Protein 6DTS (pdb70)

B-factor: mean 21.99, std 7.62, range [11.22, 70.48]

CATH classification: 3.40.190.10 (+1 more: 3.40.190.10)

Foldseek 3Di:
DEAEEEEAPLQQVLVQVLQVVCCVVPVHHYHYDHDHQVCQLVVLVVQLVVQRHGQKYKHWLLQQQLCVVQLWFDFFDDFDLPVQFDPVQQVSQDDPHTGFFDFWFKKWKFKKFFCVQDVDDQQAVVSLLVSQLVVCVPVVNQAGSEAEAQLFCQQLQLLQPLQPFDQFDQDPVGTDNVHGRCLPPSNLRSLVSVLVCLVSVNYALPGRHVVQLVCVLVVRYGIYIDMLQSVVVSVVSVGPMDTAAYHANDVPGGGAHAMITIGMTGTSSHPCRVVVSCCVRVPCSDLVNSLSSCVSRVHQTRRNVSNVVCVPPNSNVRRCNNNVRYYHDHNHLLCVLLRVLSSQLSSCSSVVVDRNSVSSVSSVVVSVVCVVVVVSHDD/DEAEEEEAPLQQVLVQVLQVVCCVVPVHHYHYDHDHQVCLLVVLVVQLVVQRHGQKYKFWLLQQQLCVVQLWFDFFDDFDLPVQFDPVQQVSQDDPHTGFFDFWFKFWKFKKFFCVQDVDDQQAVVSLLVSQVVVCPVVVNQAQSEFEAQLFCQQLQLLQPLQPFDQFDQDPVGTHNLHGRCLPPSNLRSLVSSLVCLVSPSYALPGRHVVVLVCVLVVRYGIYIDMLQSVVVSVVSPGPMDTAAHHAHDVPGGGAHAMITIGMTGTSSHPCNVVVSCCVRVPCSDLVNSLSSCVSRVHQTRRNVNNVVCVPPNSNVRRCNNNVRYHHDNNHLLCVLLRVLSSQLSSCSSVVVDRNNVSSVSSSVVSVVCVVVVVSHD

Secondary structure (DSSP, 8-state):
--EEEEE-HHHHHHHHHHHHHHHHHHS--EEEEE--HHHHHHHHHHHGGGT-S-SEEEEEGGGHHHHHHTT-BPPPPP-GGGGGB-HHHHHHTEETTEE--EEEEEE--EEEEETTT-SS--SBHHHHHHHHHHHHHHTTTSSBS-B--TT-HHHHHHHHHHTT-EEEEEETTEEEEEEEETTSHHHHHHHHHHHHHHHTTSS-TT--HHHHHHHHHTT-BSEEEE-GGGHHHHHHTT--EEEEPPPBSBTTB----EEEEEEEEEBTT-TTHHHHHHHIIIIITSHHHHHHHHHHS-SEESBHHHHHHHTT-HHHHHHHHHHHT-EEPP-SGGGTTHHHHHHHHHHHHHTTSS-HHHHHHHHHHHHHHHHHTTTT---/--EEEEE-HHHHHHHHHHHHHHHHHH---EEEEE--HHHHHHHHHHHGGGT-S-SEEEEEGGGHHHHHHTT-BPPPPP-GGGGGB-HHHHHHTEETTEE--EEEEEE--EEEEETTT-SS--SBHHHHHHHHHHHHHHTTTSSBS-B--TT-HHHHHHHHHHTT-EEEEEEBTEEEEEEEETTSHHHHHHHHHHHHHHHTTSS-TT--HHHHHHHHHTT-BSEEEE-GGGHHHHHHTT--EEEEPPPBSBTTB----EEEEEEEEEBTT-TTHHHHHHIIIIIITSHHHHHHHHHHS-SEESBHHHHHHHTT-HHHHHHHHHHHT-EEPP-SGGGHHHHHHHHHHHHHHHTTSS-HHHHHHHHHHHHHHHHHTTTT--

InterPro domains:
  IPR000426 Proteasome alpha-subunit, N-terminal domain [SM00948] (106-128)
  IPR006059 Bacterial-type extracellular solute-binding protein [PF13416] (38-335)
  IPR006060 Maltose/Cyclodextrin ABC transporter, substrate-binding protein [PR00181] (61-79)
  IPR006060 Maltose/Cyclodextrin ABC transporter, substrate-binding protein [PR00181] (120-139)
  IPR006060 Maltose/Cyclodextrin ABC transporter, substrate-binding protein [PR00181] (226-245)
  IPR006060 Maltose/Cyclodextrin ABC transporter, substrate-binding protein [PR00181] (293-314)
  IPR006060 Maltose/Cyclodextrin ABC transporter, substrate-binding protein [PR00181] (350-369)

Solvent-accessible surface area: 31117 Å² total; per-residue (Å²): 111,99,0,32,0,33,0,6,96,59,6,31,114,10,1,51,127,0,0,90,49,8,102,92,109,104,54,34,45,10,74,16,90,104,13,70,85,66,27,0,44,62,100,0,32,92,16,0,76,127,66,129,15,3,9,0,0,2,0,6,1,15,16,0,0,8,0,16,62,29,33,7,5,47,50,13,74,135,26,101,28,46,173,36,6,62,92,92,0,17,147,10,0,35,56,65,83,108,21,21,0,0,1,8,0,39,9,1,2,0,1,0,21,2,95,106,43,2,134,73,52,4,152,26,1,80,67,1,4,82,60,0,63,91,2,27,143,128,86,72,56,126,4,39,0,1,0,0,16,0,30,54,2,32,12,0,0,0,0,0,5,15,43,38,3,62,6,8,95,136,50,130,163,37,58,54,31,93,45,23,1,0,35,50,162,10,0,18,102,0,0,97,12,0,54,91,0,23,95,75,46,0,3,54,62,55,8,72,67,44,60,0,19,52,36,0,76,122,17,52,0,0,0,0,0,0,0,4,32,1,2,103,22,0,114,110,44,63,22,89,31,7,22,10,39,10,7,62,7,60,115,62,53,49,7,80,3,4,21,0,3,9,0,2,0,0,4,20,109,7,134,31,62,103,50,0,17,90,0,0,22,82,2,0,0,61,87,100,4,6,78,60,3,15,107,31,6,33,12,10,6,0,14,110,36,0,34,75,99,16,109,112,52,102,16,4,81,16,2,66,109,5,18,75,116,21,26,81,11,17,19,25,6,29,2,27,10,0,60,72,6,0,15,90,3,0,30,40,0,4,30,52,65,41,58,10,76,74,1,0,110,95,3,24,113,95,0,75,49,29,27,163,144,15,34,10,114,72,235,115,100,0,32,0,18,0,5,93,58,7,33,121,14,1,51,141,1,0,92,32,7,101,91,103,105,53,36,47,10,73,17,89,103,14,74,84,65,46,0,44,66,92,0,28,92,10,0,84,124,66,127,15,3,10,0,0,1,0,5,1,16,14,0,0,10,0,15,62,28,33,5,5,48,50,13,73,133,25,100,28,35,167,31,6,66,102,76,0,24,134,11,0,36,57,65,82,109,22,21,0,0,1,7,0,38,9,1,2,0,0,0,21,1,94,108,44,1,134,64,47,4,125,31,1,72,53,1,0,100,59,0,77,104,3,27,142,131,85,71,57,127,3,40,0,0,0,0,17,0,30,55,2,34,12,0,0,0,0,0,5,14,44,40,2,61,8,9,92,140,50,136,167,39,56,50,31,114,46,25,2,0,40,50,162,9,0,23,103,0,0,88,15,0,56,84,0,23,95,65,45,0,2,55,62,57,9,71,68,44,57,0,19,50,38,0,73,124,16,53,0,0,0,0,0,0,0,4,32,1,1,102,23,0,113,110,46,64,21,90,31,7,25,10,40,8,6,61,8,61,117,63,50,50,5,77,3,4,19,0,3,9,0,1,0,0,4,18,113,6,135,34,63,99,58,0,16,89,0,0,20,81,0,0,0,58,88,88,0,5,79,60,3,16,108,30,5,34,12,10,5,0,14,107,38,0,34,80,101,14,111,109,53,103,15,4,82,15,2,67,106,4,17,70,106,21,30,81,12,16,17,25,5,28,2,28,10,0,60,72,6,0,16,93,2,0,44,39,0,5,71,50,124,41,57,9,84,73,1,0,107,93,3,20,94,101,0,106,54,43,24,141,67,10,36,9,104,141

Nearest PDB structures (foldseek):
  6dtu-assembly1_A  TM=9.915E-01  e=4.404E-65  Thermotoga maritima MSB8
  6dtt-assembly1_A  TM=7.342E-01  e=1.048E-68  Thermotoga maritima MSB8
  5az8-assembly1_A  TM=9.418E-01  e=1.361E-38  Escherichia coli K-12
  2zyo-assembly1_A  TM=8.284E-01  e=2.019E-38  Thermoactinomyces vulgaris
  4hw8-assembly1_B  TM=7.871E-01  e=4.912E-33  Staphylococcus aureus subsp. aureus NCTC 8325

Sequence (757 aa):
TKLTIWCSEKQVDILQKLGEEEFKAKYGIPVEVQYVDDFGSIKSKFLTAAPQGQGADIIVGAHDWVGELAVNGLIEPIPNFSDLLKNFYDTTALKAFSYGGKLYGVPYAMEAVALIYNKDYVDSVPKTMDELIEKAKQIDEEYGGEVRGFIYDVANFYFSAPFILGYGGYVFKETPQGLDVTDIGLANEGAVKGAKLIKRMIDEGVLTPGDNYGTTMDSSMFKEGLAAMIINGLWAIKSYKDAGINYGVAPIPELEPGVPAKPFVGVQGFMINAKSPNKVIAMEFLTNFIARKETMYKIYLADPRLPARKDVLELVKDNPDVVAFTQSASMGTPMPNVPEMAPVWSSAMGDALSIIINGQASVEDALKEAVEKIKAQIEKGSHHHHTKLTIWCSEKQVDILQKLGEEFKAKYGIPVEVQYVDFGSIKSKFLTAAPQGQGADIIVGAHDWVGELAVNGLIEPIPNFSDLKNFYDTALKAFSYGGKLYGVPYAMEAVALIYNKDYVDSVPKTMDELIEKAKQIDEEYGGEVRGFIYDVANFYFSAPFILGYGGYVFKETPQGLDVTDIGLANEGAVKGAKLIKRMIDEGVLTPGDNYGTMDSMFKEGLAAMIINGLWAIKSYKDAGINYGVAPIPELEPGVPAKPFVGVQGFMINAKSPNKVIAMEFLTNFIARKETMYKIYLADPRLPARKDVLELVKDNPDVVAFTQSASMGTPMPNVPEMAPVWSAMGDALSIIINGQASVEDALKEAVEKIKAQIEKGSHHH

Organism: Thermotoga maritima (strain ATCC 43589 / DSM 3109 / JCM 10099 / NBRC 100826 / MSB8) (NCBI:txid243274)

Radius of gyration: 33.56 Å; Cα contacts (8 Å, |Δi|>4): 1568; chains: 2; bounding box: 58×82×100 Å

Structure (mmCIF, N/CA/C/O backbone):
data_6DTS
#
_entry.id   6DTS
#
_cell.length_a   35.441
_cell.length_b   56.123
_cell.length_c   88.322
_cell.angle_alpha   89.580
_cell.angle_beta   84.630
_cell.angle_gamma   89.670
#
_symmetry.space_group_name_H-M   'P 1'
#
loop_
_entity.id
_entity.type
_entity.pdbx_description
1 polymer 'maltose-binding protein MalE2'
2 branched alpha-D-glucopyranose-(1-4)-alpha-D-glucopyranose-(1-4)-alpha-D-glucopyranose-(1-4)-alpha-D-glucopyranose
3 water water
#
loop_
_atom_site.group_PDB
_atom_site.id
_atom_site.type_symbol
_atom_site.label_atom_id
_atom_site.label_alt_id
_atom_site.label_comp_id
_atom_site.label_asym_id
_atom_site.label_entity_id
_atom_site.label_seq_id
_atom_site.pdbx_PDB_ins_code
_atom_site.Cartn_x
_atom_site.Cartn_y
_atom_site.Cartn_z
_atom_site.occupancy
_atom_site.B_iso_or_equiv
_atom_site.auth_seq_id
_atom_site.auth_comp_id
_atom_site.auth_asym_id
_atom_site.auth_atom_id
_atom_site.pdbx_PDB_model_num
ATOM 1 N N . THR A 1 3 ? 16.952 18.243 3.611 1.00 38.32 5 THR A N 1
ATOM 2 C CA . THR A 1 3 ? 15.593 18.021 4.101 1.00 35.57 5 THR A CA 1
ATOM 3 C C . THR A 1 3 ? 15.276 16.530 4.150 1.00 30.08 5 THR A C 1
ATOM 4 O O . THR A 1 3 ? 15.428 15.820 3.155 1.00 34.11 5 THR A O 1
ATOM 8 N N . LYS A 1 4 ? 14.879 16.056 5.327 1.00 17.81 6 LYS A N 1
ATOM 9 C CA . LYS A 1 4 ? 14.557 14.655 5.546 1.00 19.04 6 LYS A CA 1
ATOM 10 C C . LYS A 1 4 ? 13.424 14.599 6.552 1.00 16.28 6 LYS A C 1
ATOM 11 O O . LYS A 1 4 ? 13.520 15.158 7.649 1.00 20.10 6 LYS A O 1
ATOM 17 N N . LEU A 1 5 ? 12.342 13.913 6.187 1.00 13.53 7 LEU A N 1
ATOM 18 C CA . LEU A 1 5 ? 11.252 13.708 7.130 1.00 14.38 7 LEU A CA 1
ATOM 19 C C . LEU A 1 5 ? 11.504 12.449 7.965 1.00 14.89 7 LEU A C 1
ATOM 20 O O . LEU A 1 5 ? 11.691 11.353 7.419 1.00 18.06 7 LEU A O 1
ATOM 25 N N . THR A 1 6 ? 11.434 12.597 9.277 1.00 13.21 8 THR A N 1
ATOM 26 C CA . THR A 1 6 ? 11.699 11.494 10.190 1.00 14.69 8 THR A CA 1
ATOM 27 C C . THR A 1 6 ? 10.396 11.055 10.860 1.00 15.09 8 THR A C 1
ATOM 28 O O . THR A 1 6 ? 9.537 11.890 11.216 1.00 16.14 8 THR A O 1
ATOM 32 N N . ILE A 1 7 ? 10.246 9.733 10.986 1.00 13.04 9 ILE A N 1
ATOM 33 C CA . ILE A 1 7 ? 9.059 9.128 11.594 1.00 13.26 9 ILE A CA 1
ATOM 34 C C . ILE A 1 7 ? 9.508 8.117 12.649 1.00 15.23 9 ILE A C 1
ATOM 35 O O . ILE A 1 7 ? 10.438 7.339 12.403 1.00 15.79 9 ILE A O 1
ATOM 40 N N . TRP A 1 8 ? 8.877 8.146 13.832 1.00 13.58 10 TRP A N 1
ATOM 41 C CA . TRP A 1 8 ? 9.020 7.060 14.814 1.00 14.68 10 TRP A CA 1
ATOM 42 C C . TRP A 1 8 ? 7.748 6.214 14.824 1.00 15.97 10 TRP A C 1
ATOM 43 O O . TRP A 1 8 ? 6.637 6.756 14.857 1.00 14.97 10 TRP A O 1
ATOM 54 N N . CYS A 1 9 ? 7.903 4.895 14.793 1.00 14.21 11 CYS A N 1
ATOM 55 C CA . CYS A 1 9 ? 6.738 4.032 14.886 1.00 13.47 11 CYS A CA 1
ATOM 56 C C . CYS A 1 9 ? 7.179 2.670 15.403 1.00 15.26 11 CYS A C 1
ATOM 57 O O . CYS A 1 9 ? 8.373 2.320 15.403 1.00 15.29 11 CYS A O 1
ATOM 60 N N . SER A 1 10 ? 6.194 1.879 15.822 1.00 13.94 12 SER A N 1
ATOM 61 C CA . SER A 1 10 ? 6.502 0.537 16.299 1.00 13.43 12 SER A CA 1
ATOM 62 C C . SER A 1 10 ? 6.914 -0.380 15.157 1.00 14.22 12 SER A C 1
ATOM 63 O O . SER A 1 10 ? 6.865 -0.029 13.976 1.00 14.87 12 SER A O 1
ATOM 66 N N . GLU A 1 11 ? 7.308 -1.592 15.518 1.00 16.21 13 GLU A N 1
ATOM 67 C CA . GLU A 1 11 ? 7.713 -2.543 14.507 1.00 16.68 13 GLU A CA 1
ATOM 68 C C . GLU A 1 11 ? 6.603 -2.909 13.541 1.00 15.89 13 GLU A C 1
ATOM 69 O O . GLU A 1 11 ? 6.898 -3.376 12.433 1.00 16.62 13 GLU A O 1
ATOM 75 N N . LYS A 1 12 ? 5.337 -2.738 13.929 1.00 14.59 14 LYS A N 1
ATOM 76 C CA . LYS A 1 12 ? 4.259 -3.158 13.043 1.00 14.36 14 LYS A CA 1
ATOM 77 C C . LYS A 1 12 ? 4.179 -2.299 11.799 1.00 15.41 14 LYS A C 1
ATOM 78 O O . LYS A 1 12 ? 3.742 -2.791 10.751 1.00 17.00 14 LYS A O 1
ATOM 84 N N . GLN A 1 13 ? 4.595 -1.035 11.894 1.00 13.32 15 GLN A N 1
ATOM 85 C CA . GLN A 1 13 ? 4.453 -0.129 10.766 1.00 14.86 15 GLN A CA 1
ATOM 86 C C . GLN A 1 13 ? 5.739 0.198 10.039 1.00 14.80 15 GLN A C 1
ATOM 87 O O . GLN A 1 13 ? 5.651 0.848 9.008 1.00 15.92 15 GLN A O 1
ATOM 93 N N . VAL A 1 14 ? 6.910 -0.254 10.524 1.00 15.33 16 VAL A N 1
ATOM 94 C CA . VAL A 1 14 ? 8.181 0.247 9.965 1.00 16.60 16 VAL A CA 1
ATOM 95 C C . VAL A 1 14 ? 8.296 -0.096 8.486 1.00 18.07 16 VAL A C 1
ATOM 96 O O . VAL A 1 14 ? 8.601 0.768 7.657 1.00 20.19 16 VAL A O 1
ATOM 100 N N . ASP A 1 15 ? 8.042 -1.347 8.129 1.00 17.51 17 ASP A N 1
ATOM 101 C CA . ASP A 1 15 ? 8.304 -1.746 6.744 1.00 19.49 17 ASP A CA 1
ATOM 102 C C . ASP A 1 15 ? 7.411 -0.981 5.775 0.91 17.82 17 ASP A C 1
ATOM 103 O O . ASP A 1 15 ? 7.883 -0.474 4.740 1.00 19.79 17 ASP A O 1
ATOM 108 N N . ILE A 1 16 ? 6.114 -0.885 6.067 1.00 17.88 18 ILE A N 1
ATOM 109 C CA . ILE A 1 16 ? 5.243 -0.232 5.106 1.00 17.23 18 ILE A CA 1
ATOM 110 C C . ILE A 1 16 ? 5.519 1.262 5.057 1.00 14.54 18 ILE A C 1
ATOM 111 O O . ILE A 1 16 ? 5.416 1.899 4.005 1.00 14.67 18 ILE A O 1
ATOM 116 N N . LEU A 1 17 ? 5.840 1.871 6.207 1.00 14.76 19 LEU A N 1
ATOM 117 C CA . LEU A 1 17 ? 6.087 3.295 6.188 1.00 14.02 19 LEU A CA 1
ATOM 118 C C . LEU A 1 17 ? 7.399 3.611 5.496 1.00 16.64 19 LEU A C 1
ATOM 119 O O . LEU A 1 17 ? 7.493 4.645 4.829 1.00 16.31 19 LEU A O 1
ATOM 124 N N . GLN A 1 18 ? 8.394 2.710 5.560 1.00 16.59 20 GLN A N 1
ATOM 125 C CA . GLN A 1 18 ? 9.605 2.982 4.794 1.00 16.76 20 GLN A CA 1
ATOM 126 C C . GLN A 1 18 ? 9.350 2.846 3.298 1.00 17.30 20 GLN A C 1
ATOM 127 O O . GLN A 1 18 ? 9.824 3.681 2.506 1.00 18.74 20 GLN A O 1
ATOM 133 N N . LYS A 1 19 ? 8.514 1.866 2.901 1.00 17.87 21 LYS A N 1
ATOM 134 C CA . LYS A 1 19 ? 8.144 1.727 1.492 1.00 16.66 21 LYS A CA 1
ATOM 135 C C . LYS A 1 19 ? 7.355 2.937 1.007 1.00 18.15 21 LYS A C 1
ATOM 136 O O . LYS A 1 19 ? 7.604 3.469 -0.094 1.00 17.50 21 LYS A O 1
ATOM 142 N N . LEU A 1 20 ? 6.371 3.367 1.799 1.00 17.20 22 LEU A N 1
ATOM 143 C CA . LEU A 1 20 ? 5.640 4.579 1.461 1.00 16.50 22 LEU A CA 1
ATOM 144 C C . LEU A 1 20 ? 6.541 5.786 1.436 1.00 16.71 22 LEU A C 1
ATOM 145 O O . LEU A 1 20 ? 6.333 6.680 0.626 1.00 16.86 22 LEU A O 1
ATOM 150 N N . GLY A 1 21 ? 7.545 5.825 2.316 1.00 15.92 23 GLY A N 1
ATOM 151 C CA . GLY A 1 21 ? 8.476 6.930 2.313 1.00 15.56 23 GLY A CA 1
ATOM 152 C C . GLY A 1 21 ? 9.287 6.981 1.041 1.00 18.21 23 GLY A C 1
ATOM 153 O O . GLY A 1 21 ? 9.614 8.072 0.550 1.00 17.24 23 GLY A O 1
ATOM 154 N N . GLU A 1 22 ? 9.633 5.810 0.490 1.00 17.02 24 GLU A N 1
ATOM 155 C CA . GLU A 1 22 ? 10.310 5.817 -0.809 1.00 17.50 24 GLU A CA 1
ATOM 156 C C . GLU A 1 22 ? 9.371 6.251 -1.927 1.00 17.93 24 GLU A C 1
ATOM 157 O O . GLU A 1 22 ? 9.815 6.933 -2.861 1.00 18.63 24 GLU A O 1
ATOM 163 N N A GLU A 1 23 ? 8.089 5.889 -1.848 0.44 17.50 25 GLU A N 1
ATOM 164 N N B GLU A 1 23 ? 8.087 5.886 -1.847 0.56 17.50 25 GLU A N 1
ATOM 165 C CA A GLU A 1 23 ? 7.112 6.391 -2.812 0.44 17.11 25 GLU A CA 1
ATOM 166 C CA B GLU A 1 23 ? 7.103 6.385 -2.807 0.56 17.10 25 GLU A CA 1
ATOM 167 C C A GLU A 1 23 ? 7.003 7.907 -2.739 0.44 18.85 25 GLU A C 1
ATOM 168 C C B GLU A 1 23 ? 7.003 7.904 -2.738 0.56 18.87 25 GLU A C 1
ATOM 169 O O A GLU A 1 23 ? 6.895 8.590 -3.769 0.44 17.52 25 GLU A O 1
ATOM 170 O O B GLU A 1 23 ? 6.897 8.587 -3.769 0.56 17.53 25 GLU A O 1
ATOM 181 N N . PHE A 1 24 ? 6.992 8.451 -1.525 1.00 17.15 26 PHE A N 1
ATOM 182 C CA . PHE A 1 24 ? 6.878 9.893 -1.358 1.00 16.37 26 PHE A CA 1
ATOM 183 C C . PHE A 1 24 ? 8.091 10.585 -1.944 1.00 17.13 26 PHE A C 1
ATOM 184 O O . PHE A 1 24 ? 7.959 11.641 -2.568 1.00 17.78 26 PHE A O 1
ATOM 192 N N . LYS A 1 25 ? 9.273 10.007 -1.730 1.00 16.82 27 LYS A N 1
ATOM 193 C CA . LYS A 1 25 ? 10.482 10.570 -2.332 1.00 15.83 27 LYS A CA 1
ATOM 194 C C . LYS A 1 25 ? 10.416 10.512 -3.861 1.00 16.90 27 LYS A C 1
ATOM 195 O O . LYS A 1 25 ? 10.788 11.476 -4.553 1.00 19.05 27 LYS A O 1
ATOM 201 N N . ALA A 1 26 ? 9.917 9.400 -4.402 1.00 17.73 28 ALA A N 1
ATOM 202 C CA . ALA A 1 26 ? 9.769 9.270 -5.849 1.00 18.31 28 ALA A CA 1
ATOM 203 C C . ALA A 1 26 ? 8.814 10.312 -6.417 1.00 20.20 28 ALA A C 1
ATOM 204 O O . ALA A 1 26 ? 9.006 10.775 -7.561 1.00 21.09 28 ALA A O 1
ATOM 206 N N . LYS A 1 27 ? 7.797 10.716 -5.649 1.00 18.41 29 LYS A N 1
ATOM 207 C CA . LYS A 1 27 ? 6.789 11.651 -6.150 1.00 15.61 29 LYS A CA 1
ATOM 208 C C . LYS A 1 27 ? 7.107 13.115 -5.842 1.00 19.62 29 LYS A C 1
ATOM 209 O O . LYS A 1 27 ? 6.758 13.998 -6.644 1.00 22.63 29 LYS A O 1
ATOM 215 N N . TYR A 1 28 ? 7.762 13.411 -4.704 1.00 17.70 30 TYR A N 1
ATOM 216 C CA . TYR A 1 28 ? 7.941 14.793 -4.286 1.00 17.69 30 TYR A CA 1
ATOM 217 C C . TYR A 1 28 ? 9.394 15.168 -4.059 1.00 17.44 30 TYR A C 1
ATOM 218 O O . TYR A 1 28 ? 9.679 16.358 -3.860 1.00 18.60 30 TYR A O 1
ATOM 227 N N . GLY A 1 29 ? 10.296 14.198 -4.093 1.00 16.23 31 GLY A N 1
ATOM 228 C CA . GLY A 1 29 ? 11.714 14.430 -3.927 1.00 16.14 31 GLY A CA 1
ATOM 229 C C . GLY A 1 29 ? 12.167 14.675 -2.498 1.00 18.77 31 GLY A C 1
ATOM 230 O O . GLY A 1 29 ? 13.285 15.168 -2.282 1.00 20.63 31 GLY A O 1
ATOM 231 N N . ILE A 1 30 ? 11.324 14.395 -1.514 1.00 16.93 32 ILE A N 1
ATOM 232 C CA . ILE A 1 30 ? 11.657 14.582 -0.099 1.00 18.15 32 ILE A CA 1
ATOM 233 C C . ILE A 1 30 ? 11.968 13.214 0.489 1.00 16.24 32 ILE A C 1
ATOM 234 O O . ILE A 1 30 ? 11.083 12.351 0.508 1.00 17.84 32 ILE A O 1
ATOM 239 N N . PRO A 1 31 ? 13.181 12.962 0.973 1.00 16.26 33 PRO A N 1
ATOM 240 C CA . PRO A 1 31 ? 13.466 11.665 1.589 1.00 16.18 33 PRO A CA 1
ATOM 241 C C . PRO A 1 31 ? 12.811 11.533 2.948 1.00 15.27 33 PRO A C 1
ATOM 242 O O . PRO A 1 31 ? 12.619 12.520 3.671 1.00 16.14 33 PRO A O 1
ATOM 246 N N . VAL A 1 32 ? 12.488 10.282 3.270 1.00 14.73 34 VAL A N 1
ATOM 247 C CA . VAL A 1 32 ? 11.813 9.914 4.519 1.00 13.44 34 VAL A CA 1
ATOM 248 C C . VAL A 1 32 ? 12.646 8.842 5.210 1.00 15.93 34 VAL A C 1
ATOM 249 O O . VAL A 1 32 ? 13.086 7.874 4.586 1.00 17.00 34 VAL A O 1
ATOM 253 N N . GLU A 1 33 ? 12.838 8.998 6.510 1.00 14.74 35 GLU A N 1
ATOM 254 C CA . GLU A 1 33 ? 13.602 8.050 7.305 1.00 15.67 35 GLU A CA 1
ATOM 255 C C . GLU A 1 33 ? 12.710 7.573 8.443 1.00 12.43 35 GLU A C 1
ATOM 256 O O . GLU A 1 33 ? 12.425 8.330 9.369 1.00 14.71 35 GLU A O 1
ATOM 262 N N . VAL A 1 34 ? 12.348 6.289 8.411 1.00 15.12 36 VAL A N 1
ATOM 263 C CA . VAL A 1 34 ? 11.462 5.704 9.419 1.00 15.67 36 VAL A CA 1
ATOM 264 C C . VAL A 1 34 ? 12.330 4.978 10.415 1.00 15.98 36 VAL A C 1
ATOM 265 O O . VAL A 1 34 ? 13.208 4.185 10.025 1.00 19.72 36 VAL A O 1
ATOM 269 N N . GLN A 1 35 ? 12.142 5.278 11.689 1.00 14.86 37 GLN A N 1
ATOM 270 C CA . GLN A 1 35 ? 12.938 4.667 12.747 1.00 13.88 37 GLN A CA 1
ATOM 271 C C . GLN A 1 35 ? 12.015 3.858 13.660 1.00 15.61 37 GLN A C 1
ATOM 272 O O . GLN A 1 35 ? 11.084 4.409 14.252 1.00 15.06 37 GLN A O 1
ATOM 278 N N . TYR A 1 36 ? 12.323 2.582 13.812 1.00 16.86 38 TYR A N 1
ATOM 279 C CA . TYR A 1 36 ? 11.685 1.738 14.811 1.00 15.76 38 TYR A CA 1
ATOM 280 C C . TYR A 1 36 ? 11.930 2.280 16.200 1.00 19.10 38 TYR A C 1
ATOM 281 O O . TYR A 1 36 ? 13.079 2.559 16.576 1.00 18.77 38 TYR A O 1
ATOM 290 N N . VAL A 1 37 ? 10.849 2.406 16.964 1.00 16.92 39 VAL A N 1
ATOM 291 C CA . VAL A 1 37 ? 10.896 2.662 18.397 1.00 15.82 39 VAL A CA 1
ATOM 292 C C . VAL A 1 37 ? 9.882 1.721 19.030 1.00 16.44 39 VAL A C 1
ATOM 293 O O . VAL A 1 37 ? 8.738 1.645 18.573 1.00 16.52 39 VAL A O 1
ATOM 297 N N A ASP A 1 38 ? 10.306 0.987 20.042 0.62 18.22 40 ASP A N 1
ATOM 298 N N B ASP A 1 38 ? 10.304 0.976 20.059 0.38 18.23 40 ASP A N 1
ATOM 299 C CA A ASP A 1 38 ? 9.373 0.104 20.722 0.62 18.72 40 ASP A CA 1
ATOM 300 C CA B ASP A 1 38 ? 9.357 0.093 20.737 0.38 18.74 40 ASP A CA 1
ATOM 301 C C A ASP A 1 38 ? 8.150 0.903 21.193 0.62 16.92 40 ASP A C 1
ATOM 302 C C B ASP A 1 38 ? 8.147 0.901 21.201 0.38 16.97 40 ASP A C 1
ATOM 303 O O A ASP A 1 38 ? 8.283 2.013 21.703 0.62 17.62 40 ASP A O 1
ATOM 304 O O B ASP A 1 38 ? 8.286 2.020 21.696 0.38 17.67 40 ASP A O 1
ATOM 313 N N . PHE A 1 39 ? 6.949 0.333 21.019 1.00 15.62 41 PHE A N 1
ATOM 314 C CA . PHE A 1 39 ? 5.732 1.123 21.201 1.00 15.77 41 PHE A CA 1
ATOM 315 C C . PHE A 1 39 ? 5.684 1.770 22.577 1.00 18.32 41 PHE A C 1
ATOM 316 O O . PHE A 1 39 ? 5.323 2.943 22.716 1.00 16.08 41 PHE A O 1
ATOM 324 N N . GLY A 1 40 ? 6.058 1.012 23.610 1.00 16.41 42 GLY A N 1
ATOM 325 C CA . GLY A 1 40 ? 6.000 1.465 24.986 1.00 17.98 42 GLY A CA 1
ATOM 326 C C . GLY A 1 40 ? 6.973 2.572 25.320 1.00 18.17 42 GLY A C 1
ATOM 327 O O . GLY A 1 40 ? 6.885 3.119 26.424 1.00 18.99 42 GLY A O 1
ATOM 328 N N . SER A 1 41 ? 7.884 2.894 24.398 1.00 16.45 43 SER A N 1
ATOM 329 C CA . SER A 1 41 ? 8.839 3.984 24.562 1.00 17.49 43 SER A CA 1
ATOM 330 C C . SER A 1 41 ? 8.539 5.202 23.691 1.00 18.18 43 SER A C 1
ATOM 331 O O . SER A 1 41 ? 9.191 6.238 23.854 1.00 18.01 43 SER A O 1
ATOM 334 N N . ILE A 1 42 ? 7.561 5.143 22.791 1.00 14.82 44 ILE A N 1
ATOM 335 C CA . ILE A 1 42 ? 7.385 6.253 21.852 1.00 16.18 44 ILE A CA 1
ATOM 336 C C . ILE A 1 42 ? 7.001 7.542 22.571 1.00 15.70 44 ILE A C 1
ATOM 337 O O . ILE A 1 42 ? 7.639 8.586 22.387 1.00 15.32 44 ILE A O 1
ATOM 342 N N . LYS A 1 43 ? 5.924 7.517 23.352 1.00 15.86 45 LYS A N 1
ATOM 343 C CA . LYS A 1 43 ? 5.483 8.752 23.986 1.00 15.32 45 LYS A CA 1
ATOM 344 C C . LYS A 1 43 ? 6.512 9.234 24.985 1.00 15.66 45 LYS A C 1
ATOM 345 O O . LYS A 1 43 ? 6.803 10.419 25.017 1.00 16.11 45 LYS A O 1
ATOM 351 N N . SER A 1 44 ? 7.058 8.328 25.813 1.00 15.68 46 SER A N 1
ATOM 352 C CA . SER A 1 44 ? 8.015 8.762 26.833 1.00 15.54 46 SER A CA 1
ATOM 353 C C . SER A 1 44 ? 9.265 9.368 26.202 1.00 14.85 46 SER A C 1
ATOM 354 O O . SER A 1 44 ? 9.783 10.385 26.686 1.00 16.82 46 SER A O 1
ATOM 357 N N . LYS A 1 45 ? 9.744 8.777 25.119 1.00 15.65 47 LYS A N 1
ATOM 358 C CA . LYS A 1 45 ? 10.916 9.342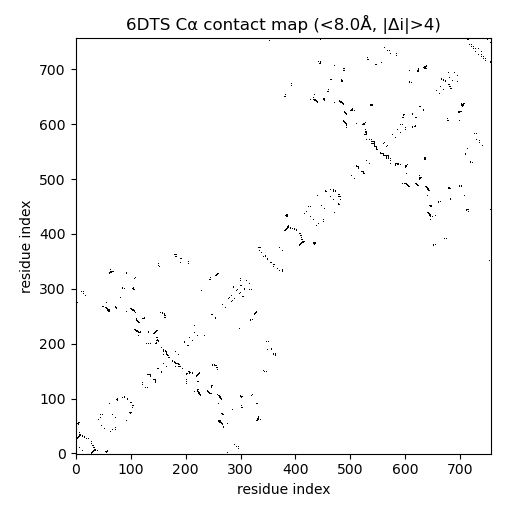 24.453 1.00 13.18 47 LYS A CA 1
ATOM 359 C C . LYS A 1 45 ? 10.565 10.653 23.780 1.00 16.69 47 LYS A C 1
ATOM 360 O O . LYS A 1 45 ? 11.385 11.588 23.740 1.00 16.07 47 LYS A O 1
ATOM 366 N N . PHE A 1 46 ? 9.360 10.751 23.222 1.00 15.29 48 PHE A N 1
ATOM 367 C CA . PHE A 1 46 ? 8.994 11.993 22.562 1.00 16.27 48 PHE A CA 1
ATOM 368 C C . PHE A 1 46 ? 8.890 13.119 23.576 1.00 14.01 48 PHE A C 1
ATOM 369 O O . PHE A 1 46 ? 9.287 14.252 23.293 1.00 14.71 48 PHE A O 1
ATOM 377 N N . LEU A 1 47 ? 8.367 12.833 24.771 1.00 14.57 49 LEU A N 1
ATOM 378 C CA . LEU A 1 47 ? 8.255 13.873 25.794 1.00 13.80 49 LEU A CA 1
ATOM 379 C C . LEU A 1 47 ? 9.616 14.474 26.141 1.00 14.99 49 LEU A C 1
ATOM 380 O O . LEU A 1 47 ? 9.742 15.702 26.321 1.00 18.06 49 LEU A O 1
ATOM 385 N N . THR A 1 48 ? 10.650 13.646 26.214 1.00 14.28 50 THR A N 1
ATOM 386 C CA . THR A 1 48 ? 11.944 14.222 26.580 1.00 15.88 50 THR A CA 1
ATOM 387 C C . THR A 1 48 ? 12.700 14.741 25.369 1.00 16.24 50 THR A C 1
ATOM 388 O O . THR A 1 48 ? 13.434 15.728 25.491 1.00 16.85 50 THR A O 1
ATOM 392 N N . ALA A 1 49 ? 12.533 14.120 24.209 1.00 14.52 51 ALA A N 1
ATOM 393 C CA . ALA A 1 49 ? 13.326 14.497 23.048 1.00 14.01 51 ALA A CA 1
ATOM 394 C C . ALA A 1 49 ? 12.772 15.709 22.320 1.00 17.56 51 ALA A C 1
ATOM 395 O O . ALA A 1 49 ? 13.541 16.542 21.805 1.00 16.64 51 ALA A O 1
ATOM 397 N N . ALA A 1 50 ? 11.448 15.812 22.199 1.00 14.07 52 ALA A N 1
ATOM 398 C CA . ALA A 1 50 ? 10.901 16.873 21.366 1.00 16.08 52 ALA A CA 1
ATOM 399 C C . ALA A 1 50 ? 11.289 18.262 21.823 1.00 18.12 52 ALA A C 1
ATOM 400 O O . ALA A 1 50 ? 11.647 19.079 20.958 1.00 18.29 52 ALA A O 1
ATOM 402 N N . PRO A 1 51 ? 11.232 18.591 23.120 1.00 17.23 53 PRO A N 1
ATOM 403 C CA . PRO A 1 51 ? 11.641 19.934 23.562 1.00 18.03 53 PRO A CA 1
ATOM 404 C C . PRO A 1 51 ? 13.124 20.205 23.350 1.00 21.51 53 PRO A C 1
ATOM 405 O O . PRO A 1 51 ? 13.539 21.371 23.323 1.00 25.07 53 PRO A O 1
ATOM 409 N N . GLN A 1 52 ? 13.939 19.174 23.197 1.00 18.40 54 GLN A N 1
ATOM 410 C CA . GLN A 1 52 ? 15.364 19.341 22.890 1.00 19.58 54 GLN A CA 1
ATOM 411 C C . GLN A 1 52 ? 15.649 19.424 21.397 1.00 20.89 54 GLN A C 1
ATOM 412 O O . GLN A 1 52 ? 16.825 19.445 21.005 1.00 24.93 54 GLN A O 1
ATOM 418 N N . GLY A 1 53 ? 14.624 19.437 20.542 1.00 18.33 55 GLY A N 1
ATOM 419 C CA . GLY A 1 53 ? 14.886 19.428 19.108 1.00 17.53 55 GLY A CA 1
ATOM 420 C C . GLY A 1 53 ? 15.304 18.095 18.546 1.00 20.81 55 GLY A C 1
ATOM 421 O O . GLY A 1 53 ? 15.839 18.024 17.440 1.00 20.93 55 GLY A O 1
ATOM 422 N N . GLN A 1 54 ? 15.071 17.016 19.289 1.00 17.04 56 GLN A N 1
ATOM 423 C CA . GLN A 1 54 ? 15.522 15.700 18.901 1.00 19.68 56 GLN A CA 1
ATOM 424 C C . GLN A 1 54 ? 14.376 14.727 18.734 1.00 14.66 56 GLN A C 1
ATOM 425 O O . GLN A 1 54 ? 14.626 13.533 18.636 1.00 18.06 56 GLN A O 1
ATOM 431 N N . GLY A 1 55 ? 13.124 15.215 18.691 1.00 17.96 57 GLY A N 1
ATOM 432 C CA . GLY A 1 55 ? 12.010 14.334 18.383 1.00 15.93 57 GLY A CA 1
ATOM 433 C C . GLY A 1 55 ? 11.857 14.154 16.887 1.00 16.50 57 GLY A C 1
ATOM 434 O O . GLY A 1 55 ? 12.224 15.033 16.093 1.00 17.50 57 GLY A O 1
ATOM 435 N N . ALA A 1 56 ? 11.239 13.034 16.513 1.00 14.98 58 ALA A N 1
ATOM 436 C CA . ALA A 1 56 ? 10.898 12.821 15.117 1.00 14.29 58 ALA A CA 1
ATOM 437 C C . ALA A 1 56 ? 9.920 13.904 14.641 1.00 12.84 58 ALA A C 1
ATOM 438 O O . ALA A 1 56 ? 9.179 14.514 15.418 1.00 15.26 58 ALA A O 1
ATOM 440 N N . ASP A 1 57 ? 9.901 14.102 13.311 1.00 14.09 59 ASP A N 1
ATOM 441 C CA . ASP A 1 57 ? 8.920 15.035 12.771 1.00 14.59 59 ASP A CA 1
ATOM 442 C C . ASP A 1 57 ? 7.503 14.506 12.920 1.00 13.22 59 ASP A C 1
ATOM 443 O O . ASP A 1 57 ? 6.571 15.300 13.090 1.00 15.24 59 ASP A O 1
ATOM 448 N N . ILE A 1 58 ? 7.350 13.193 12.843 1.00 13.63 60 ILE A N 1
ATOM 449 C CA . ILE A 1 58 ? 6.050 12.532 12.867 1.00 12.96 60 ILE A CA 1
ATOM 450 C C . ILE A 1 58 ? 6.176 11.358 13.801 1.00 15.94 60 ILE A C 1
ATOM 451 O O . ILE A 1 58 ? 7.162 10.613 13.724 1.00 14.65 60 ILE A O 1
ATOM 456 N N . ILE A 1 59 ? 5.170 11.158 14.649 1.00 14.37 61 ILE A N 1
ATOM 457 C CA . ILE A 1 59 ? 5.118 9.932 15.446 1.00 13.17 61 ILE A CA 1
ATOM 458 C C . ILE A 1 59 ? 3.825 9.192 15.158 1.00 12.13 61 ILE A C 1
ATOM 459 O O . ILE A 1 59 ? 2.803 9.803 14.831 1.00 13.75 61 ILE A O 1
ATOM 464 N N . VAL A 1 60 ? 3.882 7.860 15.251 1.00 12.55 62 VAL A N 1
ATOM 465 C CA . VAL A 1 60 ? 2.709 7.024 15.020 1.00 13.32 62 VAL A CA 1
ATOM 466 C C . VAL A 1 60 ? 2.349 6.368 16.338 1.00 13.72 62 VAL A C 1
ATOM 467 O O . VAL A 1 60 ? 3.199 5.725 16.966 1.00 13.70 62 VAL A O 1
ATOM 471 N N . GLY A 1 61 ? 1.116 6.531 16.779 1.00 12.73 63 GLY A N 1
ATOM 472 C CA . GLY A 1 61 ? 0.708 5.905 18.017 1.00 12.18 63 GLY A CA 1
ATOM 473 C C . GLY A 1 61 ? -0.751 6.105 18.333 1.00 12.53 63 GLY A C 1
ATOM 474 O O . GLY A 1 61 ? -1.584 6.409 17.461 1.00 13.81 63 GLY A O 1
ATOM 475 N N . ALA A 1 62 ? -1.057 5.923 19.617 1.00 13.31 64 ALA A N 1
ATOM 476 C CA . ALA A 1 62 ? -2.444 5.805 20.066 1.00 13.41 64 ALA A CA 1
ATOM 477 C C . ALA A 1 62 ? -3.044 7.153 20.455 1.00 12.58 64 ALA A C 1
ATOM 478 O O . ALA A 1 62 ? -2.355 8.051 20.960 1.00 13.72 64 ALA A O 1
ATOM 480 N N . HIS A 1 63 ? -4.369 7.264 20.255 1.00 12.15 65 HIS A N 1
ATOM 481 C CA . HIS A 1 63 ? -5.034 8.551 20.413 1.00 12.42 65 HIS A CA 1
ATOM 482 C C . HIS A 1 63 ? -5.074 9.033 21.863 1.00 13.31 65 HIS A C 1
ATOM 483 O O . HIS A 1 63 ? -5.296 10.229 22.078 1.00 13.71 65 HIS A O 1
ATOM 490 N N . ASP A 1 64 ? -4.884 8.157 22.851 1.00 12.99 66 ASP A N 1
ATOM 491 C CA . ASP A 1 64 ? -4.995 8.639 24.229 1.00 13.57 66 ASP A CA 1
ATOM 492 C C . ASP A 1 64 ? -3.908 9.617 24.569 1.00 16.05 66 ASP A C 1
ATOM 493 O O . ASP A 1 64 ? -4.085 10.392 25.529 1.00 16.14 66 ASP A O 1
ATOM 498 N N . TRP A 1 65 ? -2.830 9.640 23.783 1.00 14.21 67 TRP A N 1
ATOM 499 C CA . TRP A 1 65 ? -1.721 10.564 24.040 1.00 14.46 67 TRP A CA 1
ATOM 500 C C . TRP A 1 65 ? -2.089 12.009 23.729 1.00 14.71 67 TRP A C 1
ATOM 501 O O . TRP A 1 65 ? -1.385 12.927 24.152 1.00 14.37 67 TRP A O 1
ATOM 512 N N . VAL A 1 66 ? -3.161 12.236 22.974 1.00 13.82 68 VAL A N 1
ATOM 513 C CA . VAL A 1 66 ? -3.356 13.530 22.314 1.00 14.44 68 VAL A CA 1
ATOM 514 C C . VAL A 1 66 ? -3.429 14.691 23.302 1.00 14.40 68 VAL A C 1
ATOM 515 O O . VAL A 1 66 ? -2.762 15.708 23.101 1.00 14.39 68 VAL A O 1
ATOM 519 N N . GLY A 1 67 ? -4.281 14.593 24.338 1.00 14.43 69 GLY A N 1
ATOM 520 C CA . GLY A 1 67 ? -4.446 15.731 25.251 1.00 14.89 69 GLY A CA 1
ATOM 521 C C . GLY A 1 67 ? -3.149 16.137 25.911 1.00 13.86 69 GLY A C 1
ATOM 522 O O . GLY A 1 67 ? -2.819 17.325 25.957 1.00 16.16 69 GLY A O 1
ATOM 523 N N . GLU A 1 68 ? -2.411 15.161 26.457 1.00 14.09 70 GLU A N 1
ATOM 524 C CA . GLU A 1 68 ? -1.151 15.449 27.129 1.00 14.08 70 GLU A CA 1
ATOM 525 C C . GLU A 1 68 ? -0.182 16.094 26.164 1.00 15.54 70 GLU A C 1
ATOM 526 O O . GLU A 1 68 ? 0.454 17.105 26.482 1.00 17.30 70 GLU A O 1
ATOM 532 N N . LEU A 1 69 ? -0.065 15.552 24.958 1.00 14.37 71 LEU A N 1
ATOM 533 C CA . LEU A 1 69 ? 0.886 16.153 24.043 1.00 15.30 71 LEU A CA 1
ATOM 534 C C . LEU A 1 69 ? 0.441 17.535 23.569 1.00 17.18 71 LEU A C 1
ATOM 535 O O . LEU A 1 69 ? 1.281 18.430 23.399 1.00 16.61 71 LEU A O 1
ATOM 540 N N . ALA A 1 70 ? -0.862 17.738 23.390 1.00 15.83 72 ALA A N 1
ATOM 541 C CA . ALA A 1 70 ? -1.340 19.026 22.915 1.00 14.79 72 ALA A CA 1
ATOM 542 C C . ALA A 1 70 ? -1.130 20.102 23.972 1.00 15.52 72 ALA A C 1
ATOM 543 O O . ALA A 1 70 ? -0.704 21.214 23.660 1.00 16.28 72 ALA A O 1
ATOM 545 N N . VAL A 1 71 ? -1.493 19.830 25.224 1.00 14.69 73 VAL A N 1
ATOM 546 C CA . VAL A 1 71 ? -1.399 20.899 26.212 1.00 15.48 73 VAL A CA 1
ATOM 547 C C . VAL A 1 71 ? 0.026 21.247 26.574 1.00 17.26 73 VAL A C 1
ATOM 548 O O . VAL A 1 71 ? 0.263 22.285 27.231 1.00 18.52 73 VAL A O 1
ATOM 552 N N . ASN A 1 72 ? 0.963 20.366 26.269 1.00 17.37 74 ASN A N 1
ATOM 553 C CA . ASN A 1 72 ? 2.381 20.617 26.422 1.00 15.27 74 ASN A CA 1
ATOM 554 C C . ASN A 1 72 ? 2.995 21.248 25.192 1.00 18.29 74 ASN A C 1
ATOM 555 O O . ASN A 1 72 ? 4.206 21.471 25.166 1.00 20.13 74 ASN A O 1
ATOM 560 N N . GLY A 1 73 ? 2.198 21.549 24.171 1.00 16.68 75 GLY A N 1
ATOM 561 C CA . GLY A 1 73 ? 2.705 22.231 22.993 1.00 16.43 75 GLY A CA 1
ATOM 562 C C . GLY A 1 73 ? 3.577 21.381 22.100 1.00 16.88 75 GLY A C 1
ATOM 563 O O . GLY A 1 73 ? 4.397 21.916 21.350 1.00 18.08 75 GLY A O 1
ATOM 564 N N . LEU A 1 74 ? 3.404 20.052 22.134 1.00 15.47 76 LEU A N 1
ATOM 565 C CA . LEU A 1 74 ? 4.329 19.163 21.463 1.00 15.28 76 LEU A CA 1
ATOM 566 C C . LEU A 1 74 ? 3.799 18.623 20.142 1.00 14.12 76 LEU A C 1
ATOM 567 O O . LEU A 1 74 ? 4.607 18.142 19.337 1.00 16.85 76 LEU A O 1
ATOM 572 N N . ILE A 1 75 ? 2.479 18.649 19.909 1.00 14.84 77 ILE A N 1
ATOM 573 C CA . ILE A 1 75 ? 1.922 18.193 18.638 1.00 14.35 77 ILE A CA 1
ATOM 574 C C . ILE A 1 75 ? 1.067 19.290 18.006 1.00 15.21 77 ILE A C 1
ATOM 575 O O . ILE A 1 75 ? 0.467 20.123 18.703 1.00 17.08 77 ILE A O 1
ATOM 580 N N . GLU A 1 76 ? 1.050 19.296 16.679 1.00 14.04 78 GLU A N 1
ATOM 581 C CA . GLU A 1 76 ? 0.443 20.385 15.905 1.00 18.27 78 GLU A CA 1
ATOM 582 C C . GLU A 1 76 ? -0.978 20.079 15.455 1.00 18.70 78 GLU A C 1
ATOM 583 O O . GLU A 1 76 ? -1.242 18.964 14.954 1.00 16.22 78 GLU A O 1
ATOM 589 N N . PRO A 1 77 ? -1.905 21.017 15.584 1.00 14.59 79 PRO A N 1
ATOM 590 C CA . PRO A 1 77 ? -3.260 20.771 15.066 1.00 17.06 79 PRO A CA 1
ATOM 591 C C . PRO A 1 77 ? -3.239 20.537 13.572 1.00 16.83 79 PRO A C 1
ATOM 592 O O . PRO A 1 77 ? -2.453 21.146 12.839 1.00 17.13 79 PRO A O 1
ATOM 596 N N . ILE A 1 78 ? -4.075 19.600 13.127 1.00 15.58 80 ILE A N 1
ATOM 597 C CA . ILE A 1 78 ? -4.151 19.248 11.709 1.00 18.10 80 ILE A CA 1
ATOM 598 C C . ILE A 1 78 ? -5.087 20.239 11.016 1.00 22.58 80 ILE A C 1
ATOM 599 O O . ILE A 1 78 ? -6.259 20.325 11.413 1.00 21.05 80 ILE A O 1
ATOM 604 N N . PRO A 1 79 ? -4.660 20.930 9.955 1.00 20.47 81 PRO A N 1
ATOM 605 C CA . PRO A 1 79 ? -5.577 21.817 9.220 1.00 23.98 81 PRO A CA 1
ATOM 606 C C . PRO A 1 79 ? -6.663 21.024 8.515 1.00 27.12 81 PRO A C 1
ATOM 607 O O . PRO A 1 79 ? -6.546 19.826 8.290 1.00 22.83 81 PRO A O 1
ATOM 611 N N . ASN A 1 80 ? -7.726 21.727 8.125 1.00 25.19 82 ASN A N 1
ATOM 612 C CA . ASN A 1 80 ? -8.712 21.110 7.240 1.00 23.89 82 ASN A CA 1
ATOM 613 C C . ASN A 1 80 ? -8.040 20.660 5.941 1.00 22.93 82 ASN A C 1
ATOM 614 O O . ASN A 1 80 ? -7.136 21.311 5.429 1.00 25.73 82 ASN A O 1
ATOM 619 N N . PHE A 1 81 ? -8.461 19.507 5.431 1.00 20.40 83 PHE A N 1
ATOM 620 C CA . PHE A 1 81 ? -7.924 18.996 4.183 1.00 19.62 83 PHE A CA 1
ATOM 621 C C . PHE A 1 81 ? -9.006 18.188 3.488 1.00 21.48 83 PHE A C 1
ATOM 622 O O . PHE A 1 81 ? -9.952 17.709 4.126 1.00 19.04 83 PHE A O 1
ATOM 630 N N . SER A 1 82 ? -8.825 18.012 2.181 1.00 23.19 84 SER A N 1
ATOM 631 C CA . SER A 1 82 ? -9.936 17.532 1.368 1.00 22.45 84 SER A CA 1
ATOM 632 C C . SER A 1 82 ? -10.354 16.131 1.772 1.00 22.57 84 SER A C 1
ATOM 633 O O . SER A 1 82 ? -11.530 15.790 1.679 1.00 25.79 84 SER A O 1
ATOM 636 N N . ASP A 1 83 ? -9.404 15.290 2.175 1.00 18.43 85 ASP A N 1
ATOM 637 C CA . ASP A 1 83 ? -9.722 13.904 2.519 1.00 18.24 85 ASP A CA 1
ATOM 638 C C . ASP A 1 83 ? -10.240 13.716 3.941 1.00 17.58 85 ASP A C 1
ATOM 639 O O . ASP A 1 83 ? -10.571 12.581 4.292 1.00 19.57 85 ASP A O 1
ATOM 644 N N A LEU A 1 84 ? -10.324 14.785 4.736 0.42 17.17 86 LEU A N 1
ATOM 645 N N B LEU A 1 84 ? -10.318 14.786 4.740 0.58 17.13 86 LEU A N 1
ATOM 646 C CA A LEU A 1 84 ? -10.739 14.641 6.126 0.42 18.28 86 LEU A CA 1
ATOM 647 C CA B LEU A 1 84 ? -10.748 14.648 6.128 0.58 18.26 86 LEU A CA 1
ATOM 648 C C A LEU A 1 84 ? -12.110 13.986 6.221 0.42 18.84 86 LEU A C 1
ATOM 649 C C B LEU A 1 84 ? -12.105 13.968 6.208 0.58 18.81 86 LEU A C 1
ATOM 650 O O A LEU A 1 84 ? -12.347 13.171 7.121 0.42 20.92 86 LEU A O 1
ATOM 651 O O B LEU A 1 84 ? -12.323 13.120 7.082 0.58 20.95 86 LEU A O 1
ATOM 660 N N . LYS A 1 85 ? -13.007 14.302 5.272 1.00 22.08 87 LYS A N 1
ATOM 661 C CA . LYS A 1 85 ? -14.390 13.806 5.287 1.00 24.51 87 LYS A CA 1
ATOM 662 C C . LYS A 1 85 ? -14.454 12.295 5.166 1.00 24.75 87 LYS A C 1
ATOM 663 O O . LYS A 1 85 ? -15.485 11.678 5.523 1.00 24.16 87 LYS A O 1
ATOM 669 N N . ASN A 1 86 ? -13.382 11.686 4.689 1.00 18.52 88 ASN A N 1
ATOM 670 C CA . ASN A 1 86 ? -13.375 10.277 4.344 1.00 17.76 88 ASN A CA 1
ATOM 671 C C . ASN A 1 86 ? -13.026 9.375 5.511 1.00 15.55 88 ASN A C 1
ATOM 672 O O . ASN A 1 86 ? -13.040 8.154 5.352 1.00 17.78 88 ASN A O 1
ATOM 677 N N . PHE A 1 87 ? -12.762 9.945 6.676 1.00 14.73 89 PHE A N 1
ATOM 678 C CA . PHE A 1 87 ? -12.476 9.178 7.882 1.00 13.11 89 PHE A CA 1
ATOM 679 C C . PHE A 1 87 ? -13.684 9.147 8.808 1.00 15.38 89 PHE A C 1
ATOM 680 O O . PHE A 1 87 ? -14.475 10.088 8.872 1.00 15.07 89 PHE A O 1
ATOM 688 N N . TYR A 1 88 ? -13.828 8.014 9.480 1.00 13.89 90 TYR A N 1
ATOM 689 C CA . TYR A 1 88 ? -14.940 7.863 10.400 1.00 13.93 90 TYR A CA 1
ATOM 690 C C . TYR A 1 88 ? -14.906 8.922 11.479 1.00 16.28 90 TYR A C 1
ATOM 691 O O . TYR A 1 88 ? -13.858 9.221 12.066 1.00 14.01 90 TYR A O 1
ATOM 700 N N . ASP A 1 89 ? -16.079 9.423 11.814 1.00 14.68 91 ASP A N 1
ATOM 701 C CA . ASP A 1 89 ? -16.124 10.390 12.897 1.00 14.84 91 ASP A CA 1
ATOM 702 C C . ASP A 1 89 ? -15.624 9.813 14.221 1.00 15.61 91 ASP A C 1
ATOM 703 O O . ASP A 1 89 ? -15.041 10.546 15.011 1.00 15.31 91 ASP A O 1
ATOM 708 N N A THR A 1 90 ? -15.841 8.524 14.492 0.51 13.78 92 THR A N 1
ATOM 709 N N B THR A 1 90 ? -15.854 8.525 14.480 0.49 13.78 92 THR A N 1
ATOM 710 C CA A THR A 1 90 ? -15.302 7.967 15.738 0.51 14.82 92 THR A CA 1
ATOM 711 C CA B THR A 1 90 ? -15.312 7.920 15.699 0.49 14.86 92 THR A CA 1
ATOM 712 C C A THR A 1 90 ? -13.787 8.073 15.768 0.51 15.81 92 THR A C 1
ATOM 713 C C B THR A 1 90 ? -13.806 8.098 15.753 0.49 15.83 92 THR A C 1
ATOM 714 O O A THR A 1 90 ? -13.198 8.370 16.817 0.51 15.17 92 THR A O 1
ATOM 715 O O B THR A 1 90 ? -13.246 8.482 16.790 0.49 15.13 92 THR A O 1
ATOM 722 N N . ALA A 1 91 ? -13.141 7.861 14.626 1.00 14.41 93 ALA A N 1
ATOM 723 C CA . ALA A 1 91 ? -11.683 7.937 14.592 1.00 14.75 93 ALA A CA 1
ATOM 724 C C . ALA A 1 91 ? -11.204 9.377 14.693 1.00 14.55 93 ALA A C 1
ATOM 725 O O . ALA A 1 91 ? -10.218 9.648 15.396 1.00 15.04 93 ALA A O 1
ATOM 727 N N . LEU A 1 92 ? -11.895 10.301 14.027 1.00 15.07 94 LEU A N 1
ATOM 728 C CA . LEU A 1 92 ? -11.520 11.714 14.110 1.00 13.93 94 LEU A CA 1
ATOM 729 C C . LEU A 1 92 ? -11.761 12.257 15.511 1.00 16.35 94 LEU A C 1
ATOM 730 O O . LEU A 1 92 ? -10.947 13.037 16.016 1.00 15.80 94 LEU A O 1
ATOM 735 N N . LYS A 1 93 ? -12.868 11.859 16.161 1.00 14.18 95 LYS A N 1
ATOM 736 C CA . LYS A 1 93 ? -13.121 12.316 17.526 1.00 15.42 95 LYS A CA 1
ATOM 737 C C . LYS A 1 93 ? -12.032 11.841 18.485 1.00 16.28 95 LYS A C 1
ATOM 738 O O . LYS A 1 93 ? -11.588 12.597 19.355 1.00 16.20 95 LYS A O 1
ATOM 744 N N . ALA A 1 94 ? -11.560 10.613 18.302 1.00 14.23 96 ALA A N 1
ATOM 745 C CA . ALA A 1 94 ? -10.510 10.118 19.173 1.00 13.52 96 ALA A CA 1
ATOM 746 C C . ALA A 1 94 ? -9.249 10.937 19.066 1.00 13.18 96 ALA A C 1
ATOM 747 O O . ALA A 1 94 ? -8.535 11.084 20.076 1.00 14.44 96 ALA A O 1
ATOM 749 N N . PHE A 1 95 ? -8.937 11.463 17.883 1.00 14.12 97 PHE A N 1
ATOM 750 C CA . PHE A 1 95 ? -7.760 12.297 17.689 1.00 13.66 97 PHE A CA 1
ATOM 751 C C . PHE A 1 95 ? -8.039 13.775 17.880 1.00 16.63 97 PHE A C 1
ATOM 752 O O . PHE A 1 95 ? 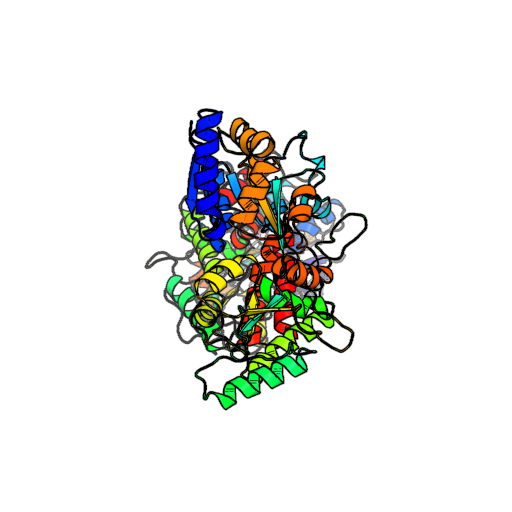-7.165 14.602 17.589 1.00 15.71 97 PHE A O 1
ATOM 760 N N . SER A 1 96 ? -9.210 14.143 18.376 1.00 13.54 98 SER A N 1
ATOM 761 C CA . SER A 1 96 ? -9.547 15.548 18.579 1.00 15.56 98 SER A CA 1
ATOM 762 C C . SER A 1 96 ? -9.575 15.892 20.063 1.00 15.50 98 SER A C 1
ATOM 763 O O . SER A 1 96 ? -10.014 15.086 20.899 1.00 16.04 98 SER A O 1
ATOM 766 N N . TYR A 1 97 ? -9.107 17.105 20.390 1.00 15.79 99 TYR A N 1
ATOM 767 C CA . TYR A 1 97 ? -9.087 17.511 21.778 1.00 16.73 99 TYR A CA 1
ATOM 768 C C . TYR A 1 97 ? -9.281 19.019 21.834 1.00 16.30 99 TYR A C 1
ATOM 769 O O . TYR A 1 97 ? -8.662 19.750 21.060 1.00 17.87 99 TYR A O 1
ATOM 778 N N . GLY A 1 98 ? -10.137 19.471 22.743 1.00 22.03 100 GLY A N 1
ATOM 779 C CA . GLY A 1 98 ? -10.347 20.908 22.875 1.00 26.11 100 GLY A CA 1
ATOM 780 C C . GLY A 1 98 ? -10.847 21.565 21.605 1.00 25.08 100 GLY A C 1
ATOM 781 O O . GLY A 1 98 ? -10.579 22.755 21.372 1.00 27.56 100 GLY A O 1
ATOM 782 N N . GLY A 1 99 ? -11.570 20.817 20.781 1.00 22.36 101 GLY A N 1
ATOM 783 C CA . GLY A 1 99 ? -12.112 21.297 19.527 1.00 21.88 101 GLY A CA 1
ATOM 784 C C . GLY A 1 99 ? -11.198 21.244 18.323 1.00 25.04 101 GLY A C 1
ATOM 785 O O . GLY A 1 99 ? -11.577 21.754 17.262 1.00 27.57 101 GLY A O 1
ATOM 786 N N . LYS A 1 100 ? -10.016 20.631 18.423 1.00 19.24 102 LYS A N 1
ATOM 787 C CA . LYS A 1 100 ? -9.077 20.605 17.307 1.00 15.66 102 LYS A CA 1
ATOM 788 C C . LYS A 1 100 ? -8.669 19.163 17.052 1.00 16.38 102 LYS A C 1
ATOM 789 O O . LYS A 1 100 ? -8.547 18.379 17.997 1.00 17.15 102 LYS A O 1
ATOM 795 N N . LEU A 1 101 ? -8.452 18.840 15.784 1.00 15.88 103 LEU A N 1
ATOM 796 C CA . LEU A 1 101 ? -7.927 17.548 15.367 1.00 14.54 103 LEU A CA 1
ATOM 797 C C . LEU A 1 101 ? -6.399 17.569 15.514 1.00 15.76 103 LEU A C 1
ATOM 798 O O . LEU A 1 101 ? -5.740 18.526 15.085 1.00 15.17 103 LEU A O 1
ATOM 803 N N . TYR A 1 102 ? -5.831 16.514 16.100 1.00 13.76 104 TYR A N 1
ATOM 804 C CA . TYR A 1 102 ? -4.386 16.454 16.344 1.00 13.79 104 TYR A CA 1
ATOM 805 C C . TYR A 1 102 ? -3.714 15.249 15.706 1.00 14.35 104 TYR A C 1
ATOM 806 O O . TYR A 1 102 ? -2.538 14.982 15.990 1.00 16.46 104 TYR A O 1
ATOM 815 N N . GLY A 1 103 ? -4.420 14.472 14.880 1.00 13.96 105 GLY A N 1
ATOM 816 C CA . GLY A 1 103 ? -3.745 13.416 14.149 1.00 15.05 105 GLY A CA 1
ATOM 817 C C . GLY A 1 103 ? -4.595 12.988 12.977 1.00 13.61 105 GLY A C 1
ATOM 818 O O . GLY A 1 103 ? -5.805 13.279 12.914 1.00 15.11 105 GLY A O 1
ATOM 819 N N . VAL A 1 104 ? -3.937 12.321 12.031 1.00 13.08 106 VAL A N 1
ATOM 820 C CA . VAL A 1 104 ? -4.622 11.631 10.929 1.00 14.07 106 VAL A CA 1
ATOM 821 C C . VAL A 1 104 ? -4.720 10.168 11.297 1.00 14.21 106 VAL A C 1
ATOM 822 O O . VAL A 1 104 ? -3.678 9.482 11.437 1.00 14.22 106 VAL A O 1
ATOM 826 N N . PRO A 1 105 ? -5.909 9.641 11.544 1.00 12.56 107 PRO A N 1
ATOM 827 C CA . PRO A 1 105 ? -6.020 8.252 11.984 1.00 13.66 107 PRO A CA 1
ATOM 828 C C . PRO A 1 105 ? -5.861 7.277 10.823 1.00 14.46 107 PRO A C 1
ATOM 829 O O . PRO A 1 105 ? -6.248 7.554 9.697 1.00 15.60 107 PRO A O 1
ATOM 833 N N . TYR A 1 106 ? -5.299 6.094 11.114 1.00 13.63 108 TYR A N 1
ATOM 834 C CA . TYR A 1 106 ? -5.294 5.019 10.122 1.00 13.43 108 TYR A CA 1
ATOM 835 C C . TYR A 1 106 ? -6.026 3.762 10.564 1.00 14.02 108 TYR A C 1
ATOM 836 O O . TYR A 1 106 ? -6.426 2.992 9.688 1.00 15.34 108 TYR A O 1
ATOM 845 N N . ALA A 1 107 ? -6.291 3.577 11.852 1.00 14.42 109 ALA A N 1
ATOM 846 C CA . ALA A 1 107 ? -6.878 2.299 12.255 1.00 16.01 109 ALA A CA 1
ATOM 847 C C . ALA A 1 107 ? -7.610 2.484 13.558 1.00 15.18 109 ALA A C 1
ATOM 848 O O . ALA A 1 107 ? -7.246 3.340 14.375 1.00 15.20 109 ALA A O 1
ATOM 850 N N . MET A 1 108 ? -8.596 1.612 13.778 1.00 14.97 110 MET A N 1
ATOM 851 C CA . MET A 1 108 ? -9.327 1.510 15.034 1.00 15.86 110 MET A CA 1
ATOM 852 C C . MET A 1 108 ? -9.137 0.094 15.528 1.00 17.59 110 MET A C 1
ATOM 853 O O . MET A 1 108 ? -8.904 -0.826 14.738 1.00 16.70 110 MET A O 1
ATOM 858 N N . GLU A 1 109 ? -9.227 -0.085 16.843 1.00 15.10 111 GLU A N 1
ATOM 859 C CA . GLU A 1 109 ? -8.894 -1.390 17.401 1.00 15.16 111 GLU A CA 1
ATOM 860 C C . GLU A 1 109 ? -9.479 -1.588 18.792 1.00 15.46 111 GLU A C 1
ATOM 861 O O . GLU A 1 109 ? -9.694 -0.646 19.556 1.00 18.05 111 GLU A O 1
ATOM 867 N N . ALA A 1 110 ? -9.649 -2.864 19.132 1.00 15.58 112 ALA A N 1
ATOM 868 C CA . ALA A 1 110 ? -9.941 -3.299 20.489 1.00 15.70 112 ALA A CA 1
ATOM 869 C C . ALA A 1 110 ? -9.369 -4.703 20.626 1.00 14.82 112 ALA A C 1
ATOM 870 O O . ALA A 1 110 ? -9.263 -5.445 19.636 1.00 16.25 112 ALA A O 1
ATOM 872 N N . VAL A 1 111 ? -9.011 -5.082 21.853 1.00 13.96 113 VAL A N 1
ATOM 873 C CA . VAL A 1 111 ? -8.604 -6.446 22.103 1.00 14.28 113 VAL A CA 1
ATOM 874 C C . VAL A 1 111 ? -9.792 -7.387 21.946 1.00 14.47 113 VAL A C 1
ATOM 875 O O . VAL A 1 111 ? -10.957 -6.974 21.923 1.00 15.92 113 VAL A O 1
ATOM 879 N N . ALA A 1 112 ? -9.467 -8.666 21.816 1.00 14.51 114 ALA A N 1
ATOM 880 C CA . ALA A 1 112 ? -10.464 -9.746 21.714 1.00 13.14 114 ALA A CA 1
ATOM 881 C C . ALA A 1 112 ? -9.856 -10.994 22.345 1.00 15.08 114 ALA A C 1
ATOM 882 O O . ALA A 1 112 ? -8.662 -11.055 22.662 1.00 14.65 114 ALA A O 1
ATOM 884 N N . LEU A 1 113 ? -10.683 -12.033 22.448 1.00 15.50 115 LEU A N 1
ATOM 885 C CA . LEU A 1 113 ? -10.173 -13.353 22.784 1.00 17.03 115 LEU A CA 1
ATOM 886 C C . LEU A 1 113 ? -9.595 -13.974 21.521 1.00 14.44 115 LEU A C 1
ATOM 887 O O . LEU A 1 113 ? -10.279 -14.079 20.505 1.00 17.35 115 LEU A O 1
ATOM 892 N N . ILE A 1 114 ? -8.331 -14.386 21.570 1.00 14.40 116 ILE A N 1
ATOM 893 C CA . ILE A 1 114 ? -7.697 -15.111 20.464 1.00 13.94 116 ILE A CA 1
ATOM 894 C C . ILE A 1 114 ? -7.366 -16.482 21.002 1.00 15.46 116 ILE A C 1
ATOM 895 O O . ILE A 1 114 ? -6.804 -16.596 22.103 1.00 16.99 116 ILE A O 1
ATOM 900 N N . TYR A 1 115 ? -7.730 -17.520 20.249 1.00 16.20 117 TYR A N 1
ATOM 901 C CA . TYR A 1 115 ? -7.572 -18.874 20.737 1.00 17.68 117 TYR A CA 1
ATOM 902 C C . TYR A 1 115 ? -6.924 -19.760 19.682 1.00 16.23 117 TYR A C 1
ATOM 903 O O . TYR A 1 115 ? -7.037 -19.528 18.479 1.00 18.51 117 TYR A O 1
ATOM 912 N N . ASN A 1 116 ? -6.256 -20.791 20.172 1.00 16.81 118 ASN A N 1
ATOM 913 C CA . ASN A 1 116 ? -5.598 -21.781 19.322 1.00 16.26 118 ASN A CA 1
ATOM 914 C C . ASN A 1 116 ? -6.538 -22.966 19.166 1.00 19.67 118 ASN A C 1
ATOM 915 O O . ASN A 1 116 ? -6.905 -23.605 20.156 1.00 19.24 118 ASN A O 1
ATOM 920 N N . LYS A 1 117 ? -6.964 -23.225 17.919 1.00 18.79 119 LYS A N 1
ATOM 921 C CA . LYS A 1 117 ? -7.952 -24.284 17.692 1.00 20.11 119 LYS A CA 1
ATOM 922 C C . LYS A 1 117 ? -7.362 -25.668 17.935 1.00 22.83 119 LYS A C 1
ATOM 923 O O . LYS A 1 117 ? -8.118 -26.652 17.957 1.00 23.09 119 LYS A O 1
ATOM 929 N N . ASP A 1 118 ? -6.043 -25.780 18.087 1.00 21.62 120 ASP A N 1
ATOM 930 C CA . ASP A 1 118 ? -5.470 -27.057 18.516 1.00 21.21 120 ASP A CA 1
ATOM 931 C C . ASP A 1 118 ? -5.938 -27.456 19.922 1.00 23.39 120 ASP A C 1
ATOM 932 O O . ASP A 1 118 ? -5.866 -28.644 20.272 1.00 25.32 120 ASP A O 1
ATOM 937 N N . TYR A 1 119 ? -6.447 -26.503 20.727 1.00 19.51 121 TYR A N 1
ATOM 938 C CA . TYR A 1 119 ? -6.858 -26.761 22.101 1.00 18.43 121 TYR A CA 1
ATOM 939 C C . TYR A 1 119 ? -8.283 -26.351 22.426 1.00 20.71 121 TYR A C 1
ATOM 940 O O . TYR A 1 119 ? -8.843 -26.889 23.385 1.00 23.94 121 TYR A O 1
ATOM 949 N N . VAL A 1 120 ? -8.894 -25.463 21.648 1.00 20.04 122 VAL A N 1
ATOM 950 C CA . VAL A 1 120 ? -10.202 -24.889 21.923 1.00 19.24 122 VAL A CA 1
ATOM 951 C C . VAL A 1 120 ? -11.096 -25.120 20.706 1.00 23.87 122 VAL A C 1
ATOM 952 O O . VAL A 1 120 ? -10.777 -24.662 19.600 1.00 24.64 122 VAL A O 1
ATOM 956 N N . ASP A 1 121 ? -12.203 -25.834 20.913 1.00 25.31 123 ASP A N 1
ATOM 957 C CA . ASP A 1 121 ? -13.133 -26.230 19.851 1.00 28.43 123 ASP A CA 1
ATOM 958 C C . ASP A 1 121 ? -14.329 -25.310 19.738 1.00 28.60 123 ASP A C 1
ATOM 959 O O . ASP A 1 121 ? -14.986 -25.267 18.694 1.00 29.75 123 ASP A O 1
ATOM 964 N N . SER A 1 122 ? -14.683 -24.637 20.813 1.00 31.66 124 SER A N 1
ATOM 965 C CA . SER A 1 122 ? -15.797 -23.718 20.740 1.00 28.72 124 SER A CA 1
ATOM 966 C C . SER A 1 122 ? -15.457 -22.538 21.624 1.00 27.06 124 SER A C 1
ATOM 967 O O . SER A 1 122 ? -14.652 -22.651 22.555 1.00 28.59 124 SER A O 1
ATOM 970 N N . VAL A 1 123 ? -16.017 -21.392 21.280 1.00 24.35 125 VAL A N 1
ATOM 971 C CA . VAL A 1 123 ? -15.746 -20.188 22.053 1.00 30.11 125 VAL A CA 1
ATOM 972 C C . VAL A 1 123 ? -16.467 -20.311 23.392 1.00 22.58 125 VAL A C 1
ATOM 973 O O . VAL A 1 123 ? -17.694 -20.512 23.412 1.00 27.55 125 VAL A O 1
ATOM 977 N N . PRO A 1 124 ? -15.780 -20.186 24.522 1.00 21.50 126 PRO A N 1
ATOM 978 C CA . PRO A 1 124 ? -16.491 -20.198 25.806 1.00 23.63 126 PRO A CA 1
ATOM 979 C C . PRO A 1 124 ? -17.550 -19.107 25.832 1.00 26.19 126 PRO A C 1
ATOM 980 O O . PRO A 1 124 ? -17.304 -17.979 25.405 1.00 25.99 126 PRO A O 1
ATOM 984 N N . LYS A 1 125 ? -18.764 -19.466 26.300 1.00 26.25 127 LYS A N 1
ATOM 985 C CA . LYS A 1 125 ? -19.871 -18.511 26.258 1.00 29.01 127 LYS A CA 1
ATOM 986 C C . LYS A 1 125 ? -19.780 -17.437 27.338 1.00 26.24 127 LYS A C 1
ATOM 987 O O . LYS A 1 125 ? -20.334 -16.347 27.151 1.00 27.32 127 LYS A O 1
ATOM 993 N N . THR A 1 126 ? -19.124 -17.717 28.471 1.00 22.58 128 THR A N 1
ATOM 994 C CA . THR A 1 126 ? -18.974 -16.753 29.557 1.00 19.04 128 THR A CA 1
ATOM 995 C C . THR A 1 126 ? -17.566 -16.851 30.134 1.00 18.83 128 THR A C 1
ATOM 996 O O . THR A 1 126 ? -16.829 -17.801 29.867 1.00 21.54 128 THR A O 1
ATOM 1000 N N . MET A 1 127 ? -17.205 -15.869 30.965 1.00 19.50 129 MET A N 1
ATOM 1001 C CA . MET A 1 127 ? -15.911 -15.939 31.620 1.00 20.99 129 MET A CA 1
ATOM 1002 C C . MET A 1 127 ? -15.823 -17.138 32.556 1.00 21.51 129 MET A C 1
ATOM 1003 O O . MET A 1 127 ? -14.743 -17.723 32.711 1.00 22.64 129 MET A O 1
ATOM 1008 N N . ASP A 1 128 ? -16.935 -17.518 33.187 1.00 23.71 130 ASP A N 1
ATOM 1009 C CA . ASP A 1 128 ? -16.894 -18.713 34.023 1.00 23.69 130 ASP A CA 1
ATOM 1010 C C . ASP A 1 128 ? -16.547 -19.940 33.188 1.00 21.68 130 ASP A C 1
ATOM 1011 O O . ASP A 1 128 ? -15.687 -20.750 33.579 1.00 23.30 130 ASP A O 1
ATOM 1016 N N . GLU A 1 129 ? -17.156 -20.054 32.001 1.00 21.83 131 GLU A N 1
ATOM 1017 C CA . GLU A 1 129 ? -16.804 -21.156 31.105 1.00 21.43 131 GLU A CA 1
ATOM 1018 C C . GLU A 1 129 ? -15.356 -21.068 30.642 1.00 21.44 131 GLU A C 1
ATOM 1019 O O . GLU A 1 129 ? -14.682 -22.095 30.504 1.00 23.91 131 GLU A O 1
ATOM 1025 N N . LEU A 1 130 ? -14.865 -19.851 30.362 1.00 21.19 132 LEU A N 1
ATOM 1026 C CA . LEU A 1 130 ? -13.468 -19.707 29.960 1.00 21.62 132 LEU A CA 1
ATOM 1027 C C . LEU A 1 130 ? -12.540 -20.189 31.060 1.00 21.29 132 LEU A C 1
ATOM 1028 O O . LEU A 1 130 ? -11.531 -20.860 30.786 1.00 19.83 132 LEU A O 1
ATOM 1033 N N . ILE A 1 131 ? -12.846 -19.835 32.308 1.00 18.72 133 ILE A N 1
ATOM 1034 C CA . ILE A 1 131 ? -11.995 -20.248 33.420 1.00 19.14 133 ILE A CA 1
ATOM 1035 C C . ILE A 1 131 ? -12.008 -21.763 33.576 1.00 22.10 133 ILE A C 1
ATOM 1036 O O . ILE A 1 131 ? -10.960 -22.387 33.794 1.00 24.43 133 ILE A O 1
ATOM 1041 N N . GLU A 1 132 ? -13.184 -22.368 33.457 1.00 21.56 134 GLU A N 1
ATOM 1042 C CA . GLU A 1 132 ? -13.257 -23.821 33.535 1.00 23.90 134 GLU A CA 1
ATOM 1043 C C . GLU A 1 132 ? -12.487 -24.481 32.392 1.00 22.64 134 GLU A C 1
ATOM 1044 O O . GLU A 1 132 ? -11.762 -25.448 32.619 1.00 22.71 134 GLU A O 1
ATOM 1050 N N . LYS A 1 133 ? -12.615 -23.962 31.162 1.00 22.26 135 LYS A N 1
ATOM 1051 C CA . LYS A 1 133 ? -11.862 -24.546 30.046 1.00 20.42 135 LYS A CA 1
ATOM 1052 C C . LYS A 1 133 ? -10.364 -24.379 30.253 1.00 21.61 135 LYS A C 1
ATOM 1053 O O . LYS A 1 133 ? -9.564 -25.283 29.943 1.00 21.91 135 LYS A O 1
ATOM 1059 N N . ALA A 1 134 ? -9.950 -23.217 30.753 1.00 19.45 136 ALA A N 1
ATOM 1060 C CA . ALA A 1 134 ? -8.525 -23.014 30.969 1.00 19.49 136 ALA A CA 1
ATOM 1061 C C . ALA A 1 134 ? -7.973 -23.971 32.015 1.00 18.99 136 ALA A C 1
ATOM 1062 O O . ALA A 1 134 ? -6.859 -24.498 31.861 1.00 19.21 136 ALA A O 1
ATOM 1064 N N . LYS A 1 135 ? -8.732 -24.186 33.095 1.00 21.72 137 LYS A N 1
ATOM 1065 C CA . LYS A 1 135 ? -8.327 -25.150 34.118 1.00 21.98 137 LYS A CA 1
ATOM 1066 C C . LYS A 1 135 ? -8.263 -26.552 33.529 1.00 21.20 137 LYS A C 1
ATOM 1067 O O . LYS A 1 135 ? -7.349 -27.314 33.836 1.00 21.23 137 LYS A O 1
ATOM 1073 N N . GLN A 1 136 ? -9.251 -26.902 32.709 1.00 20.79 138 GLN A N 1
ATOM 1074 C CA . GLN A 1 136 ? -9.243 -28.216 32.053 1.00 22.14 138 GLN A CA 1
ATOM 1075 C C . GLN A 1 136 ? -7.981 -28.402 31.234 1.00 22.00 138 GLN A C 1
ATOM 1076 O O . GLN A 1 136 ? -7.325 -29.452 31.300 1.00 20.03 138 GLN A O 1
ATOM 1082 N N . ILE A 1 137 ? -7.597 -27.373 30.482 1.00 18.30 139 ILE A N 1
ATOM 1083 C CA . ILE A 1 137 ? -6.386 -27.469 29.664 1.00 19.59 139 ILE A CA 1
ATOM 1084 C C . ILE A 1 137 ? -5.132 -27.559 30.531 1.00 21.62 139 ILE A C 1
ATOM 1085 O O . ILE A 1 137 ? -4.232 -28.371 30.273 1.00 18.76 139 ILE A O 1
ATOM 1090 N N . ASP A 1 138 ? -5.038 -26.712 31.573 1.00 20.50 140 ASP A N 1
ATOM 1091 C CA . ASP A 1 138 ? -3.873 -26.749 32.449 1.00 19.58 140 ASP A CA 1
ATOM 1092 C C . ASP A 1 138 ? -3.701 -28.136 33.060 1.00 19.34 140 ASP A C 1
ATOM 1093 O O . ASP A 1 138 ? -2.572 -28.615 33.210 1.00 21.78 140 ASP A O 1
ATOM 1098 N N . GLU A 1 139 ? -4.812 -28.813 33.372 1.00 21.64 141 GLU A N 1
ATOM 1099 C CA . GLU A 1 139 ? -4.709 -30.153 33.946 1.00 23.77 141 GLU A CA 1
ATOM 1100 C C . GLU A 1 139 ? -4.461 -31.204 32.884 1.00 20.42 141 GLU A C 1
ATOM 1101 O O . GLU A 1 139 ? -3.628 -32.086 33.080 1.00 23.22 141 GLU A O 1
ATOM 1107 N N . GLU A 1 140 ? -5.130 -31.083 31.740 1.00 20.41 142 GLU A N 1
ATOM 1108 C CA . GLU A 1 140 ? -5.093 -32.162 30.749 1.00 19.78 142 GLU A CA 1
ATOM 1109 C C . GLU A 1 140 ? -3.699 -32.368 30.180 1.00 20.72 142 GLU A C 1
ATOM 1110 O O . GLU A 1 140 ? -3.249 -33.511 29.996 1.00 19.53 142 GLU A O 1
ATOM 1116 N N . TYR A 1 141 ? -2.998 -31.273 29.863 1.00 17.87 143 TYR A N 1
ATOM 1117 C CA . TYR A 1 141 ? -1.690 -31.349 29.226 1.00 17.14 143 TYR A CA 1
ATOM 1118 C C . TYR A 1 141 ? -0.533 -31.216 30.225 1.00 19.23 143 TYR A C 1
ATOM 1119 O O . TYR A 1 141 ? 0.619 -30.977 29.844 1.00 21.21 143 TYR A O 1
ATOM 1128 N N . GLY A 1 142 ? -0.822 -31.381 31.506 1.00 18.92 144 GLY A N 1
ATOM 1129 C CA . GLY A 1 142 ? 0.257 -31.527 32.459 1.00 21.80 144 GLY A CA 1
ATOM 1130 C C . GLY A 1 142 ? 1.036 -30.258 32.710 1.00 23.44 144 GLY A C 1
ATOM 1131 O O . GLY A 1 142 ? 2.174 -30.326 33.176 1.00 24.21 144 GLY A O 1
ATOM 1132 N N . GLY A 1 143 ? 0.471 -29.102 32.376 1.00 21.38 145 GLY A N 1
ATOM 1133 C CA . GLY A 1 143 ? 1.195 -27.862 32.572 1.00 21.92 145 GLY A CA 1
ATOM 1134 C C . GLY A 1 143 ? 1.995 -27.434 31.365 1.00 24.71 145 GLY A C 1
ATOM 1135 O O . GLY A 1 143 ? 2.622 -26.359 31.374 1.00 24.27 145 GLY A O 1
ATOM 1136 N N . GLU A 1 144 ? 2.074 -28.271 30.340 1.00 20.95 146 GLU A N 1
ATOM 1137 C CA . GLU A 1 144 ? 2.858 -27.887 29.176 1.00 23.96 146 GLU A CA 1
ATOM 1138 C C . GLU A 1 144 ? 2.195 -26.767 28.393 1.00 20.39 146 GLU A C 1
ATOM 1139 O O . GLU A 1 144 ? 2.885 -25.944 27.793 1.00 23.03 146 GLU A O 1
ATOM 1145 N N . VAL A 1 145 ? 0.864 -26.746 28.377 1.00 19.03 147 VAL A N 1
ATOM 1146 C CA . VAL A 1 145 ? 0.058 -25.771 27.650 1.00 19.52 147 VAL A CA 1
ATOM 1147 C C . VAL A 1 145 ? -0.635 -24.883 28.672 1.00 18.99 147 VAL A C 1
ATOM 1148 O O . VAL A 1 145 ? -1.196 -25.388 29.653 1.00 20.02 147 VAL A O 1
ATOM 1152 N N . ARG A 1 146 ? -0.575 -23.578 28.465 1.00 19.85 148 ARG A N 1
ATOM 1153 C CA . ARG A 1 146 ? -1.360 -22.672 29.298 1.00 18.76 148 ARG A CA 1
ATOM 1154 C C . ARG A 1 146 ? -2.770 -22.543 28.750 1.00 16.85 148 ARG A C 1
ATOM 1155 O O . ARG A 1 146 ? -2.973 -22.235 27.561 1.00 18.55 148 ARG A O 1
ATOM 1163 N N . GLY A 1 147 ? -3.760 -22.768 29.626 1.00 17.69 149 GLY A N 1
ATOM 1164 C CA . GLY A 1 147 ? -5.135 -22.584 29.208 1.00 17.42 149 GLY A CA 1
ATOM 1165 C C . GLY A 1 147 ? -5.458 -21.141 28.864 1.00 18.60 149 GLY A C 1
ATOM 1166 O O . GLY A 1 147 ? -6.207 -20.879 27.925 1.00 18.36 149 GLY A O 1
ATOM 1167 N N . PHE A 1 148 ? -4.925 -20.185 29.638 1.00 18.99 150 PHE A N 1
ATOM 1168 C CA . PHE A 1 148 ? -5.259 -18.784 29.440 1.00 16.76 150 PHE A CA 1
ATOM 1169 C C . PHE A 1 148 ? -4.105 -17.972 29.986 1.00 18.99 150 PHE A C 1
ATOM 1170 O O . PHE A 1 148 ? -3.579 -18.289 31.061 1.00 19.92 150 PHE A O 1
ATOM 1178 N N . ILE A 1 149 ? -3.676 -16.975 29.217 1.00 16.08 151 ILE A N 1
ATOM 1179 C CA . ILE A 1 149 ? -2.579 -16.106 29.632 1.00 17.94 151 ILE A CA 1
ATOM 1180 C C . ILE A 1 149 ? -2.744 -14.770 28.931 1.00 16.61 151 ILE A C 1
ATOM 1181 O O . ILE A 1 149 ? -3.098 -14.717 27.752 1.00 16.75 151 ILE A O 1
ATOM 1186 N N . TYR A 1 150 ? -2.543 -13.679 29.679 1.00 16.49 152 TYR A N 1
ATOM 1187 C CA . TYR A 1 150 ? -2.514 -12.369 29.045 1.00 16.12 152 TYR A CA 1
ATOM 1188 C C . TYR A 1 150 ? -1.751 -11.412 29.936 1.00 18.04 152 TYR A C 1
ATOM 1189 O O . TYR A 1 150 ? -1.269 -11.799 31.002 1.00 17.32 152 TYR A O 1
ATOM 1198 N N . ASP A 1 151 ? -1.532 -10.201 29.417 1.00 15.58 153 ASP A N 1
ATOM 1199 C CA . ASP A 1 151 ? -0.793 -9.155 30.153 1.00 16.29 153 ASP A CA 1
ATOM 1200 C C . ASP A 1 151 ? -1.641 -8.562 31.280 1.00 16.44 153 ASP A C 1
ATOM 1201 O O . ASP A 1 151 ? -2.082 -7.407 31.196 1.00 15.99 153 ASP A O 1
ATOM 1206 N N . VAL A 1 152 ? -1.828 -9.351 32.357 1.00 18.88 154 VAL A N 1
ATOM 1207 C CA . VAL A 1 152 ? -2.879 -9.124 33.351 1.00 16.57 154 VAL A CA 1
ATOM 1208 C C . VAL A 1 152 ? -2.633 -7.849 34.161 1.00 15.90 154 VAL A C 1
ATOM 1209 O O . VAL A 1 152 ? -3.592 -7.201 34.567 1.00 17.84 154 VAL A O 1
ATOM 1213 N N . ALA A 1 153 ? -1.366 -7.504 34.453 1.00 17.86 155 ALA A N 1
ATOM 1214 C CA . ALA A 1 153 ? -1.092 -6.319 35.281 1.00 18.74 155 ALA A CA 1
ATOM 1215 C C . ALA A 1 153 ? -1.154 -5.009 34.503 1.00 20.59 155 ALA A C 1
ATOM 1216 O O . ALA A 1 153 ? -0.962 -3.931 35.090 1.00 18.95 155 ALA A O 1
ATOM 1218 N N . ASN A 1 154 ? -1.431 -5.070 33.216 1.00 15.82 156 ASN A N 1
ATOM 1219 C CA . ASN A 1 154 ? -1.493 -3.900 32.360 1.00 13.76 156 ASN A CA 1
ATOM 1220 C C . ASN A 1 154 ? -2.954 -3.452 32.268 1.00 15.92 156 ASN A C 1
ATOM 1221 O O . ASN A 1 154 ? -3.822 -4.204 31.796 1.00 16.18 156 ASN A O 1
ATOM 1226 N N . PHE A 1 155 ? -3.244 -2.241 32.747 1.00 15.06 157 PHE A N 1
ATOM 1227 C CA . PHE A 1 155 ? -4.645 -1.810 32.778 1.00 14.20 157 PHE A CA 1
ATOM 1228 C C . PHE A 1 155 ? -5.302 -1.797 31.404 1.00 15.49 157 PHE A C 1
ATOM 1229 O O . PHE A 1 155 ? -6.528 -2.018 31.293 1.00 15.72 157 PHE A O 1
ATOM 1237 N N . TYR A 1 156 ? -4.529 -1.541 30.341 1.00 13.75 158 TYR A N 1
ATOM 1238 C CA . TYR A 1 156 ? -5.104 -1.575 29.009 1.00 14.92 158 TYR A CA 1
ATOM 1239 C C . TYR A 1 156 ? -5.771 -2.928 28.712 1.00 13.60 158 TYR A C 1
ATOM 1240 O O . TYR A 1 156 ? -6.907 -2.972 28.187 1.00 15.68 158 TYR A O 1
ATOM 1249 N N . PHE A 1 157 ? -5.117 -4.042 29.094 1.00 14.73 159 PHE A N 1
ATOM 1250 C CA . PHE A 1 157 ? -5.649 -5.369 28.787 1.00 15.53 159 PHE A CA 1
ATOM 1251 C C . PHE A 1 157 ? -6.637 -5.874 29.829 1.00 15.70 159 PHE A C 1
ATOM 1252 O O . PHE A 1 157 ? -7.471 -6.718 29.501 1.00 17.07 159 PHE A O 1
ATOM 1260 N N . SER A 1 158 ? -6.553 -5.383 31.069 1.00 15.70 160 SER A N 1
ATOM 1261 C CA . SER A 1 158 ? -7.492 -5.803 32.114 1.00 15.34 160 SER A CA 1
ATOM 1262 C C . SER A 1 158 ? -8.716 -4.894 32.204 1.00 18.38 160 SER A C 1
ATOM 1263 O O . SER A 1 158 ? -9.727 -5.266 32.804 1.00 17.33 160 SER A O 1
ATOM 1266 N N . ALA A 1 159 ? -8.703 -3.763 31.508 1.00 16.30 161 ALA A N 1
ATOM 1267 C CA . ALA A 1 159 ? -9.878 -2.896 31.450 1.00 16.16 161 ALA A CA 1
ATOM 1268 C C . ALA A 1 159 ? -11.168 -3.586 31.019 1.00 17.25 161 ALA A C 1
ATOM 1269 O O . ALA A 1 159 ? -12.233 -3.180 31.514 1.00 17.91 161 ALA A O 1
ATOM 1271 N N . PRO A 1 160 ? -11.177 -4.563 30.107 1.00 17.23 162 PRO A N 1
ATOM 1272 C CA . PRO A 1 160 ? -12.479 -5.128 29.704 1.00 17.70 162 PRO A CA 1
ATOM 1273 C C . PRO A 1 160 ? -13.297 -5.644 30.874 1.00 16.87 162 PRO A C 1
ATOM 1274 O O . PRO A 1 160 ? -14.531 -5.558 30.840 1.00 18.31 162 PRO A O 1
ATOM 1278 N N . PHE A 1 161 ? -12.620 -6.165 31.888 1.00 18.71 163 PHE A N 1
ATOM 1279 C CA . PHE A 1 161 ? -13.251 -6.700 33.087 1.00 19.20 163 PHE A CA 1
ATOM 1280 C C . PHE A 1 161 ? -13.648 -5.590 34.052 1.00 23.37 163 PHE A C 1
ATOM 1281 O O . PHE A 1 161 ? -14.777 -5.592 34.574 1.00 22.99 163 PHE A O 1
ATOM 1289 N N . ILE A 1 162 ? -12.755 -4.629 34.274 1.00 21.60 164 ILE A N 1
ATOM 1290 C CA . ILE A 1 162 ? -13.031 -3.526 35.196 1.00 18.86 164 ILE A CA 1
ATOM 1291 C C . ILE A 1 162 ? -14.154 -2.628 34.671 1.00 22.46 164 ILE A C 1
ATOM 1292 O O . ILE A 1 162 ? -15.053 -2.249 35.432 1.00 21.47 164 ILE A O 1
ATOM 1297 N N . LEU A 1 163 ? -14.127 -2.262 33.375 1.00 19.75 165 LEU A N 1
ATOM 1298 C CA . LEU A 1 163 ? -15.178 -1.418 32.810 1.00 18.83 165 LEU A CA 1
ATOM 1299 C C . LEU A 1 163 ? -16.461 -2.203 32.526 1.00 19.97 165 LEU A C 1
ATOM 1300 O O . LEU A 1 163 ? -17.556 -1.641 32.582 1.00 21.60 165 LEU A O 1
ATOM 1305 N N . GLY A 1 164 ? -16.341 -3.498 32.200 1.00 21.55 166 GLY A N 1
ATOM 1306 C CA . GLY A 1 164 ? -17.510 -4.263 31.810 1.00 22.49 166 GLY A CA 1
ATOM 1307 C C . GLY A 1 164 ? -18.536 -4.358 32.914 1.00 23.17 166 GLY A C 1
ATOM 1308 O O . GLY A 1 164 ? -19.738 -4.312 32.659 1.00 20.96 166 GLY A O 1
ATOM 1309 N N . TYR A 1 165 ? -18.069 -4.458 34.155 1.00 21.94 167 TYR A N 1
ATOM 1310 C CA . TYR A 1 165 ? -18.953 -4.546 35.309 1.00 22.81 167 TYR A CA 1
ATOM 1311 C C . TYR A 1 165 ? -19.436 -3.189 35.772 1.00 24.95 167 TYR A C 1
ATOM 1312 O O . TYR A 1 165 ? -20.280 -3.130 36.670 1.00 30.01 167 TYR A O 1
ATOM 1321 N N . GLY A 1 166 ? -18.920 -2.098 35.208 1.00 22.13 168 GLY A N 1
ATOM 1322 C CA . GLY A 1 166 ? -19.447 -0.806 35.574 1.00 23.03 168 GLY A CA 1
ATOM 1323 C C . GLY A 1 166 ? -18.393 0.204 36.000 1.00 21.03 168 GLY A C 1
ATOM 1324 O O . GLY A 1 166 ? -18.742 1.352 36.287 1.00 23.20 168 GLY A O 1
ATOM 1325 N N . GLY A 1 167 ? -17.120 -0.187 36.050 1.00 20.58 169 GLY A N 1
ATOM 1326 C CA . GLY A 1 167 ? -16.081 0.798 36.267 1.00 19.59 169 GLY A CA 1
ATOM 1327 C C . GLY A 1 167 ? -16.033 1.790 35.120 1.00 20.34 169 GLY A C 1
ATOM 1328 O O . GLY A 1 167 ? -16.484 1.510 34.015 1.00 20.75 169 GLY A O 1
ATOM 1329 N N . TYR A 1 168 ? -15.515 2.988 35.407 1.00 20.44 170 TYR A N 1
ATOM 1330 C CA . TYR A 1 168 ? -15.260 4.016 34.387 1.00 17.73 170 TYR A CA 1
ATOM 1331 C C . TYR A 1 168 ? -14.074 4.847 34.836 1.00 17.46 170 TYR A C 1
ATOM 1332 O O . TYR A 1 168 ? -13.774 4.950 36.028 1.00 18.94 170 TYR A O 1
ATOM 1341 N N . VAL A 1 169 ? -13.402 5.451 33.857 1.00 18.31 171 VAL A N 1
ATOM 1342 C CA . VAL A 1 169 ? -12.236 6.280 34.162 1.00 17.32 171 VAL A CA 1
ATOM 1343 C C . VAL A 1 169 ? -12.711 7.639 34.678 1.00 17.01 171 VAL A C 1
ATOM 1344 O O . VAL A 1 169 ? -12.585 7.927 35.881 1.00 17.58 171 VAL A O 1
ATOM 1348 N N . PHE A 1 170 ? -13.291 8.451 33.793 1.00 17.00 172 PHE A N 1
ATOM 1349 C CA . PHE A 1 170 ? -13.852 9.768 34.121 1.00 16.80 172 PHE A CA 1
ATOM 1350 C C . PHE A 1 170 ? -15.317 9.802 33.696 1.00 18.22 172 PHE A C 1
ATOM 1351 O O . PHE A 1 170 ? -15.688 9.192 32.681 1.00 19.17 172 PHE A O 1
ATOM 1359 N N . LYS A 1 171 ? -16.154 10.507 34.468 1.00 16.76 173 LYS A N 1
ATOM 1360 C CA . LYS A 1 171 ? -17.585 10.613 34.160 1.00 19.48 173 LYS A CA 1
ATOM 1361 C C . LYS A 1 171 ? -17.801 11.427 32.891 1.00 17.08 173 LYS A C 1
ATOM 1362 O O . LYS A 1 171 ? -17.278 12.529 32.769 1.00 18.94 173 LYS A O 1
ATOM 1368 N N . GLU A 1 172 ? -18.623 10.919 31.984 1.00 20.15 174 GLU A N 1
ATOM 1369 C CA . GLU A 1 172 ? -19.009 11.676 30.800 1.00 18.10 174 GLU A CA 1
ATOM 1370 C C . GLU A 1 172 ? -20.112 12.667 31.156 1.00 18.51 174 GLU A C 1
ATOM 1371 O O . GLU A 1 172 ? -21.055 12.325 31.862 1.00 20.55 174 GLU A O 1
ATOM 1377 N N . THR A 1 173 ? -19.953 13.915 30.727 1.00 18.80 175 THR A N 1
ATOM 1378 C CA . THR A 1 173 ? -20.933 14.974 30.972 1.00 19.46 175 THR A CA 1
ATOM 1379 C C . THR A 1 173 ? -21.124 15.796 29.703 1.00 18.44 175 THR A C 1
ATOM 1380 O O . THR A 1 173 ? -20.325 15.699 28.760 1.00 17.40 175 THR A O 1
ATOM 1384 N N . PRO A 1 174 ? -22.166 16.628 29.631 1.00 18.46 176 PRO A N 1
ATOM 1385 C CA . PRO A 1 174 ? -22.329 17.466 28.441 1.00 21.57 176 PRO A CA 1
ATOM 1386 C C . PRO A 1 174 ? -21.265 18.518 28.305 1.00 20.57 176 PRO A C 1
ATOM 1387 O O . PRO A 1 174 ? -21.196 19.168 27.248 1.00 22.22 176 PRO A O 1
ATOM 1391 N N . GLN A 1 175 ? -20.435 18.699 29.332 1.00 20.73 177 GLN A N 1
ATOM 1392 C CA . GLN A 1 175 ? -19.319 19.639 29.271 1.00 22.14 177 GLN A CA 1
ATOM 1393 C C . GLN A 1 175 ? -17.989 18.924 29.096 1.00 22.82 177 GLN A C 1
ATOM 1394 O O . GLN A 1 175 ? -16.928 19.539 29.272 1.00 26.10 177 GLN A O 1
ATOM 1400 N N . GLY A 1 176 ? -18.026 17.646 28.727 1.00 18.49 178 GLY A N 1
ATOM 1401 C CA . GLY A 1 176 ? -16.823 16.839 28.585 1.00 20.47 178 GLY A CA 1
ATOM 1402 C C . GLY A 1 176 ? -16.581 15.939 29.782 1.00 19.18 178 GLY A C 1
ATOM 1403 O O . GLY A 1 176 ? -17.385 15.838 30.710 1.00 20.06 178 GLY A O 1
ATOM 1404 N N . LEU A 1 177 ? -15.422 15.282 29.781 1.00 17.49 179 LEU A N 1
ATOM 1405 C CA . LEU A 1 177 ? -15.115 14.374 30.877 1.00 16.58 179 LEU A CA 1
ATOM 1406 C C . LEU A 1 177 ? -14.854 15.155 32.166 1.00 15.74 179 LEU A C 1
ATOM 1407 O O . LEU A 1 177 ? -14.165 16.182 32.173 1.00 18.24 179 LEU A O 1
ATOM 1412 N N . ASP A 1 178 ? -15.421 14.675 33.275 1.00 16.09 180 ASP A N 1
ATOM 1413 C CA . ASP A 1 178 ? -15.221 15.317 34.576 1.00 17.52 180 ASP A CA 1
ATOM 1414 C C . ASP A 1 178 ? -14.068 14.590 35.268 1.00 17.72 180 ASP A C 1
ATOM 1415 O O . ASP A 1 178 ? -14.240 13.478 35.781 1.00 18.73 180 ASP A O 1
ATOM 1420 N N . VAL A 1 179 ? -12.870 15.196 35.236 1.00 18.85 181 VAL A N 1
ATOM 1421 C CA . VAL A 1 179 ? -11.689 14.501 35.748 1.00 17.62 181 VAL A CA 1
ATOM 1422 C C . VAL A 1 179 ? -11.632 14.450 37.264 1.00 19.67 181 VAL A C 1
ATOM 1423 O O . VAL A 1 179 ? -10.689 13.861 37.815 1.00 21.28 181 VAL A O 1
ATOM 1427 N N . THR A 1 180 ? -12.594 15.062 37.954 1.00 19.53 182 THR A N 1
ATOM 1428 C CA . THR A 1 180 ? -12.682 14.891 39.395 1.00 18.91 182 THR A CA 1
ATOM 1429 C C . THR A 1 180 ? -13.645 13.788 39.774 1.00 24.01 182 THR A C 1
ATOM 1430 O O . THR A 1 180 ? -13.723 13.456 40.966 1.00 25.14 182 THR A O 1
ATOM 1434 N N . ASP A 1 181 ? -14.323 13.172 38.798 1.00 18.48 183 ASP A N 1
ATOM 1435 C CA . ASP A 1 181 ? -15.264 12.072 39.034 1.00 18.05 183 ASP A CA 1
ATOM 1436 C C . ASP A 1 181 ? -14.666 10.817 38.415 1.00 19.98 183 ASP A C 1
ATOM 1437 O O . ASP A 1 181 ? -14.861 10.549 37.220 1.00 19.56 183 ASP A O 1
ATOM 1442 N N . ILE A 1 182 ? -13.968 10.034 39.246 1.00 19.03 184 ILE A N 1
ATOM 1443 C CA . ILE A 1 182 ? -13.230 8.850 38.827 1.00 16.38 184 ILE A CA 1
ATOM 1444 C C . ILE A 1 182 ? -13.955 7.600 39.310 1.00 21.14 184 ILE A C 1
ATOM 1445 O O . ILE A 1 182 ? -14.285 7.477 40.503 1.00 22.69 184 ILE A O 1
ATOM 1450 N N . GLY A 1 183 ? -14.199 6.659 38.393 1.00 18.84 185 GLY A N 1
ATOM 1451 C CA . GLY A 1 183 ? -15.004 5.501 38.750 1.00 21.09 185 GLY A CA 1
ATOM 1452 C C . GLY A 1 183 ? -14.239 4.201 38.809 1.00 19.67 185 GLY A C 1
ATOM 1453 O O . GLY A 1 183 ? -14.829 3.131 38.662 1.00 21.49 185 GLY A O 1
ATOM 1454 N N . LEU A 1 184 ? -12.936 4.265 39.062 1.00 18.97 186 LEU A N 1
ATOM 1455 C CA . LEU A 1 184 ? -12.078 3.082 39.013 1.00 20.31 186 LEU A CA 1
ATOM 1456 C C . LEU A 1 184 ? -12.042 2.305 40.322 1.00 22.33 186 LEU A C 1
ATOM 1457 O O . LEU A 1 184 ? -11.326 1.300 40.405 1.00 22.36 186 LEU A O 1
ATOM 1462 N N . ALA A 1 185 ? -12.794 2.746 41.331 1.00 22.16 187 ALA A N 1
ATOM 1463 C CA . ALA A 1 185 ? -12.956 2.034 42.594 1.00 23.82 187 ALA A CA 1
ATOM 1464 C C . ALA A 1 185 ? -14.427 1.857 42.940 1.00 22.58 187 ALA A C 1
ATOM 1465 O O . ALA A 1 185 ? -14.747 1.566 44.104 1.00 26.52 187 ALA A O 1
ATOM 1467 N N . ASN A 1 186 ? -15.325 2.031 41.974 1.00 21.99 188 ASN A N 1
ATOM 1468 C CA . ASN A 1 186 ? -16.739 1.846 42.243 1.00 22.44 188 ASN A CA 1
ATOM 1469 C C . ASN A 1 186 ? -17.078 0.349 42.353 1.00 23.27 188 ASN A C 1
ATOM 1470 O O . ASN A 1 186 ? -16.217 -0.534 42.246 1.00 21.05 188 ASN A O 1
ATOM 1475 N N . GLU A 1 187 ? -18.347 0.060 42.604 1.00 27.03 189 GLU A N 1
ATOM 1476 C CA . GLU A 1 187 ? -18.736 -1.324 42.850 1.00 29.58 189 GLU A CA 1
ATOM 1477 C C . GLU A 1 187 ? -18.406 -2.216 41.661 1.00 27.79 189 GLU A C 1
ATOM 1478 O O . GLU A 1 187 ? -17.931 -3.344 41.834 1.00 22.92 189 GLU A O 1
ATOM 1484 N N . GLY A 1 188 ? -18.664 -1.728 40.444 1.00 25.48 190 GLY A N 1
ATOM 1485 C CA . GLY A 1 188 ? -18.345 -2.508 39.257 1.00 22.56 190 GLY A CA 1
ATOM 1486 C C . GLY A 1 188 ? -16.854 -2.709 39.063 1.00 20.25 190 GLY A C 1
ATOM 1487 O O . GLY A 1 188 ? -16.406 -3.802 38.708 1.00 23.53 190 GLY A O 1
ATOM 1488 N N . ALA A 1 189 ? -16.055 -1.651 39.270 1.00 19.73 191 ALA A N 1
ATOM 1489 C CA . ALA A 1 189 ? -14.611 -1.815 39.133 1.00 21.07 191 ALA A CA 1
ATOM 1490 C C . ALA A 1 189 ? -14.091 -2.889 40.075 1.00 21.97 191 ALA A C 1
ATOM 1491 O O . ALA A 1 189 ? -13.234 -3.711 39.707 1.00 20.09 191 ALA A O 1
ATOM 1493 N N . VAL A 1 190 ? -14.580 -2.869 41.320 1.00 23.04 192 VAL A N 1
ATOM 1494 C CA . VAL A 1 190 ? -14.181 -3.870 42.303 1.00 21.00 192 VAL A CA 1
ATOM 1495 C C . VAL A 1 190 ? -14.581 -5.276 41.840 1.00 21.62 192 VAL A C 1
ATOM 1496 O O . VAL A 1 190 ? -13.785 -6.222 41.911 1.00 19.66 192 VAL A O 1
ATOM 1500 N N . LYS A 1 191 ? -15.809 -5.429 41.354 1.00 21.45 193 LYS A N 1
ATOM 1501 C CA . LYS A 1 191 ? -16.236 -6.738 40.870 1.00 23.21 193 LYS A CA 1
ATOM 1502 C C . LYS A 1 191 ? -15.331 -7.215 39.737 1.00 27.53 193 LYS A C 1
ATOM 1503 O O . LYS A 1 191 ? -14.919 -8.380 39.705 1.00 25.32 193 LYS A O 1
ATOM 1509 N N . GLY A 1 192 ? -14.950 -6.312 38.827 1.00 27.54 194 GLY A N 1
ATOM 1510 C CA . GLY A 1 192 ? -14.100 -6.730 37.722 1.00 23.86 194 GLY A CA 1
ATOM 1511 C C . GLY A 1 192 ? -12.711 -7.139 38.162 1.00 22.59 194 GLY A C 1
ATOM 1512 O O . GLY A 1 192 ? -12.146 -8.123 37.661 1.00 22.60 194 GLY A O 1
ATOM 1513 N N . ALA A 1 193 ? -12.117 -6.370 39.085 1.00 17.52 195 ALA A N 1
ATOM 1514 C CA . ALA A 1 193 ? -10.796 -6.705 39.582 1.00 19.74 195 ALA A CA 1
ATOM 1515 C C . ALA A 1 193 ? -10.850 -7.986 40.389 1.00 22.11 195 ALA A C 1
ATOM 1516 O O . ALA A 1 193 ? -9.881 -8.744 40.414 1.00 23.07 195 ALA A O 1
ATOM 1518 N N . LYS A 1 194 ? -11.983 -8.247 41.037 1.00 24.53 196 LYS A N 1
ATOM 1519 C CA . LYS A 1 194 ? -12.100 -9.494 41.780 1.00 24.88 196 LYS A CA 1
ATOM 1520 C C . LYS A 1 194 ? -12.173 -10.704 40.853 1.00 22.92 196 LYS A C 1
ATOM 1521 O O . LYS A 1 194 ? -11.678 -11.775 41.220 1.00 24.44 196 LYS A O 1
ATOM 1527 N N . LEU A 1 195 ? -12.760 -10.552 39.657 1.00 23.15 197 LEU A N 1
ATOM 1528 C CA . LEU A 1 195 ? -12.702 -11.630 38.669 1.00 20.40 197 LEU A CA 1
ATOM 1529 C C . LEU A 1 195 ? -11.261 -11.911 38.288 1.00 25.39 197 LEU A C 1
ATOM 1530 O O . LEU A 1 195 ? -10.837 -13.064 38.182 1.00 22.84 197 LEU A O 1
ATOM 1535 N N . ILE A 1 196 ? -10.476 -10.852 38.089 1.00 19.91 198 ILE A N 1
ATOM 1536 C CA . ILE A 1 196 ? -9.057 -11.048 37.806 1.00 21.72 198 ILE A CA 1
ATOM 1537 C C . ILE A 1 196 ? -8.371 -11.783 38.952 1.00 22.56 198 ILE A C 1
ATOM 1538 O O . ILE A 1 196 ? -7.586 -12.710 38.730 1.00 22.62 198 ILE A O 1
ATOM 1543 N N . LYS A 1 197 ? -8.642 -11.362 40.200 1.00 22.07 199 LYS A N 1
ATOM 1544 C CA . LYS A 1 197 ? -7.990 -12.026 41.328 1.00 22.91 199 LYS A CA 1
ATOM 1545 C C . LYS A 1 197 ? -8.458 -13.469 41.475 1.00 24.78 199 LYS A C 1
ATOM 1546 O O . LYS A 1 197 ? -7.660 -14.341 41.852 1.00 24.81 199 LYS A O 1
ATOM 1552 N N . ARG A 1 198 ? -9.715 -13.740 41.131 1.00 22.06 200 ARG A N 1
ATOM 1553 C CA . ARG A 1 198 ? -10.197 -15.114 41.141 1.00 26.83 200 ARG A CA 1
ATOM 1554 C C . ARG A 1 198 ? -9.412 -15.977 40.154 1.00 28.82 200 ARG A C 1
ATOM 1555 O O . ARG A 1 198 ? -9.034 -17.110 40.472 1.00 25.57 200 ARG A O 1
ATOM 1563 N N . MET A 1 199 ? -9.107 -15.446 38.960 1.00 23.17 201 MET A N 1
ATOM 1564 C CA . MET A 1 199 ? -8.314 -16.243 38.020 1.00 22.51 201 MET A CA 1
ATOM 1565 C C . MET A 1 199 ? -6.901 -16.515 38.539 1.00 23.73 201 MET A C 1
ATOM 1566 O O . MET A 1 199 ? -6.326 -17.588 38.287 1.00 23.34 201 MET A O 1
ATOM 1571 N N . ILE A 1 200 ? -6.309 -15.556 39.255 1.00 21.43 202 ILE A N 1
ATOM 1572 C CA . ILE A 1 200 ? -5.039 -15.808 39.935 1.00 21.67 202 ILE A CA 1
ATOM 1573 C C . ILE A 1 200 ? -5.211 -16.901 40.986 1.00 29.44 202 ILE A C 1
ATOM 1574 O O . ILE A 1 200 ? -4.374 -17.812 41.107 1.00 26.71 202 ILE A O 1
ATOM 1579 N N . ASP A 1 201 ? -6.287 -16.798 41.785 1.00 27.79 203 ASP A N 1
ATOM 1580 C CA . ASP A 1 201 ? -6.520 -17.747 42.876 1.00 32.49 203 ASP A CA 1
ATOM 1581 C C . ASP A 1 201 ? -6.693 -19.172 42.369 1.00 35.68 203 ASP A C 1
ATOM 1582 O O . ASP A 1 201 ? -6.171 -20.122 42.971 1.00 34.45 203 ASP A O 1
ATOM 1587 N N . GLU A 1 202 ? -7.419 -19.341 41.267 1.00 26.27 204 GLU A N 1
ATOM 1588 C CA . GLU A 1 202 ? -7.671 -20.665 40.710 1.00 29.68 204 GLU A CA 1
ATOM 1589 C C . GLU A 1 202 ? -6.540 -21.164 39.824 1.00 30.99 204 GLU A C 1
ATOM 1590 O O . GLU A 1 202 ? -6.703 -22.201 39.158 1.00 35.32 204 GLU A O 1
ATOM 1596 N N . GLY A 1 203 ? -5.432 -20.425 39.750 1.00 29.61 205 GLY A N 1
ATOM 1597 C CA . GLY A 1 203 ? -4.240 -20.821 39.021 1.00 31.74 205 GLY A CA 1
ATOM 1598 C C . GLY A 1 203 ? -4.327 -20.679 37.520 1.00 28.32 205 GLY A C 1
ATOM 1599 O O . GLY A 1 203 ? -3.423 -21.148 36.815 1.00 32.11 205 GLY A O 1
ATOM 1600 N N . VAL A 1 204 ? -5.380 -20.047 37.009 1.00 26.54 206 VAL A N 1
ATOM 1601 C CA . VAL A 1 204 ? -5.517 -19.845 35.571 1.00 24.33 206 VAL A CA 1
ATOM 1602 C C . VAL A 1 204 ? -4.613 -18.734 35.067 1.00 21.62 206 VAL A C 1
ATOM 1603 O O . VAL A 1 204 ? -4.153 -18.777 33.918 1.00 25.87 206 VAL A O 1
ATOM 1607 N N . LEU A 1 205 ? -4.320 -17.731 35.900 1.00 22.19 207 LEU A N 1
ATOM 1608 C CA . LEU A 1 205 ? -3.331 -16.715 35.572 1.00 20.94 207 LEU A CA 1
ATOM 1609 C C . LEU A 1 205 ? -2.268 -16.761 36.639 1.00 19.56 207 LEU A C 1
ATOM 1610 O O . LEU A 1 205 ? -2.513 -17.284 37.729 1.00 21.49 207 LEU A O 1
ATOM 1615 N N . THR A 1 206 ? -1.081 -16.241 36.317 1.00 20.36 208 THR A N 1
ATOM 1616 C CA . THR A 1 206 ? -0.007 -16.158 37.300 1.00 22.95 208 THR A CA 1
ATOM 1617 C C . THR A 1 206 ? 0.476 -14.715 37.404 1.00 25.45 208 THR A C 1
ATOM 1618 O O . THR A 1 206 ? 0.363 -13.945 36.449 1.00 23.07 208 THR A O 1
ATOM 1622 N N . PRO A 1 207 ? 1.034 -14.325 38.548 1.00 23.63 209 PRO A N 1
ATOM 1623 C CA . PRO A 1 207 ? 1.466 -12.928 38.692 1.00 24.78 209 PRO A CA 1
ATOM 1624 C C . PRO A 1 207 ? 2.593 -12.507 37.735 1.00 26.06 209 PRO A C 1
ATOM 1625 O O . PRO A 1 207 ? 2.792 -11.287 37.519 1.00 29.02 209 PRO A O 1
ATOM 1629 N N . GLY A 1 208 ? 3.358 -13.443 37.178 1.00 24.30 210 GLY A N 1
ATOM 1630 C CA . GLY A 1 208 ? 4.412 -13.107 36.255 1.00 25.17 210 GLY A CA 1
ATOM 1631 C C . GLY A 1 208 ? 3.982 -12.969 34.811 1.00 22.72 210 GLY A C 1
ATOM 1632 O O . GLY A 1 208 ? 4.824 -12.681 33.951 1.00 25.68 210 GLY A O 1
ATOM 1633 N N . ASP A 1 209 ? 2.706 -13.215 34.506 1.00 21.86 211 ASP A N 1
ATOM 1634 C CA . ASP A 1 209 ? 2.257 -13.131 33.118 1.00 18.48 211 ASP A CA 1
ATOM 1635 C C . ASP A 1 209 ? 2.402 -11.709 32.595 1.00 18.79 211 ASP A C 1
ATOM 1636 O O . ASP A 1 209 ? 2.035 -10.757 33.278 1.00 19.73 211 ASP A O 1
ATOM 1641 N N . ASN A 1 210 ? 2.930 -11.568 31.384 1.00 18.69 212 ASN A N 1
ATOM 1642 C CA . ASN A 1 210 ? 3.079 -10.266 30.750 1.00 17.54 212 ASN A CA 1
ATOM 1643 C C . ASN A 1 210 ? 2.925 -10.426 29.241 1.00 18.38 212 ASN A C 1
ATOM 1644 O O . ASN A 1 210 ? 2.697 -11.530 28.746 1.00 17.44 212 ASN A O 1
ATOM 1649 N N . TY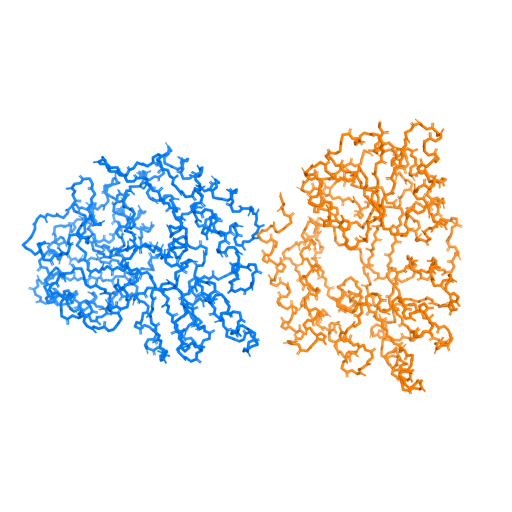R A 1 211 ? 3.049 -9.310 28.517 1.00 17.17 213 TYR A N 1
ATOM 1650 C CA . TYR A 1 211 ? 2.791 -9.339 27.081 1.00 17.36 213 TYR A CA 1
ATOM 1651 C C . TYR A 1 211 ? 3.740 -10.281 26.371 1.00 16.26 213 TYR A C 1
ATOM 1652 O O . TYR A 1 211 ? 3.316 -11.104 25.547 1.00 16.98 213 TYR A O 1
ATOM 1661 N N . GLY A 1 212 ? 5.037 -10.179 26.686 1.00 16.89 214 GLY A N 1
ATOM 1662 C CA . GLY A 1 212 ? 6.000 -11.002 25.97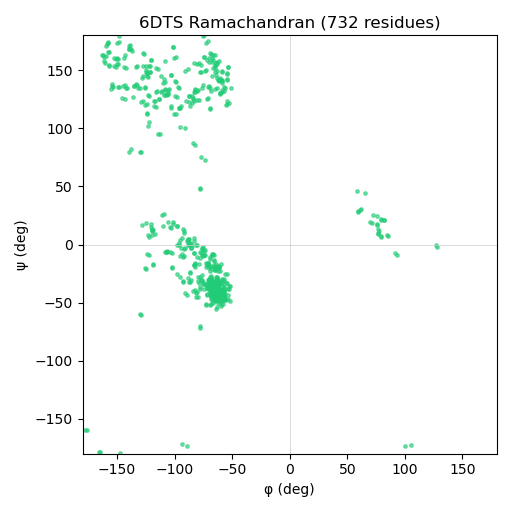5 1.00 18.17 214 GLY A CA 1
ATOM 1663 C C . GLY A 1 212 ? 5.821 -12.483 26.229 1.00 20.14 214 GLY A C 1
ATOM 1664 O O . GLY A 1 212 ? 5.935 -13.284 25.299 1.00 20.17 214 GLY A O 1
ATOM 1665 N N A THR A 1 213 ? 5.581 -12.869 27.487 0.52 18.81 215 THR A N 1
ATOM 1666 N N B THR A 1 213 ? 5.564 -12.875 27.488 0.48 18.81 215 THR A N 1
ATOM 1667 C CA A THR A 1 213 ? 5.386 -14.286 27.774 0.52 19.91 215 THR A CA 1
ATOM 1668 C CA B THR A 1 213 ? 5.380 -14.301 27.755 0.48 19.92 215 THR A CA 1
ATOM 1669 C C A THR A 1 213 ? 4.137 -14.805 27.071 0.52 18.60 215 THR A C 1
ATOM 1670 C C B THR A 1 213 ? 4.127 -14.814 27.064 0.48 18.61 215 THR A C 1
ATOM 1671 O O A THR A 1 213 ? 4.149 -15.904 26.512 0.52 21.10 215 THR A O 1
ATOM 1672 O O B THR A 1 213 ? 4.122 -15.921 26.520 0.48 21.09 215 THR A O 1
ATOM 1679 N N . MET A 1 214 ? 3.052 -14.017 27.065 1.00 17.46 216 MET A N 1
ATOM 1680 C CA . MET A 1 214 ? 1.826 -14.441 26.389 1.00 17.04 216 MET A CA 1
ATOM 1681 C C . MET A 1 214 ? 2.064 -14.580 24.897 1.00 16.69 216 MET A C 1
ATOM 1682 O O . MET A 1 214 ? 1.666 -15.570 24.269 1.00 17.95 216 MET A O 1
ATOM 1687 N N . ASP A 1 215 ? 2.661 -13.553 24.305 1.00 16.89 217 ASP A N 1
ATOM 1688 C CA . ASP A 1 215 ? 2.797 -13.485 22.856 1.00 17.12 217 ASP A CA 1
ATOM 1689 C C . ASP A 1 215 ? 3.721 -14.579 22.343 1.00 19.59 217 ASP A C 1
ATOM 1690 O O . ASP A 1 215 ? 3.389 -15.267 21.368 1.00 17.99 217 ASP A O 1
ATOM 1695 N N A SER A 1 216 ? 4.867 -14.788 22.996 0.52 19.19 218 SER A N 1
ATOM 1696 N N B SER A 1 216 ? 4.871 -14.763 23.010 0.48 19.19 218 SER A N 1
ATOM 1697 C CA A SER A 1 216 ? 5.762 -15.839 22.520 0.52 18.49 218 SER A CA 1
ATOM 1698 C CA B SER A 1 216 ? 5.813 -15.819 22.647 0.48 18.54 218 SER A CA 1
ATOM 1699 C C A SER A 1 216 ? 5.168 -17.219 22.765 0.52 21.79 218 SER A C 1
ATOM 1700 C C B SER A 1 216 ? 5.170 -17.186 22.780 0.48 21.79 218 SER A C 1
ATOM 1701 O O A SER A 1 216 ? 5.333 -18.114 21.934 0.52 20.49 218 SER A O 1
ATOM 1702 O O B SER A 1 216 ? 5.317 -18.035 21.895 0.48 20.48 218 SER A O 1
ATOM 1707 N N . MET A 1 217 ? 4.433 -17.403 23.869 1.00 19.35 219 MET A N 1
ATOM 1708 C CA . MET A 1 217 ? 3.844 -18.717 24.126 1.00 19.01 219 MET A CA 1
ATOM 1709 C C . MET A 1 217 ? 2.782 -19.050 23.082 1.00 19.79 219 MET A C 1
ATOM 1710 O O . MET A 1 217 ? 2.653 -20.209 22.645 1.00 19.20 219 MET A O 1
ATOM 1715 N N . PHE A 1 218 ? 2.002 -18.049 22.673 1.00 18.11 220 PHE A N 1
ATOM 1716 C CA . PHE A 1 218 ? 0.970 -18.303 21.676 1.00 17.03 220 PHE A CA 1
ATOM 1717 C C . PHE A 1 218 ? 1.598 -18.685 20.343 1.00 19.36 220 PHE A C 1
ATOM 1718 O O . PHE A 1 218 ? 1.122 -19.601 19.651 1.00 18.79 220 PHE A O 1
ATOM 1726 N N . LYS A 1 219 ? 2.679 -17.982 19.967 1.00 20.55 221 LYS A N 1
ATOM 1727 C CA . LYS A 1 219 ? 3.405 -18.285 18.733 1.00 18.93 221 LYS A CA 1
ATOM 1728 C C . LYS A 1 219 ? 4.007 -19.690 18.768 1.00 19.84 221 LYS A C 1
ATOM 1729 O O . LYS A 1 219 ? 4.086 -20.362 17.729 1.00 20.97 221 LYS A O 1
ATOM 1735 N N . GLU A 1 220 ? 4.465 -20.143 19.946 1.00 19.97 222 GLU A N 1
ATOM 1736 C CA . GLU A 1 220 ? 5.033 -21.487 20.068 1.00 21.69 222 GLU A CA 1
ATOM 1737 C C . GLU A 1 220 ? 3.976 -22.588 20.079 1.00 21.14 222 GLU A C 1
ATOM 1738 O O . GLU A 1 220 ? 4.334 -23.777 20.099 1.00 23.41 222 GLU A O 1
ATOM 1744 N N . GLY A 1 221 ? 2.694 -22.236 20.051 1.00 20.29 223 GLY A N 1
ATOM 1745 C CA . GLY A 1 221 ? 1.637 -23.220 20.079 1.00 17.44 223 GLY A CA 1
ATOM 1746 C C . GLY A 1 221 ? 1.349 -23.766 21.450 1.00 19.81 223 GLY A C 1
ATOM 1747 O O . GLY A 1 221 ? 0.746 -24.840 21.560 1.00 20.40 223 GLY A O 1
ATOM 1748 N N . LEU A 1 222 ? 1.710 -23.034 22.505 1.00 20.38 224 LEU A N 1
ATOM 1749 C CA . LEU A 1 222 ? 1.580 -23.554 23.869 1.00 21.89 224 LEU A CA 1
ATOM 1750 C C . LEU A 1 222 ? 0.679 -22.700 24.759 1.00 20.49 224 LEU A C 1
ATOM 1751 O O . LEU A 1 222 ? 0.697 -22.851 25.991 1.00 18.87 224 LEU A O 1
ATOM 1756 N N . ALA A 1 223 ? -0.139 -21.841 24.159 1.00 17.60 225 ALA A N 1
ATOM 1757 C CA . ALA A 1 223 ? -1.145 -21.061 24.887 1.00 19.40 225 ALA A CA 1
ATOM 1758 C C . ALA A 1 223 ? -2.492 -21.228 24.183 1.00 18.80 225 ALA A C 1
ATOM 1759 O O . ALA A 1 223 ? -2.616 -20.913 22.992 1.00 18.94 225 ALA A O 1
ATOM 1761 N N . ALA A 1 224 ? -3.502 -21.712 24.913 1.00 18.07 226 ALA A N 1
ATOM 1762 C CA . ALA A 1 224 ? -4.786 -22.006 24.277 1.00 17.68 226 ALA A CA 1
ATOM 1763 C C . ALA A 1 224 ? -5.628 -20.755 24.032 1.00 16.50 226 ALA A C 1
ATOM 1764 O O . ALA A 1 224 ? -6.275 -20.629 22.973 1.00 17.44 226 ALA A O 1
ATOM 1766 N N . MET A 1 225 ? -5.580 -19.801 24.959 1.00 16.72 227 MET A N 1
ATOM 1767 C CA . MET A 1 225 ? -6.433 -18.613 24.894 1.00 16.94 227 MET A CA 1
ATOM 1768 C C . MET A 1 225 ? -5.638 -17.440 25.433 1.00 16.79 227 MET A C 1
ATOM 1769 O O . MET A 1 225 ? -4.943 -17.561 26.459 1.00 17.01 227 MET A O 1
ATOM 1774 N N . ILE A 1 226 ? -5.732 -16.320 24.732 1.00 16.31 228 ILE A N 1
ATOM 1775 C CA . ILE A 1 226 ? -5.073 -15.070 25.132 1.00 14.34 228 ILE A CA 1
ATOM 1776 C C . ILE A 1 226 ? -6.010 -13.887 24.895 1.00 14.04 228 ILE A C 1
ATOM 1777 O O . ILE A 1 226 ? -7.047 -14.006 24.254 1.00 15.28 228 ILE A O 1
ATOM 1782 N N . ILE A 1 227 ? -5.600 -12.702 25.386 1.00 15.58 229 ILE A N 1
ATOM 1783 C CA . ILE A 1 227 ? -6.305 -11.466 25.072 1.00 14.35 229 ILE A CA 1
ATOM 1784 C C . ILE A 1 227 ? -5.317 -10.597 24.330 1.00 13.54 229 ILE A C 1
ATOM 1785 O O . ILE A 1 227 ? -4.257 -10.257 24.873 1.00 15.26 229 ILE A O 1
ATOM 1790 N N . ASN A 1 228 ? -5.637 -10.243 23.094 1.00 13.29 230 ASN A N 1
ATOM 1791 C CA . ASN A 1 228 ? -4.703 -9.433 22.318 1.00 14.33 230 ASN A CA 1
ATOM 1792 C C . ASN A 1 228 ? -5.456 -8.748 21.183 1.00 13.35 230 ASN A C 1
ATOM 1793 O O . ASN A 1 228 ? -6.634 -9.037 20.930 1.00 13.98 230 ASN A O 1
ATOM 1798 N N . GLY A 1 229 ? -4.763 -7.829 20.498 1.00 14.23 231 GLY A N 1
ATOM 1799 C CA . GLY A 1 229 ? -5.341 -7.035 19.430 1.00 14.99 231 GLY A CA 1
ATOM 1800 C C . GLY A 1 229 ? -4.962 -7.551 18.038 1.00 13.36 231 GLY A C 1
ATOM 1801 O O . GLY A 1 229 ? -4.089 -8.405 17.852 1.00 14.08 231 GLY A O 1
ATOM 1802 N N . LEU A 1 230 ? -5.643 -6.982 17.046 1.00 13.92 232 LEU A N 1
ATOM 1803 C CA . LEU A 1 230 ? -5.479 -7.410 15.647 1.00 15.02 232 LEU A CA 1
ATOM 1804 C C . LEU A 1 230 ? -4.069 -7.123 15.120 1.00 15.14 232 LEU A C 1
ATOM 1805 O O . LEU A 1 230 ? -3.620 -7.777 14.169 1.00 16.21 232 LEU A O 1
ATOM 1810 N N . TRP A 1 231 ? -3.351 -6.201 15.776 1.00 14.47 233 TRP A N 1
ATOM 1811 C CA . TRP A 1 231 ? -1.942 -5.935 15.459 1.00 14.74 233 TRP A CA 1
ATOM 1812 C C . TRP A 1 231 ? -1.078 -7.180 15.515 1.00 18.20 233 TRP A C 1
ATOM 1813 O O . TRP A 1 231 ? -0.054 -7.227 14.811 1.00 19.09 233 TRP A O 1
ATOM 1824 N N . ALA A 1 232 ? -1.468 -8.204 16.286 1.00 15.76 234 ALA A N 1
ATOM 1825 C CA . ALA A 1 232 ? -0.643 -9.395 16.478 1.00 15.37 234 ALA A CA 1
ATOM 1826 C C . ALA A 1 232 ? -1.018 -10.524 15.537 1.00 15.45 234 ALA A C 1
ATOM 1827 O O . ALA A 1 232 ? -0.271 -11.504 15.460 1.00 16.57 234 ALA A O 1
ATOM 1829 N N . ILE A 1 233 ? -2.133 -10.402 14.810 1.00 14.62 235 ILE A N 1
ATOM 1830 C CA . ILE A 1 233 ? -2.629 -11.531 14.026 1.00 14.86 235 ILE A CA 1
ATOM 1831 C C . ILE A 1 233 ? -1.662 -11.908 12.914 1.00 17.34 235 ILE A C 1
ATOM 1832 O O . ILE A 1 233 ? -1.437 -13.101 12.680 1.00 18.56 235 ILE A O 1
ATOM 1837 N N . LYS A 1 234 ? -1.055 -10.927 12.244 1.00 16.32 236 LYS A N 1
ATOM 1838 C CA . LYS A 1 234 ? -0.114 -11.296 11.183 1.00 19.60 236 LYS A CA 1
ATOM 1839 C C . LYS A 1 234 ? 1.002 -12.180 11.731 1.00 18.67 236 LYS A C 1
ATOM 1840 O O . LYS A 1 234 ? 1.390 -13.160 11.093 1.00 20.42 236 LYS A O 1
ATOM 1846 N N . SER A 1 235 ? 1.498 -11.881 12.938 1.00 16.31 237 SER A N 1
ATOM 1847 C CA . SER A 1 235 ? 2.591 -12.671 13.506 1.00 17.77 237 SER A CA 1
ATOM 1848 C C . SER A 1 235 ? 2.127 -14.071 13.889 1.00 18.04 237 SER A C 1
ATOM 1849 O O . SER A 1 235 ? 2.902 -15.040 13.824 1.00 18.92 237 SER A O 1
ATOM 1852 N N . TYR A 1 236 ? 0.851 -14.223 14.245 1.00 15.98 238 TYR A N 1
ATOM 1853 C CA . TYR A 1 236 ? 0.352 -15.564 14.526 1.00 16.13 238 TYR A CA 1
ATOM 1854 C C . TYR A 1 236 ? 0.123 -16.375 13.253 1.00 18.98 238 TYR A C 1
ATOM 1855 O O . TYR A 1 236 ? 0.332 -17.602 13.264 1.00 19.21 238 TYR A O 1
ATOM 1864 N N . LYS A 1 237 ? -0.285 -15.716 12.164 1.00 17.32 239 LYS A N 1
ATOM 1865 C CA . LYS A 1 237 ? -0.317 -16.375 10.860 1.00 17.76 239 LYS A CA 1
ATOM 1866 C C . LYS A 1 237 ? 1.070 -16.817 10.453 1.00 20.62 239 LYS A C 1
ATOM 1867 O O . LYS A 1 237 ? 1.262 -17.955 10.002 1.00 19.97 239 LYS A O 1
ATOM 1873 N N . ASP A 1 238 ? 2.050 -15.936 10.610 1.00 20.25 240 ASP A N 1
ATOM 1874 C CA . ASP A 1 238 ? 3.417 -16.313 10.241 1.00 19.51 240 ASP A CA 1
ATOM 1875 C C . ASP A 1 238 ? 3.937 -17.483 11.070 1.00 23.27 240 ASP A C 1
ATOM 1876 O O . ASP A 1 238 ? 4.716 -18.295 10.560 1.00 26.75 240 ASP A O 1
ATOM 1881 N N . ALA A 1 239 ? 3.516 -17.592 12.336 1.00 21.90 241 ALA A N 1
ATOM 1882 C CA . ALA A 1 239 ? 3.891 -18.685 13.231 1.00 20.62 241 ALA A CA 1
ATOM 1883 C C . ALA A 1 239 ? 3.132 -19.973 12.945 1.00 23.34 241 ALA A C 1
ATOM 1884 O O . ALA A 1 239 ? 3.416 -20.991 13.589 1.00 27.01 241 ALA A O 1
ATOM 1886 N N . GLY A 1 240 ? 2.139 -19.931 12.060 1.00 20.31 242 GLY A N 1
ATOM 1887 C CA . GLY A 1 240 ? 1.400 -21.114 11.672 1.00 20.38 242 GLY A CA 1
ATOM 1888 C C . GLY A 1 240 ? 0.299 -21.514 12.616 1.00 22.49 242 GLY A C 1
ATOM 1889 O O . GLY A 1 240 ? -0.098 -22.682 12.615 1.00 23.05 242 GLY A O 1
ATOM 1890 N N . ILE A 1 241 ? -0.205 -20.596 13.445 1.00 21.02 243 ILE A N 1
ATOM 1891 C CA . ILE A 1 241 ? -1.247 -20.977 14.397 1.00 20.09 243 ILE A CA 1
ATOM 1892 C C . ILE A 1 241 ? -2.611 -20.960 13.711 1.00 20.96 243 ILE A C 1
ATOM 1893 O O . ILE A 1 241 ? -2.985 -19.974 13.058 1.00 20.61 243 ILE A O 1
ATOM 1898 N N . ASN A 1 242 ? -3.366 -22.034 13.892 1.00 18.37 244 ASN A N 1
ATOM 1899 C CA . ASN A 1 242 ? -4.764 -22.098 13.462 1.00 18.93 244 ASN A CA 1
ATOM 1900 C C . ASN A 1 242 ? -5.586 -21.427 14.548 1.00 19.77 244 ASN A C 1
ATOM 1901 O O . ASN A 1 242 ? -6.121 -22.082 15.446 1.00 19.77 244 ASN A O 1
ATOM 1906 N N . TYR A 1 243 ? -5.701 -20.103 14.464 1.00 17.80 245 TYR A N 1
ATOM 1907 C CA . TYR A 1 243 ? -6.328 -19.339 15.528 1.00 19.11 245 TYR A CA 1
ATOM 1908 C C . TYR A 1 243 ? -7.791 -19.020 15.194 1.00 18.65 245 TYR A C 1
ATOM 1909 O O . TYR A 1 243 ? -8.216 -19.004 14.023 1.00 21.02 245 TYR A O 1
ATOM 1918 N N . GLY A 1 244 ? -8.545 -18.678 16.246 1.00 18.04 246 GLY A N 1
ATOM 1919 C CA . GLY A 1 244 ? -9.844 -18.061 16.086 1.00 17.46 246 GLY A CA 1
ATOM 1920 C C . GLY A 1 244 ? -9.886 -16.782 16.910 1.00 15.08 246 GLY A C 1
ATOM 1921 O O . GLY A 1 244 ? -9.026 -16.536 17.779 1.00 17.29 246 GLY A O 1
ATOM 1922 N N . VAL A 1 245 ? -10.881 -15.952 16.623 1.00 16.65 247 VAL A N 1
ATOM 1923 C CA . VAL A 1 245 ? -11.063 -14.661 17.308 1.00 16.04 247 VAL A CA 1
ATOM 1924 C C . VAL A 1 245 ? -12.527 -14.529 17.698 1.00 17.27 247 VAL A C 1
ATOM 1925 O O . VAL A 1 245 ? -13.408 -14.841 16.895 1.00 19.62 247 VAL A O 1
ATOM 1929 N N . ALA A 1 246 ? -12.785 -14.037 18.908 1.00 15.19 248 ALA A N 1
ATOM 1930 C CA . ALA A 1 246 ? -14.152 -13.771 19.340 1.00 16.46 248 ALA A CA 1
ATOM 1931 C C . ALA A 1 246 ? -14.106 -12.653 20.375 1.00 17.39 248 ALA A C 1
ATOM 1932 O O . ALA A 1 246 ? -13.051 -12.394 20.966 1.00 15.37 248 ALA A O 1
ATOM 1934 N N . PRO A 1 247 ? -15.225 -11.974 20.621 1.00 17.31 249 PRO A N 1
ATOM 1935 C CA . PRO A 1 247 ? -15.272 -11.072 21.761 1.00 17.31 249 PRO A CA 1
ATOM 1936 C C . PRO A 1 247 ? -14.857 -11.799 23.030 1.00 15.61 249 PRO A C 1
ATOM 1937 O O . PRO A 1 247 ? -15.024 -13.019 23.175 1.00 16.82 249 PRO A O 1
ATOM 1941 N N . ILE A 1 248 ? -14.331 -11.037 23.977 1.00 17.37 250 ILE A N 1
ATOM 1942 C CA . ILE A 1 248 ? -14.078 -11.649 25.278 1.00 17.11 250 ILE A CA 1
ATOM 1943 C C . ILE A 1 248 ? -15.402 -12.179 25.820 1.00 18.03 250 ILE A C 1
ATOM 1944 O O . ILE A 1 248 ? -16.423 -11.477 25.728 1.00 18.83 250 ILE A O 1
ATOM 1949 N N . PRO A 1 249 ? -15.456 -13.409 26.317 1.00 19.98 251 PRO A N 1
ATOM 1950 C CA . PRO A 1 249 ? -16.746 -13.981 26.770 1.00 18.89 251 PRO A CA 1
ATOM 1951 C C . PRO A 1 249 ? -17.445 -13.090 27.790 1.00 21.76 251 PRO A C 1
ATOM 1952 O O . PRO A 1 249 ? -16.810 -12.408 28.584 1.00 18.65 251 PRO A O 1
ATOM 1956 N N . GLU A 1 250 ? -18.785 -13.119 27.753 1.00 21.87 252 GLU A N 1
ATOM 1957 C CA . GLU A 1 250 ? -19.590 -12.258 28.610 1.00 20.91 252 GLU A CA 1
ATOM 1958 C C . GLU A 1 250 ? -19.200 -12.444 30.064 1.00 19.45 252 GLU A C 1
ATOM 1959 O O . GLU A 1 250 ? -18.908 -13.553 30.518 1.00 21.47 252 GLU A O 1
ATOM 1965 N N . LEU A 1 251 ? -19.194 -11.344 30.811 1.00 17.86 253 LEU A N 1
ATOM 1966 C CA . LEU A 1 251 ? -18.806 -11.442 32.213 1.00 20.13 253 LEU A CA 1
ATOM 1967 C C . LEU A 1 251 ? -19.810 -12.258 33.003 1.00 23.07 253 LEU A C 1
ATOM 1968 O O . LEU A 1 251 ? -19.423 -13.046 33.873 1.00 21.53 253 LEU A O 1
ATOM 1973 N N . GLU A 1 252 ? -21.090 -12.078 32.706 1.00 22.15 254 GLU A N 1
ATOM 1974 C CA . GLU A 1 252 ? -22.201 -12.853 33.228 1.00 23.09 254 GLU A CA 1
ATOM 1975 C C . GLU A 1 252 ? -23.176 -12.964 32.068 1.00 21.53 254 GLU A C 1
ATOM 1976 O O . GLU A 1 252 ? -23.089 -12.194 31.110 1.00 22.37 254 GLU A O 1
ATOM 1982 N N . PRO A 1 253 ? -24.089 -13.916 32.108 1.00 22.63 255 PRO A N 1
ATOM 1983 C CA . PRO A 1 253 ? -25.022 -14.060 30.987 1.00 26.74 255 PRO A CA 1
ATOM 1984 C C . PRO A 1 253 ? -25.766 -12.766 30.670 1.00 23.46 255 PRO A C 1
ATOM 1985 O O . PRO A 1 253 ? -26.370 -12.123 31.535 1.00 23.37 255 PRO A O 1
ATOM 1989 N N . GLY A 1 254 ? -25.629 -12.328 29.420 1.00 23.54 256 GLY A N 1
ATOM 1990 C CA . GLY A 1 254 ? -26.218 -11.078 28.966 1.00 22.62 256 GLY A CA 1
ATOM 1991 C C . GLY A 1 254 ? -25.479 -9.809 29.344 1.00 22.37 256 GLY A C 1
ATOM 1992 O O . GLY A 1 254 ? -25.989 -8.730 29.034 1.00 23.67 256 GLY A O 1
ATOM 1993 N N . VAL A 1 255 ? -24.287 -9.902 29.936 1.00 18.47 257 VAL A N 1
ATOM 1994 C CA . VAL A 1 255 ? -23.494 -8.754 30.361 1.00 19.45 257 VAL A CA 1
ATOM 1995 C C . VAL A 1 255 ? -22.131 -8.813 29.662 1.00 21.24 257 VAL A C 1
ATOM 1996 O O . VAL A 1 255 ? -21.249 -9.575 30.065 1.00 22.22 257 VAL A O 1
ATOM 2000 N N . PRO A 1 256 ? -21.898 -7.975 28.651 1.00 20.83 258 PRO A N 1
ATOM 2001 C CA . PRO A 1 256 ? -20.644 -8.067 27.893 1.00 19.70 258 PRO A CA 1
ATOM 2002 C C . PRO A 1 256 ? -19.441 -7.458 28.612 1.00 21.06 258 PRO A C 1
ATOM 2003 O O . PRO A 1 256 ? -19.547 -6.544 29.439 1.00 22.90 258 PRO A O 1
ATOM 2007 N N . ALA A 1 257 ? -18.265 -7.977 28.238 1.00 17.82 259 ALA A N 1
ATOM 2008 C CA . ALA A 1 257 ? -17.011 -7.304 28.542 1.00 19.08 259 ALA A CA 1
ATOM 2009 C C . ALA A 1 257 ? -16.971 -5.981 27.784 1.00 18.84 259 ALA A C 1
ATOM 2010 O O . ALA A 1 257 ? -17.615 -5.818 26.747 1.00 20.12 259 ALA A O 1
ATOM 2012 N N . LYS A 1 258 ? -16.209 -5.023 28.295 1.00 17.45 260 LYS A N 1
ATOM 2013 C CA . LYS A 1 258 ? -16.203 -3.668 27.741 1.00 16.89 260 LYS A CA 1
ATOM 2014 C C . LYS A 1 258 ? -14.762 -3.236 27.498 1.00 19.35 260 LYS A C 1
ATOM 2015 O O . LYS A 1 258 ? -14.210 -2.457 28.271 1.00 19.07 260 LYS A O 1
ATOM 2021 N N . PRO A 1 259 ? -14.142 -3.680 26.407 1.00 16.15 261 PRO A N 1
ATOM 2022 C CA . PRO A 1 259 ? -12.738 -3.307 26.177 1.00 16.13 261 PRO A CA 1
ATOM 2023 C C . PRO A 1 259 ? -12.610 -1.845 25.790 1.00 14.96 261 PRO A C 1
ATOM 2024 O O . PRO A 1 259 ? -13.538 -1.227 25.264 1.00 17.51 261 PRO A O 1
ATOM 2028 N N . PHE A 1 260 ? -11.405 -1.325 26.002 1.00 15.89 262 PHE A N 1
ATOM 2029 C CA . PHE A 1 260 ? -11.099 -0.026 25.400 1.00 14.80 262 PHE A CA 1
ATOM 2030 C C . PHE A 1 260 ? -11.091 -0.119 23.874 1.00 16.03 262 PHE A C 1
ATOM 2031 O O . PHE A 1 260 ? -10.695 -1.126 23.274 1.00 15.73 262 PHE A O 1
ATOM 2039 N N . VAL A 1 261 ? -11.473 0.975 23.249 1.00 14.51 263 VAL A N 1
ATOM 2040 C CA . VAL A 1 261 ? -11.276 1.159 21.813 1.00 16.43 263 VAL A CA 1
ATOM 2041 C C . VAL A 1 261 ? -10.141 2.151 21.648 1.00 16.32 263 VAL A C 1
ATOM 2042 O O . VAL A 1 261 ? -10.124 3.209 22.301 1.00 15.84 263 VAL A O 1
ATOM 2046 N N . GLY A 1 262 ? -9.161 1.779 20.825 1.00 14.31 264 GLY A N 1
ATOM 2047 C CA . GLY A 1 262 ? -8.033 2.634 20.532 1.00 14.38 264 GLY A CA 1
ATOM 2048 C C . GLY A 1 262 ? -8.073 3.031 19.064 1.00 14.94 264 GLY A C 1
ATOM 2049 O O . GLY A 1 262 ? -8.550 2.270 18.204 1.00 14.75 264 GLY A O 1
ATOM 2050 N N . VAL A 1 263 ? -7.527 4.207 18.763 1.00 12.23 265 VAL A N 1
ATOM 2051 C CA . VAL A 1 263 ? -7.348 4.646 17.384 1.00 11.93 265 VAL A CA 1
ATOM 2052 C C . VAL A 1 263 ? -5.872 4.944 17.197 1.00 12.82 265 VAL A C 1
ATOM 2053 O O . VAL A 1 263 ? -5.254 5.631 18.030 1.00 12.41 265 VAL A O 1
ATOM 2057 N N . GLN A 1 264 ? -5.297 4.362 16.151 1.00 14.09 266 GLN A N 1
ATOM 2058 C CA . GLN A 1 264 ? -3.886 4.599 15.835 1.00 13.16 266 GLN A CA 1
ATOM 2059 C C . GLN A 1 264 ? -3.809 5.636 14.728 1.00 13.52 266 GLN A C 1
ATOM 2060 O O . GLN A 1 264 ? -4.630 5.639 13.803 1.00 14.31 266 GLN A O 1
ATOM 2066 N N . GLY A 1 265 ? -2.838 6.532 14.825 1.00 13.64 267 GLY A N 1
ATOM 2067 C CA . GLY A 1 265 ? -2.717 7.605 13.855 1.00 14.74 267 GLY A CA 1
ATOM 2068 C C . GLY A 1 265 ? -1.367 8.289 13.906 1.00 13.07 267 GLY A C 1
ATOM 2069 O O . GLY A 1 265 ? -0.469 7.926 14.682 1.00 13.44 267 GLY A O 1
ATOM 2070 N N . PHE A 1 266 ? -1.246 9.292 13.039 1.00 13.40 268 PHE A N 1
ATOM 2071 C CA . PHE A 1 266 ? -0.007 10.028 12.830 1.00 13.05 268 PHE A CA 1
ATOM 2072 C C . PHE A 1 266 ? -0.164 11.410 13.431 1.00 14.50 268 PHE A C 1
ATOM 2073 O O . PHE A 1 266 ? -1.171 12.097 13.168 1.00 13.80 268 PHE A O 1
ATOM 2081 N N . MET A 1 267 ? 0.855 11.832 14.186 1.00 12.89 269 MET A N 1
ATOM 2082 C CA . MET A 1 267 ? 0.868 13.135 14.822 1.00 12.55 269 MET A CA 1
ATOM 2083 C C . MET A 1 267 ? 2.129 13.871 14.393 1.00 14.16 269 MET A C 1
ATOM 2084 O O . MET A 1 267 ? 3.161 13.243 14.126 1.00 14.66 269 MET A O 1
ATOM 2089 N N . ILE A 1 268 ? 2.025 15.192 14.350 1.00 14.24 270 ILE A N 1
ATOM 2090 C CA . ILE A 1 268 ? 3.100 16.071 13.864 1.00 15.12 270 ILE A CA 1
ATOM 2091 C C . ILE A 1 268 ? 3.744 16.784 15.053 1.00 14.25 270 ILE A C 1
ATOM 2092 O O . ILE A 1 268 ? 3.053 17.353 15.902 1.00 15.14 270 ILE A O 1
ATOM 2097 N N . ASN A 1 269 ? 5.063 16.721 15.122 1.00 14.13 271 ASN A N 1
ATOM 2098 C CA . ASN A 1 269 ? 5.826 17.407 16.163 1.00 15.02 271 ASN A CA 1
ATOM 2099 C C . ASN A 1 269 ? 5.768 18.929 15.946 1.00 14.03 271 ASN A C 1
ATOM 2100 O O . ASN A 1 269 ? 6.261 19.445 14.936 1.00 16.74 271 ASN A O 1
ATOM 2105 N N . ALA A 1 270 ? 5.168 19.639 16.902 1.00 16.18 272 ALA A N 1
ATOM 2106 C CA . ALA A 1 270 ? 4.975 21.075 16.767 1.00 15.54 272 ALA A CA 1
ATOM 2107 C C . ALA A 1 270 ? 6.287 21.825 16.885 1.00 19.25 272 ALA A C 1
ATOM 2108 O O . ALA A 1 270 ? 6.351 23.002 16.510 1.00 19.43 272 ALA A O 1
ATOM 2110 N N . LYS A 1 271 ? 7.318 21.176 17.404 1.00 16.98 273 LYS A N 1
ATOM 2111 C CA . LYS A 1 271 ? 8.621 21.826 17.525 1.00 20.67 273 LYS A CA 1
ATOM 2112 C C . LYS A 1 271 ? 9.513 21.610 16.309 1.00 21.47 273 LYS A C 1
ATOM 2113 O O . LYS A 1 271 ? 10.649 22.129 16.286 1.00 21.30 273 LYS A O 1
ATOM 2119 N N . SER A 1 272 ? 9.056 20.827 15.311 1.00 17.93 274 SER A N 1
ATOM 2120 C CA . SER A 1 272 ? 9.892 20.438 14.186 1.00 19.62 274 SER A CA 1
ATOM 2121 C C . SER A 1 272 ? 10.050 21.591 13.208 1.00 19.06 274 SER A C 1
ATOM 2122 O O . SER A 1 272 ? 9.067 22.221 12.817 1.00 19.96 274 SER A O 1
ATOM 2125 N N . PRO A 1 273 ? 11.268 21.840 12.738 1.00 19.50 275 PRO A N 1
ATOM 2126 C CA . PRO A 1 273 ? 11.445 22.759 11.602 1.00 18.50 275 PRO A CA 1
ATOM 2127 C C . PRO A 1 273 ? 10.837 22.250 10.318 1.00 17.57 275 PRO A C 1
ATOM 2128 O O . PRO A 1 273 ? 10.678 23.031 9.364 1.00 21.65 275 PRO A O 1
ATOM 2132 N N . ASN A 1 274 ? 10.475 20.967 10.251 1.00 17.98 276 ASN A N 1
ATOM 2133 C CA . ASN A 1 274 ? 9.878 20.374 9.066 1.00 16.93 276 ASN A CA 1
ATOM 2134 C C . ASN A 1 274 ? 8.363 20.218 9.185 1.00 18.37 276 ASN A C 1
ATOM 2135 O O . ASN A 1 274 ? 7.764 19.445 8.434 1.00 18.07 276 ASN A O 1
ATOM 2140 N N . LYS A 1 275 ? 7.726 20.948 10.100 1.00 17.94 277 LYS A N 1
ATOM 2141 C CA . LYS A 1 275 ? 6.315 20.674 10.371 1.00 18.09 277 LYS A CA 1
ATOM 2142 C C . LYS A 1 275 ? 5.418 20.952 9.173 1.00 18.61 277 LYS A C 1
ATOM 2143 O O . LYS A 1 275 ? 4.388 20.294 9.021 1.00 21.54 277 LYS A O 1
ATOM 2149 N N . VAL A 1 276 ? 5.803 21.875 8.288 1.00 20.17 278 VAL A N 1
ATOM 2150 C CA . VAL A 1 276 ? 4.965 22.173 7.134 1.00 18.77 278 VAL A CA 1
ATOM 2151 C C . VAL A 1 276 ? 4.936 20.993 6.175 1.00 18.05 278 VAL A C 1
ATOM 2152 O O . VAL A 1 276 ? 3.862 20.515 5.789 1.00 19.76 278 VAL A O 1
ATOM 2156 N N . ILE A 1 277 ? 6.106 20.487 5.791 1.00 18.26 279 ILE A N 1
ATOM 2157 C CA . ILE A 1 277 ? 6.142 19.365 4.854 1.00 16.69 279 ILE A CA 1
ATOM 2158 C C . ILE A 1 277 ? 5.664 18.098 5.523 1.00 18.54 279 ILE A C 1
ATOM 2159 O O . ILE A 1 277 ? 5.067 17.230 4.875 1.00 18.43 279 ILE A O 1
ATOM 2164 N N . ALA A 1 278 ? 5.923 17.948 6.825 1.00 16.81 280 ALA A N 1
ATOM 2165 C CA . ALA A 1 278 ? 5.385 16.783 7.524 1.00 17.00 280 ALA A CA 1
ATOM 2166 C C . ALA A 1 278 ? 3.871 16.771 7.466 1.00 16.57 280 ALA A C 1
ATOM 2167 O O . ALA A 1 278 ? 3.253 15.717 7.248 1.00 16.87 280 ALA A O 1
ATOM 2169 N N . MET A 1 279 ? 3.247 17.934 7.649 1.00 17.40 281 MET A N 1
ATOM 2170 C CA . MET A 1 279 ? 1.797 18.002 7.576 1.00 15.13 281 MET A CA 1
ATOM 2171 C C . MET A 1 279 ? 1.312 17.676 6.169 1.00 18.27 281 MET A C 1
ATOM 2172 O O . MET A 1 279 ? 0.310 16.981 6.000 1.00 19.33 281 MET A O 1
ATOM 2177 N N . GLU A 1 280 ? 2.025 18.140 5.143 1.00 15.70 282 GLU A N 1
ATOM 2178 C CA . GLU A 1 280 ? 1.668 17.798 3.769 1.00 14.63 282 GLU A CA 1
ATOM 2179 C C . GLU A 1 280 ? 1.759 16.301 3.527 1.00 15.17 282 GLU A C 1
ATOM 2180 O O . GLU A 1 280 ? 0.937 15.717 2.821 1.00 15.80 282 GLU A O 1
ATOM 2186 N N . PHE A 1 281 ? 2.796 15.657 4.067 1.00 15.36 283 PHE A N 1
ATOM 2187 C CA . PHE A 1 281 ? 2.921 14.213 3.930 1.00 17.03 283 PHE A CA 1
ATOM 2188 C C . PHE A 1 281 ? 1.699 13.508 4.510 1.00 15.94 283 PHE A C 1
ATOM 2189 O O . PHE A 1 281 ? 1.209 12.532 3.937 1.00 16.25 283 PHE A O 1
ATOM 2197 N N . LEU A 1 282 ? 1.185 13.994 5.630 1.00 15.69 284 LEU A N 1
ATOM 2198 C CA . LEU A 1 282 ? 0.002 13.360 6.190 1.00 13.97 284 LEU A CA 1
ATOM 2199 C C . LEU A 1 282 ? -1.235 13.658 5.376 1.00 17.77 284 LEU A C 1
ATOM 2200 O O . LEU A 1 282 ? -1.993 12.728 5.046 1.00 19.16 284 LEU A O 1
ATOM 2205 N N . THR A 1 283 ? -1.503 14.952 5.093 1.00 16.01 285 THR A N 1
ATOM 2206 C CA . THR A 1 283 ? -2.820 15.320 4.561 1.00 18.35 285 THR A CA 1
ATOM 2207 C C . THR A 1 283 ? -2.945 15.030 3.075 1.00 19.50 285 THR A C 1
ATOM 2208 O O . THR A 1 283 ? -4.065 14.753 2.592 1.00 21.51 285 THR A O 1
ATOM 2212 N N . ASN A 1 284 ? -1.837 15.126 2.314 1.00 17.57 286 ASN A N 1
ATOM 2213 C CA . ASN A 1 284 ? -1.886 14.966 0.868 1.00 16.87 286 ASN A CA 1
ATOM 2214 C C . ASN A 1 284 ? -1.365 13.616 0.371 1.00 19.36 286 ASN A C 1
ATOM 2215 O O . ASN A 1 284 ? -1.516 13.288 -0.819 1.00 21.36 286 ASN A O 1
ATOM 2220 N N . PHE A 1 285 ? -0.806 12.795 1.245 1.00 17.41 287 PHE A N 1
ATOM 2221 C CA . PHE A 1 285 ? -0.250 11.528 0.802 1.00 15.49 287 PHE A CA 1
ATOM 2222 C C . PHE A 1 285 ? -0.761 10.383 1.674 1.00 17.38 287 PHE A C 1
ATOM 2223 O O . PHE A 1 285 ? -1.406 9.473 1.147 1.00 17.33 287 PHE A O 1
ATOM 2231 N N . ILE A 1 286 ? -0.498 10.412 2.993 1.00 16.16 288 ILE A N 1
ATOM 2232 C CA . ILE A 1 286 ? -0.886 9.301 3.865 1.00 15.04 288 ILE A CA 1
ATOM 2233 C C . ILE A 1 286 ? -2.407 9.135 3.870 1.00 16.18 288 ILE A C 1
ATOM 2234 O O . ILE A 1 286 ? -2.921 8.012 3.858 1.00 15.26 288 ILE A O 1
ATOM 2239 N N . ALA A 1 287 ? -3.147 10.252 3.817 1.00 16.20 289 ALA A N 1
ATOM 2240 C CA . ALA A 1 287 ? -4.602 10.163 3.948 1.00 15.41 289 ALA A CA 1
ATOM 2241 C C . ALA A 1 287 ? -5.313 9.635 2.708 1.00 16.73 289 ALA A C 1
ATOM 2242 O O . ALA A 1 287 ? -6.529 9.370 2.796 1.00 17.67 289 ALA A O 1
ATOM 2244 N N . ARG A 1 288 ? -4.624 9.491 1.569 1.00 14.89 290 ARG A N 1
ATOM 2245 C CA . ARG A 1 288 ? -5.263 9.049 0.325 1.00 15.08 290 ARG A CA 1
ATOM 2246 C C . ARG A 1 288 ? -5.777 7.620 0.458 1.00 17.01 290 ARG A C 1
ATOM 2247 O O . ARG A 1 288 ? -5.243 6.805 1.215 1.00 16.09 290 ARG A O 1
ATOM 2255 N N . LYS A 1 289 ? -6.821 7.330 -0.310 1.00 16.89 291 LYS A N 1
ATOM 2256 C CA . LYS A 1 289 ? -7.383 5.992 -0.258 1.00 17.46 291 LYS A CA 1
ATOM 2257 C C . LYS A 1 289 ? -6.351 4.948 -0.627 1.00 17.49 291 LYS A C 1
ATOM 2258 O O . LYS A 1 289 ? -6.238 3.918 0.047 1.00 17.49 291 LYS A O 1
ATOM 2264 N N . GLU A 1 290 ? -5.574 5.201 -1.692 1.00 17.38 292 GLU A N 1
ATOM 2265 C CA . GLU A 1 290 ? -4.564 4.258 -2.120 1.00 18.55 292 GLU A CA 1
ATOM 2266 C C . GLU A 1 290 ? -3.511 4.028 -1.036 1.00 17.46 292 GLU A C 1
ATOM 2267 O O . GLU A 1 290 ? -3.075 2.894 -0.824 1.00 17.98 292 GLU A O 1
ATOM 2273 N N . THR A 1 291 ? -3.090 5.088 -0.330 1.00 16.12 293 THR A N 1
ATOM 2274 C CA . THR A 1 291 ? -2.072 4.905 0.691 1.00 15.08 293 THR A CA 1
ATOM 2275 C C . THR A 1 291 ? -2.632 4.176 1.909 1.00 15.74 293 THR A C 1
ATOM 2276 O O . THR A 1 291 ? -1.986 3.277 2.458 1.00 16.01 293 THR A O 1
ATOM 2280 N N . MET A 1 292 ? -3.847 4.545 2.331 1.00 13.74 294 MET A N 1
ATOM 2281 C CA . MET A 1 292 ? -4.462 3.869 3.470 1.00 13.13 294 MET A CA 1
ATOM 2282 C C . MET A 1 292 ? -4.690 2.378 3.207 1.00 15.38 294 MET A C 1
ATOM 2283 O O . MET A 1 292 ? -4.575 1.555 4.129 1.00 15.66 294 MET A O 1
ATOM 2288 N N . TYR A 1 293 ? -5.013 2.006 1.964 1.00 15.44 295 TYR A N 1
ATOM 2289 C CA . TYR A 1 293 ? -5.198 0.593 1.658 1.00 16.09 295 TYR A CA 1
ATOM 2290 C C . TYR A 1 293 ? -3.877 -0.141 1.669 1.00 14.99 295 TYR A C 1
ATOM 2291 O O . TYR A 1 293 ? -3.820 -1.277 2.175 1.00 15.82 295 TYR A O 1
ATOM 2300 N N . LYS A 1 294 ? -2.796 0.516 1.193 1.00 15.31 296 LYS A N 1
ATOM 2301 C CA . LYS A 1 294 ? -1.476 -0.090 1.295 1.00 17.33 296 LYS A CA 1
ATOM 2302 C C . LYS A 1 294 ? -1.106 -0.315 2.748 1.00 16.22 296 LYS A C 1
ATOM 2303 O O . LYS A 1 294 ? -0.503 -1.338 3.075 1.00 16.65 296 LYS A O 1
ATOM 2309 N N . ILE A 1 295 ? -1.451 0.637 3.635 1.00 15.75 297 ILE A N 1
ATOM 2310 C CA . ILE A 1 295 ? -1.180 0.459 5.058 1.00 14.63 297 ILE A CA 1
ATOM 2311 C C . ILE A 1 295 ? -1.981 -0.705 5.628 1.00 14.06 297 ILE A C 1
ATOM 2312 O O . ILE A 1 295 ? -1.426 -1.565 6.322 1.00 16.61 297 ILE A O 1
ATOM 2317 N N . TYR A 1 296 ? -3.272 -0.807 5.263 1.00 13.51 298 TYR A N 1
ATOM 2318 C CA . TYR A 1 296 ? -4.060 -1.950 5.738 1.00 14.13 298 TYR A CA 1
ATOM 2319 C C . TYR A 1 296 ? -3.403 -3.277 5.338 1.00 14.96 298 TYR A C 1
ATOM 2320 O O . TYR A 1 296 ? -3.305 -4.203 6.152 1.00 16.37 298 TYR A O 1
ATOM 2329 N N . LEU A 1 297 ? -2.984 -3.413 4.075 1.00 15.34 299 LEU A N 1
ATOM 2330 C CA . LEU A 1 297 ? -2.484 -4.722 3.675 1.00 17.08 299 LEU A CA 1
ATOM 2331 C C . LEU A 1 297 ? -1.275 -5.132 4.509 1.00 17.27 299 LEU A C 1
ATOM 2332 O O . LEU A 1 297 ? -1.067 -6.329 4.787 1.00 19.73 299 LEU A O 1
ATOM 2337 N N . ALA A 1 298 ? -0.461 -4.164 4.933 1.00 14.30 300 ALA A N 1
ATOM 2338 C CA . ALA A 1 298 ? 0.734 -4.443 5.711 1.00 15.92 300 ALA A CA 1
ATOM 2339 C C . ALA A 1 298 ? 0.476 -4.546 7.226 1.00 16.22 300 ALA A C 1
ATOM 2340 O O . ALA A 1 298 ? 1.206 -5.262 7.937 1.00 18.72 300 ALA A O 1
ATOM 2342 N N . ASP A 1 299 ? -0.516 -3.823 7.746 1.00 15.20 301 ASP A N 1
ATOM 2343 C CA . ASP A 1 299 ? -0.813 -3.778 9.172 1.00 14.53 301 ASP A CA 1
ATOM 2344 C C . ASP A 1 299 ? -2.337 -3.803 9.263 1.00 14.59 301 ASP A C 1
ATOM 2345 O O . ASP A 1 299 ? -2.994 -2.758 9.338 1.00 15.64 301 ASP A O 1
ATOM 2350 N N . PRO A 1 300 ? -2.934 -4.977 9.136 1.00 14.81 302 PRO A N 1
ATOM 2351 C CA . PRO A 1 300 ? -4.365 -5.088 8.811 1.00 16.16 302 PRO A CA 1
ATOM 2352 C C . PRO A 1 300 ? -5.365 -4.858 9.940 1.00 19.12 302 PRO A C 1
ATOM 2353 O O . PRO A 1 300 ? -6.325 -5.623 10.118 1.00 19.56 302 PRO A O 1
ATOM 2357 N N . ARG A 1 301 ? -5.170 -3.758 10.677 1.00 14.73 303 ARG A N 1
ATOM 2358 C CA . ARG A 1 301 ? -6.152 -3.292 11.636 1.00 15.66 303 ARG A CA 1
ATOM 2359 C C . ARG A 1 301 ? -7.332 -2.647 10.913 1.00 16.57 303 ARG A C 1
ATOM 2360 O O . ARG A 1 301 ? -7.212 -2.236 9.760 1.00 17.13 303 ARG A O 1
ATOM 2368 N N . LEU A 1 302 ? -8.465 -2.529 11.622 1.00 16.02 304 LEU A N 1
ATOM 2369 C CA . LEU A 1 302 ? -9.678 -1.947 11.022 1.00 16.27 304 LEU A CA 1
ATOM 2370 C C . LEU A 1 302 ? -9.373 -0.567 10.441 1.00 16.77 304 LEU A C 1
ATOM 2371 O O . LEU A 1 302 ? -8.990 0.336 11.201 1.00 17.14 304 LEU A O 1
ATOM 2376 N N . PRO A 1 303 ? -9.575 -0.329 9.153 1.00 13.97 305 PRO A N 1
ATOM 2377 C CA . PRO A 1 303 ? -9.275 0.999 8.589 1.00 14.07 305 PRO A CA 1
ATOM 2378 C C . PRO A 1 303 ? -10.112 2.112 9.206 1.00 18.03 305 PRO A C 1
ATOM 2379 O O . PRO A 1 303 ? -11.304 1.947 9.466 1.00 17.67 305 PRO A O 1
ATOM 2383 N N . ALA A 1 304 ? -9.473 3.261 9.429 1.00 15.06 306 ALA A N 1
ATOM 2384 C CA . ALA A 1 304 ? -10.187 4.453 9.865 1.00 14.23 306 ALA A CA 1
ATOM 2385 C C . ALA A 1 304 ? -10.812 5.186 8.692 1.00 16.53 306 ALA A C 1
ATOM 2386 O O . ALA A 1 304 ? -11.686 6.047 8.895 1.00 15.93 306 ALA A O 1
ATOM 2388 N N . ARG A 1 305 ? -10.379 4.874 7.470 1.00 15.57 307 ARG A N 1
ATOM 2389 C CA . ARG A 1 305 ? -10.951 5.498 6.286 1.00 17.10 307 ARG A CA 1
ATOM 2390 C C . ARG A 1 305 ? -12.126 4.651 5.822 1.00 19.00 307 ARG A C 1
ATOM 2391 O O . ARG A 1 305 ? -11.924 3.486 5.496 1.00 17.70 307 ARG A O 1
ATOM 2399 N N . LYS A 1 306 ? -13.321 5.261 5.719 1.00 15.89 308 LYS A N 1
ATOM 2400 C CA . LYS A 1 306 ? -14.541 4.503 5.442 1.00 17.75 308 LYS A CA 1
ATOM 2401 C C . LYS A 1 306 ? -14.436 3.698 4.149 1.00 18.04 308 LYS A C 1
ATOM 2402 O O . LYS A 1 306 ? -14.797 2.516 4.118 1.00 20.36 308 LYS A O 1
ATOM 2408 N N . ASP A 1 307 ? -13.967 4.321 3.061 1.00 16.95 309 ASP A N 1
ATOM 2409 C CA . ASP A 1 307 ? -13.951 3.588 1.791 1.00 18.94 309 ASP A CA 1
ATOM 2410 C C . ASP A 1 307 ? -12.871 2.540 1.715 1.00 21.53 309 ASP A C 1
ATOM 2411 O O . ASP A 1 307 ? -12.891 1.734 0.775 1.00 23.07 309 ASP A O 1
ATOM 2416 N N . VAL A 1 308 ? -11.954 2.510 2.680 1.00 16.78 310 VAL A N 1
ATOM 2417 C CA . VAL A 1 308 ? -11.002 1.421 2.767 1.00 16.07 310 VAL A CA 1
ATOM 2418 C C . VAL A 1 308 ? -11.562 0.292 3.610 1.00 17.28 310 VAL A C 1
ATOM 2419 O O . VAL A 1 308 ? -11.449 -0.885 3.235 1.00 18.92 310 VAL A O 1
ATOM 2423 N N . LEU A 1 309 ? -12.182 0.626 4.752 1.00 17.14 311 LEU A N 1
ATOM 2424 C CA . LEU A 1 309 ? -12.889 -0.398 5.490 1.00 15.74 311 LEU A CA 1
ATOM 2425 C C . LEU A 1 309 ? -13.878 -1.120 4.594 1.00 20.98 311 LEU A C 1
ATOM 2426 O O . LEU A 1 309 ? -13.995 -2.348 4.669 1.00 20.72 311 LEU A O 1
ATOM 2431 N N . GLU A 1 310 ? -14.541 -0.386 3.684 1.00 18.16 312 GLU A N 1
ATOM 2432 C CA . GLU A 1 310 ? -15.551 -1.035 2.851 1.00 21.20 312 GLU A CA 1
ATOM 2433 C C . GLU A 1 310 ? -14.950 -2.109 1.970 1.00 22.05 312 GLU A C 1
ATOM 2434 O O . GLU A 1 310 ? -15.620 -3.110 1.675 1.00 24.14 312 GLU A O 1
ATOM 2440 N N . LEU A 1 311 ? -13.695 -1.948 1.582 1.00 19.37 313 LEU A N 1
ATOM 2441 C CA . LEU A 1 311 ? -13.044 -2.952 0.749 1.00 20.47 313 LEU A CA 1
ATOM 2442 C C . LEU A 1 311 ? -12.792 -4.258 1.494 1.00 19.89 313 LEU A C 1
ATOM 2443 O O . LEU A 1 311 ? -12.725 -5.321 0.870 1.00 24.58 313 LEU A O 1
ATOM 2448 N N . VAL A 1 312 ? -12.620 -4.202 2.812 1.00 18.07 314 VAL A N 1
ATOM 2449 C CA . VAL A 1 312 ? -12.111 -5.322 3.595 1.00 20.94 314 VAL A CA 1
ATOM 2450 C C . VAL A 1 312 ? -13.101 -5.784 4.651 1.00 18.29 314 VAL A C 1
ATOM 2451 O O . VAL A 1 312 ? -12.760 -6.630 5.476 1.00 17.99 314 VAL A O 1
ATOM 2455 N N . LYS A 1 313 ? -14.349 -5.316 4.560 1.00 21.39 315 LYS A N 1
ATOM 2456 C CA . LYS A 1 313 ? -15.339 -5.511 5.613 1.00 20.15 315 LYS A CA 1
ATOM 2457 C C . LYS A 1 313 ? -15.703 -6.971 5.818 1.00 19.84 315 LYS A C 1
ATOM 2458 O O . LYS A 1 313 ? -16.224 -7.325 6.883 1.00 20.00 315 LYS A O 1
ATOM 2464 N N . ASP A 1 314 ? -15.446 -7.833 4.843 1.00 19.35 316 ASP A N 1
ATOM 2465 C CA . ASP A 1 314 ? -15.789 -9.234 5.006 1.00 20.25 316 ASP A CA 1
ATOM 2466 C C . ASP A 1 314 ? -14.617 -10.079 5.476 1.00 16.10 316 ASP A C 1
ATOM 2467 O O . ASP A 1 314 ? -14.750 -11.279 5.642 1.00 17.74 316 ASP A O 1
ATOM 2472 N N . ASN A 1 315 ? -13.465 -9.489 5.674 1.00 15.72 317 ASN A N 1
ATOM 2473 C CA . ASN A 1 315 ? -12.371 -10.248 6.211 1.00 16.10 317 ASN A CA 1
ATOM 2474 C C . ASN A 1 315 ? -12.784 -10.774 7.586 1.00 15.46 317 ASN A C 1
ATOM 2475 O O . ASN A 1 315 ? -13.297 -10.003 8.411 1.00 15.97 317 ASN A O 1
ATOM 2480 N N . PRO A 1 316 ? -12.610 -12.058 7.858 1.00 15.67 318 PRO A N 1
ATOM 2481 C CA . PRO A 1 316 ? -13.119 -12.620 9.104 1.00 15.00 318 PRO A CA 1
ATOM 2482 C C . PRO A 1 316 ? -12.476 -12.022 10.330 1.00 15.91 318 PRO A C 1
ATOM 2483 O O . PRO A 1 316 ? -13.129 -11.961 11.384 1.00 17.27 318 PRO A O 1
ATOM 2487 N N . ASP A 1 317 ? -11.203 -11.613 10.236 1.00 15.40 319 ASP A N 1
ATOM 2488 C CA . ASP A 1 317 ? -10.584 -10.941 11.378 1.00 14.85 319 ASP A CA 1
ATOM 2489 C C . ASP A 1 317 ? -11.222 -9.577 11.600 1.00 16.26 319 ASP A C 1
ATOM 2490 O O . ASP A 1 317 ? -11.475 -9.178 12.756 1.00 16.49 319 ASP A O 1
ATOM 2495 N N . VAL A 1 318 ? -11.451 -8.835 10.521 1.00 16.40 320 VAL A N 1
ATOM 2496 C CA . VAL A 1 318 ? -12.158 -7.565 10.635 1.00 14.01 320 VAL A CA 1
ATOM 2497 C C . VAL A 1 318 ? -13.531 -7.787 11.256 1.00 15.36 320 VAL A C 1
ATOM 2498 O O . VAL A 1 318 ? -13.939 -7.051 12.162 1.00 16.73 320 VAL A O 1
ATOM 2502 N N . VAL A 1 319 ? -14.248 -8.847 10.842 1.00 14.96 321 VAL A N 1
ATOM 2503 C CA . VAL A 1 319 ? -15.591 -9.046 11.385 1.00 15.34 321 VAL A CA 1
ATOM 2504 C C . VAL A 1 319 ? -15.530 -9.341 12.879 1.00 15.27 321 VAL A C 1
ATOM 2505 O O . VAL A 1 319 ? -16.258 -8.745 13.682 1.00 16.44 321 VAL A O 1
ATOM 2509 N N . ALA A 1 320 ? -14.615 -10.223 13.288 1.00 14.63 322 ALA A N 1
ATOM 2510 C CA . ALA A 1 320 ? -14.540 -10.641 14.686 1.00 14.67 322 ALA A CA 1
ATOM 2511 C C . ALA A 1 320 ? -14.067 -9.506 15.595 1.00 14.99 322 ALA A C 1
ATOM 2512 O O . ALA A 1 320 ? -14.622 -9.311 16.681 1.00 15.08 322 ALA A O 1
ATOM 2514 N N . PHE A 1 321 ? -13.031 -8.764 15.169 1.00 14.95 323 PHE A N 1
ATOM 2515 C CA . PHE A 1 321 ? -12.565 -7.646 15.984 1.00 14.30 323 PHE A CA 1
ATOM 2516 C C . PHE A 1 321 ? -13.560 -6.488 15.991 1.00 14.72 323 PHE A C 1
ATOM 2517 O O . PHE A 1 321 ? -13.613 -5.750 16.988 1.00 14.89 323 PHE A O 1
ATOM 2525 N N . THR A 1 322 ? -14.324 -6.278 14.910 1.00 14.91 324 THR A N 1
ATOM 2526 C CA . THR A 1 322 ? -15.408 -5.298 14.956 1.00 14.90 324 THR A CA 1
ATOM 2527 C C . THR A 1 322 ? -16.435 -5.702 16.005 1.00 15.82 324 THR A C 1
ATOM 2528 O O . THR A 1 322 ? -16.870 -4.866 16.804 1.00 16.25 324 THR A O 1
ATOM 2532 N N . GLN A 1 323 ? -16.790 -6.993 16.062 1.00 14.96 325 GLN A N 1
ATOM 2533 C CA . GLN A 1 323 ? -17.733 -7.420 17.091 1.00 15.30 325 GLN A CA 1
ATOM 2534 C C . GLN A 1 323 ? -17.179 -7.201 18.496 1.00 16.64 325 GLN A C 1
ATOM 2535 O O . GLN A 1 323 ? -17.887 -6.681 19.370 1.00 17.76 325 GLN A O 1
ATOM 2541 N N . SER A 1 324 ? -15.881 -7.504 18.696 1.00 17.07 326 SER A N 1
ATOM 2542 C CA . SER A 1 324 ? -15.298 -7.307 20.022 1.00 15.12 326 SER A CA 1
ATOM 2543 C C . SER A 1 324 ? -15.343 -5.846 20.424 1.00 16.62 326 SER A C 1
ATOM 2544 O O . SER A 1 324 ? -15.645 -5.523 21.588 1.00 18.61 326 SER A O 1
ATOM 2547 N N . ALA A 1 325 ? -15.018 -4.953 19.502 1.00 17.04 327 ALA A N 1
ATOM 2548 C CA . ALA A 1 325 ? -15.001 -3.525 19.807 1.00 16.37 327 ALA A CA 1
ATOM 2549 C C . ALA A 1 325 ? -16.393 -2.937 19.975 1.00 17.72 327 ALA A C 1
ATOM 2550 O O . ALA A 1 325 ? -16.524 -1.823 20.520 1.00 18.22 327 ALA A O 1
ATOM 2552 N N . SER A 1 326 ? -17.424 -3.647 19.510 1.00 18.09 328 SER A N 1
ATOM 2553 C CA . SER A 1 326 ? -18.750 -3.032 19.414 1.00 18.22 328 SER A CA 1
ATOM 2554 C C . SER A 1 326 ? -19.313 -2.633 20.767 1.00 23.33 328 SER A C 1
ATOM 2555 O O . SER A 1 326 ? -20.073 -1.663 20.852 1.00 22.07 328 SER A O 1
ATOM 2558 N N . MET A 1 327 ? -18.958 -3.350 21.840 1.00 18.79 329 MET A N 1
ATOM 2559 C CA . MET A 1 327 ? -19.438 -2.962 23.156 1.00 18.13 329 MET A CA 1
ATOM 2560 C C . MET A 1 327 ? -18.348 -2.323 23.992 1.00 21.26 329 MET A C 1
ATOM 2561 O O . 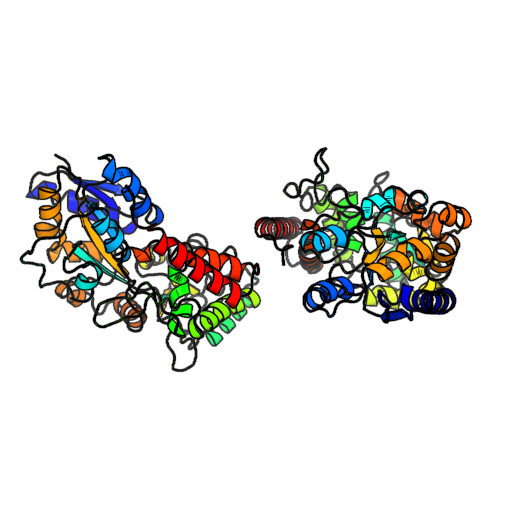MET A 1 327 ? -18.461 -2.251 25.223 1.00 23.34 329 MET A O 1
ATOM 2566 N N . GLY A 1 328 ? -17.290 -1.854 23.355 1.00 17.67 330 GLY A N 1
ATOM 2567 C CA . GLY A 1 328 ? -16.208 -1.208 24.069 1.00 18.12 330 GLY A CA 1
ATOM 2568 C C . GLY A 1 328 ? -16.425 0.284 24.209 1.00 23.46 330 GLY A C 1
ATOM 2569 O O . GLY A 1 328 ? -17.475 0.833 23.872 1.00 24.47 330 GLY A O 1
ATOM 2570 N N . THR A 1 329 ? -15.394 0.961 24.734 1.00 18.90 331 THR A N 1
ATOM 2571 C CA . THR A 1 329 ? -15.503 2.405 24.928 1.00 22.99 331 THR A CA 1
ATOM 2572 C C . THR A 1 329 ? -14.147 3.012 24.574 1.00 21.87 331 THR A C 1
ATOM 2573 O O . THR A 1 329 ? -13.119 2.466 24.974 1.00 17.89 331 THR A O 1
ATOM 2577 N N . PRO A 1 330 ? -14.104 4.104 23.805 1.00 25.80 332 PRO A N 1
ATOM 2578 C CA . PRO A 1 330 ? -12.799 4.671 23.419 1.00 22.56 332 PRO A CA 1
ATOM 2579 C C . PRO A 1 330 ? -12.027 5.172 24.628 1.00 20.21 332 PRO A C 1
ATOM 2580 O O . PRO A 1 330 ? -12.595 5.642 25.620 1.00 22.87 332 PRO A O 1
ATOM 2584 N N . MET A 1 331 ? -10.709 5.034 24.558 1.00 16.85 333 MET A N 1
ATOM 2585 C CA . MET A 1 331 ? -9.914 5.518 25.673 1.00 16.61 333 MET A CA 1
ATOM 2586 C C . MET A 1 331 ? -10.098 7.022 25.795 1.00 16.63 333 MET A C 1
ATOM 2587 O O . MET A 1 331 ? -10.221 7.708 24.772 1.00 16.72 333 MET A O 1
ATOM 2592 N N . PRO A 1 332 ? -10.143 7.566 27.005 1.00 14.24 334 PRO A N 1
ATOM 2593 C CA . PRO A 1 332 ? -10.059 9.029 27.146 1.00 15.60 334 PRO A CA 1
ATOM 2594 C C . PRO A 1 332 ? -8.776 9.542 26.549 1.00 15.60 334 PRO A C 1
ATOM 2595 O O . PRO A 1 332 ? -7.750 8.855 26.554 1.00 15.51 334 PRO A O 1
ATOM 2599 N N . ASN A 1 333 ? -8.827 10.774 26.036 1.00 13.79 335 ASN A N 1
ATOM 2600 C CA . ASN A 1 333 ? -7.620 11.406 25.486 1.00 14.25 335 ASN A CA 1
ATOM 2601 C C . ASN A 1 333 ? -7.258 12.688 26.223 1.00 16.28 335 ASN A C 1
ATOM 2602 O O . ASN A 1 333 ? -6.354 13.400 25.777 1.00 15.09 335 ASN A O 1
ATOM 2607 N N . VAL A 1 334 ? -7.926 12.998 27.329 1.00 14.17 336 VAL A N 1
ATOM 2608 C CA . VAL A 1 334 ? -7.651 14.223 28.078 1.00 15.15 336 VAL A CA 1
ATOM 2609 C C . VAL A 1 334 ? -6.248 14.133 28.684 1.00 14.98 336 VAL A C 1
ATOM 2610 O O . VAL A 1 334 ? -5.700 13.031 28.856 1.00 15.12 336 VAL A O 1
ATOM 2614 N N . PRO A 1 335 ? -5.627 15.253 29.032 1.00 14.65 337 PRO A N 1
ATOM 2615 C CA . PRO A 1 335 ? -4.283 15.189 29.620 1.00 17.07 337 PRO A CA 1
ATOM 2616 C C . PRO A 1 335 ? -4.232 14.364 30.901 1.00 15.12 337 PRO A C 1
ATOM 2617 O O . PRO A 1 335 ? -3.235 13.676 31.150 1.00 15.17 337 PRO A O 1
ATOM 2621 N N . GLU A 1 336 ? -5.336 14.337 31.643 1.00 15.40 338 GLU A N 1
ATOM 2622 C CA . GLU A 1 336 ? -5.378 13.637 32.931 1.00 16.08 338 GLU A CA 1
ATOM 2623 C C . GLU A 1 336 ? -5.429 12.132 32.765 1.00 18.20 338 GLU A C 1
ATOM 2624 O O . GLU A 1 336 ? -5.411 11.407 33.749 1.00 16.13 338 GLU A O 1
ATOM 2630 N N . MET A 1 337 ? -5.540 11.620 31.531 1.00 17.37 339 MET A N 1
ATOM 2631 C CA . MET A 1 337 ? -5.382 10.188 31.363 1.00 15.76 339 MET A CA 1
ATOM 2632 C C . MET A 1 337 ? -3.963 9.724 31.638 1.00 16.64 339 MET A C 1
ATOM 2633 O O . MET A 1 337 ? -3.788 8.549 31.998 1.00 17.67 339 MET A O 1
ATOM 2638 N N . ALA A 1 338 ? -2.980 10.635 31.554 1.00 16.11 340 ALA A N 1
ATOM 2639 C CA . ALA A 1 338 ? -1.576 10.252 31.680 1.00 19.62 340 ALA A CA 1
ATOM 2640 C C . ALA A 1 338 ? -1.282 9.433 32.933 1.00 20.35 340 ALA A C 1
ATOM 2641 O O . ALA A 1 338 ? -0.605 8.404 32.810 1.00 22.76 340 ALA A O 1
ATOM 2643 N N . PRO A 1 339 ? -1.713 9.820 34.140 1.00 19.38 341 PRO A N 1
ATOM 2644 C CA . PRO A 1 339 ? -1.346 9.032 35.334 1.00 19.96 341 PRO A CA 1
ATOM 2645 C C . PRO A 1 339 ? -2.186 7.792 35.548 1.00 21.40 341 PRO A C 1
ATOM 2646 O O . PRO A 1 339 ? -1.864 6.980 36.442 1.00 19.67 341 PRO A O 1
ATOM 2650 N N . VAL A 1 340 ? -3.281 7.636 34.802 1.00 18.35 342 VAL A N 1
ATOM 2651 C CA . VAL A 1 340 ? -4.215 6.544 35.067 1.00 17.85 342 VAL A CA 1
ATOM 2652 C C . VAL A 1 340 ? -3.540 5.206 34.829 1.00 17.97 342 VAL A C 1
ATOM 2653 O O . VAL A 1 340 ? -3.728 4.255 35.594 1.00 17.94 342 VAL A O 1
ATOM 2657 N N . TRP A 1 341 ? -2.725 5.108 33.778 1.00 14.91 343 TRP A N 1
ATOM 2658 C CA . TRP A 1 341 ? -2.142 3.825 33.415 1.00 15.03 343 TRP A CA 1
ATOM 2659 C C . TRP A 1 341 ? -1.235 3.271 34.508 1.00 16.70 343 TRP A C 1
ATOM 2660 O O . TRP A 1 341 ? -1.322 2.088 34.840 1.00 18.14 343 TRP A O 1
ATOM 2671 N N A SER A 1 342 ? -0.322 4.097 35.044 0.49 18.41 344 SER A N 1
ATOM 2672 N N B SER A 1 342 ? -0.330 4.106 35.044 0.51 18.40 344 SER A N 1
ATOM 2673 C CA A SER A 1 342 ? 0.615 3.597 36.053 0.49 20.52 344 SER A CA 1
ATOM 2674 C CA B SER A 1 342 ? 0.617 3.633 36.054 0.51 20.52 344 SER A CA 1
ATOM 2675 C C A SER A 1 342 ? -0.080 3.335 37.379 0.49 18.74 344 SER A C 1
ATOM 2676 C C B SER A 1 342 ? -0.080 3.341 37.370 0.51 18.73 344 SER A C 1
ATOM 2677 O O A SER A 1 342 ? 0.233 2.353 38.059 0.49 19.82 344 SER A O 1
ATOM 2678 O O B SER A 1 342 ? 0.237 2.349 38.034 0.51 19.82 344 SER A O 1
ATOM 2683 N N . ALA A 1 343 ? -1.044 4.179 37.758 1.00 18.12 345 ALA A N 1
ATOM 2684 C CA . ALA A 1 343 ? -1.746 3.944 39.013 1.00 17.74 345 ALA A CA 1
ATOM 2685 C C . ALA A 1 343 ? -2.518 2.633 38.957 1.00 16.30 345 ALA A C 1
ATOM 2686 O O . ALA A 1 343 ? -2.477 1.825 39.896 1.00 19.54 345 ALA A O 1
ATOM 2688 N N . MET A 1 344 ? -3.247 2.397 37.854 1.00 16.46 346 MET A N 1
ATOM 2689 C CA . MET A 1 344 ? -4.006 1.158 37.740 1.00 15.97 346 MET A CA 1
ATOM 2690 C C . MET A 1 344 ? -3.097 -0.046 37.512 1.00 17.67 346 MET A C 1
ATOM 2691 O O . MET A 1 344 ? -3.408 -1.136 38.009 1.00 17.32 346 MET A O 1
ATOM 2696 N N . GLY A 1 345 ? -1.989 0.125 36.772 1.00 16.93 347 GLY A N 1
ATOM 2697 C CA . GLY A 1 345 ? -1.036 -0.959 36.647 1.00 16.68 347 GLY A CA 1
ATOM 2698 C C . GLY A 1 345 ? -0.437 -1.338 37.990 1.00 18.56 347 GLY A C 1
ATOM 2699 O O . GLY A 1 345 ? -0.308 -2.521 38.303 1.00 20.74 347 GLY A O 1
ATOM 2700 N N . ASP A 1 346 ? -0.082 -0.336 38.803 1.00 20.34 348 ASP A N 1
ATOM 2701 C CA . ASP A 1 346 ? 0.412 -0.636 40.143 1.00 21.16 348 ASP A CA 1
ATOM 2702 C C . ASP A 1 346 ? -0.641 -1.333 40.988 1.00 22.14 348 ASP A C 1
ATOM 2703 O O . ASP A 1 346 ? -0.310 -2.247 41.759 1.00 20.68 348 ASP A O 1
ATOM 2708 N N . ALA A 1 347 ? -1.912 -0.909 40.874 1.00 19.20 349 ALA A N 1
ATOM 2709 C CA . ALA A 1 347 ? -2.979 -1.549 41.623 1.00 18.11 349 ALA A CA 1
ATOM 2710 C C . ALA A 1 347 ? -3.130 -2.996 41.197 1.00 19.74 349 ALA A C 1
ATOM 2711 O O . ALA A 1 347 ? -3.281 -3.886 42.043 1.00 22.19 349 ALA A O 1
ATOM 2713 N N . LEU A 1 348 ? -3.097 -3.251 39.878 1.00 17.88 350 LEU A N 1
ATOM 2714 C CA . LEU A 1 348 ? -3.246 -4.627 39.400 1.00 18.97 350 LEU A CA 1
ATOM 2715 C C . LEU A 1 348 ? -2.091 -5.520 39.856 1.00 19.48 350 LEU A C 1
ATOM 2716 O O . LEU A 1 348 ? -2.322 -6.685 40.201 1.00 20.26 350 LEU A O 1
ATOM 2721 N N . SER A 1 349 ? -0.854 -5.008 39.862 1.00 20.79 351 SER A N 1
ATOM 2722 C CA . SER A 1 349 ? 0.271 -5.785 40.392 1.00 19.49 351 SER A CA 1
ATOM 2723 C C . SER A 1 349 ? 0.056 -6.132 41.864 1.00 23.09 351 SER A C 1
ATOM 2724 O O . SER A 1 349 ? 0.240 -7.284 42.275 1.00 21.47 351 SER A O 1
ATOM 2727 N N . ILE A 1 350 ? -0.351 -5.148 42.660 1.00 22.48 352 ILE A N 1
ATOM 2728 C CA . ILE A 1 350 ? -0.668 -5.390 44.070 1.00 28.29 352 ILE A CA 1
ATOM 2729 C C . ILE A 1 350 ? -1.758 -6.451 44.221 1.00 25.93 352 ILE A C 1
ATOM 2730 O O . ILE A 1 350 ? -1.669 -7.346 45.080 1.00 27.87 352 ILE A O 1
ATOM 2735 N N . ILE A 1 351 ? -2.807 -6.376 43.397 1.00 21.59 353 ILE A N 1
ATOM 2736 C CA . ILE A 1 351 ? -3.918 -7.316 43.512 1.00 22.16 353 ILE A CA 1
ATOM 2737 C C . ILE A 1 351 ? -3.470 -8.732 43.152 1.00 26.36 353 ILE A C 1
ATOM 2738 O O . ILE A 1 351 ? -3.702 -9.679 43.911 1.00 28.65 353 ILE A O 1
ATOM 2743 N N . ILE A 1 352 ? -2.803 -8.903 42.006 1.00 25.00 354 ILE A N 1
ATOM 2744 C CA . ILE A 1 352 ? -2.465 -10.263 41.592 1.00 25.65 354 ILE A CA 1
ATOM 2745 C C . ILE A 1 352 ? -1.371 -10.873 42.456 1.00 24.71 354 ILE A C 1
ATOM 2746 O O . ILE A 1 352 ? -1.173 -12.098 42.436 1.00 28.19 354 ILE A O 1
ATOM 2751 N N . ASN A 1 353 ? -0.638 -10.051 43.192 1.00 24.09 355 ASN A N 1
ATOM 2752 C CA . ASN A 1 353 ? 0.375 -10.551 44.104 1.00 26.76 355 ASN A CA 1
ATOM 2753 C C . ASN A 1 353 ? -0.149 -10.695 45.528 1.00 29.57 355 ASN A C 1
ATOM 2754 O O . ASN A 1 353 ? 0.612 -11.117 46.412 1.00 32.69 355 ASN A O 1
ATOM 2759 N N . GLY A 1 354 ? -1.438 -10.429 45.747 1.00 28.25 356 GLY A N 1
ATOM 2760 C CA . GLY A 1 354 ? -2.032 -10.552 47.077 1.00 31.35 356 GLY A CA 1
ATOM 2761 C C . GLY A 1 354 ? -1.431 -9.628 48.115 1.00 33.86 356 GLY A C 1
ATOM 2762 O O . GLY A 1 354 ? -1.406 -9.964 49.310 1.00 33.63 356 GLY A O 1
ATOM 2763 N N . GLN A 1 355 ? -0.954 -8.464 47.692 1.00 28.68 357 GLN A N 1
ATOM 2764 C CA . GLN A 1 355 ? -0.325 -7.509 48.590 1.00 26.39 357 GLN A CA 1
ATOM 2765 C C . GLN A 1 355 ? -1.343 -6.647 49.306 1.00 30.70 357 GLN A C 1
ATOM 2766 O O . GLN A 1 355 ? -1.013 -6.044 50.333 1.00 31.46 357 GLN A O 1
ATOM 2772 N N . ALA A 1 356 ? -2.562 -6.586 48.803 1.00 27.97 358 ALA A N 1
ATOM 2773 C CA . ALA A 1 356 ? -3.655 -5.846 49.412 1.00 26.17 358 ALA A CA 1
ATOM 2774 C C . ALA A 1 356 ? -4.960 -6.348 48.812 1.00 29.53 358 ALA A C 1
ATOM 2775 O O . ALA A 1 356 ? -4.970 -7.008 47.761 1.00 29.53 358 ALA A O 1
ATOM 2777 N N . SER A 1 357 ? -6.067 -6.049 49.486 1.00 30.18 359 SER A N 1
ATOM 2778 C CA . SER A 1 357 ? -7.374 -6.429 48.975 1.00 28.31 359 SER A CA 1
ATOM 2779 C C . SER A 1 357 ? -7.708 -5.594 47.743 1.00 26.38 359 SER A C 1
ATOM 2780 O O . SER A 1 357 ? -7.137 -4.524 47.525 1.00 26.39 359 SER A O 1
ATOM 2783 N N . VAL A 1 358 ? -8.656 -6.083 46.943 1.00 25.94 360 VAL A N 1
ATOM 2784 C CA . VAL A 1 358 ? -9.027 -5.340 45.730 1.00 24.18 360 VAL A CA 1
ATOM 2785 C C . VAL A 1 358 ? -9.525 -3.945 46.095 1.00 28.18 360 VAL A C 1
ATOM 2786 O O . VAL A 1 358 ? -9.133 -2.941 45.484 1.00 23.50 360 VAL A O 1
ATOM 2790 N N . GLU A 1 359 ? -10.415 -3.863 47.094 1.00 27.36 361 GLU A N 1
ATOM 2791 C CA . GLU A 1 359 ? -10.958 -2.576 47.513 1.00 26.39 361 GLU A CA 1
ATOM 2792 C C . GLU A 1 359 ? -9.839 -1.612 47.896 1.00 29.24 361 GLU A C 1
ATOM 2793 O O . GLU A 1 359 ? -9.815 -0.451 47.460 1.00 26.18 361 GLU A O 1
ATOM 2799 N N . ASP A 1 360 ? -8.885 -2.084 48.692 1.00 25.56 362 ASP A N 1
ATOM 2800 C CA . ASP A 1 360 ? -7.798 -1.222 49.132 1.00 22.91 362 ASP A CA 1
ATOM 2801 C C . ASP A 1 360 ? -6.891 -0.831 47.972 1.00 29.16 362 ASP A C 1
ATOM 2802 O O . ASP A 1 360 ? -6.418 0.308 47.900 1.00 25.35 362 ASP A O 1
ATOM 2807 N N . ALA A 1 361 ? -6.619 -1.768 47.063 1.00 25.50 363 ALA A N 1
ATOM 2808 C CA . ALA A 1 361 ? -5.717 -1.453 45.964 1.00 24.17 363 ALA A CA 1
ATOM 2809 C C . ALA A 1 361 ? -6.346 -0.440 45.012 1.00 23.02 363 ALA A C 1
ATOM 2810 O O . ALA A 1 361 ? -5.661 0.484 44.548 1.00 18.92 363 ALA A O 1
ATOM 2812 N N . LEU A 1 362 ? -7.642 -0.597 44.719 1.00 21.98 364 LEU A N 1
ATOM 2813 C CA . LEU A 1 362 ? -8.312 0.342 43.814 1.00 22.09 364 LEU A CA 1
ATOM 2814 C C . LEU A 1 362 ? -8.513 1.693 44.479 1.00 25.49 364 LEU A C 1
ATOM 2815 O O . LEU A 1 362 ? -8.400 2.732 43.826 1.00 22.53 364 LEU A O 1
ATOM 2820 N N . LYS A 1 363 ? -8.820 1.694 45.778 1.00 22.67 365 LYS A N 1
ATOM 2821 C CA . LYS A 1 363 ? -8.911 2.943 46.514 1.00 25.76 365 LYS A CA 1
ATOM 2822 C C . LYS A 1 363 ? -7.605 3.707 46.423 1.00 22.97 365 LYS A C 1
ATOM 2823 O O . LYS A 1 363 ? -7.599 4.921 46.177 1.00 25.13 365 LYS A O 1
ATOM 2829 N N . GLU A 1 364 ? -6.478 3.011 46.633 1.00 19.32 366 GLU A N 1
ATOM 2830 C CA . GLU A 1 364 ? -5.176 3.649 46.519 1.00 21.25 366 GLU A CA 1
ATOM 2831 C C . GLU A 1 364 ? -4.923 4.147 45.097 1.00 25.11 366 GLU A C 1
ATOM 2832 O O . GLU A 1 364 ? -4.294 5.196 44.900 1.00 21.64 366 GLU A O 1
ATOM 2838 N N . ALA A 1 365 ? -5.346 3.379 44.092 1.00 20.63 367 ALA A N 1
ATOM 2839 C CA . ALA A 1 365 ? -5.140 3.839 42.715 1.00 19.43 367 ALA A CA 1
ATOM 2840 C C . ALA A 1 365 ? -5.892 5.143 42.466 1.00 20.85 367 ALA A C 1
ATOM 2841 O O . ALA A 1 365 ? -5.348 6.074 41.854 1.00 19.50 367 ALA A O 1
ATOM 2843 N N . VAL A 1 366 ? -7.151 5.225 42.889 1.00 18.63 368 VAL A N 1
ATOM 2844 C CA . VAL A 1 366 ? -7.906 6.455 42.704 1.00 18.84 368 VAL A CA 1
ATOM 2845 C C . VAL A 1 366 ? -7.256 7.610 43.464 1.00 21.29 368 VAL A C 1
ATOM 2846 O O . VAL A 1 366 ? -7.137 8.725 42.935 1.00 20.73 368 VAL A O 1
ATOM 2850 N N . GLU A 1 367 ? -6.821 7.373 44.707 1.00 21.44 369 GLU A N 1
ATOM 2851 C CA . GLU A 1 367 ? -6.149 8.445 45.429 1.00 22.33 369 GLU A CA 1
ATOM 2852 C C . GLU A 1 367 ? -4.905 8.907 44.685 1.00 22.05 369 GLU A C 1
ATOM 2853 O O . GLU A 1 367 ? -4.606 10.104 44.628 1.00 22.56 369 GLU A O 1
ATOM 2859 N N . LYS A 1 368 ? -4.158 7.966 44.121 1.00 20.76 370 LYS A N 1
ATOM 2860 C CA . LYS A 1 368 ? -2.947 8.323 43.394 1.00 19.12 370 LYS A CA 1
ATOM 2861 C C . LYS A 1 368 ? -3.282 9.144 42.161 1.00 22.28 370 LYS A C 1
ATOM 2862 O O . LYS A 1 368 ? -2.568 10.099 41.842 1.00 21.96 370 LYS A O 1
ATOM 2868 N N . ILE A 1 369 ? -4.341 8.750 41.439 1.00 20.25 371 ILE A N 1
ATOM 2869 C CA . ILE A 1 369 ? -4.732 9.498 40.242 1.00 19.29 371 ILE A CA 1
ATOM 2870 C C . ILE A 1 369 ? -5.140 10.915 40.619 1.00 19.90 371 ILE A C 1
ATOM 2871 O O . ILE A 1 369 ? -4.713 11.886 39.982 1.00 19.31 371 ILE A O 1
ATOM 2876 N N . LYS A 1 370 ? -5.974 11.056 41.661 1.00 21.20 372 LYS A N 1
ATOM 2877 C CA . LYS A 1 370 ? -6.387 12.386 42.101 1.00 21.05 372 LYS A CA 1
ATOM 2878 C C . LYS A 1 370 ? -5.187 13.221 42.506 1.00 21.04 372 LYS A C 1
ATOM 2879 O O . LYS A 1 370 ? -5.108 14.413 42.176 1.00 22.21 372 LYS A O 1
ATOM 2885 N N . ALA A 1 371 ? -4.218 12.609 43.199 1.00 19.04 373 ALA A N 1
ATOM 2886 C CA . ALA A 1 371 ? -3.024 13.338 43.596 1.00 19.52 373 ALA A CA 1
ATOM 2887 C C . ALA A 1 371 ? -2.229 13.791 42.387 1.00 21.63 373 ALA A C 1
ATOM 2888 O O . ALA A 1 371 ? -1.721 14.920 42.350 1.00 23.35 373 ALA A O 1
ATOM 2890 N N . GLN A 1 372 ? -2.098 12.916 41.389 1.00 20.03 374 GLN A N 1
ATOM 2891 C CA . GLN A 1 372 ? -1.354 13.295 40.190 1.00 20.67 374 GLN A CA 1
ATOM 2892 C C . GLN A 1 372 ? -2.041 14.418 39.417 1.00 20.45 374 GLN A C 1
ATOM 2893 O O . GLN A 1 372 ? -1.369 15.328 38.931 1.00 22.12 374 GLN A O 1
ATOM 2899 N N . ILE A 1 373 ? -3.374 14.385 39.328 1.00 18.51 375 ILE A N 1
ATOM 2900 C CA . ILE A 1 373 ? -4.122 15.435 38.649 1.00 20.14 375 ILE A CA 1
ATOM 2901 C C . ILE A 1 373 ? -3.995 16.763 39.386 1.00 22.80 375 ILE A C 1
ATOM 2902 O O . ILE A 1 373 ? -3.758 17.813 38.770 1.00 24.92 375 ILE A O 1
ATOM 2907 N N . GLU A 1 374 ? -4.162 16.736 40.715 1.00 25.54 376 GLU A N 1
ATOM 2908 C CA . GLU A 1 374 ? -4.115 17.982 41.482 1.00 25.18 376 GLU A CA 1
ATOM 2909 C C . GLU A 1 374 ? -2.753 18.655 41.403 1.00 26.30 376 GLU A C 1
ATOM 2910 O O . GLU A 1 374 ? -2.686 19.888 41.405 1.00 31.47 376 GLU A O 1
ATOM 2916 N N . LYS A 1 375 ? -1.671 17.885 41.323 1.00 22.94 377 LYS A N 1
ATOM 2917 C CA . LYS A 1 375 ? -0.339 18.467 41.220 1.00 21.66 377 LYS A CA 1
ATOM 2918 C C . LYS A 1 375 ? 0.083 18.733 39.780 1.00 23.85 377 LYS A C 1
ATOM 2919 O O . LYS A 1 375 ? 1.173 19.255 39.566 1.00 23.71 377 LYS A O 1
ATOM 2925 N N . GLY A 1 376 ? -0.800 18.496 38.813 1.00 24.58 378 GLY A N 1
ATOM 2926 C CA . GLY A 1 376 ? -0.496 18.732 37.403 1.00 24.74 378 GLY A CA 1
ATOM 2927 C C . GLY A 1 376 ? 0.596 17.855 36.815 1.00 27.77 378 GLY A C 1
ATOM 2928 O O . GLY A 1 376 ? 1.439 18.349 36.055 1.00 30.96 378 GLY A O 1
ATOM 2929 N N . SER A 1 377 ? 0.573 16.545 37.107 1.00 22.12 379 SER A N 1
ATOM 2930 C CA . SER A 1 377 ? 1.623 15.653 36.608 1.00 23.82 379 SER A CA 1
ATOM 2931 C C . SER A 1 377 ? 1.664 15.602 35.084 1.00 26.96 379 SER A C 1
ATOM 2932 O O . SER A 1 377 ? 2.705 15.250 34.502 1.00 29.65 379 SER A O 1
ATOM 2935 N N . HIS A 1 378 ? 0.576 15.997 34.434 1.00 22.77 380 HIS A N 1
ATOM 2936 C CA . HIS A 1 378 ? 0.519 16.002 32.976 1.00 23.51 380 HIS A CA 1
ATOM 2937 C C . HIS A 1 378 ? 1.237 17.200 32.391 1.00 28.72 380 HIS A C 1
ATOM 2938 O O . HIS A 1 378 ? 1.585 17.172 31.209 1.00 28.79 380 HIS A O 1
ATOM 2945 N N . HIS A 1 379 ? 1.506 18.237 33.193 1.00 24.35 381 HIS A N 1
ATOM 2946 C CA . HIS A 1 379 ? 2.249 19.400 32.719 1.00 24.91 381 HIS A CA 1
ATOM 2947 C C . HIS A 1 379 ? 3.743 19.146 32.883 1.00 29.29 381 HIS A C 1
ATOM 2948 O O . HIS A 1 379 ? 4.246 19.026 34.006 1.00 28.96 381 HIS A O 1
ATOM 2955 N N . HIS A 1 380 ? 4.465 19.168 31.776 1.00 25.29 382 HIS A N 1
ATOM 2956 C CA . HIS A 1 380 ? 5.908 19.042 31.773 1.00 26.12 382 HIS A CA 1
ATOM 2957 C C . HIS A 1 380 ? 6.436 20.431 31.413 1.00 29.74 382 HIS A C 1
ATOM 2958 O O . HIS A 1 380 ? 5.708 21.251 30.856 1.00 39.66 382 HIS A O 1
ATOM 2965 N N . HIS A 1 381 ? 7.673 20.738 31.757 1.00 46.27 383 HIS A N 1
ATOM 2966 C CA . HIS A 1 381 ? 8.165 22.041 31.252 1.00 53.29 383 HIS A CA 1
ATOM 2967 C C . HIS A 1 381 ? 9.606 21.963 30.819 1.00 39.54 383 HIS A C 1
ATOM 2968 O O . HIS A 1 381 ? 9.898 21.140 29.955 1.00 36.57 383 HIS A O 1
ATOM 2975 N N . THR B 1 3 ? -10.753 -9.043 83.894 1.00 40.07 5 THR B N 1
ATOM 2976 C CA . THR B 1 3 ? -9.467 -9.364 83.287 1.00 32.95 5 THR B CA 1
ATOM 2977 C C . THR B 1 3 ? -9.240 -10.876 83.216 1.00 28.88 5 THR B C 1
ATOM 2978 O O . THR B 1 3 ? -9.443 -11.589 84.209 1.00 31.72 5 THR B O 1
ATOM 2982 N N . LYS B 1 4 ? -8.900 -11.368 82.023 1.00 19.75 6 LYS B N 1
ATOM 2983 C CA . LYS B 1 4 ? -8.614 -12.779 81.820 1.00 18.12 6 LYS B CA 1
ATOM 2984 C C . LYS B 1 4 ? -7.474 -12.859 80.817 1.00 18.94 6 LYS B C 1
ATOM 2985 O O . LYS B 1 4 ? -7.576 -12.302 79.720 1.00 20.00 6 LYS B O 1
ATOM 2991 N N . LEU B 1 5 ? -6.390 -13.551 81.170 1.00 15.61 7 LEU B N 1
ATOM 2992 C CA . LEU B 1 5 ? -5.290 -13.727 80.224 1.00 14.66 7 LEU B CA 1
ATOM 2993 C C . LEU B 1 5 ? -5.530 -14.964 79.358 1.00 14.73 7 LEU B C 1
ATOM 2994 O O . LEU B 1 5 ? -5.737 -16.058 79.882 1.00 17.70 7 LEU B O 1
ATOM 2999 N N . THR B 1 6 ? -5.460 -14.795 78.048 1.00 14.61 8 THR B N 1
ATOM 3000 C CA . THR B 1 6 ? -5.713 -15.898 77.116 1.00 14.81 8 THR B CA 1
ATOM 3001 C C . THR B 1 6 ? -4.413 -16.371 76.451 1.00 16.09 8 THR B C 1
ATOM 3002 O O . THR B 1 6 ? -3.537 -15.563 76.096 1.00 17.28 8 THR B O 1
ATOM 3006 N N . ILE B 1 7 ? -4.286 -17.692 76.296 1.00 13.77 9 ILE B N 1
ATOM 3007 C CA . ILE B 1 7 ? -3.099 -18.300 75.719 1.00 13.56 9 ILE B CA 1
ATOM 3008 C C . ILE B 1 7 ? -3.551 -19.301 74.670 1.00 15.37 9 ILE B C 1
ATOM 3009 O O . ILE B 1 7 ? -4.477 -20.074 74.939 1.00 15.55 9 ILE B O 1
ATOM 3014 N N . TRP B 1 8 ? -2.914 -19.286 73.502 1.00 13.47 10 TRP B N 1
ATOM 3015 C CA . TRP B 1 8 ? -3.045 -20.357 72.501 1.00 14.61 10 TRP B CA 1
ATOM 3016 C C . TRP B 1 8 ? -1.776 -21.221 72.484 1.00 15.76 10 TRP B C 1
ATOM 3017 O O . TRP B 1 8 ? -0.652 -20.701 72.458 1.00 16.16 10 TRP B O 1
ATOM 3028 N N . CYS B 1 9 ? -1.949 -22.534 72.494 1.00 14.65 11 CYS B N 1
ATOM 3029 C CA . CYS B 1 9 ? -0.786 -23.410 72.429 1.00 13.43 11 CYS B CA 1
ATOM 3030 C C . CYS B 1 9 ? -1.244 -24.754 71.906 1.00 14.54 11 CYS B C 1
ATOM 3031 O O . CYS B 1 9 ? -2.434 -25.060 71.841 1.00 14.77 11 CYS B O 1
ATOM 3034 N N . SER B 1 10 ? -0.270 -25.564 71.504 1.00 14.64 12 SER B N 1
ATOM 3035 C CA . SER B 1 10 ? -0.581 -26.885 70.984 1.00 13.15 12 SER B CA 1
ATOM 3036 C C . SER B 1 10 ? -1.016 -27.811 72.118 1.00 14.21 12 SER B C 1
ATOM 3037 O O . SER B 1 10 ? -0.943 -27.490 73.308 1.00 14.29 12 SER B O 1
ATOM 3040 N N . GLU B 1 11 ? -1.454 -29.016 71.741 1.00 14.97 13 GLU B N 1
ATOM 3041 C CA . GLU B 1 11 ? -1.855 -29.964 72.750 1.00 16.39 13 GLU B CA 1
ATOM 3042 C C . GLU B 1 11 ? -0.745 -30.333 73.721 1.00 17.19 13 GLU B C 1
ATOM 3043 O O . GLU B 1 11 ? -1.056 -30.799 74.820 1.00 17.64 13 GLU B O 1
ATOM 3049 N N . LYS B 1 12 ? 0.534 -30.164 73.340 1.00 14.73 14 LYS B N 1
ATOM 3050 C CA . LYS B 1 12 ? 1.620 -30.600 74.228 1.00 14.68 14 LYS B CA 1
ATOM 3051 C C . LYS B 1 12 ? 1.701 -29.763 75.487 1.00 15.46 14 LYS B C 1
ATOM 3052 O O . LYS B 1 12 ? 2.090 -30.288 76.523 1.00 17.50 14 LYS B O 1
ATOM 3058 N N . GLN B 1 13 ? 1.309 -28.480 75.424 1.00 14.74 15 GLN B N 1
ATOM 3059 C CA . GLN B 1 13 ? 1.477 -27.583 76.562 1.00 14.87 15 GLN B CA 1
ATOM 3060 C C . GLN B 1 13 ? 0.182 -27.252 77.290 1.00 15.76 15 GLN B C 1
ATOM 3061 O O . GLN B 1 13 ? 0.264 -26.602 78.332 1.00 16.08 15 GLN B O 1
ATOM 3067 N N . VAL B 1 14 ? -0.992 -27.677 76.787 1.00 16.22 16 VAL B N 1
ATOM 3068 C CA . VAL B 1 14 ? -2.262 -27.211 77.356 1.00 16.41 16 VAL B CA 1
ATOM 3069 C C . VAL B 1 14 ? -2.350 -27.554 78.831 1.00 17.56 16 VAL B C 1
ATOM 3070 O O . VAL B 1 14 ? -2.626 -26.685 79.681 1.00 19.31 16 VAL B O 1
ATOM 3074 N N . ASP B 1 15 ? -2.103 -28.814 79.171 1.00 17.00 17 ASP B N 1
ATOM 3075 C CA . ASP B 1 15 ? -2.362 -29.207 80.557 1.00 19.28 17 ASP B CA 1
ATOM 3076 C C . ASP B 1 15 ? -1.460 -28.458 81.531 0.94 16.17 17 ASP B C 1
ATOM 3077 O O . ASP B 1 15 ? -1.922 -27.965 82.574 1.00 18.52 17 ASP B O 1
ATOM 3086 N N . ILE B 1 16 ? -0.164 -28.347 81.221 1.00 16.65 18 ILE B N 1
ATOM 3087 C CA . ILE B 1 16 ? 0.703 -27.683 82.183 1.00 16.12 18 ILE B CA 1
ATOM 3088 C C . ILE B 1 16 ? 0.414 -26.188 82.239 1.00 14.91 18 ILE B C 1
ATOM 3089 O O . ILE B 1 16 ? 0.491 -25.570 83.308 1.00 15.15 18 ILE B O 1
ATOM 3094 N N . LEU B 1 17 ? 0.106 -25.572 81.098 1.00 14.68 19 LEU B N 1
ATOM 3095 C CA . LEU B 1 17 ? -0.144 -24.144 81.120 1.00 14.15 19 LEU B CA 1
ATOM 3096 C C . LEU B 1 17 ? -1.453 -23.821 81.828 1.00 17.40 19 LEU B C 1
ATOM 3097 O O . LEU B 1 17 ? -1.535 -22.760 82.472 1.00 17.74 19 LEU B O 1
ATOM 3102 N N . GLN B 1 18 ? -2.452 -24.721 81.769 1.00 16.13 20 GLN B N 1
ATOM 3103 C CA . GLN B 1 18 ? -3.670 -24.445 82.520 1.00 17.50 20 GLN B CA 1
ATOM 3104 C C . GLN B 1 18 ? -3.438 -24.613 84.006 1.00 18.32 20 GLN B C 1
ATOM 3105 O O . GLN B 1 18 ? -3.914 -23.798 84.800 1.00 18.78 20 GLN B O 1
ATOM 3111 N N . LYS B 1 19 ? -2.614 -25.588 84.390 1.00 17.64 21 LYS B N 1
ATOM 3112 C CA . LYS B 1 19 ? -2.242 -25.748 85.793 1.00 17.71 21 LYS B CA 1
ATOM 3113 C C . LYS B 1 19 ? -1.434 -24.549 86.300 1.00 18.00 21 LYS B C 1
ATOM 3114 O O . LYS B 1 19 ? -1.662 -24.035 87.416 1.00 18.58 21 LYS B O 1
ATOM 3120 N N . LEU B 1 20 ? -0.452 -24.103 85.507 1.00 15.48 22 LEU B N 1
ATOM 3121 C CA . LEU B 1 20 ? 0.302 -22.893 85.876 1.00 15.95 22 LEU B CA 1
ATOM 3122 C C . LEU B 1 20 ? -0.595 -21.661 85.898 1.00 17.18 22 LEU B C 1
ATOM 3123 O O . LEU B 1 20 ? -0.378 -20.739 86.700 1.00 16.34 22 LEU B O 1
ATOM 3128 N N . GLY B 1 21 ? -1.594 -21.618 85.011 1.00 16.55 23 GLY B N 1
ATOM 3129 C CA . GLY B 1 21 ? -2.525 -20.502 85.026 1.00 17.01 23 GLY B CA 1
ATOM 3130 C C . GLY B 1 21 ? -3.344 -20.463 86.295 1.00 18.24 23 GLY B C 1
ATOM 3131 O O . GLY B 1 21 ? -3.660 -19.377 86.792 1.00 18.74 23 GLY B O 1
ATOM 3132 N N . GLU B 1 22 ? -3.687 -21.639 86.849 1.00 17.26 24 GLU B N 1
ATOM 3133 C CA . GLU B 1 22 ? -4.365 -21.628 88.136 1.00 18.95 24 GLU B CA 1
ATOM 3134 C C . GLU B 1 22 ? -3.424 -21.200 89.248 1.00 19.01 24 GLU B C 1
ATOM 3135 O O . GLU B 1 22 ? -3.855 -20.513 90.176 1.00 18.47 24 GLU B O 1
ATOM 3141 N N . GLU B 1 23 ? -2.145 -21.567 89.171 1.00 18.48 25 GLU B N 1
ATOM 3142 C CA . GLU B 1 23 ? -1.173 -21.091 90.153 1.00 19.31 25 GLU B CA 1
ATOM 3143 C C . GLU B 1 23 ? -1.024 -19.586 90.077 1.00 20.04 25 GLU B C 1
ATOM 3144 O O . GLU B 1 23 ? -0.893 -18.896 91.116 1.00 17.74 25 GLU B O 1
ATOM 3150 N N . PHE B 1 24 ? -1.010 -19.046 88.848 1.00 16.78 26 PHE B N 1
ATOM 3151 C CA . PHE B 1 24 ? -0.891 -17.604 88.679 1.00 16.36 26 PHE B CA 1
ATOM 3152 C C . PHE B 1 24 ? -2.091 -16.893 89.267 1.00 17.59 26 PHE B C 1
ATOM 3153 O O . PHE B 1 24 ? -1.942 -15.840 89.911 1.00 18.56 26 PHE B O 1
ATOM 3161 N N . LYS B 1 25 ? -3.287 -17.441 89.050 1.00 16.83 27 LYS B N 1
ATOM 3162 C CA . LYS B 1 25 ? -4.484 -16.872 89.664 1.00 18.59 27 LYS B CA 1
ATOM 3163 C C . LYS B 1 25 ? -4.403 -16.947 91.188 1.00 18.93 27 LYS B C 1
ATOM 3164 O O . LYS B 1 25 ? -4.747 -15.980 91.879 1.00 19.00 27 LYS B O 1
ATOM 3170 N N . ALA B 1 26 ? -3.926 -18.067 91.731 1.00 18.26 28 ALA B N 1
ATOM 3171 C CA . ALA B 1 26 ? -3.794 -18.149 93.190 1.00 20.13 28 ALA B CA 1
ATOM 3172 C C . ALA B 1 26 ? -2.830 -17.104 93.734 1.00 20.27 28 ALA B C 1
ATOM 3173 O O . ALA B 1 26 ? -3.016 -16.620 94.861 1.00 22.14 28 ALA B O 1
ATOM 3175 N N . LYS B 1 27 ? -1.796 -16.736 92.967 1.00 19.18 29 LYS B N 1
ATOM 3176 C CA . LYS B 1 27 ? -0.794 -15.812 93.499 1.00 18.14 29 LYS B CA 1
ATOM 3177 C C . LYS B 1 27 ? -1.090 -14.359 93.169 1.00 20.21 29 LYS B C 1
ATOM 3178 O O . LYS B 1 27 ? -0.706 -13.461 93.943 1.00 22.68 29 LYS B O 1
ATOM 3184 N N . TYR B 1 28 ? -1.722 -14.084 92.014 1.00 18.03 30 TYR B N 1
ATOM 3185 C CA . TYR B 1 28 ? -1.892 -12.704 91.569 1.00 14.59 30 TYR B CA 1
ATOM 3186 C C . TYR B 1 28 ? -3.350 -12.329 91.352 1.00 16.33 30 TYR B C 1
ATOM 3187 O O . TYR B 1 28 ? -3.631 -11.152 91.119 1.00 18.18 30 TYR B O 1
ATOM 3196 N N . GLY B 1 29 ? -4.262 -13.294 91.394 1.00 15.74 31 GLY B N 1
ATOM 3197 C CA . GLY B 1 29 ? -5.675 -13.006 91.231 1.00 17.61 31 GLY B CA 1
ATOM 3198 C C . GLY B 1 29 ? -6.150 -12.763 89.800 1.00 18.73 31 GLY B C 1
ATOM 3199 O O . GLY B 1 29 ? -7.287 -12.346 89.610 1.00 21.56 31 GLY B O 1
ATOM 3200 N N . ILE B 1 30 ? -5.328 -13.046 88.798 1.00 16.86 32 ILE B N 1
ATOM 3201 C CA . ILE B 1 30 ? -5.692 -12.875 87.391 1.00 17.63 32 ILE B CA 1
ATOM 3202 C C . ILE B 1 30 ? -5.998 -14.260 86.832 1.00 18.44 32 ILE B C 1
ATOM 3203 O O . ILE B 1 30 ? -5.121 -15.131 86.878 1.00 19.32 32 ILE B O 1
ATOM 3208 N N . PRO B 1 31 ? -7.214 -14.523 86.351 1.00 16.73 33 PRO B N 1
ATOM 3209 C CA . PRO B 1 31 ? -7.504 -15.836 85.751 1.00 15.21 33 PRO B CA 1
ATOM 3210 C C . PRO B 1 31 ? -6.861 -15.956 84.380 1.00 16.20 33 PRO B C 1
ATOM 3211 O O . PRO B 1 31 ? -6.613 -14.954 83.688 1.00 16.94 33 PRO B O 1
ATOM 3215 N N . VAL B 1 32 ? -6.515 -17.198 84.051 1.00 15.53 34 VAL B N 1
ATOM 3216 C CA . VAL B 1 32 ? -5.823 -17.520 82.796 1.00 13.75 34 VAL B CA 1
ATOM 3217 C C . VAL B 1 32 ? -6.635 -18.585 82.094 1.00 16.28 34 VAL B C 1
ATOM 3218 O O . VAL B 1 32 ? -7.126 -19.522 82.727 1.00 16.11 34 VAL B O 1
ATOM 3222 N N . GLU B 1 33 ? -6.828 -18.409 80.797 1.00 15.56 35 GLU B N 1
ATOM 3223 C CA . GLU B 1 33 ? -7.606 -19.364 80.010 1.00 15.93 35 GLU B CA 1
ATOM 3224 C C . GLU B 1 33 ? -6.739 -19.863 78.852 1.00 13.72 35 GLU B C 1
ATOM 3225 O O . GLU B 1 33 ? -6.453 -19.104 77.927 1.00 15.23 35 GLU B O 1
ATOM 3231 N N . VAL B 1 34 ? -6.369 -21.146 78.903 1.00 15.57 36 VAL B N 1
ATOM 3232 C CA . VAL B 1 34 ? -5.493 -21.745 77.888 1.00 16.71 36 VAL B CA 1
ATOM 3233 C C . VAL B 1 34 ? -6.370 -22.474 76.894 1.00 16.88 36 VAL B C 1
ATOM 3234 O O . VAL B 1 34 ? -7.269 -23.243 77.280 1.00 19.79 36 VAL B O 1
ATOM 3238 N N . GLN B 1 35 ? -6.188 -22.164 75.626 1.00 15.37 37 GLN B N 1
ATOM 3239 C CA . GLN B 1 35 ? -6.981 -22.759 74.569 1.00 14.75 37 GLN B CA 1
ATOM 3240 C C . GLN B 1 35 ? -6.063 -23.540 73.635 1.00 13.80 37 GLN B C 1
ATOM 3241 O O . GLN B 1 35 ? -5.131 -22.982 73.053 1.00 14.83 37 GLN B O 1
ATOM 3247 N N . TYR B 1 36 ? -6.368 -24.827 73.468 1.00 14.91 38 TYR B N 1
ATOM 3248 C CA . TYR B 1 36 ? -5.741 -25.650 72.453 1.00 14.28 38 TYR B CA 1
ATOM 3249 C C . TYR B 1 36 ? -5.981 -25.065 71.068 1.00 16.84 38 TYR B C 1
ATOM 3250 O O . TYR B 1 36 ? -7.131 -24.746 70.689 1.00 17.89 38 TYR B O 1
ATOM 3259 N N . VAL B 1 37 ? -4.909 -24.955 70.294 1.00 15.71 39 VAL B N 1
ATOM 3260 C CA . VAL B 1 37 ? -4.942 -24.685 68.864 1.00 16.63 39 VAL B CA 1
ATOM 3261 C C . VAL B 1 37 ? -3.934 -25.637 68.233 1.00 16.54 39 VAL B C 1
ATOM 3262 O O . VAL B 1 37 ? -2.798 -25.730 68.705 1.00 17.24 39 VAL B O 1
ATOM 3266 N N . ASP B 1 38 ? -4.362 -26.398 67.227 1.00 17.61 40 ASP B N 1
ATOM 3267 C CA . ASP B 1 38 ? -3.434 -27.261 66.515 1.00 20.06 40 ASP B CA 1
ATOM 3268 C C . ASP B 1 38 ? -2.204 -26.467 66.061 1.00 18.42 40 ASP B C 1
ATOM 3269 O O . ASP B 1 38 ? -2.309 -25.322 65.598 1.00 18.12 40 ASP B O 1
ATOM 3274 N N . PHE B 1 39 ? -1.011 -27.051 66.274 1.00 15.69 41 PHE B N 1
ATOM 3275 C CA . PHE B 1 39 ? 0.209 -26.281 66.111 1.00 16.45 41 PHE B CA 1
ATOM 3276 C C . PHE B 1 39 ? 0.281 -25.608 64.748 1.00 17.25 41 PHE B C 1
ATOM 3277 O O . PHE B 1 39 ? 0.631 -24.427 64.639 1.00 16.64 41 PHE B O 1
ATOM 3285 N N . GLY B 1 40 ? -0.074 -26.343 63.697 1.00 18.66 42 GLY B N 1
ATOM 3286 C CA . GLY B 1 40 ? -0.020 -25.860 62.329 1.00 20.44 42 GLY B CA 1
ATOM 3287 C C . GLY B 1 40 ? -1.001 -24.741 62.006 1.00 18.94 42 GLY B C 1
ATOM 3288 O O . GLY B 1 40 ? -0.871 -24.149 60.930 1.00 21.04 42 GLY B O 1
ATOM 3289 N N . SER B 1 41 ? -1.921 -24.406 62.913 1.00 18.32 43 SER B N 1
ATOM 3290 C CA . SER B 1 41 ? -2.852 -23.300 62.741 1.00 17.00 43 SER B CA 1
ATOM 3291 C C . SER B 1 41 ? -2.554 -22.110 63.646 1.00 17.26 43 SER B C 1
ATOM 3292 O O . SER B 1 41 ? -3.208 -21.072 63.504 1.00 17.77 43 SER B O 1
ATOM 3295 N N . ILE B 1 42 ? -1.599 -22.206 64.571 1.00 16.27 44 ILE B N 1
ATOM 3296 C CA . ILE B 1 42 ? -1.438 -21.101 65.521 1.00 14.93 44 ILE B CA 1
ATOM 3297 C C . ILE B 1 42 ? -1.039 -19.823 64.804 1.00 15.24 44 ILE B C 1
ATOM 3298 O O . ILE B 1 42 ? -1.669 -18.767 64.994 1.00 16.65 44 ILE B O 1
ATOM 3303 N N . LYS B 1 43 ? 0.040 -19.868 64.010 1.00 16.32 45 LYS B N 1
ATOM 3304 C CA . LYS B 1 43 ? 0.481 -18.629 63.382 1.00 15.82 45 LYS B CA 1
ATOM 3305 C C . LYS B 1 43 ? -0.529 -18.131 62.366 1.00 17.35 45 LYS B C 1
ATOM 3306 O O . LYS B 1 43 ? -0.812 -16.927 62.319 1.00 17.54 45 LYS B O 1
ATOM 3312 N N . SER B 1 44 ? -1.052 -19.026 61.533 1.00 17.18 46 SER B N 1
ATOM 3313 C CA . SER B 1 44 ? -2.007 -18.582 60.515 1.00 16.00 46 SER B CA 1
ATOM 3314 C C . SER B 1 44 ? -3.270 -18.004 61.150 1.00 17.12 46 SER B C 1
ATOM 3315 O O . SER B 1 44 ? -3.777 -16.973 60.696 1.00 18.24 46 SER B O 1
ATOM 3318 N N . LYS B 1 45 ? -3.737 -18.595 62.249 1.00 15.88 47 LYS B N 1
ATOM 3319 C CA . LYS B 1 45 ? -4.907 -18.045 62.927 1.00 15.10 47 LYS B CA 1
ATOM 3320 C C . LYS B 1 45 ? -4.564 -16.713 63.586 1.00 16.83 47 LYS B C 1
ATOM 3321 O O . LYS B 1 45 ? -5.375 -15.773 63.607 1.00 17.43 47 LYS B O 1
ATOM 3327 N N . PHE B 1 46 ? -3.360 -16.601 64.141 1.00 15.56 48 PHE B N 1
ATOM 3328 C CA . PHE B 1 46 ? -3.010 -15.343 64.796 1.00 17.63 48 PHE B CA 1
ATOM 3329 C C . PHE B 1 46 ? -2.885 -14.222 63.764 1.00 15.59 48 PHE B C 1
ATOM 3330 O O . PHE B 1 46 ? -3.246 -13.068 64.027 1.00 16.73 48 PHE B O 1
ATOM 3338 N N . LEU B 1 47 ? -2.340 -14.535 62.594 1.00 15.61 49 LEU B N 1
ATOM 3339 C CA . LEU B 1 47 ? -2.218 -13.513 61.561 1.00 14.83 49 LEU B CA 1
ATOM 3340 C C . LEU B 1 47 ? -3.581 -12.940 61.178 1.00 17.63 49 LEU B C 1
ATOM 3341 O O . LEU B 1 47 ? -3.683 -11.746 60.854 1.00 19.06 49 LEU B O 1
ATOM 3346 N N . THR B 1 48 ? -4.610 -13.775 61.129 1.00 16.87 50 THR B N 1
ATOM 3347 C CA . THR B 1 48 ? -5.897 -13.191 60.734 1.00 18.99 50 THR B CA 1
ATOM 3348 C C . THR B 1 48 ? -6.666 -12.613 61.913 1.00 18.84 50 THR B C 1
ATOM 3349 O O . THR B 1 48 ? -7.373 -11.611 61.750 1.00 18.67 50 THR B O 1
ATOM 3353 N N . ALA B 1 49 ? -6.521 -13.196 63.099 1.00 16.89 51 ALA B N 1
ATOM 3354 C CA . ALA B 1 49 ? -7.317 -12.783 64.257 1.00 16.67 51 ALA B CA 1
ATOM 3355 C C . ALA B 1 49 ? -6.730 -11.588 64.988 1.00 19.45 51 ALA B C 1
ATOM 3356 O O . ALA B 1 49 ? -7.478 -10.727 65.478 1.00 19.46 51 ALA B O 1
ATOM 3358 N N . ALA B 1 50 ? -5.406 -11.545 65.142 1.00 15.60 52 ALA B N 1
ATOM 3359 C CA . ALA B 1 50 ? -4.842 -10.481 65.959 1.00 17.95 52 ALA B CA 1
ATOM 3360 C C . ALA B 1 50 ? -5.182 -9.089 65.452 1.00 21.24 52 ALA B C 1
ATOM 3361 O O . ALA B 1 50 ? -5.531 -8.235 66.291 1.00 21.38 52 ALA B O 1
ATOM 3363 N N . PRO B 1 51 ? -5.113 -8.779 64.142 1.00 20.21 53 PRO B N 1
ATOM 3364 C CA . PRO B 1 51 ? -5.509 -7.427 63.703 1.00 20.45 53 PRO B CA 1
ATOM 3365 C C . PRO B 1 51 ? -6.978 -7.126 63.929 1.00 23.61 53 PRO B C 1
ATOM 3366 O O . PRO B 1 51 ? -7.342 -5.946 64.032 1.00 27.66 53 PRO B O 1
ATOM 3370 N N . GLN B 1 52 ? -7.827 -8.132 64.074 1.00 23.44 54 GLN B N 1
ATOM 3371 C CA . GLN B 1 52 ? -9.239 -7.908 64.361 1.00 24.90 54 GLN B CA 1
ATOM 3372 C C . GLN B 1 52 ? -9.535 -7.793 65.848 1.00 23.13 54 GLN B C 1
ATOM 3373 O O . GLN B 1 52 ? -10.713 -7.752 66.231 1.00 25.50 54 GLN B O 1
ATOM 3379 N N . GLY B 1 53 ? -8.508 -7.800 66.701 1.00 21.16 55 GLY B N 1
ATOM 3380 C CA . GLY B 1 53 ? -8.772 -7.825 68.134 1.00 23.34 55 GLY B CA 1
ATOM 3381 C C . GLY B 1 53 ? -9.212 -9.153 68.711 1.00 23.72 55 GLY B C 1
ATOM 3382 O O . GLY B 1 53 ? -9.745 -9.193 69.828 1.00 23.44 55 GLY B O 1
ATOM 3383 N N . GLN B 1 54 ? -8.984 -10.255 67.993 1.00 20.28 56 GLN B N 1
ATOM 3384 C CA . GLN B 1 54 ? -9.471 -11.560 68.382 1.00 21.67 56 GLN B CA 1
ATOM 3385 C C . GLN B 1 54 ? -8.333 -12.546 68.596 1.00 17.19 56 GLN B C 1
ATOM 3386 O O . GLN B 1 54 ? -8.583 -13.757 68.689 1.00 18.88 56 GLN B O 1
ATOM 3392 N N . GLY B 1 55 ? -7.085 -12.054 68.640 1.00 18.17 57 GLY B N 1
ATOM 3393 C CA . GLY B 1 55 ? -5.976 -12.933 68.954 1.00 17.06 57 GLY B CA 1
ATOM 3394 C C . GLY B 1 55 ? -5.855 -13.154 70.450 1.00 18.44 57 GLY B C 1
ATOM 3395 O O . GLY B 1 55 ? -6.315 -12.331 71.254 1.00 17.64 57 GLY B O 1
ATOM 3396 N N . ALA B 1 56 ? -5.247 -14.279 70.815 1.00 16.57 58 ALA B N 1
ATOM 3397 C CA . ALA B 1 56 ? -4.934 -14.514 72.211 1.00 14.58 58 ALA B CA 1
ATOM 3398 C C . ALA B 1 56 ? -3.938 -13.466 72.708 1.00 14.69 58 ALA B C 1
ATOM 3399 O O . ALA B 1 56 ? -3.200 -12.849 71.936 1.00 16.58 58 ALA B O 1
ATOM 3401 N N . ASP B 1 57 ? -3.931 -13.274 74.036 1.00 14.46 59 ASP B N 1
ATOM 3402 C CA . ASP B 1 57 ? -2.943 -12.357 74.606 1.00 13.44 59 ASP B CA 1
ATOM 3403 C C . ASP B 1 57 ? -1.515 -12.910 74.488 1.00 14.20 59 ASP B C 1
ATOM 3404 O O . ASP B 1 57 ? -0.572 -12.132 74.319 1.00 15.29 59 ASP B O 1
ATOM 3409 N N . ILE B 1 58 ? -1.357 -14.222 74.542 1.00 15.06 60 ILE B N 1
ATOM 3410 C CA . ILE B 1 58 ? -0.061 -14.902 74.522 1.00 14.53 60 ILE B CA 1
ATOM 3411 C C . ILE B 1 58 ? -0.192 -16.072 73.560 1.00 15.73 60 ILE B C 1
ATOM 3412 O O . ILE B 1 58 ? -1.181 -16.807 73.629 1.00 15.13 60 ILE B O 1
ATOM 3417 N N . ILE B 1 59 ? 0.807 -16.278 72.706 1.00 14.35 61 ILE B N 1
ATOM 3418 C CA . ILE B 1 59 ? 0.855 -17.484 71.885 1.00 13.05 61 ILE B CA 1
ATOM 3419 C C . ILE B 1 59 ? 2.144 -18.226 72.185 1.00 14.34 61 ILE B C 1
ATOM 3420 O O . ILE B 1 59 ? 3.165 -17.613 72.532 1.00 14.73 61 ILE B O 1
ATOM 3425 N N . VAL B 1 60 ? 2.091 -19.545 72.081 1.00 13.05 62 VAL B N 1
ATOM 3426 C CA . VAL B 1 60 ? 3.244 -20.415 72.301 1.00 14.86 62 VAL B CA 1
ATOM 3427 C C . VAL B 1 60 ? 3.589 -21.065 70.977 1.00 14.24 62 VAL B C 1
ATOM 3428 O O . VAL B 1 60 ? 2.721 -21.694 70.334 1.00 13.97 62 VAL B O 1
ATOM 3432 N N . GLY B 1 61 ? 4.832 -20.921 70.546 1.00 13.99 63 GLY B N 1
ATOM 3433 C CA . GLY B 1 61 ? 5.244 -21.580 69.330 1.00 13.27 63 GLY B CA 1
ATOM 3434 C C . GLY B 1 61 ? 6.706 -21.371 68.999 1.00 14.70 63 GLY B C 1
ATOM 3435 O O . GLY B 1 61 ? 7.538 -21.048 69.854 1.00 14.22 63 GLY B O 1
ATOM 3436 N N . ALA B 1 62 ? 7.008 -21.576 67.727 1.00 14.40 64 ALA B N 1
ATOM 3437 C CA . ALA B 1 62 ? 8.395 -21.678 67.270 1.00 15.68 64 ALA B CA 1
ATOM 3438 C C . ALA B 1 62 ? 8.999 -20.314 66.913 1.00 15.94 64 ALA B C 1
ATOM 3439 O O . ALA B 1 62 ? 8.328 -19.397 66.453 1.00 14.70 64 ALA B O 1
ATOM 3441 N N . HIS B 1 63 ? 10.313 -20.223 67.070 1.00 13.92 65 HIS B N 1
ATOM 3442 C CA . HIS B 1 63 ? 10.984 -18.940 66.898 1.00 13.39 65 HIS B CA 1
ATOM 3443 C C . HIS B 1 63 ? 11.016 -18.449 65.458 1.00 14.63 65 HIS B C 1
ATOM 3444 O O . HIS B 1 63 ? 11.232 -17.245 65.262 1.00 14.77 65 HIS B O 1
ATOM 3451 N N . ASP B 1 64 ? 10.841 -19.320 64.473 1.00 13.89 66 ASP B N 1
ATOM 3452 C CA . ASP B 1 64 ? 10.927 -18.814 63.113 1.00 15.11 66 ASP B CA 1
ATOM 3453 C C . ASP B 1 64 ? 9.818 -17.817 62.804 1.00 16.81 66 ASP B C 1
ATOM 3454 O O . ASP B 1 64 ? 9.965 -17.040 61.852 1.00 16.73 66 ASP B O 1
ATOM 3459 N N . TRP B 1 65 ? 8.756 -17.790 63.615 1.00 14.98 67 TRP B N 1
ATOM 3460 C CA . TRP B 1 65 ? 7.655 -16.875 63.352 1.00 16.01 67 TRP B CA 1
ATOM 3461 C C . TRP B 1 65 ? 8.017 -15.437 63.657 1.00 16.21 67 TRP B C 1
ATOM 3462 O O . TRP B 1 65 ? 7.288 -14.531 63.227 1.00 16.08 67 TRP B O 1
ATOM 3473 N N . VAL B 1 66 ? 9.100 -15.200 64.399 1.00 14.49 68 VAL B N 1
ATOM 3474 C CA . VAL B 1 66 ? 9.290 -13.902 65.038 1.00 16.33 68 VAL B CA 1
ATOM 3475 C C . VAL B 1 66 ? 9.343 -12.760 64.030 1.00 15.59 68 VAL B C 1
ATOM 3476 O O . VAL B 1 66 ? 8.690 -11.734 64.230 1.00 16.51 68 VAL B O 1
ATOM 3480 N N . GLY B 1 67 ? 10.210 -12.866 63.005 1.00 16.12 69 GLY B N 1
ATOM 3481 C CA . GLY B 1 67 ? 10.400 -11.744 62.089 1.00 17.09 69 GLY B CA 1
ATOM 3482 C C . GLY B 1 67 ? 9.113 -11.325 61.409 1.00 16.47 69 GLY B C 1
ATOM 3483 O O . GLY B 1 67 ? 8.761 -10.148 61.381 1.00 17.40 69 GLY B O 1
ATOM 3484 N N . GLU B 1 68 ? 8.361 -12.299 60.894 1.00 16.05 70 GLU B N 1
ATOM 3485 C CA . GLU B 1 68 ? 7.091 -11.974 60.245 1.00 16.76 70 GLU B CA 1
ATOM 3486 C C . GLU B 1 68 ? 6.122 -11.300 61.213 1.00 17.88 70 GLU B C 1
ATOM 3487 O O . GLU B 1 68 ? 5.506 -10.277 60.889 1.00 19.16 70 GLU B O 1
ATOM 3493 N N . LEU B 1 69 ? 5.954 -11.855 62.415 1.00 15.25 71 LEU B N 1
ATOM 3494 C CA . LEU B 1 69 ? 5.015 -11.242 63.351 1.00 15.39 71 LEU B CA 1
ATOM 3495 C C . LEU B 1 69 ? 5.509 -9.873 63.806 1.00 17.20 71 LEU B C 1
ATOM 3496 O O . LEU B 1 69 ? 4.699 -8.954 63.962 1.00 17.34 71 LEU B O 1
ATOM 3501 N N . ALA B 1 70 ? 6.830 -9.707 63.954 1.00 16.27 72 ALA B N 1
ATOM 3502 C CA . ALA B 1 70 ? 7.344 -8.419 64.426 1.00 15.93 72 ALA B CA 1
ATOM 3503 C C . ALA B 1 70 ? 7.121 -7.327 63.385 1.00 17.33 72 ALA B C 1
ATOM 3504 O O . ALA B 1 70 ? 6.672 -6.220 63.720 1.00 20.15 72 ALA B O 1
ATOM 3506 N N . VAL B 1 71 ? 7.472 -7.596 62.128 1.00 16.98 73 VAL B N 1
ATOM 3507 C CA . VAL B 1 71 ? 7.345 -6.519 61.128 1.00 20.10 73 VAL B CA 1
ATOM 3508 C C . VAL B 1 71 ? 5.893 -6.180 60.821 1.00 23.19 73 VAL B C 1
ATOM 3509 O O . VAL B 1 71 ? 5.609 -5.092 60.281 1.00 25.39 73 VAL B O 1
ATOM 3513 N N . ASN B 1 72 ? 4.952 -7.069 61.132 1.00 20.37 74 ASN B N 1
ATOM 3514 C CA . ASN B 1 72 ? 3.531 -6.771 60.990 1.00 19.99 74 ASN B CA 1
ATOM 3515 C C . ASN B 1 72 ? 2.935 -6.117 62.228 1.00 19.50 74 ASN B C 1
ATOM 3516 O O . ASN B 1 72 ? 1.725 -5.864 62.259 1.00 23.69 74 ASN B O 1
ATOM 3521 N N . GLY B 1 73 ? 3.746 -5.858 63.251 1.00 19.05 75 GLY B N 1
ATOM 3522 C CA . GLY B 1 73 ? 3.306 -5.146 64.432 1.00 19.20 75 GLY B CA 1
ATOM 3523 C C . GLY B 1 73 ? 2.452 -5.986 65.361 1.00 19.02 75 GLY B C 1
ATOM 3524 O O . GLY B 1 73 ? 1.660 -5.448 66.151 1.00 21.33 75 GLY B O 1
ATOM 3525 N N . LEU B 1 74 ? 2.602 -7.316 65.308 1.00 17.64 76 LEU B N 1
ATOM 3526 C CA . LEU B 1 74 ? 1.677 -8.191 66.019 1.00 17.90 76 LEU B CA 1
ATOM 3527 C C . LEU B 1 74 ? 2.209 -8.767 67.325 1.00 17.93 76 LEU B C 1
ATOM 3528 O O . LEU B 1 74 ? 1.397 -9.246 68.118 1.00 18.02 76 LEU B O 1
ATOM 3533 N N . ILE B 1 75 ? 3.536 -8.779 67.540 1.00 16.52 77 ILE B N 1
ATOM 3534 C CA . ILE B 1 75 ? 4.090 -9.275 68.794 1.00 16.47 77 ILE B CA 1
ATOM 3535 C C . ILE B 1 75 ? 4.960 -8.178 69.404 1.00 16.03 77 ILE B C 1
ATOM 3536 O O . ILE B 1 75 ? 5.566 -7.364 68.687 1.00 18.74 77 ILE B O 1
ATOM 3541 N N . GLU B 1 76 ? 4.996 -8.147 70.728 1.00 14.87 78 GLU B N 1
ATOM 3542 C CA . GLU B 1 76 ? 5.579 -7.066 71.529 1.00 17.50 78 GLU B CA 1
ATOM 3543 C C . GLU B 1 76 ? 7.003 -7.390 71.946 1.00 19.49 78 GLU B C 1
ATOM 3544 O O . GLU B 1 76 ? 7.255 -8.503 72.435 1.00 18.36 78 GLU B O 1
ATOM 3550 N N . PRO B 1 77 ? 7.925 -6.437 71.811 1.00 17.65 79 PRO B N 1
ATOM 3551 C CA . PRO B 1 77 ? 9.283 -6.685 72.304 1.00 16.37 79 PRO B CA 1
ATOM 3552 C C . PRO B 1 77 ? 9.274 -6.963 73.804 1.00 17.03 79 PRO B C 1
ATOM 3553 O O . PRO B 1 77 ? 8.529 -6.344 74.565 1.00 18.28 79 PRO B O 1
ATOM 3557 N N . ILE B 1 78 ? 10.122 -7.899 74.234 1.00 17.41 80 ILE B N 1
ATOM 3558 C CA . ILE B 1 78 ? 10.197 -8.283 75.649 1.00 20.69 80 ILE B CA 1
ATOM 3559 C C . ILE B 1 78 ? 11.114 -7.278 76.353 1.00 21.41 80 ILE B C 1
ATOM 3560 O O . ILE B 1 78 ? 12.281 -7.160 75.949 1.00 21.95 80 ILE B O 1
ATOM 3565 N N . PRO B 1 79 ? 10.676 -6.584 77.408 1.00 20.48 81 PRO B N 1
ATOM 3566 C CA . PRO B 1 79 ? 11.590 -5.704 78.161 1.00 23.33 81 PRO B CA 1
ATOM 3567 C C . PRO B 1 79 ? 12.676 -6.510 78.846 1.00 25.61 81 PRO B C 1
ATOM 3568 O O . PRO B 1 79 ? 12.550 -7.715 79.061 1.00 23.21 81 PRO B O 1
ATOM 3572 N N . ASN B 1 80 ? 13.745 -5.809 79.252 1.00 25.67 82 ASN B N 1
ATOM 3573 C CA . ASN B 1 80 ? 14.723 -6.441 80.135 1.00 24.07 82 ASN B CA 1
ATOM 3574 C C . ASN B 1 80 ? 14.043 -6.859 81.439 1.00 21.13 82 ASN B C 1
ATOM 3575 O O . ASN B 1 80 ? 13.129 -6.193 81.930 1.00 25.86 82 ASN B O 1
ATOM 3580 N N . PHE B 1 81 ? 14.463 -7.996 81.975 1.00 19.84 83 PHE B N 1
ATOM 3581 C CA . PHE B 1 81 ? 13.909 -8.512 83.218 1.00 17.47 83 PHE B CA 1
ATOM 3582 C C . PHE B 1 81 ? 14.993 -9.316 83.912 1.00 20.98 83 PHE B C 1
ATOM 3583 O O . PHE B 1 81 ? 15.963 -9.745 83.273 1.00 21.14 83 PHE B O 1
ATOM 3591 N N . SER B 1 82 ? 14.815 -9.511 85.224 1.00 21.75 84 SER B N 1
ATOM 3592 C CA . SER B 1 82 ? 15.927 -10.032 86.018 1.00 23.70 84 SER B CA 1
ATOM 3593 C C . SER B 1 82 ? 16.319 -11.439 85.607 1.00 22.17 84 SER B C 1
ATOM 3594 O O . SER B 1 82 ? 17.496 -11.789 85.699 1.00 24.46 84 SER B O 1
ATOM 3597 N N . ASP B 1 83 ? 15.366 -12.267 85.176 1.00 18.75 85 ASP B N 1
ATOM 3598 C CA . ASP B 1 83 ? 15.704 -13.641 84.853 1.00 18.36 85 ASP B CA 1
ATOM 3599 C C . ASP B 1 83 ? 16.237 -13.822 83.443 1.00 17.57 85 ASP B C 1
ATOM 3600 O O . ASP B 1 83 ? 16.590 -14.951 83.102 1.00 18.63 85 ASP B O 1
ATOM 3605 N N . LEU B 1 84 ? 16.323 -12.749 82.647 1.00 18.16 86 LEU B N 1
ATOM 3606 C CA . LEU B 1 84 ? 16.752 -12.867 81.257 1.00 18.75 86 LEU B CA 1
ATOM 3607 C C . LEU B 1 84 ? 18.118 -13.531 81.158 1.00 18.74 86 LEU B C 1
ATOM 3608 O O . LEU B 1 84 ? 18.337 -14.378 80.275 1.00 19.57 86 LEU B O 1
ATOM 3613 N N . LYS B 1 85 ? 19.017 -13.201 82.105 1.00 20.11 87 LYS B N 1
ATOM 3614 C CA . LYS B 1 85 ? 20.388 -13.714 82.091 1.00 24.87 87 LYS B CA 1
ATOM 3615 C C . LYS B 1 85 ? 20.434 -15.228 82.199 1.00 22.73 87 LYS B C 1
ATOM 3616 O O . LYS B 1 85 ? 21.452 -15.843 81.827 1.00 23.46 87 LYS B O 1
ATOM 3622 N N . ASN B 1 86 ? 19.350 -15.843 82.658 1.00 17.60 88 ASN B N 1
ATOM 3623 C CA . ASN B 1 86 ? 19.349 -17.256 82.985 1.00 18.38 88 ASN B CA 1
ATOM 3624 C C . ASN B 1 86 ? 19.006 -18.144 81.808 1.00 18.29 88 ASN B C 1
ATOM 3625 O O . ASN B 1 86 ? 19.070 -19.375 81.940 1.00 17.37 88 ASN B O 1
ATOM 3630 N N . PHE B 1 87 ? 18.745 -17.559 80.651 1.00 15.16 89 PHE B N 1
ATOM 3631 C CA . PHE B 1 87 ? 18.458 -18.336 79.457 1.00 14.65 89 PHE B CA 1
ATOM 3632 C C . PHE B 1 87 ? 19.674 -18.369 78.535 1.00 15.93 89 PHE B C 1
ATOM 3633 O O . PHE B 1 87 ? 20.443 -17.407 78.470 1.00 15.94 89 PHE B O 1
ATOM 3641 N N . TYR B 1 88 ? 19.850 -19.491 77.848 1.00 14.50 90 TYR B N 1
ATOM 3642 C CA . TYR B 1 88 ? 20.944 -19.623 76.908 1.00 14.41 90 TYR B CA 1
ATOM 3643 C C . TYR B 1 88 ? 20.877 -18.558 75.825 1.00 16.36 90 TYR B C 1
ATOM 3644 O O . TYR B 1 88 ? 19.807 -18.271 75.247 1.00 14.36 90 TYR B O 1
ATOM 3653 N N . ASP B 1 89 ? 22.043 -18.019 75.497 1.00 14.77 91 ASP B N 1
ATOM 3654 C CA . ASP B 1 89 ? 22.087 -17.075 74.405 1.00 15.45 91 ASP B CA 1
ATOM 3655 C C . ASP B 1 89 ? 21.599 -17.690 73.082 1.00 16.43 91 ASP B C 1
ATOM 3656 O O . ASP B 1 89 ? 21.008 -16.976 72.280 1.00 17.49 91 ASP B O 1
ATOM 3661 N N . THR B 1 90 ? 21.819 -18.983 72.824 1.00 13.75 92 THR B N 1
ATOM 3662 C CA . THR B 1 90 ? 21.290 -19.536 71.579 1.00 15.02 92 THR B CA 1
ATOM 3663 C C . THR B 1 90 ? 19.772 -19.391 71.529 1.00 17.42 92 THR B C 1
ATOM 3664 O O . THR B 1 90 ? 19.202 -19.077 70.477 1.00 16.89 92 THR B O 1
ATOM 3668 N N . ALA B 1 91 ? 19.107 -19.614 72.652 1.00 15.36 93 ALA B N 1
ATOM 3669 C CA . ALA B 1 91 ? 17.651 -19.539 72.678 1.00 16.09 93 ALA B CA 1
ATOM 3670 C C . ALA B 1 91 ? 17.173 -18.097 72.616 1.00 16.16 93 ALA B C 1
ATOM 3671 O O . ALA B 1 91 ? 16.158 -17.793 71.973 1.00 16.17 93 ALA B O 1
ATOM 3673 N N . LEU B 1 92 ? 17.870 -17.187 73.294 1.00 15.02 94 LEU B N 1
ATOM 3674 C CA . LEU B 1 92 ? 17.461 -15.792 73.198 1.00 14.89 94 LEU B CA 1
ATOM 3675 C C . LEU B 1 92 ? 17.694 -15.246 71.794 1.00 16.23 94 LEU B C 1
ATOM 3676 O O . LEU B 1 92 ? 16.842 -14.533 71.253 1.00 17.01 94 LEU B O 1
ATOM 3681 N N . LYS B 1 93 ? 18.821 -15.591 71.165 1.00 17.00 95 LYS B N 1
ATOM 3682 C CA . LYS B 1 93 ? 19.078 -15.118 69.803 1.00 15.70 95 LYS B CA 1
ATOM 3683 C C . LYS B 1 93 ? 18.000 -15.614 68.843 1.00 16.46 95 LYS B C 1
ATOM 3684 O O . LYS B 1 93 ? 17.549 -14.869 67.958 1.00 16.49 95 LYS B O 1
ATOM 3690 N N . ALA B 1 94 ? 17.557 -16.864 69.016 1.00 15.80 96 ALA B N 1
ATOM 3691 C CA . ALA B 1 94 ? 16.528 -17.366 68.124 1.00 16.28 96 ALA B CA 1
ATOM 3692 C C . ALA B 1 94 ? 15.255 -16.549 68.231 1.00 13.81 96 ALA B C 1
ATOM 3693 O O . ALA B 1 94 ? 14.519 -16.439 67.233 1.00 16.34 96 ALA B O 1
ATOM 3695 N N . PHE B 1 95 ? 14.932 -16.029 69.419 1.00 14.05 97 PHE B N 1
ATOM 3696 C CA . PHE B 1 95 ? 13.751 -15.214 69.631 1.00 13.21 97 PHE B CA 1
ATOM 3697 C C . PHE B 1 95 ? 14.017 -13.730 69.452 1.00 15.49 97 PHE B C 1
ATOM 3698 O O . PHE B 1 95 ? 13.156 -12.912 69.755 1.00 17.36 97 PHE B O 1
ATOM 3706 N N . SER B 1 96 ? 15.166 -13.354 68.908 1.00 15.14 98 SER B N 1
ATOM 3707 C CA . SER B 1 96 ? 15.477 -11.948 68.711 1.00 15.64 98 SER B CA 1
ATOM 3708 C C . SER B 1 96 ? 15.505 -11.621 67.225 1.00 15.30 98 SER B C 1
ATOM 3709 O O . SER B 1 96 ? 15.967 -12.428 66.413 1.00 16.83 98 SER B O 1
ATOM 3712 N N . TYR B 1 97 ? 15.067 -10.411 66.890 1.00 16.68 99 TYR B N 1
ATOM 3713 C CA . TYR B 1 97 ? 15.023 -9.981 65.504 1.00 18.40 99 TYR B CA 1
ATOM 3714 C C . TYR B 1 97 ? 15.255 -8.485 65.457 1.00 18.48 99 TYR B C 1
ATOM 3715 O O . TYR B 1 97 ? 14.655 -7.746 66.230 1.00 19.70 99 TYR B O 1
ATOM 3724 N N . GLY B 1 98 ? 16.097 -8.038 64.533 1.00 20.49 100 GLY B N 1
ATOM 3725 C CA . GLY B 1 98 ? 16.306 -6.593 64.447 1.00 25.93 100 GLY B CA 1
ATOM 3726 C C . GLY B 1 98 ? 16.830 -5.982 65.726 1.00 26.91 100 GLY B C 1
ATOM 3727 O O . GLY B 1 98 ? 16.576 -4.800 65.989 1.00 28.06 100 GLY B O 1
ATOM 3728 N N . GLY B 1 99 ? 17.565 -6.755 66.529 1.00 21.46 101 GLY B N 1
ATOM 3729 C CA . GLY B 1 99 ? 18.135 -6.257 67.767 1.00 21.99 101 GLY B CA 1
ATOM 3730 C C . GLY B 1 99 ? 17.236 -6.272 68.983 1.00 24.92 101 GLY B C 1
ATOM 3731 O O . GLY B 1 99 ? 17.612 -5.712 70.019 1.00 26.05 101 GLY B O 1
ATOM 3732 N N . LYS B 1 100 ? 16.061 -6.876 68.900 1.00 20.05 102 LYS B N 1
ATOM 3733 C CA . LYS B 1 100 ? 15.114 -6.881 69.997 1.00 18.08 102 LYS B CA 1
ATOM 3734 C C . LYS B 1 100 ? 14.674 -8.313 70.277 1.00 15.75 102 LYS B C 1
ATOM 3735 O O . LYS B 1 100 ? 14.518 -9.127 69.361 1.00 17.95 102 LYS B O 1
ATOM 3741 N N . LEU B 1 101 ? 14.477 -8.607 71.553 1.00 15.70 103 LEU B N 1
ATOM 3742 C CA . LEU B 1 101 ? 13.950 -9.908 71.961 1.00 15.25 103 LEU B CA 1
ATOM 3743 C C . LEU B 1 101 ? 12.429 -9.888 71.832 1.00 17.50 103 LEU B C 1
ATOM 3744 O O . LEU B 1 101 ? 11.790 -8.958 72.304 1.00 16.25 103 LEU B O 1
ATOM 3749 N N . TYR B 1 102 ? 11.848 -10.934 71.230 1.00 14.65 104 TYR B N 1
ATOM 3750 C CA . TYR B 1 102 ? 10.396 -11.000 70.997 1.00 15.06 104 TYR B CA 1
ATOM 3751 C C . TYR B 1 102 ? 9.725 -12.209 71.629 1.00 14.84 104 TYR B C 1
ATOM 3752 O O . TYR B 1 102 ? 8.528 -12.428 71.380 1.00 17.51 104 TYR B O 1
ATOM 3761 N N . GLY B 1 103 ? 10.433 -13.011 72.426 1.00 14.77 105 GLY B N 1
ATOM 3762 C CA . GLY B 1 103 ? 9.757 -14.067 73.160 1.00 15.27 105 GLY B CA 1
ATOM 3763 C C . GLY B 1 103 ? 10.592 -14.503 74.339 1.00 15.80 105 GLY B C 1
ATOM 3764 O O . GLY B 1 103 ? 11.811 -14.231 74.415 1.00 16.60 105 GLY B O 1
ATOM 3765 N N . VAL B 1 104 ? 9.927 -15.178 75.265 1.00 13.99 106 VAL B N 1
ATOM 3766 C CA . VAL B 1 104 ? 10.614 -15.860 76.365 1.00 16.42 106 VAL B CA 1
ATOM 3767 C C . VAL B 1 104 ? 10.691 -17.340 75.998 1.00 14.33 106 VAL B C 1
ATOM 3768 O O . VAL B 1 104 ? 9.644 -17.993 75.911 1.00 14.86 106 VAL B O 1
ATOM 3772 N N . PRO B 1 105 ? 11.874 -17.882 75.741 1.00 13.01 107 PRO B N 1
ATOM 3773 C CA . PRO B 1 105 ? 11.986 -19.287 75.313 1.00 14.14 107 PRO B CA 1
ATOM 3774 C C . PRO B 1 105 ? 11.819 -20.225 76.485 1.00 14.66 107 PRO B C 1
ATOM 3775 O O . PRO B 1 105 ? 12.225 -19.922 77.604 1.00 14.86 107 PRO B O 1
ATOM 3779 N N . TYR B 1 106 ? 11.260 -21.394 76.198 1.00 14.11 108 TYR B N 1
ATOM 3780 C CA . TYR B 1 106 ? 11.245 -22.457 77.187 1.00 13.44 108 TYR B CA 1
ATOM 3781 C C . TYR B 1 106 ? 11.979 -23.723 76.761 1.00 14.01 108 TYR B C 1
ATOM 3782 O O . TYR B 1 106 ? 12.348 -24.510 77.647 1.00 16.03 108 TYR B O 1
ATOM 3791 N N . ALA B 1 107 ? 12.269 -23.922 75.481 1.00 13.91 109 ALA B N 1
ATOM 3792 C CA . ALA B 1 107 ? 12.834 -25.203 75.060 1.00 15.92 109 ALA B CA 1
ATOM 3793 C C . ALA B 1 107 ? 13.575 -25.024 73.756 1.00 14.94 109 ALA B C 1
ATOM 3794 O O . ALA B 1 107 ? 13.216 -24.188 72.935 1.00 15.43 109 ALA B O 1
ATOM 3796 N N . MET B 1 108 ? 14.547 -25.891 73.536 1.00 15.09 110 MET B N 1
ATOM 3797 C CA . MET B 1 108 ? 15.259 -25.976 72.265 1.00 16.88 110 MET B CA 1
ATOM 3798 C C . MET B 1 108 ? 15.066 -27.395 71.774 1.00 16.60 110 MET B C 1
ATOM 3799 O O . MET B 1 108 ? 14.841 -28.309 72.576 1.00 17.54 110 MET B O 1
ATOM 3804 N N . GLU B 1 109 ? 15.140 -27.578 70.455 1.00 15.75 111 GLU B N 1
ATOM 3805 C CA . GLU B 1 109 ? 14.812 -28.896 69.927 1.00 16.05 111 GLU B CA 1
ATOM 3806 C C . GLU B 1 109 ? 15.361 -29.103 68.524 1.00 16.41 111 GLU B C 1
ATOM 3807 O O . GLU B 1 109 ? 15.563 -28.166 67.756 1.00 17.39 111 GLU B O 1
ATOM 3813 N N . ALA B 1 110 ? 15.500 -30.379 68.171 1.00 14.85 112 ALA B N 1
ATOM 3814 C CA . ALA B 1 110 ? 15.748 -30.8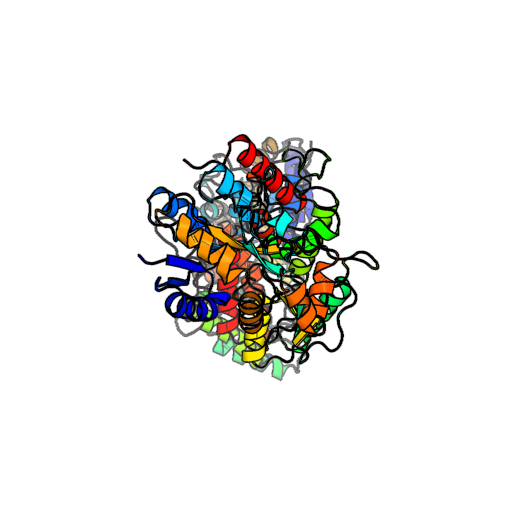11 66.809 1.00 16.41 112 ALA B CA 1
ATOM 3815 C C . ALA B 1 110 ? 15.188 -32.221 66.673 1.00 14.43 112 ALA B C 1
ATOM 3816 O O . ALA B 1 110 ? 15.123 -32.966 67.655 1.00 16.39 112 ALA B O 1
ATOM 3818 N N . VAL B 1 111 ? 14.813 -32.594 65.460 1.00 15.62 113 VAL B N 1
ATOM 3819 C CA . VAL B 1 111 ? 14.392 -33.959 65.228 1.00 15.55 113 VAL B CA 1
ATOM 3820 C C . VAL B 1 111 ? 15.566 -34.926 65.342 1.00 14.79 113 VAL B C 1
ATOM 3821 O O . VAL B 1 111 ? 16.727 -34.543 65.357 1.00 15.79 113 VAL B O 1
ATOM 3825 N N . ALA B 1 112 ? 15.226 -36.212 65.458 1.00 15.18 114 ALA B N 1
ATOM 3826 C CA . ALA B 1 112 ? 16.212 -37.295 65.549 1.00 14.23 114 ALA B CA 1
ATOM 3827 C C . ALA B 1 112 ? 15.589 -38.543 64.936 1.00 15.37 114 ALA B C 1
ATOM 3828 O O . ALA B 1 112 ? 14.408 -38.570 64.595 1.00 14.85 114 ALA B O 1
ATOM 3830 N N . LEU B 1 113 ? 16.400 -39.580 64.806 1.00 15.22 115 LEU B N 1
ATOM 3831 C CA . LEU B 1 113 ? 15.880 -40.897 64.479 1.00 14.33 115 LEU B CA 1
ATOM 3832 C C . LEU B 1 113 ? 15.300 -41.501 65.751 1.00 15.08 115 LEU B C 1
ATOM 3833 O O . LEU B 1 113 ? 15.998 -41.620 66.768 1.00 16.87 115 LEU B O 1
ATOM 3838 N N . ILE B 1 114 ? 14.033 -41.892 65.704 1.00 14.92 116 ILE B N 1
ATOM 3839 C CA . ILE B 1 114 ? 13.386 -42.604 66.810 1.00 15.79 116 ILE B CA 1
ATOM 3840 C C . ILE B 1 114 ? 13.037 -43.980 66.293 1.00 17.71 116 ILE B C 1
ATOM 3841 O O . ILE B 1 114 ? 12.484 -44.108 65.194 1.00 16.18 116 ILE B O 1
ATOM 3846 N N . TYR B 1 115 ? 13.380 -45.006 67.062 1.00 16.80 117 TYR B N 1
ATOM 3847 C CA . TYR B 1 115 ? 13.212 -46.356 66.552 1.00 17.54 117 TYR B CA 1
ATOM 3848 C C . TYR B 1 115 ? 12.554 -47.270 67.581 1.00 17.45 117 TYR B C 1
ATOM 3849 O O . TYR B 1 115 ? 12.676 -47.079 68.796 1.00 19.34 117 TYR B O 1
ATOM 3858 N N . ASN B 1 116 ? 11.861 -48.285 67.080 1.00 16.79 118 ASN B N 1
ATOM 3859 C CA . ASN B 1 116 ? 11.192 -49.256 67.936 1.00 19.25 118 ASN B CA 1
ATOM 3860 C C . ASN B 1 116 ? 12.116 -50.457 68.093 1.00 20.17 118 ASN B C 1
ATOM 3861 O O . ASN B 1 116 ? 12.451 -51.122 67.104 1.00 21.48 118 ASN B O 1
ATOM 3866 N N . LYS B 1 117 ? 12.540 -50.729 69.332 1.00 20.66 119 LYS B N 1
ATOM 3867 C CA . LYS B 1 117 ? 13.485 -51.811 69.575 1.00 19.89 119 LYS B CA 1
ATOM 3868 C C . LYS B 1 117 ? 12.870 -53.198 69.345 1.00 21.01 119 LYS B C 1
ATOM 3869 O O . LYS B 1 117 ? 13.626 -54.173 69.287 1.00 24.93 119 LYS B O 1
ATOM 3875 N N . ASP B 1 118 ? 11.549 -53.305 69.212 1.00 20.15 120 ASP B N 1
ATOM 3876 C CA . ASP B 1 118 ? 10.953 -54.575 68.779 1.00 21.43 120 ASP B CA 1
ATOM 3877 C C . ASP B 1 118 ? 11.410 -54.955 67.365 1.00 23.21 120 ASP B C 1
ATOM 3878 O O . ASP B 1 118 ? 11.341 -56.141 66.993 1.00 23.90 120 ASP B O 1
ATOM 3883 N N . TYR B 1 119 ? 11.891 -53.986 66.560 1.00 20.80 121 TYR B N 1
ATOM 3884 C CA . TYR B 1 119 ? 12.287 -54.244 65.180 1.00 20.69 121 TYR B CA 1
ATOM 3885 C C . TYR B 1 119 ? 13.699 -53.834 64.849 1.00 20.34 121 TYR B C 1
ATOM 3886 O O . TYR B 1 119 ? 14.254 -54.370 63.886 1.00 25.24 121 TYR B O 1
ATOM 3895 N N . VAL B 1 120 ? 14.317 -52.934 65.614 1.00 20.44 122 VAL B N 1
ATOM 3896 C CA . VAL B 1 120 ? 15.647 -52.421 65.292 1.00 21.47 122 VAL B CA 1
ATOM 3897 C C . VAL B 1 120 ? 16.556 -52.666 66.491 1.00 24.01 122 VAL B C 1
ATOM 3898 O O . VAL B 1 120 ? 16.283 -52.152 67.583 1.00 28.93 122 VAL B O 1
ATOM 3902 N N . ASP B 1 121 ? 17.649 -53.424 66.282 1.00 25.79 123 ASP B N 1
ATOM 3903 C CA . ASP B 1 121 ? 18.571 -53.831 67.354 1.00 32.60 123 ASP B CA 1
ATOM 3904 C C . ASP B 1 121 ? 19.777 -52.916 67.487 1.00 37.80 123 ASP B C 1
ATOM 3905 O O . ASP B 1 121 ? 20.351 -52.797 68.579 1.00 39.52 123 ASP B O 1
ATOM 3910 N N . SER B 1 122 ? 20.186 -52.273 66.405 1.00 35.52 124 SER B N 1
ATOM 3911 C CA . SER B 1 122 ? 21.299 -51.345 66.475 1.00 32.14 124 SER B CA 1
ATOM 3912 C C . SER B 1 122 ? 20.992 -50.172 65.566 1.00 33.04 124 SER B C 1
ATOM 3913 O O . SER B 1 122 ? 20.212 -50.288 64.614 1.00 30.09 124 SER B O 1
ATOM 3916 N N . VAL B 1 123 ? 21.543 -49.024 65.918 1.00 28.13 125 VAL B N 1
ATOM 3917 C CA . VAL B 1 123 ? 21.264 -47.834 65.116 1.00 32.06 125 VAL B CA 1
ATOM 3918 C C . VAL B 1 123 ? 21.976 -47.970 63.779 1.00 28.50 125 VAL B C 1
ATOM 3919 O O . VAL B 1 123 ? 23.196 -48.224 63.750 1.00 30.83 125 VAL B O 1
ATOM 3923 N N . PRO B 1 124 ? 21.279 -47.840 62.657 1.00 25.21 126 PRO B N 1
ATOM 3924 C CA . PRO B 1 124 ? 21.974 -47.869 61.377 1.00 28.00 126 PRO B CA 1
ATOM 3925 C C . PRO B 1 124 ? 23.035 -46.787 61.361 1.00 30.46 126 PRO B C 1
ATOM 3926 O O . PRO B 1 124 ? 22.827 -45.664 61.826 1.00 27.55 126 PRO B O 1
ATOM 3930 N N . LYS B 1 125 ? 24.214 -47.168 60.880 1.00 34.36 127 LYS B N 1
ATOM 3931 C CA . LYS B 1 125 ? 25.395 -46.320 60.932 1.00 29.74 127 LYS B CA 1
ATOM 3932 C C . LYS B 1 125 ? 25.369 -45.237 59.855 1.00 30.32 127 LYS B C 1
ATOM 3933 O O . LYS B 1 125 ? 25.977 -44.176 60.040 1.00 29.82 127 LYS B O 1
ATOM 3939 N N . THR B 1 126 ? 24.698 -45.491 58.726 1.00 24.81 128 THR B N 1
ATOM 3940 C CA . THR B 1 126 ? 24.575 -44.539 57.636 1.00 23.11 128 THR B CA 1
ATOM 3941 C C . THR B 1 126 ? 23.151 -44.599 57.078 1.00 22.52 128 THR B C 1
ATOM 3942 O O . THR B 1 126 ? 22.375 -45.526 57.364 1.00 23.52 128 THR B O 1
ATOM 3946 N N . MET B 1 127 ? 22.817 -43.610 56.247 1.00 23.52 129 MET B N 1
ATOM 3947 C CA . MET B 1 127 ? 21.509 -43.628 55.597 1.00 21.16 129 MET B CA 1
ATOM 3948 C C . MET B 1 127 ? 21.377 -44.813 54.648 1.00 23.52 129 MET B C 1
ATOM 3949 O O . MET B 1 127 ? 20.286 -45.354 54.492 1.00 23.17 129 MET B O 1
ATOM 3954 N N . ASP B 1 128 ? 22.479 -45.229 54.015 1.00 24.09 130 ASP B N 1
ATOM 3955 C CA . ASP B 1 128 ? 22.438 -46.437 53.188 1.00 26.35 130 ASP B CA 1
ATOM 3956 C C . ASP B 1 128 ? 22.088 -47.659 54.031 1.00 22.03 130 ASP B C 1
ATOM 3957 O O . ASP B 1 128 ? 21.248 -48.474 53.637 1.00 24.05 130 ASP B O 1
ATOM 3962 N N . GLU B 1 129 ? 22.686 -47.777 55.220 1.00 23.97 131 GLU B N 1
ATOM 3963 C CA . GLU B 1 129 ? 22.324 -48.881 56.107 1.00 24.67 131 GLU B CA 1
ATOM 3964 C C . GLU B 1 129 ? 20.871 -48.785 56.573 1.00 22.86 131 GLU B C 1
ATOM 3965 O O . GLU B 1 129 ? 20.180 -49.805 56.696 1.00 24.25 131 GLU B O 1
ATOM 3971 N N . LEU B 1 130 ? 20.398 -47.562 56.858 1.00 22.50 132 LEU B N 1
ATOM 3972 C CA . LEU B 1 130 ? 19.007 -47.376 57.256 1.00 20.79 132 LEU B CA 1
ATOM 3973 C C . LEU B 1 130 ? 18.075 -47.826 56.146 1.00 20.16 132 LEU B C 1
ATOM 3974 O O . LEU B 1 130 ? 17.075 -48.505 56.397 1.00 21.91 132 LEU B O 1
ATOM 3979 N N . ILE B 1 131 ? 18.396 -47.467 54.906 1.00 21.04 133 ILE B N 1
ATOM 3980 C CA . ILE B 1 131 ? 17.532 -47.878 53.803 1.00 22.31 133 ILE B CA 1
ATOM 3981 C C . ILE B 1 131 ? 17.517 -49.401 53.644 1.00 24.41 133 ILE B C 1
ATOM 3982 O O . ILE B 1 131 ? 16.452 -50.009 53.464 1.00 23.67 133 ILE B O 1
ATOM 3987 N N . GLU B 1 132 ? 18.682 -50.040 53.757 1.00 23.01 134 GLU B N 1
ATOM 3988 C CA . GLU B 1 132 ? 18.725 -51.502 53.676 1.00 24.30 134 GLU B CA 1
ATOM 3989 C C . GLU B 1 132 ? 17.929 -52.135 54.809 1.00 24.98 134 GLU B C 1
ATOM 3990 O O . GLU B 1 132 ? 17.164 -53.079 54.594 1.00 26.06 134 GLU B O 1
ATOM 3996 N N . LYS B 1 133 ? 18.087 -51.623 56.028 1.00 24.73 135 LYS B N 1
ATOM 3997 C CA . LYS B 1 133 ? 17.324 -52.180 57.133 1.00 22.27 135 LYS B CA 1
ATOM 3998 C C . LYS B 1 133 ? 15.824 -51.974 56.942 1.00 20.62 135 LYS B C 1
ATOM 3999 O O . LYS B 1 133 ? 15.016 -52.866 57.255 1.00 23.65 135 LYS B O 1
ATOM 4005 N N . ALA B 1 134 ? 15.419 -50.791 56.462 1.00 21.72 136 ALA B N 1
ATOM 4006 C CA . ALA B 1 134 ? 13.990 -50.542 56.260 1.00 21.98 136 ALA B CA 1
ATOM 4007 C C . ALA B 1 134 ? 13.409 -51.491 55.219 1.00 20.10 136 ALA B C 1
ATOM 4008 O O . ALA B 1 134 ? 12.294 -52.018 55.388 1.00 21.41 136 ALA B O 1
ATOM 4010 N N . LYS B 1 135 ? 14.158 -51.720 54.137 1.00 21.65 137 LYS B N 1
ATOM 4011 C CA . LYS B 1 135 ? 13.718 -52.678 53.133 1.00 20.56 137 LYS B CA 1
ATOM 4012 C C . LYS B 1 135 ? 13.609 -54.073 53.721 1.00 22.08 137 LYS B C 1
ATOM 4013 O O . LYS B 1 135 ? 12.676 -54.810 53.402 1.00 24.48 137 LYS B O 1
ATOM 4019 N N . GLN B 1 136 ? 14.596 -54.474 54.530 1.00 25.00 138 GLN B N 1
ATOM 4020 C CA . GLN B 1 136 ? 14.532 -55.802 55.151 1.00 26.78 138 GLN B CA 1
ATOM 4021 C C . GLN B 1 136 ? 13.285 -55.956 56.001 1.00 23.78 138 GLN B C 1
ATOM 4022 O O . GLN B 1 136 ? 12.598 -56.980 55.939 1.00 22.00 138 GLN B O 1
ATOM 4028 N N . ILE B 1 137 ? 12.952 -54.932 56.786 1.00 23.77 139 ILE B N 1
ATOM 4029 C CA . ILE B 1 137 ? 11.755 -55.017 57.619 1.00 22.10 139 ILE B CA 1
ATOM 4030 C C . ILE B 1 137 ? 10.506 -55.060 56.761 1.00 21.61 139 ILE B C 1
ATOM 4031 O O . ILE B 1 137 ? 9.608 -55.880 56.986 1.00 22.97 139 ILE B O 1
ATOM 4036 N N . ASP B 1 138 ? 10.451 -54.209 55.719 1.00 22.62 140 ASP B N 1
ATOM 4037 C CA . ASP B 1 138 ? 9.304 -54.197 54.829 1.00 23.33 140 ASP B CA 1
ATOM 4038 C C . ASP B 1 138 ? 9.061 -55.574 54.212 1.00 24.01 140 ASP B C 1
ATOM 4039 O O . ASP B 1 138 ? 7.918 -55.970 54.010 1.00 24.05 140 ASP B O 1
ATOM 4044 N N . GLU B 1 139 ? 10.133 -56.296 53.894 1.00 23.63 141 GLU B N 1
ATOM 4045 C CA . GLU B 1 139 ? 9.983 -57.622 53.299 1.00 25.16 141 GLU B CA 1
ATOM 4046 C C . GLU B 1 139 ? 9.719 -58.666 54.360 1.00 24.56 141 GLU B C 1
ATOM 4047 O O . GLU B 1 139 ? 8.811 -59.488 54.201 1.00 26.06 141 GLU B O 1
ATOM 4053 N N . GLU B 1 140 ? 10.427 -58.591 55.491 1.00 24.71 142 GLU B N 1
ATOM 4054 C CA . GLU B 1 140 ? 10.359 -59.674 56.475 1.00 26.09 142 GLU B CA 1
ATOM 4055 C C . GLU B 1 140 ? 8.960 -59.832 57.055 1.00 23.27 142 GLU B C 1
ATOM 4056 O O . GLU B 1 140 ? 8.471 -60.958 57.239 1.00 23.80 142 GLU B O 1
ATOM 4062 N N . TYR B 1 141 ? 8.302 -58.723 57.380 1.00 22.15 143 TYR B N 1
ATOM 4063 C CA . TYR B 1 141 ? 6.999 -58.772 58.019 1.00 20.29 143 TYR B CA 1
ATOM 4064 C C . TYR B 1 141 ? 5.842 -58.590 57.037 1.00 22.23 143 TYR B C 1
ATOM 4065 O O . TYR B 1 141 ? 4.711 -58.316 57.451 1.00 23.35 143 TYR B O 1
ATOM 4074 N N . GLY B 1 142 ? 6.097 -58.735 55.741 1.00 26.35 144 GLY B N 1
ATOM 4075 C CA . GLY B 1 142 ? 4.967 -58.851 54.828 1.00 31.25 144 GLY B CA 1
ATOM 4076 C C . GLY B 1 142 ? 4.137 -57.604 54.621 1.00 28.93 144 GLY B C 1
ATOM 4077 O O . GLY B 1 142 ? 2.966 -57.706 54.218 1.00 28.14 144 GLY B O 1
ATOM 4078 N N . GLY B 1 143 ? 4.683 -56.428 54.944 1.00 24.23 145 GLY B N 1
ATOM 4079 C CA . GLY B 1 143 ? 3.952 -55.188 54.802 1.00 27.70 145 GLY B CA 1
ATOM 4080 C C . GLY B 1 143 ? 3.214 -54.738 56.047 1.00 26.95 145 GLY B C 1
ATOM 4081 O O . GLY B 1 143 ? 2.686 -53.616 56.067 1.00 28.31 145 GLY B O 1
ATOM 4082 N N . GLU B 1 144 ? 3.140 -55.577 57.086 1.00 24.59 146 GLU B N 1
ATOM 4083 C CA . GLU B 1 144 ? 2.443 -55.160 58.296 1.00 23.90 146 GLU B CA 1
ATOM 4084 C C . GLU B 1 144 ? 3.194 -54.063 59.036 1.00 22.69 146 GLU B C 1
ATOM 4085 O O . GLU B 1 144 ? 2.552 -53.214 59.660 1.00 25.47 146 GLU B O 1
ATOM 4091 N N . VAL B 1 145 ? 4.529 -54.087 58.981 1.00 19.72 147 VAL B N 1
ATOM 4092 C CA . VAL B 1 145 ? 5.400 -53.144 59.688 1.00 20.91 147 VAL B CA 1
ATOM 4093 C C . VAL B 1 145 ? 6.089 -52.265 58.658 1.00 21.42 147 VAL B C 1
ATOM 4094 O O . VAL B 1 145 ? 6.645 -52.774 57.678 1.00 22.80 147 VAL B O 1
ATOM 4098 N N . ARG B 1 146 ? 6.060 -50.951 58.877 1.00 20.48 148 ARG B N 1
ATOM 4099 C CA . ARG B 1 146 ? 6.838 -50.033 58.053 1.00 21.22 148 ARG B CA 1
ATOM 4100 C C . ARG B 1 146 ? 8.273 -49.936 58.563 1.00 22.06 148 ARG B C 1
ATOM 4101 O O . ARG B 1 146 ? 8.518 -49.694 59.757 1.00 20.81 148 ARG B O 1
ATOM 4109 N N . GLY B 1 147 ? 9.221 -50.168 57.665 1.00 20.67 149 GLY B N 1
ATOM 4110 C CA . GLY B 1 147 ? 10.615 -50.043 58.042 1.00 19.93 149 GLY B CA 1
ATOM 4111 C C . GLY B 1 147 ? 10.995 -48.621 58.405 1.00 18.91 149 GLY B C 1
ATOM 4112 O O . GLY B 1 147 ? 11.764 -48.402 59.335 1.00 19.19 149 GLY B O 1
ATOM 4113 N N . PHE B 1 148 ? 10.480 -47.644 57.662 1.00 19.13 150 PHE B N 1
ATOM 4114 C CA . PHE B 1 148 ? 10.821 -46.237 57.868 1.00 17.88 150 PHE B CA 1
ATOM 4115 C C . PHE B 1 148 ? 9.648 -45.407 57.362 1.00 20.03 150 PHE B C 1
ATOM 4116 O O . PHE B 1 148 ? 9.098 -45.682 56.286 1.00 21.58 150 PHE B O 1
ATOM 4124 N N . ILE B 1 149 ? 9.249 -44.401 58.139 1.00 17.31 151 ILE B N 1
ATOM 4125 C CA . ILE B 1 149 ? 8.166 -43.518 57.723 1.00 16.86 151 ILE B CA 1
ATOM 4126 C C . ILE B 1 149 ? 8.359 -42.185 58.425 1.00 18.58 151 ILE B C 1
ATOM 4127 O O . ILE B 1 149 ? 8.710 -42.141 59.604 1.00 17.02 151 ILE B O 1
ATOM 4132 N N . TYR B 1 150 ? 8.154 -41.105 57.687 1.00 15.07 152 TYR B N 1
ATOM 4133 C CA . TYR B 1 150 ? 8.187 -39.779 58.322 1.00 14.57 152 TYR B CA 1
ATOM 4134 C C . TYR B 1 150 ? 7.411 -38.813 57.437 1.00 16.80 152 TYR B C 1
ATOM 4135 O O . TYR B 1 150 ? 6.950 -39.183 56.371 1.00 17.70 152 TYR B O 1
ATOM 4144 N N . ASP B 1 151 ? 7.233 -37.578 57.915 1.00 16.43 153 ASP B N 1
ATOM 4145 C CA . ASP B 1 151 ? 6.484 -36.536 57.185 1.00 16.04 153 ASP B CA 1
ATOM 4146 C C . ASP B 1 151 ? 7.360 -35.963 56.053 1.00 16.62 153 ASP B C 1
ATOM 4147 O O . ASP B 1 151 ? 7.824 -34.821 56.094 1.00 16.61 153 ASP B O 1
ATOM 4152 N N . VAL B 1 152 ? 7.497 -36.756 54.978 1.00 16.91 154 VAL B N 1
ATOM 4153 C CA . VAL B 1 152 ? 8.520 -36.542 53.961 1.00 17.77 154 VAL B CA 1
ATOM 4154 C C . VAL B 1 152 ? 8.292 -35.259 53.163 1.00 18.32 154 VAL B C 1
ATOM 4155 O O . VAL B 1 152 ? 9.268 -34.612 52.746 1.00 18.51 154 VAL B O 1
ATOM 4159 N N . ALA B 1 153 ? 7.034 -34.878 52.902 1.00 17.16 155 ALA B N 1
ATOM 4160 C CA . ALA B 1 153 ? 6.791 -33.689 52.082 1.00 17.82 155 ALA B CA 1
ATOM 4161 C C . ALA B 1 153 ? 6.904 -32.386 52.860 1.00 18.97 155 ALA B C 1
ATOM 4162 O O . ALA B 1 153 ? 6.713 -31.324 52.264 1.00 20.17 155 ALA B O 1
ATOM 4164 N N . ASN B 1 154 ? 7.195 -32.448 54.158 1.00 16.07 156 ASN B N 1
ATOM 4165 C CA . ASN B 1 154 ? 7.268 -31.274 54.998 1.00 16.42 156 ASN B CA 1
ATOM 4166 C C . ASN B 1 154 ? 8.728 -30.851 55.036 1.00 13.94 156 ASN B C 1
ATOM 4167 O O . ASN B 1 154 ? 9.592 -31.617 55.483 1.00 15.71 156 ASN B O 1
ATOM 4172 N N . PHE B 1 155 ? 9.028 -29.628 54.560 1.00 14.97 157 PHE B N 1
ATOM 4173 C CA . PHE B 1 155 ? 10.436 -29.214 54.530 1.00 15.77 157 PHE B CA 1
ATOM 4174 C C . PHE B 1 155 ? 11.101 -29.258 55.899 1.00 15.70 157 PHE B C 1
ATOM 4175 O O . PHE B 1 155 ? 12.305 -29.498 55.998 1.00 16.31 157 PHE B O 1
ATOM 4183 N N . TYR B 1 156 ? 10.345 -29.024 56.967 1.00 14.44 158 TYR B N 1
ATOM 4184 C CA . TYR B 1 156 ? 10.947 -29.065 58.296 1.00 14.72 158 TYR B CA 1
ATOM 4185 C C . TYR B 1 156 ? 11.588 -30.421 58.583 1.00 13.62 158 TYR B C 1
ATOM 4186 O O . TYR B 1 156 ? 12.707 -30.485 59.118 1.00 16.67 158 TYR B O 1
ATOM 4195 N N . PHE B 1 157 ? 10.910 -31.528 58.200 1.00 14.21 159 PHE B N 1
ATOM 4196 C CA . PHE B 1 157 ? 11.417 -32.864 58.495 1.00 15.19 159 PHE B CA 1
ATOM 4197 C C . PHE B 1 157 ? 12.385 -33.404 57.455 1.00 16.52 159 PHE B C 1
ATOM 4198 O O . PHE B 1 157 ? 13.210 -34.241 57.793 1.00 16.20 159 PHE B O 1
ATOM 4206 N N . SER B 1 158 ? 12.321 -32.911 56.213 1.00 15.13 160 SER B N 1
ATOM 4207 C CA . SER B 1 158 ? 13.255 -33.340 55.187 1.00 15.01 160 SER B CA 1
ATOM 4208 C C . SER B 1 158 ? 14.477 -32.452 55.095 1.00 19.48 160 SER B C 1
ATOM 4209 O O . SER B 1 158 ? 15.492 -32.855 54.509 1.00 17.40 160 SER B O 1
ATOM 4212 N N . ALA B 1 159 ? 14.459 -31.307 55.766 1.00 16.98 161 ALA B N 1
ATOM 4213 C CA . ALA B 1 159 ? 15.643 -30.451 55.829 1.00 16.66 161 ALA B CA 1
ATOM 4214 C C . ALA B 1 159 ? 16.914 -31.155 56.272 1.00 17.15 161 ALA B C 1
ATOM 4215 O O . ALA B 1 159 ? 17.980 -30.796 55.749 1.00 18.40 161 ALA B O 1
ATOM 4217 N N . PRO B 1 160 ? 16.906 -32.127 57.189 1.00 17.34 162 PRO B N 1
ATOM 4218 C CA . PRO B 1 160 ? 18.198 -32.739 57.576 1.00 19.84 162 PRO B CA 1
ATOM 4219 C C . PRO B 1 160 ? 19.009 -33.275 56.399 1.00 19.27 162 PRO B C 1
ATOM 4220 O O . PRO B 1 160 ? 20.247 -33.232 56.436 1.00 18.14 162 PRO B O 1
ATOM 4224 N N . PHE B 1 161 ? 18.333 -33.761 55.365 1.00 19.55 163 PHE B N 1
ATOM 4225 C CA . PHE B 1 161 ? 18.978 -34.299 54.174 1.00 17.89 163 PHE B CA 1
ATOM 4226 C C . PHE B 1 161 ? 19.396 -33.189 53.217 1.00 21.70 163 PHE B C 1
ATOM 4227 O O . PHE B 1 161 ? 20.523 -33.192 52.706 1.00 20.60 163 PHE B O 1
ATOM 4235 N N . ILE B 1 162 ? 18.506 -32.237 52.980 1.00 21.33 164 ILE B N 1
ATOM 4236 C CA . ILE B 1 162 ? 18.790 -31.144 52.058 1.00 20.64 164 ILE B CA 1
ATOM 4237 C C . ILE B 1 162 ? 19.891 -30.250 52.608 1.00 21.02 164 ILE B C 1
ATOM 4238 O O . ILE B 1 162 ? 20.804 -29.847 51.867 1.00 20.18 164 ILE B O 1
ATOM 4243 N N . LEU B 1 163 ? 19.828 -29.916 53.902 1.00 20.45 165 LEU B N 1
ATOM 4244 C CA . LEU B 1 163 ? 20.882 -29.091 54.503 1.00 18.53 165 LEU B CA 1
ATOM 4245 C C . LEU B 1 163 ? 22.169 -29.883 54.760 1.00 20.96 165 LEU B C 1
ATOM 4246 O O . LEU B 1 163 ? 23.269 -29.335 54.633 1.00 22.62 165 LEU B O 1
ATOM 4251 N N . GLY B 1 164 ? 22.059 -31.181 55.071 1.00 20.67 166 GLY B N 1
ATOM 4252 C CA . GLY B 1 164 ? 23.232 -31.960 55.430 1.00 21.10 166 GLY B CA 1
ATOM 4253 C C . GLY B 1 164 ? 24.243 -32.099 54.311 1.00 22.73 166 GLY B C 1
ATOM 4254 O O . GLY B 1 164 ? 25.451 -32.165 54.568 1.00 23.64 166 GLY B O 1
ATOM 4255 N N . TYR B 1 165 ? 23.764 -32.175 53.067 1.00 21.33 167 TYR B N 1
ATOM 4256 C CA . TYR B 1 165 ? 24.640 -32.272 51.908 1.00 22.79 167 TYR B CA 1
ATOM 4257 C C . TYR B 1 165 ? 25.144 -30.913 51.464 1.00 26.85 167 TYR B C 1
ATOM 4258 O O . TYR B 1 165 ? 25.994 -30.844 50.567 1.00 29.34 167 TYR B O 1
ATOM 4267 N N . GLY B 1 166 ? 24.634 -29.829 52.047 1.00 22.81 168 GLY B N 1
ATOM 4268 C CA . GLY B 1 166 ? 25.166 -28.533 51.689 1.00 20.95 168 GLY B CA 1
ATOM 4269 C C . GLY B 1 166 ? 24.152 -27.502 51.240 1.00 23.15 168 GLY B C 1
ATOM 4270 O O . GLY B 1 166 ? 24.533 -26.373 50.927 1.00 25.86 168 GLY B O 1
ATOM 4271 N N . GLY B 1 167 ? 22.870 -27.845 51.191 1.00 20.91 169 GLY B N 1
ATOM 4272 C CA . GLY B 1 167 ? 21.868 -26.827 50.955 1.00 19.57 169 GLY B CA 1
ATOM 4273 C C . GLY B 1 167 ? 21.846 -25.836 52.101 1.00 22.47 169 GLY B C 1
ATOM 4274 O O . GLY B 1 167 ? 22.329 -26.129 53.203 1.00 24.40 169 GLY B O 1
ATOM 4275 N N . TYR B 1 168 ? 21.357 -24.630 51.822 1.00 21.29 170 TYR B N 1
ATOM 4276 C CA . TYR B 1 168 ? 21.146 -23.634 52.862 1.00 20.36 170 TYR B CA 1
ATOM 4277 C C . TYR B 1 168 ? 19.966 -22.769 52.461 1.00 20.91 170 TYR B C 1
ATOM 4278 O O . TYR B 1 168 ? 19.648 -22.656 51.279 1.00 21.06 170 TYR B O 1
ATOM 4287 N N . VAL B 1 169 ? 19.304 -22.168 53.449 1.00 18.62 171 VAL B N 1
ATOM 4288 C CA . VAL B 1 169 ? 18.170 -21.291 53.156 1.00 18.05 171 VAL B CA 1
ATOM 4289 C C . VAL B 1 169 ? 18.662 -19.926 52.676 1.00 20.46 171 VAL B C 1
ATOM 4290 O O . VAL B 1 169 ? 18.575 -19.601 51.478 1.00 20.29 171 VAL B O 1
ATOM 4294 N N . PHE B 1 170 ? 19.219 -19.133 53.577 1.00 20.31 172 PHE B N 1
ATOM 4295 C CA . PHE B 1 170 ? 19.805 -17.838 53.236 1.00 17.73 172 PHE B CA 1
ATOM 4296 C C . PHE B 1 170 ? 21.270 -17.811 53.675 1.00 19.91 172 PHE B C 1
ATOM 4297 O O . PHE B 1 170 ? 21.634 -18.360 54.727 1.00 21.53 172 PHE B O 1
ATOM 4305 N N . LYS B 1 171 ? 22.112 -17.146 52.884 1.00 18.38 173 LYS B N 1
ATOM 4306 C CA . LYS B 1 171 ? 23.528 -17.058 53.233 1.00 19.30 173 LYS B CA 1
ATOM 4307 C C . LYS B 1 171 ? 23.738 -16.181 54.459 1.00 18.51 173 LYS B C 1
ATOM 4308 O O . LYS B 1 171 ? 23.190 -15.086 54.543 1.00 20.07 173 LYS B O 1
ATOM 4314 N N . GLU B 1 172 ? 24.565 -16.652 55.389 1.00 20.92 174 GLU B N 1
ATOM 4315 C CA . GLU B 1 172 ? 24.967 -15.857 56.554 1.00 21.05 174 GLU B CA 1
ATOM 4316 C C . GLU B 1 172 ? 26.062 -14.874 56.156 1.00 18.98 174 GLU B C 1
ATOM 4317 O O . GLU B 1 172 ? 27.009 -15.240 55.456 1.00 21.56 174 GLU B O 1
ATOM 4323 N N . THR B 1 173 ? 25.917 -13.618 56.569 1.00 20.19 175 THR B N 1
ATOM 4324 C CA . THR B 1 173 ? 26.918 -12.595 56.226 1.00 21.01 175 THR B CA 1
ATOM 4325 C C . THR B 1 173 ? 27.130 -11.758 57.472 1.00 19.63 175 THR B C 1
ATOM 4326 O O . THR B 1 173 ? 26.340 -11.849 58.418 1.00 20.38 175 THR B O 1
ATOM 4330 N N . PRO B 1 174 ? 28.154 -10.909 57.506 1.00 20.14 176 PRO B N 1
ATOM 4331 C CA . PRO B 1 174 ? 28.326 -10.030 58.662 1.00 22.66 176 PRO B CA 1
ATOM 4332 C C . PRO B 1 174 ? 27.226 -8.994 58.842 1.00 22.26 176 PRO B C 1
ATOM 4333 O O . PRO B 1 174 ? 27.233 -8.299 59.855 1.00 24.33 176 PRO B O 1
ATOM 4337 N N . GLN B 1 175 ? 26.307 -8.816 57.878 1.00 22.34 177 GLN B N 1
ATOM 4338 C CA . GLN B 1 175 ? 25.234 -7.830 58.018 1.00 23.64 177 GLN B CA 1
ATOM 4339 C C . GLN B 1 175 ? 23.905 -8.526 58.205 1.00 25.43 177 GLN B C 1
ATOM 4340 O O . GLN B 1 175 ? 22.854 -7.896 58.046 1.00 31.09 177 GLN B O 1
ATOM 4346 N N . GLY B 1 176 ? 23.944 -9.823 58.538 1.00 21.87 178 GLY B N 1
ATOM 4347 C CA . GLY B 1 176 ? 22.757 -10.667 58.711 1.00 20.16 178 GLY B CA 1
ATOM 4348 C C . GLY B 1 176 ? 22.536 -11.622 57.552 1.00 19.44 178 GLY B C 1
ATOM 4349 O O . GLY B 1 176 ? 23.365 -11.767 56.653 1.00 21.50 178 GLY B O 1
ATOM 4350 N N . LEU B 1 177 ? 21.382 -12.307 57.580 1.00 17.64 179 LEU B N 1
ATOM 4351 C CA . LEU B 1 177 ? 21.094 -13.262 56.524 1.00 18.73 179 LEU B CA 1
ATOM 4352 C C . LEU B 1 177 ? 20.811 -12.528 55.222 1.00 19.45 179 LEU B C 1
ATOM 4353 O O . LEU B 1 177 ? 20.099 -11.524 55.213 1.00 20.20 179 LEU B O 1
ATOM 4358 N N . ASP B 1 178 ? 21.397 -13.026 54.125 1.00 19.46 180 ASP B N 1
ATOM 4359 C CA . ASP B 1 178 ? 21.222 -12.415 52.804 1.00 20.30 180 ASP B CA 1
ATOM 4360 C C . ASP B 1 178 ? 20.028 -13.081 52.134 1.00 18.34 180 ASP B C 1
ATOM 4361 O O . ASP B 1 178 ? 20.131 -14.204 51.622 1.00 19.02 180 ASP B O 1
ATOM 4366 N N . VAL B 1 179 ? 18.878 -12.398 52.173 1.00 17.97 181 VAL B N 1
ATOM 4367 C CA . VAL B 1 179 ? 17.646 -13.015 51.675 1.00 16.57 181 VAL B CA 1
ATOM 4368 C C . VAL B 1 179 ? 17.569 -13.076 50.160 1.00 19.96 181 VAL B C 1
ATOM 4369 O O . VAL B 1 179 ? 16.605 -13.642 49.629 1.00 19.95 181 VAL B O 1
ATOM 4373 N N . THR B 1 180 ? 18.542 -12.512 49.453 1.00 20.23 182 THR B N 1
ATOM 4374 C CA . THR B 1 180 ? 18.656 -12.693 48.014 1.00 18.28 182 THR B CA 1
ATOM 4375 C C . THR B 1 180 ? 19.654 -13.766 47.630 1.00 21.48 182 THR B C 1
ATOM 4376 O O . THR B 1 180 ? 19.818 -14.030 46.434 1.00 25.19 182 THR B O 1
ATOM 4380 N N . ASP B 1 181 ? 20.313 -14.414 48.596 1.00 19.57 183 ASP B N 1
ATOM 4381 C CA . ASP B 1 181 ? 21.239 -15.522 48.325 1.00 18.45 183 ASP B CA 1
ATOM 4382 C C . ASP B 1 181 ? 20.646 -16.787 48.934 1.00 20.50 183 ASP B C 1
ATOM 4383 O O . ASP B 1 181 ? 20.865 -17.095 50.109 1.00 20.97 183 ASP B O 1
ATOM 4388 N N . ILE B 1 182 ? 19.938 -17.542 48.108 1.00 20.73 184 ILE B N 1
ATOM 4389 C CA . ILE B 1 182 ? 19.184 -18.707 48.532 1.00 18.37 184 ILE B CA 1
ATOM 4390 C C . ILE B 1 182 ? 19.878 -19.961 48.016 1.00 22.96 184 ILE B C 1
ATOM 4391 O O . ILE B 1 182 ? 20.174 -20.063 46.816 1.00 23.75 184 ILE B O 1
ATOM 4396 N N . GLY B 1 183 ? 20.129 -20.924 48.903 1.00 20.72 185 GLY B N 1
ATOM 4397 C CA . GLY B 1 183 ? 20.881 -22.108 48.537 1.00 21.89 185 GLY B CA 1
ATOM 4398 C C . GLY B 1 183 ? 20.062 -23.380 48.465 1.00 18.66 185 GLY B C 1
ATOM 4399 O O . GLY B 1 183 ? 20.619 -24.463 48.605 1.00 21.10 185 GLY B O 1
ATOM 4400 N N . LEU B 1 184 ? 18.763 -23.269 48.210 1.00 19.34 186 LEU B N 1
ATOM 4401 C CA . LEU B 1 184 ? 17.881 -24.429 48.249 1.00 20.16 186 LEU B CA 1
ATOM 4402 C C . LEU B 1 184 ? 17.834 -25.201 46.935 1.00 26.34 186 LEU B C 1
ATOM 4403 O O . LEU B 1 184 ? 17.107 -26.200 46.846 1.00 23.04 186 LEU B O 1
ATOM 4408 N N . ALA B 1 185 ? 18.581 -24.762 45.918 1.00 21.42 187 ALA B N 1
ATOM 4409 C CA . ALA B 1 185 ? 18.731 -25.517 44.674 1.00 24.15 187 ALA B CA 1
ATOM 4410 C C . ALA B 1 185 ? 20.194 -25.773 44.329 1.00 26.12 187 ALA B C 1
ATOM 4411 O O . ALA B 1 185 ? 20.502 -26.116 43.177 1.00 25.99 187 ALA B O 1
ATOM 4413 N N . ASN B 1 186 ? 21.101 -25.652 45.299 1.00 22.13 188 ASN B N 1
ATOM 4414 C CA . ASN B 1 186 ? 22.514 -25.878 45.042 1.00 22.54 188 ASN B CA 1
ATOM 4415 C C . ASN B 1 186 ? 22.803 -27.373 44.900 1.00 20.93 188 ASN B C 1
ATOM 4416 O O . ASN B 1 186 ? 21.900 -28.220 44.965 1.00 22.42 188 ASN B O 1
ATOM 4421 N N . GLU B 1 187 ? 24.073 -27.713 44.659 1.00 27.11 189 GLU B N 1
ATOM 4422 C CA . GLU B 1 187 ? 24.420 -29.111 44.408 1.00 31.37 189 GLU B CA 1
ATOM 4423 C C . GLU B 1 187 ? 24.065 -29.986 45.593 1.00 27.10 189 GLU B C 1
ATOM 4424 O O . GLU B 1 187 ? 23.554 -31.103 45.425 1.00 25.06 189 GLU B O 1
ATOM 4430 N N . GLY B 1 188 ? 24.345 -29.491 46.799 1.00 29.05 190 GLY B N 1
ATOM 4431 C CA . GLY B 1 188 ? 23.998 -30.233 48.001 1.00 25.87 190 GLY B CA 1
ATOM 4432 C C . GLY B 1 188 ? 22.498 -30.395 48.188 1.00 22.86 190 GLY B C 1
ATOM 4433 O O . GLY B 1 188 ? 22.029 -31.490 48.513 1.00 26.69 190 GLY B O 1
ATOM 4434 N N . ALA B 1 189 ? 21.723 -29.325 47.983 1.00 22.13 191 ALA B N 1
ATOM 4435 C CA . ALA B 1 189 ? 20.270 -29.456 48.086 1.00 23.66 191 ALA B CA 1
ATOM 4436 C C . ALA B 1 189 ? 19.737 -30.509 47.121 1.00 24.55 191 ALA B C 1
ATOM 4437 O O . ALA B 1 189 ? 18.895 -31.337 47.494 1.00 22.02 191 ALA B O 1
ATOM 4439 N N . VAL B 1 190 ? 20.216 -30.493 45.873 1.00 22.41 192 VAL B N 1
ATOM 4440 C CA . VAL B 1 190 ? 19.792 -31.490 44.889 1.00 20.85 192 VAL B CA 1
ATOM 4441 C C . VAL B 1 190 ? 20.142 -32.897 45.370 1.00 23.09 192 VAL B C 1
ATOM 4442 O O . VAL B 1 190 ? 19.316 -33.823 45.298 1.00 22.23 192 VAL B O 1
ATOM 4446 N N . LYS B 1 191 ? 21.369 -33.076 45.873 1.00 22.04 193 LYS B N 1
ATOM 4447 C CA . LYS B 1 191 ? 21.789 -34.381 46.372 1.00 22.96 193 LYS B CA 1
ATOM 4448 C C . LYS B 1 191 ? 20.888 -34.858 47.510 1.00 22.38 193 LYS B C 1
ATOM 4449 O O . LYS B 1 191 ? 20.475 -36.025 47.540 1.00 24.01 193 LYS B O 1
ATOM 4455 N N . GLY B 1 192 ? 20.525 -33.954 48.428 1.00 24.67 194 GLY B N 1
ATOM 4456 C CA . GLY B 1 192 ? 19.644 -34.341 49.521 1.00 22.30 194 GLY B CA 1
ATOM 4457 C C . GLY B 1 192 ? 18.246 -34.692 49.041 1.00 24.03 194 GLY B C 1
ATOM 4458 O O . GLY B 1 192 ? 17.640 -35.666 49.509 1.00 22.87 194 GLY B O 1
ATOM 4459 N N . ALA B 1 193 ? 17.703 -33.893 48.111 1.00 21.45 195 ALA B N 1
ATOM 4460 C CA . ALA B 1 193 ? 16.383 -34.197 47.575 1.00 22.03 195 ALA B CA 1
ATOM 4461 C C . ALA B 1 193 ? 16.392 -35.481 46.757 1.00 20.21 195 ALA B C 1
ATOM 4462 O O . ALA B 1 193 ? 15.396 -36.218 46.750 1.00 23.53 195 ALA B O 1
ATOM 4464 N N . LYS B 1 194 ? 17.502 -35.781 46.079 1.00 24.85 196 LYS B N 1
ATOM 4465 C CA . LYS B 1 194 ? 17.578 -37.051 45.367 1.00 23.29 196 LYS B CA 1
ATOM 4466 C C . LYS B 1 194 ? 17.658 -38.236 46.312 1.00 21.31 196 LYS B C 1
ATOM 4467 O O . LYS B 1 194 ? 17.220 -39.328 45.939 1.00 24.70 196 LYS B O 1
ATOM 4473 N N . LEU B 1 195 ? 18.253 -38.068 47.504 1.00 22.86 197 LEU B N 1
ATOM 4474 C CA . LEU B 1 195 ? 18.200 -39.145 48.493 1.00 23.06 197 LEU B CA 1
ATOM 4475 C C . LEU B 1 195 ? 16.757 -39.440 48.909 1.00 20.90 197 LEU B C 1
ATOM 4476 O O . LEU B 1 195 ? 16.360 -40.599 49.037 1.00 23.13 197 LEU B O 1
ATOM 4481 N N . ILE B 1 196 ? 15.960 -38.392 49.120 1.00 21.81 198 ILE B N 1
ATOM 4482 C CA . ILE B 1 196 ? 14.547 -38.580 49.436 1.00 20.60 198 ILE B CA 1
ATOM 4483 C C . ILE B 1 196 ? 13.841 -39.313 48.296 1.00 21.97 198 ILE B C 1
ATOM 4484 O O . ILE B 1 196 ? 13.118 -40.287 48.515 1.00 22.35 198 ILE B O 1
ATOM 4489 N N . LYS B 1 197 ? 14.096 -38.892 47.050 1.00 21.90 199 LYS B N 1
ATOM 4490 C CA . LYS B 1 197 ? 13.441 -39.551 45.922 1.00 22.89 199 LYS B CA 1
ATOM 4491 C C . LYS B 1 197 ? 13.889 -40.994 45.782 1.00 23.46 199 LYS B C 1
ATOM 4492 O O . LYS B 1 197 ? 13.081 -41.858 45.400 1.00 24.70 199 LYS B O 1
ATOM 4498 N N . ARG B 1 198 ? 15.160 -41.270 46.114 1.00 23.10 200 ARG B N 1
ATOM 4499 C CA . ARG B 1 198 ? 15.641 -42.649 46.111 1.00 26.62 200 ARG B CA 1
ATOM 4500 C C . ARG B 1 198 ? 14.856 -43.496 47.097 1.00 26.75 200 ARG B C 1
ATOM 4501 O O . ARG B 1 198 ? 14.486 -44.638 46.793 1.00 26.13 200 ARG B O 1
ATOM 4509 N N . MET B 1 199 ? 14.568 -42.939 48.286 1.00 22.76 201 MET B N 1
ATOM 4510 C CA . MET B 1 199 ? 13.792 -43.689 49.267 1.00 21.27 201 MET B CA 1
ATOM 4511 C C . MET B 1 199 ? 12.380 -43.961 48.782 1.00 20.95 201 MET B C 1
ATOM 4512 O O . MET B 1 199 ? 11.845 -45.043 49.048 1.00 23.39 201 MET B O 1
ATOM 4517 N N . ILE B 1 200 ? 11.783 -43.010 48.051 1.00 21.09 202 ILE B N 1
ATOM 4518 C CA . ILE B 1 200 ? 10.473 -43.237 47.437 1.00 21.11 202 ILE B CA 1
ATOM 4519 C C . ILE B 1 200 ? 10.577 -44.333 46.388 1.00 24.51 202 ILE B C 1
ATOM 4520 O O . ILE B 1 200 ? 9.750 -45.254 46.339 1.00 25.98 202 ILE B O 1
ATOM 4525 N N . ASP B 1 201 ? 11.587 -44.229 45.524 1.00 25.51 203 ASP B N 1
ATOM 4526 C CA . ASP B 1 201 ? 11.724 -45.177 44.417 1.00 29.04 203 ASP B CA 1
ATOM 4527 C C . ASP B 1 201 ? 11.939 -46.591 44.920 1.00 34.30 203 ASP B C 1
ATOM 4528 O O . ASP B 1 201 ? 11.513 -47.551 44.267 1.00 35.11 203 ASP B O 1
ATOM 4533 N N . GLU B 1 202 ? 12.694 -46.750 46.014 1.00 29.56 204 GLU B N 1
ATOM 4534 C CA . GLU B 1 202 ? 12.961 -48.090 46.533 1.00 29.11 204 GLU B CA 1
ATOM 4535 C C . GLU B 1 202 ? 11.827 -48.616 47.416 1.00 30.87 204 GLU B C 1
ATOM 4536 O O . GLU B 1 202 ? 11.925 -49.730 47.952 1.00 34.47 204 GLU B O 1
ATOM 4542 N N . GLY B 1 203 ? 10.741 -47.850 47.555 1.00 26.34 205 GLY B N 1
ATOM 4543 C CA . GLY B 1 203 ? 9.582 -48.252 48.320 1.00 30.84 205 GLY B CA 1
ATOM 4544 C C . GLY B 1 203 ? 9.721 -48.148 49.824 1.00 24.65 205 GLY B C 1
ATOM 4545 O O . GLY B 1 203 ? 8.864 -48.689 50.548 1.00 28.96 205 GLY B O 1
ATOM 4546 N N . VAL B 1 204 ? 10.793 -47.524 50.326 1.00 26.85 206 VAL B N 1
ATOM 4547 C CA . VAL B 1 204 ? 10.925 -47.379 51.770 1.00 25.98 206 VAL B CA 1
ATOM 4548 C C . VAL B 1 204 ? 10.073 -46.229 52.296 1.00 27.39 206 VAL B C 1
ATOM 4549 O O . VAL B 1 204 ? 9.700 -46.235 53.474 1.00 27.96 206 VAL B O 1
ATOM 4553 N N . LEU B 1 205 ? 9.813 -45.205 51.475 1.00 24.18 207 LEU B N 1
ATOM 4554 C CA . LEU B 1 205 ? 8.854 -44.147 51.788 1.00 21.28 207 LEU B CA 1
ATOM 4555 C C . LEU B 1 205 ? 7.797 -44.150 50.702 1.00 20.58 207 LEU B C 1
ATOM 4556 O O . LEU B 1 205 ? 8.036 -44.700 49.617 1.00 21.43 207 LEU B O 1
ATOM 4561 N N . THR B 1 206 ? 6.622 -43.577 51.002 1.00 19.38 208 THR B N 1
ATOM 4562 C CA . THR B 1 206 ? 5.549 -43.458 50.023 1.00 22.02 208 THR B CA 1
ATOM 4563 C C . THR B 1 206 ? 5.070 -42.013 49.951 1.00 24.59 208 THR B C 1
ATOM 4564 O O . THR B 1 206 ? 5.172 -41.264 50.926 1.00 22.16 208 THR B O 1
ATOM 4568 N N . PRO B 1 207 ? 4.518 -41.597 48.814 1.00 21.83 209 PRO B N 1
ATOM 4569 C CA . PRO B 1 207 ? 4.049 -40.211 48.714 1.00 22.99 209 PRO B CA 1
ATOM 4570 C C . PRO B 1 207 ? 2.942 -39.832 49.689 1.00 24.93 209 PRO B C 1
ATOM 4571 O O . PRO B 1 207 ? 2.743 -38.634 49.937 1.00 25.53 209 PRO B O 1
ATOM 4575 N N . GLY B 1 208 ? 2.211 -40.795 50.244 1.00 21.40 210 GLY B N 1
ATOM 4576 C CA . GLY B 1 208 ? 1.162 -40.476 51.191 1.00 20.63 210 GLY B CA 1
ATOM 4577 C C . GLY B 1 208 ? 1.635 -40.325 52.623 1.00 20.75 210 GLY B C 1
ATOM 4578 O O . GLY B 1 208 ? 0.822 -40.038 53.508 1.00 24.44 210 GLY B O 1
ATOM 4579 N N . ASP B 1 209 ? 2.925 -40.549 52.883 1.00 19.56 211 ASP B N 1
ATOM 4580 C CA . ASP B 1 209 ? 3.415 -40.503 54.263 1.00 17.69 211 ASP B CA 1
ATOM 4581 C C . ASP B 1 209 ? 3.264 -39.088 54.813 1.00 18.38 211 ASP B C 1
ATOM 4582 O O . ASP B 1 209 ? 3.650 -38.129 54.143 1.00 21.09 211 ASP B O 1
ATOM 4587 N N . ASN B 1 210 ? 2.744 -38.951 56.039 1.00 16.43 212 ASN B N 1
ATOM 4588 C CA . ASN B 1 210 ? 2.602 -37.626 56.627 1.00 17.70 212 ASN B CA 1
ATOM 4589 C C . ASN B 1 210 ? 2.759 -37.740 58.135 1.00 19.03 212 ASN B C 1
ATOM 4590 O O . ASN B 1 210 ? 2.949 -38.831 58.656 1.00 18.06 212 ASN B O 1
ATOM 4595 N N . TYR B 1 211 ? 2.671 -36.602 58.848 1.00 15.84 213 TYR B N 1
ATOM 4596 C CA . TYR B 1 211 ? 2.923 -36.668 60.284 1.00 16.53 213 TYR B CA 1
ATOM 4597 C C . TYR B 1 211 ? 1.943 -37.580 60.987 1.00 18.26 213 TYR B C 1
ATOM 4598 O O . TYR B 1 211 ? 2.337 -38.398 61.829 1.00 16.17 213 TYR B O 1
ATOM 4607 N N . GLY B 1 212 ? 0.651 -37.427 60.683 1.00 17.31 214 GLY B N 1
ATOM 4608 C CA . GLY B 1 212 ? -0.336 -38.220 61.406 1.00 18.80 214 GLY B CA 1
ATOM 4609 C C . GLY B 1 212 ? -0.190 -39.716 61.196 1.00 20.91 214 GLY B C 1
ATOM 4610 O O . GLY B 1 212 ? -0.302 -40.498 62.144 1.00 22.15 214 GLY B O 1
ATOM 4611 N N . THR B 1 213 ? 0.075 -40.136 59.963 1.00 20.17 215 THR B N 1
ATOM 4612 C CA . THR B 1 213 ? 0.245 -41.561 59.711 1.00 18.71 215 THR B CA 1
ATOM 4613 C C . THR B 1 213 ? 1.518 -42.107 60.356 1.00 22.03 215 THR B C 1
ATOM 4614 O O . THR B 1 213 ? 1.518 -43.222 60.887 1.00 21.00 215 THR B O 1
ATOM 4618 N N . MET B 1 214 ? 2.617 -41.346 60.322 1.00 17.17 216 MET B N 1
ATOM 4619 C CA . MET B 1 214 ? 3.833 -41.782 60.998 1.00 17.77 216 MET B CA 1
ATOM 4620 C C . MET B 1 214 ? 3.588 -41.917 62.489 1.00 18.42 216 MET B C 1
ATOM 4621 O O . MET B 1 214 ? 3.987 -42.911 63.122 1.00 17.62 216 MET B O 1
ATOM 4626 N N . ASP B 1 215 ? 2.989 -40.882 63.083 1.00 17.53 217 ASP B N 1
ATOM 4627 C CA . ASP B 1 215 ? 2.873 -40.812 64.531 1.00 17.27 217 ASP B CA 1
ATOM 4628 C C . ASP B 1 215 ? 1.930 -41.882 65.050 1.00 19.80 217 ASP B C 1
ATOM 4629 O O . ASP B 1 215 ? 2.244 -42.577 66.019 1.00 18.40 217 ASP B O 1
ATOM 4634 N N . SER B 1 216 ? 0.787 -42.058 64.375 1.00 20.28 218 SER B N 1
ATOM 4635 C CA . SER B 1 216 ? -0.159 -43.079 64.822 1.00 19.49 218 SER B CA 1
ATOM 4636 C C . SER B 1 216 ? 0.422 -44.468 64.628 1.00 20.51 218 SER B C 1
ATOM 4637 O O . SER B 1 216 ? 0.305 -45.330 65.502 1.00 20.31 218 SER B O 1
ATOM 4640 N N . MET B 1 217 ? 1.131 -44.688 63.513 1.00 18.31 219 MET B N 1
ATOM 4641 C CA . MET B 1 217 ? 1.729 -45.993 63.275 1.00 17.28 219 MET B CA 1
ATOM 4642 C C . MET B 1 217 ? 2.814 -46.317 64.304 1.00 19.10 219 MET B C 1
ATOM 4643 O O . MET B 1 217 ? 2.937 -47.465 64.747 1.00 19.26 219 MET B O 1
ATOM 4648 N N . PHE B 1 218 ? 3.649 -45.331 64.689 1.00 17.84 220 PHE B N 1
ATOM 4649 C CA . PHE B 1 218 ? 4.673 -45.623 65.690 1.00 16.49 220 PHE B CA 1
ATOM 4650 C C . PHE B 1 218 ? 4.031 -45.994 67.021 1.00 19.40 220 PHE B C 1
ATOM 4651 O O . PHE B 1 218 ? 4.494 -46.919 67.700 1.00 18.45 220 PHE B O 1
ATOM 4659 N N . LYS B 1 219 ? 2.949 -45.286 67.402 1.00 18.59 221 LYS B N 1
ATOM 4660 C CA . LYS B 1 219 ? 2.229 -45.583 68.651 1.00 18.46 221 LYS B CA 1
ATOM 4661 C C . LYS B 1 219 ? 1.618 -46.976 68.642 1.00 17.82 221 LYS B C 1
ATOM 4662 O O . LYS B 1 219 ? 1.577 -47.639 69.684 1.00 19.92 221 LYS B O 1
ATOM 4668 N N . GLU B 1 220 ? 1.129 -47.427 67.491 1.00 21.01 222 GLU B N 1
ATOM 4669 C CA . GLU B 1 220 ? 0.541 -48.765 67.385 1.00 20.38 222 GLU B CA 1
ATOM 4670 C C . GLU B 1 220 ? 1.588 -49.866 67.342 1.00 21.41 222 GLU B C 1
ATOM 4671 O O . GLU B 1 220 ? 1.213 -51.040 67.295 1.00 23.44 222 GLU B O 1
ATOM 4677 N N . GLY B 1 221 ? 2.881 -49.536 67.339 1.00 16.21 223 GLY B N 1
ATOM 4678 C CA . GLY B 1 221 ? 3.909 -50.538 67.277 1.00 17.69 223 GLY B CA 1
ATOM 4679 C C . GLY B 1 221 ? 4.183 -51.106 65.911 1.00 21.69 223 GLY B C 1
ATOM 4680 O O . GLY B 1 221 ? 4.773 -52.192 65.824 1.00 22.86 223 GLY B O 1
ATOM 4681 N N . LEU B 1 222 ? 3.814 -50.377 64.839 1.00 20.36 224 LEU B N 1
ATOM 4682 C CA . LEU B 1 22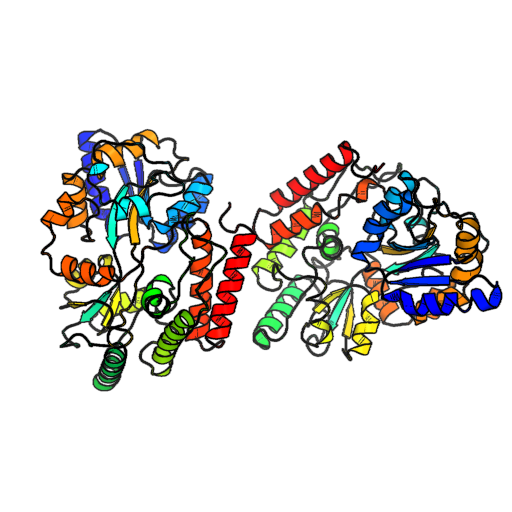2 ? 3.916 -50.892 63.468 1.00 19.21 224 LEU B CA 1
ATOM 4683 C C . LEU B 1 222 ? 4.821 -50.045 62.585 1.00 21.96 224 LEU B C 1
ATOM 4684 O O . LEU B 1 222 ? 4.806 -50.221 61.356 1.00 19.91 224 LEU B O 1
ATOM 4689 N N . ALA B 1 223 ? 5.642 -49.171 63.188 1.00 17.46 225 ALA B N 1
ATOM 4690 C CA . ALA B 1 223 ? 6.674 -48.443 62.443 1.00 19.85 225 ALA B CA 1
ATOM 4691 C C . ALA B 1 223 ? 8.027 -48.620 63.120 1.00 18.34 225 ALA B C 1
ATOM 4692 O O . ALA B 1 223 ? 8.207 -48.246 64.286 1.00 19.81 225 ALA B O 1
ATOM 4694 N N . ALA B 1 224 ? 9.009 -49.124 62.381 1.00 17.61 226 ALA B N 1
ATOM 4695 C CA . ALA B 1 224 ? 10.281 -49.442 63.015 1.00 18.89 226 ALA B CA 1
ATOM 4696 C C . ALA B 1 224 ? 11.151 -48.204 63.264 1.00 19.00 226 ALA B C 1
ATOM 4697 O O . ALA B 1 224 ? 11.840 -48.115 64.294 1.00 18.01 226 ALA B O 1
ATOM 4699 N N . MET B 1 225 ? 11.154 -47.259 62.331 1.00 18.21 227 MET B N 1
ATOM 4700 C CA . MET B 1 225 ? 12.007 -46.084 62.409 1.00 18.66 227 MET B CA 1
ATOM 4701 C C . MET B 1 225 ? 11.241 -44.890 61.868 1.00 17.63 227 MET B C 1
ATOM 4702 O O . MET B 1 225 ? 10.564 -44.991 60.840 1.00 17.49 227 MET B O 1
ATOM 4707 N N . ILE B 1 226 ? 11.352 -43.758 62.551 1.00 16.59 228 ILE B N 1
ATOM 4708 C CA . ILE B 1 226 ? 10.710 -42.510 62.141 1.00 15.63 228 ILE B CA 1
ATOM 4709 C C . ILE B 1 226 ? 11.680 -41.357 62.393 1.00 14.58 228 ILE B C 1
ATOM 4710 O O . ILE B 1 226 ? 12.733 -41.521 63.024 1.00 16.28 228 ILE B O 1
ATOM 4715 N N . ILE B 1 227 ? 11.312 -40.180 61.893 1.00 15.03 229 ILE B N 1
ATOM 4716 C CA . ILE B 1 227 ? 12.033 -38.938 62.204 1.00 15.66 229 ILE B CA 1
ATOM 4717 C C . ILE B 1 227 ? 11.053 -38.057 62.953 1.00 13.33 229 ILE B C 1
ATOM 4718 O O . ILE B 1 227 ? 10.013 -37.671 62.412 1.00 15.52 229 ILE B O 1
ATOM 4723 N N . ASN B 1 228 ? 11.382 -37.730 64.195 1.00 13.74 230 ASN B N 1
ATOM 4724 C CA . ASN B 1 228 ? 10.481 -36.891 64.983 1.00 15.41 230 ASN B CA 1
ATOM 4725 C C . ASN B 1 228 ? 11.261 -36.232 66.106 1.00 15.09 230 ASN B C 1
ATOM 4726 O O . ASN B 1 228 ? 12.445 -36.543 66.330 1.00 14.75 230 ASN B O 1
ATOM 4731 N N . GLY B 1 229 ? 10.573 -35.313 66.813 1.00 15.26 231 GLY B N 1
ATOM 4732 C CA . GLY B 1 229 ? 11.144 -34.532 67.887 1.00 14.55 231 GLY B CA 1
ATOM 4733 C C . GLY B 1 229 ? 10.771 -35.034 69.290 1.00 14.81 231 GLY B C 1
ATOM 4734 O O . GLY B 1 229 ? 9.913 -35.897 69.480 1.00 15.21 231 GLY B O 1
ATOM 4735 N N . LEU B 1 230 ? 11.449 -34.461 70.264 1.00 14.69 232 LEU B N 1
ATOM 4736 C CA . LEU B 1 230 ? 11.307 -34.866 71.646 1.00 15.11 232 LEU B CA 1
ATOM 4737 C C . LEU B 1 230 ? 9.907 -34.574 72.178 1.00 15.90 232 LEU B C 1
ATOM 4738 O O . LEU B 1 230 ? 9.472 -35.212 73.138 1.00 16.37 232 LEU B O 1
ATOM 4743 N N . TRP B 1 231 ? 9.192 -33.646 71.546 1.00 15.25 233 TRP B N 1
ATOM 4744 C CA . TRP B 1 231 ? 7.807 -33.374 71.885 1.00 14.72 233 TRP B CA 1
ATOM 4745 C C . TRP B 1 231 ? 6.930 -34.609 71.802 1.00 16.33 233 TRP B C 1
ATOM 4746 O O . TRP B 1 231 ? 5.914 -34.657 72.512 1.00 19.47 233 TRP B O 1
ATOM 4757 N N . ALA B 1 232 ? 7.290 -35.620 70.994 1.00 14.62 234 ALA B N 1
ATOM 4758 C CA . ALA B 1 232 ? 6.438 -36.796 70.856 1.00 15.31 234 ALA B CA 1
ATOM 4759 C C . ALA B 1 232 ? 6.798 -37.946 71.799 1.00 16.66 234 ALA B C 1
ATOM 4760 O O . ALA B 1 232 ? 6.035 -38.913 71.885 1.00 15.58 234 ALA B O 1
ATOM 4762 N N . ILE B 1 233 ? 7.921 -37.871 72.527 1.00 15.11 235 ILE B N 1
ATOM 4763 C CA . ILE B 1 233 ? 8.399 -39.002 73.308 1.00 15.05 235 ILE B CA 1
ATOM 4764 C C . ILE B 1 233 ? 7.431 -39.379 74.418 1.00 17.58 235 ILE B C 1
ATOM 4765 O O . ILE B 1 233 ? 7.184 -40.573 74.641 1.00 18.25 235 ILE B O 1
ATOM 4770 N N . LYS B 1 234 ? 6.824 -38.389 75.077 1.00 14.99 236 LYS B N 1
ATOM 4771 C CA . LYS B 1 234 ? 5.867 -38.715 76.149 1.00 17.93 236 LYS B CA 1
ATOM 4772 C C . LYS B 1 234 ? 4.746 -39.595 75.619 1.00 18.89 236 LYS B C 1
ATOM 4773 O O . LYS B 1 234 ? 4.367 -40.589 76.246 1.00 19.59 236 LYS B O 1
ATOM 4779 N N . SER B 1 235 ? 4.267 -39.300 74.429 1.00 17.54 237 SER B N 1
ATOM 4780 C CA . SER B 1 235 ? 3.173 -40.088 73.882 1.00 17.28 237 SER B CA 1
ATOM 4781 C C . SER B 1 235 ? 3.613 -41.495 73.506 1.00 18.46 237 SER B C 1
ATOM 4782 O O . SER B 1 235 ? 2.792 -42.429 73.527 1.00 19.09 237 SER B O 1
ATOM 4785 N N . TYR B 1 236 ? 4.883 -41.669 73.101 1.00 16.91 238 TYR B N 1
ATOM 4786 C CA . TYR B 1 236 ? 5.380 -43.009 72.800 1.00 17.33 238 TYR B CA 1
ATOM 4787 C C . TYR B 1 236 ? 5.617 -43.810 74.080 1.00 17.60 238 TYR B C 1
ATOM 4788 O O . TYR B 1 236 ? 5.355 -45.015 74.114 1.00 19.02 238 TYR B O 1
ATOM 4797 N N . LYS B 1 237 ? 6.029 -43.140 75.147 1.00 16.76 239 LYS B N 1
ATOM 4798 C CA . LYS B 1 237 ? 6.063 -43.784 76.463 1.00 16.59 239 LYS B CA 1
ATOM 4799 C C . LYS B 1 237 ? 4.673 -44.215 76.893 1.00 19.97 239 LYS B C 1
ATOM 4800 O O . LYS B 1 237 ? 4.473 -45.355 77.339 1.00 21.67 239 LYS B O 1
ATOM 4806 N N . ASP B 1 238 ? 3.700 -43.313 76.768 1.00 19.66 240 ASP B N 1
ATOM 4807 C CA . ASP B 1 238 ? 2.333 -43.657 77.154 1.00 18.17 240 ASP B CA 1
ATOM 4808 C C . ASP B 1 238 ? 1.769 -44.801 76.310 1.00 22.37 240 ASP B C 1
ATOM 4809 O O . ASP B 1 238 ? 0.940 -45.588 76.801 1.00 23.88 240 ASP B O 1
ATOM 4814 N N . ALA B 1 239 ? 2.171 -44.913 75.050 1.00 22.10 241 ALA B N 1
ATOM 4815 C CA . ALA B 1 239 ? 1.741 -46.007 74.186 1.00 21.88 241 ALA B CA 1
ATOM 4816 C C . ALA B 1 239 ? 2.482 -47.310 74.456 1.00 22.73 241 ALA B C 1
ATOM 4817 O O . ALA B 1 239 ? 2.160 -48.335 73.831 1.00 28.11 241 ALA B O 1
ATOM 4819 N N . GLY B 1 240 ? 3.493 -47.289 75.323 1.00 19.50 242 GLY B N 1
ATOM 4820 C CA . GLY B 1 240 ? 4.231 -48.482 75.675 1.00 21.95 242 GLY B CA 1
ATOM 4821 C C . GLY B 1 240 ? 5.324 -48.908 74.725 1.00 21.77 242 GLY B C 1
ATOM 4822 O O . GLY B 1 240 ? 5.691 -50.091 74.707 1.00 22.43 242 GLY B O 1
ATOM 4823 N N . ILE B 1 241 ? 5.843 -48.000 73.895 1.00 19.94 243 ILE B N 1
ATOM 4824 C CA . ILE B 1 241 ? 6.886 -48.372 72.933 1.00 20.08 243 ILE B CA 1
ATOM 4825 C C . ILE B 1 241 ? 8.254 -48.375 73.610 1.00 21.20 243 ILE B C 1
ATOM 4826 O O . ILE B 1 241 ? 8.647 -47.403 74.289 1.00 20.58 243 ILE B O 1
ATOM 4831 N N . ASN B 1 242 ? 8.989 -49.453 73.403 1.00 18.46 244 ASN B N 1
ATOM 4832 C CA . ASN B 1 242 ? 10.381 -49.542 73.827 1.00 18.95 244 ASN B CA 1
ATOM 4833 C C . ASN B 1 242 ? 11.197 -48.896 72.731 1.00 18.76 244 ASN B C 1
ATOM 4834 O O . ASN B 1 242 ? 11.679 -49.562 71.812 1.00 19.33 244 ASN B O 1
ATOM 4839 N N . TYR B 1 243 ? 11.356 -47.581 72.829 1.00 18.55 245 TYR B N 1
ATOM 4840 C CA . TYR B 1 243 ? 11.972 -46.818 71.756 1.00 19.52 245 TYR B CA 1
ATOM 4841 C C . TYR B 1 243 ? 13.439 -46.517 72.076 1.00 19.68 245 TYR B C 1
ATOM 4842 O O . TYR B 1 243 ? 13.876 -46.523 73.235 1.00 20.08 245 TYR B O 1
ATOM 4851 N N . GLY B 1 244 ? 14.185 -46.192 71.014 1.00 18.22 246 GLY B N 1
ATOM 4852 C CA . GLY B 1 244 ? 15.499 -45.599 71.143 1.00 17.16 246 GLY B CA 1
ATOM 4853 C C . GLY B 1 244 ? 15.557 -44.321 70.331 1.00 16.66 246 GLY B C 1
ATOM 4854 O O . GLY B 1 244 ? 14.701 -44.053 69.493 1.00 17.26 246 GLY B O 1
ATOM 4855 N N . VAL B 1 245 ? 16.561 -43.508 70.620 1.00 16.97 247 VAL B N 1
ATOM 4856 C CA . VAL B 1 245 ? 16.761 -42.235 69.934 1.00 16.68 247 VAL B CA 1
ATOM 4857 C C . VAL B 1 245 ? 18.222 -42.156 69.541 1.00 16.76 247 VAL B C 1
ATOM 4858 O O . VAL B 1 245 ? 19.098 -42.470 70.347 1.00 19.82 247 VAL B O 1
ATOM 4862 N N . ALA B 1 246 ? 18.483 -41.688 68.324 1.00 16.59 248 ALA B N 1
ATOM 4863 C CA . ALA B 1 246 ? 19.843 -41.427 67.871 1.00 18.79 248 ALA B CA 1
ATOM 4864 C C . ALA B 1 246 ? 19.792 -40.292 66.857 1.00 17.67 248 ALA B C 1
ATOM 4865 O O . ALA B 1 246 ? 18.742 -40.033 66.277 1.00 17.22 248 ALA B O 1
ATOM 4867 N N . PRO B 1 247 ? 20.917 -39.615 66.598 1.00 17.37 249 PRO B N 1
ATOM 4868 C CA . PRO B 1 247 ? 20.968 -38.706 65.459 1.00 17.72 249 PRO B CA 1
ATOM 4869 C C . PRO B 1 247 ? 20.552 -39.446 64.198 1.00 16.24 249 PRO B C 1
ATOM 4870 O O . PRO B 1 247 ? 20.726 -40.673 64.083 1.00 18.53 249 PRO B O 1
ATOM 4874 N N . ILE B 1 248 ? 20.003 -38.704 63.232 1.00 17.64 250 ILE B N 1
ATOM 4875 C CA . ILE B 1 248 ? 19.751 -39.307 61.927 1.00 17.96 250 ILE B CA 1
ATOM 4876 C C . ILE B 1 248 ? 21.073 -39.854 61.390 1.00 19.15 250 ILE B C 1
ATOM 4877 O O . ILE B 1 248 ? 22.112 -39.174 61.486 1.00 19.84 250 ILE B O 1
ATOM 4882 N N . PRO B 1 249 ? 21.113 -41.091 60.898 1.00 19.36 251 PRO B N 1
ATOM 4883 C CA . PRO B 1 249 ? 22.392 -41.679 60.453 1.00 20.63 251 PRO B CA 1
ATOM 4884 C C . PRO B 1 249 ? 23.102 -40.789 59.434 1.00 22.15 251 PRO B C 1
ATOM 4885 O O . PRO B 1 249 ? 22.478 -40.069 58.661 1.00 21.73 251 PRO B O 1
ATOM 4889 N N . GLU B 1 250 ? 24.432 -40.813 59.479 1.00 21.33 252 GLU B N 1
ATOM 4890 C CA . GLU B 1 250 ? 25.213 -39.976 58.590 1.00 21.43 252 GLU B CA 1
ATOM 4891 C C . GLU B 1 250 ? 24.831 -40.210 57.137 1.00 20.19 252 GLU B C 1
ATOM 4892 O O . GLU B 1 250 ? 24.527 -41.331 56.714 1.00 22.03 252 GLU B O 1
ATOM 4898 N N . LEU B 1 251 ? 24.831 -39.124 56.379 1.00 21.24 253 LEU B N 1
ATOM 4899 C CA . LEU B 1 251 ? 24.485 -39.205 54.963 1.00 22.31 253 LEU B CA 1
ATOM 4900 C C . LEU B 1 251 ? 25.546 -39.958 54.173 1.00 23.49 253 LEU B C 1
ATOM 4901 O O . LEU B 1 251 ? 25.217 -40.751 53.272 1.00 24.02 253 LEU B O 1
ATOM 4906 N N . GLU B 1 252 ? 26.814 -39.718 54.492 1.00 22.28 254 GLU B N 1
ATOM 4907 C CA . GLU B 1 252 ? 27.957 -40.443 53.966 1.00 23.70 254 GLU B CA 1
ATOM 4908 C C . GLU B 1 252 ? 28.925 -40.548 55.130 1.00 24.16 254 GLU B C 1
ATOM 4909 O O . GLU B 1 252 ? 28.775 -39.835 56.127 1.00 21.46 254 GLU B O 1
ATOM 4915 N N . PRO B 1 253 ? 29.894 -41.436 55.058 1.00 25.54 255 PRO B N 1
ATOM 4916 C CA . PRO B 1 253 ? 30.856 -41.545 56.167 1.00 29.95 255 PRO B CA 1
ATOM 4917 C C . PRO B 1 253 ? 31.514 -40.217 56.543 1.00 26.05 255 PRO B C 1
ATOM 4918 O O . PRO B 1 253 ? 32.131 -39.553 55.709 1.00 26.02 255 PRO B O 1
ATOM 4922 N N . GLY B 1 254 ? 31.349 -39.805 57.803 1.00 24.20 256 GLY B N 1
ATOM 4923 C CA . GLY B 1 254 ? 31.901 -38.539 58.271 1.00 21.18 256 GLY B CA 1
ATOM 4924 C C . GLY B 1 254 ? 31.108 -37.305 57.887 1.00 24.21 256 GLY B C 1
ATOM 4925 O O . GLY B 1 254 ? 31.579 -36.190 58.135 1.00 26.60 256 GLY B O 1
ATOM 4926 N N . VAL B 1 255 ? 29.920 -37.461 57.309 1.00 22.54 257 VAL B N 1
ATOM 4927 C CA . VAL B 1 255 ? 29.101 -36.351 56.844 1.00 20.02 257 VAL B CA 1
ATOM 4928 C C . VAL B 1 255 ? 27.738 -36.440 57.531 1.00 21.21 257 VAL B C 1
ATOM 4929 O O . VAL B 1 255 ? 26.875 -37.214 57.115 1.00 21.48 257 VAL B O 1
ATOM 4933 N N . PRO B 1 256 ? 27.492 -35.632 58.561 1.00 21.79 258 PRO B N 1
ATOM 4934 C CA . PRO B 1 256 ? 26.254 -35.782 59.336 1.00 19.74 258 PRO B CA 1
ATOM 4935 C C . PRO B 1 256 ? 25.037 -35.165 58.657 1.00 21.43 258 PRO B C 1
ATOM 4936 O O . PRO B 1 256 ? 25.137 -34.261 57.826 1.00 22.01 258 PRO B O 1
ATOM 4940 N N . ALA B 1 257 ? 23.864 -35.679 59.043 1.00 18.86 259 ALA B N 1
ATOM 4941 C CA . ALA B 1 257 ? 22.631 -34.955 58.750 1.00 18.89 259 ALA B CA 1
ATOM 4942 C C . ALA B 1 257 ? 22.640 -33.636 59.519 1.00 20.97 259 ALA B C 1
ATOM 4943 O O . ALA B 1 257 ? 23.265 -33.519 60.571 1.00 22.09 259 ALA B O 1
ATOM 4945 N N . LYS B 1 258 ? 21.920 -32.634 59.010 1.00 17.45 260 LYS B N 1
ATOM 4946 C CA . LYS B 1 258 ? 21.943 -31.284 59.584 1.00 18.70 260 LYS B CA 1
ATOM 4947 C C . LYS B 1 258 ? 20.499 -30.837 59.813 1.00 20.49 260 LYS B C 1
ATOM 4948 O O . LYS B 1 258 ? 19.927 -30.103 59.012 1.00 20.29 260 LYS B O 1
ATOM 4954 N N . PRO B 1 259 ? 19.862 -31.290 60.891 1.00 17.14 261 PRO B N 1
ATOM 4955 C CA . PRO B 1 259 ? 18.463 -30.882 61.129 1.00 17.25 261 PRO B CA 1
ATOM 4956 C C . PRO B 1 259 ? 18.371 -29.413 61.519 1.00 16.37 261 PRO B C 1
ATOM 4957 O O . PRO B 1 259 ? 19.307 -28.816 62.042 1.00 18.43 261 PRO B O 1
ATOM 4961 N N . PHE B 1 260 ? 17.190 -28.837 61.301 1.00 15.28 262 PHE B N 1
ATOM 4962 C CA . PHE B 1 260 ? 16.926 -27.532 61.899 1.00 16.03 262 PHE B CA 1
ATOM 4963 C C . PHE B 1 260 ? 16.944 -27.640 63.423 1.00 16.23 262 PHE B C 1
ATOM 4964 O O . PHE B 1 260 ? 16.551 -28.667 64.028 1.00 16.78 262 PHE B O 1
ATOM 4972 N N . VAL B 1 261 ? 17.339 -26.549 64.038 1.00 16.25 263 VAL B N 1
ATOM 4973 C CA . VAL B 1 261 ? 17.164 -26.374 65.475 1.00 17.75 263 VAL B CA 1
ATOM 4974 C C . VAL B 1 261 ? 16.053 -25.366 65.665 1.00 18.35 263 VAL B C 1
ATOM 4975 O O . VAL B 1 261 ? 16.023 -24.333 64.999 1.00 17.30 263 VAL B O 1
ATOM 4979 N N . GLY B 1 262 ? 15.079 -25.720 66.484 1.00 16.05 264 GLY B N 1
ATOM 4980 C CA . GLY B 1 262 ? 13.976 -24.833 66.784 1.00 15.95 264 GLY B CA 1
ATOM 4981 C C . GLY B 1 262 ? 13.998 -24.473 68.254 1.00 16.65 264 GLY B C 1
ATOM 4982 O O . GLY B 1 262 ? 14.499 -25.235 69.098 1.00 15.46 264 GLY B O 1
ATOM 4983 N N . VAL B 1 263 ? 13.472 -23.297 68.554 1.00 12.60 265 VAL B N 1
ATOM 4984 C CA . VAL B 1 263 ? 13.288 -22.838 69.925 1.00 12.93 265 VAL B CA 1
ATOM 4985 C C . VAL B 1 263 ? 11.808 -22.533 70.114 1.00 14.52 265 VAL B C 1
ATOM 4986 O O . VAL B 1 263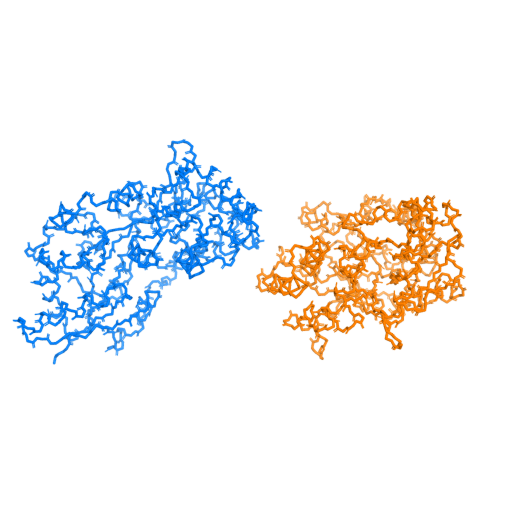 ? 11.207 -21.846 69.277 1.00 14.55 265 VAL B O 1
ATOM 4990 N N . GLN B 1 264 ? 11.218 -23.107 71.165 1.00 13.90 266 GLN B N 1
ATOM 4991 C CA . GLN B 1 264 ? 9.809 -22.890 71.501 1.00 13.37 266 GLN B CA 1
ATOM 4992 C C . GLN B 1 264 ? 9.738 -21.854 72.598 1.00 12.57 266 GLN B C 1
ATOM 4993 O O . GLN B 1 264 ? 10.576 -21.847 73.519 1.00 15.06 266 GLN B O 1
ATOM 4999 N N . GLY B 1 265 ? 8.767 -20.959 72.502 1.00 13.49 267 GLY B N 1
ATOM 5000 C CA . GLY B 1 265 ? 8.701 -19.895 73.484 1.00 15.91 267 GLY B CA 1
ATOM 5001 C C . GLY B 1 265 ? 7.359 -19.204 73.433 1.00 12.38 267 GLY B C 1
ATOM 5002 O O . GLY B 1 265 ? 6.448 -19.587 72.676 1.00 13.39 267 GLY B O 1
ATOM 5003 N N . PHE B 1 266 ? 7.251 -18.204 74.292 1.00 13.43 268 PHE B N 1
ATOM 5004 C CA . PHE B 1 266 ? 6.012 -17.449 74.514 1.00 13.72 268 PHE B CA 1
ATOM 5005 C C . PHE B 1 266 ? 6.169 -16.069 73.920 1.00 14.47 268 PHE B C 1
ATOM 5006 O O . PHE B 1 266 ? 7.172 -15.382 74.195 1.00 14.40 268 PHE B O 1
ATOM 5014 N N . MET B 1 267 ? 5.154 -15.624 73.162 1.00 14.26 269 MET B N 1
ATOM 5015 C CA . MET B 1 267 ? 5.122 -14.325 72.516 1.00 13.35 269 MET B CA 1
ATOM 5016 C C . MET B 1 267 ? 3.863 -13.570 72.949 1.00 13.77 269 MET B C 1
ATOM 5017 O O . MET B 1 267 ? 2.833 -14.178 73.222 1.00 15.40 269 MET B O 1
ATOM 5022 N N . ILE B 1 268 ? 3.959 -12.247 73.027 1.00 15.95 270 ILE B N 1
ATOM 5023 C CA . ILE B 1 268 ? 2.874 -11.391 73.518 1.00 15.32 270 ILE B CA 1
ATOM 5024 C C . ILE B 1 268 ? 2.234 -10.662 72.344 1.00 13.81 270 ILE B C 1
ATOM 5025 O O . ILE B 1 268 ? 2.925 -10.062 71.514 1.00 16.25 270 ILE B O 1
ATOM 5030 N N . ASN B 1 269 ? 0.898 -10.714 72.261 1.00 15.59 271 ASN B N 1
ATOM 5031 C CA . ASN B 1 269 ? 0.171 -9.986 71.227 1.00 16.27 271 ASN B CA 1
ATOM 5032 C C . ASN B 1 269 ? 0.258 -8.481 71.500 1.00 16.40 271 ASN B C 1
ATOM 5033 O O . ASN B 1 269 ? -0.259 -7.990 72.519 1.00 17.33 271 ASN B O 1
ATOM 5038 N N . ALA B 1 270 ? 0.872 -7.761 70.563 1.00 16.47 272 ALA B N 1
ATOM 5039 C CA . ALA B 1 270 ? 1.085 -6.321 70.700 1.00 16.75 272 ALA B CA 1
ATOM 5040 C C . ALA B 1 270 ? -0.214 -5.545 70.575 1.00 20.36 272 ALA B C 1
ATOM 5041 O O . ALA B 1 270 ? -0.251 -4.356 70.897 1.00 20.57 272 ALA B O 1
ATOM 5043 N N . LYS B 1 271 ? -1.260 -6.174 70.058 1.00 19.09 273 LYS B N 1
ATOM 5044 C CA . LYS B 1 271 ? -2.550 -5.505 69.952 1.00 20.98 273 LYS B CA 1
ATOM 5045 C C . LYS B 1 271 ? -3.435 -5.733 71.164 1.00 23.51 273 LYS B C 1
ATOM 5046 O O . LYS B 1 271 ? -4.533 -5.168 71.213 1.00 24.45 273 LYS B O 1
ATOM 5052 N N . SER B 1 272 ? -3.012 -6.550 72.131 1.00 20.00 274 SER B N 1
ATOM 5053 C CA . SER B 1 272 ? -3.891 -6.949 73.237 1.00 18.75 274 SER B CA 1
ATOM 5054 C C . SER B 1 272 ? -4.051 -5.814 74.240 1.00 21.74 274 SER B C 1
ATOM 5055 O O . SER B 1 272 ? -3.060 -5.224 74.659 1.00 21.30 274 SER B O 1
ATOM 5058 N N . PRO B 1 273 ? -5.269 -5.572 74.726 1.00 19.68 275 PRO B N 1
ATOM 5059 C CA . PRO B 1 273 ? -5.430 -4.633 75.848 1.00 20.00 275 PRO B CA 1
ATOM 5060 C C . PRO B 1 273 ? -4.795 -5.147 77.121 1.00 18.95 275 PRO B C 1
ATOM 5061 O O . PRO B 1 273 ? -4.591 -4.354 78.065 1.00 20.92 275 PRO B O 1
ATOM 5065 N N . ASN B 1 274 ? -4.435 -6.439 77.173 1.00 19.53 276 ASN B N 1
ATOM 5066 C CA . ASN B 1 274 ? -3.828 -7.065 78.350 1.00 17.80 276 ASN B CA 1
ATOM 5067 C C . ASN B 1 274 ? -2.317 -7.222 78.211 1.00 17.81 276 ASN B C 1
ATOM 5068 O O . ASN B 1 274 ? -1.715 -7.990 78.965 1.00 19.62 276 ASN B O 1
ATOM 5073 N N . LYS B 1 275 ? -1.695 -6.495 77.278 1.00 17.91 277 LYS B N 1
ATOM 5074 C CA . LYS B 1 275 ? -0.287 -6.752 76.976 1.00 19.15 277 LYS B CA 1
ATOM 5075 C C . LYS B 1 275 ? 0.617 -6.484 78.179 1.00 19.23 277 LYS B C 1
ATOM 5076 O O . LYS B 1 275 ? 1.653 -7.131 78.311 1.00 19.78 277 LYS B O 1
ATOM 5082 N N . VAL B 1 276 ? 0.238 -5.575 79.082 1.00 19.73 278 VAL B N 1
ATOM 5083 C CA . VAL B 1 276 ? 1.104 -5.286 80.226 1.00 21.10 278 VAL B CA 1
ATOM 5084 C C . VAL B 1 276 ? 1.150 -6.467 81.188 1.00 19.11 278 VAL B C 1
ATOM 5085 O O . VAL B 1 276 ? 2.231 -6.952 81.555 1.00 20.90 278 VAL B O 1
ATOM 5089 N N . ILE B 1 277 ? -0.018 -6.951 81.602 1.00 18.44 279 ILE B N 1
ATOM 5090 C CA . ILE B 1 277 ? -0.095 -8.069 82.534 1.00 18.80 279 ILE B CA 1
ATOM 5091 C C . ILE B 1 277 ? 0.369 -9.358 81.864 1.00 18.26 279 ILE B C 1
ATOM 5092 O O . ILE B 1 277 ? 0.978 -10.216 82.518 1.00 19.39 279 ILE B O 1
ATOM 5097 N N . ALA B 1 278 ? 0.109 -9.516 80.552 1.00 17.88 280 ALA B N 1
ATOM 5098 C CA . ALA B 1 278 ? 0.632 -10.679 79.842 1.00 18.24 280 ALA B CA 1
ATOM 5099 C C . ALA B 1 278 ? 2.153 -10.702 79.891 1.00 17.50 280 ALA B C 1
ATOM 5100 O O . ALA B 1 278 ? 2.766 -11.762 80.104 1.00 17.04 280 ALA B O 1
ATOM 5102 N N . MET B 1 279 ? 2.789 -9.532 79.718 1.00 17.87 281 MET B N 1
ATOM 5103 C CA . MET B 1 279 ? 4.243 -9.494 79.790 1.00 17.05 281 MET B CA 1
ATOM 5104 C C . MET B 1 279 ? 4.729 -9.830 81.192 1.00 16.86 281 MET B C 1
ATOM 5105 O O . MET B 1 279 ? 5.738 -10.513 81.359 1.00 18.89 281 MET B O 1
ATOM 5110 N N . GLU B 1 280 ? 4.027 -9.352 82.217 1.00 16.61 282 GLU B N 1
ATOM 5111 C CA . GLU B 1 280 ? 4.390 -9.704 83.589 1.00 15.45 282 GLU B CA 1
ATOM 5112 C C . GLU B 1 280 ? 4.271 -11.196 83.829 1.00 18.58 282 GLU B C 1
ATOM 5113 O O . GLU B 1 280 ? 5.117 -11.807 84.492 1.00 17.53 282 GLU B O 1
ATOM 5119 N N . PHE B 1 281 ? 3.217 -11.810 83.289 1.00 17.46 283 PHE B N 1
ATOM 5120 C CA . PHE B 1 281 ? 3.063 -13.247 83.419 1.00 16.27 283 PHE B CA 1
ATOM 5121 C C . PHE B 1 281 ? 4.282 -13.967 82.851 1.00 16.03 283 PHE B C 1
ATOM 5122 O O . PHE B 1 281 ? 4.754 -14.947 83.426 1.00 16.56 283 PHE B O 1
ATOM 5130 N N . LEU B 1 282 ? 4.804 -13.487 81.726 1.00 16.90 284 LEU B N 1
ATOM 5131 C CA . LEU B 1 282 ? 5.978 -14.153 81.162 1.00 17.30 284 LEU B CA 1
ATOM 5132 C C . LEU B 1 282 ? 7.222 -13.866 81.973 1.00 19.09 284 LEU B C 1
ATOM 5133 O O . LEU B 1 282 ? 7.983 -14.796 82.277 1.00 19.21 284 LEU B O 1
ATOM 5138 N N . THR B 1 283 ? 7.518 -12.572 82.256 1.00 17.23 285 THR B N 1
ATOM 5139 C CA . THR B 1 283 ? 8.836 -12.226 82.788 1.00 19.35 285 THR B CA 1
ATOM 5140 C C . THR B 1 283 ? 8.974 -12.508 84.274 1.00 20.91 285 THR B C 1
ATOM 5141 O O . THR B 1 283 ? 10.090 -12.815 84.746 1.00 21.13 285 THR B O 1
ATOM 5145 N N . ASN B 1 284 ? 7.875 -12.361 85.034 1.00 18.26 286 ASN B N 1
ATOM 5146 C CA . ASN B 1 284 ? 7.918 -12.504 86.473 1.00 19.62 286 ASN B CA 1
ATOM 5147 C C . ASN B 1 284 ? 7.385 -13.838 86.965 1.00 18.40 286 ASN B C 1
ATOM 5148 O O . ASN B 1 284 ? 7.526 -14.139 88.153 1.00 20.59 286 ASN B O 1
ATOM 5153 N N . PHE B 1 285 ? 6.807 -14.673 86.091 1.00 17.22 287 PHE B N 1
ATOM 5154 C CA . PHE B 1 285 ? 6.228 -15.934 86.548 1.00 15.52 287 PHE B CA 1
ATOM 5155 C C . PHE B 1 285 ? 6.752 -17.078 85.687 1.00 17.10 287 PHE B C 1
ATOM 5156 O O . PHE B 1 285 ? 7.400 -18.000 86.202 1.00 17.63 287 PHE B O 1
ATOM 5164 N N . ILE B 1 286 ? 6.481 -17.043 84.372 1.00 16.35 288 ILE B N 1
ATOM 5165 C CA . ILE B 1 286 ? 6.847 -18.162 83.489 1.00 15.28 288 ILE B CA 1
ATOM 5166 C C . ILE B 1 286 ? 8.362 -18.377 83.484 1.00 16.63 288 ILE B C 1
ATOM 5167 O O . ILE B 1 286 ? 8.851 -19.526 83.453 1.00 15.35 288 ILE B O 1
ATOM 5172 N N . ALA B 1 287 ? 9.137 -17.277 83.534 1.00 17.74 289 ALA B N 1
ATOM 5173 C CA . ALA B 1 287 ? 10.592 -17.355 83.379 1.00 16.00 289 ALA B CA 1
ATOM 5174 C C . ALA B 1 287 ? 11.311 -17.877 84.617 1.00 17.93 289 ALA B C 1
ATOM 5175 O O . ALA B 1 287 ? 12.525 -18.153 84.538 1.00 17.44 289 ALA B O 1
ATOM 5177 N N . ARG B 1 288 ? 10.617 -18.024 85.743 1.00 17.44 290 ARG B N 1
ATOM 5178 C CA . ARG B 1 288 ? 11.275 -18.474 86.966 1.00 16.70 290 ARG B CA 1
ATOM 5179 C C . ARG B 1 288 ? 11.747 -19.907 86.839 1.00 17.19 290 ARG B C 1
ATOM 5180 O O . ARG B 1 288 ? 11.163 -20.725 86.119 1.00 16.91 290 ARG B O 1
ATOM 5188 N N . LYS B 1 289 ? 12.820 -20.213 87.586 1.00 16.46 291 LYS B N 1
ATOM 5189 C CA . LYS B 1 289 ? 13.366 -21.555 87.542 1.00 17.28 291 LYS B CA 1
ATOM 5190 C C . LYS B 1 289 ? 12.318 -22.574 87.922 1.00 16.45 291 LYS B C 1
ATOM 5191 O O . LYS B 1 289 ? 12.200 -23.612 87.263 1.00 18.06 291 LYS B O 1
ATOM 5197 N N . GLU B 1 290 ? 11.540 -22.293 88.983 1.00 18.53 292 GLU B N 1
ATOM 5198 C CA . GLU B 1 290 ? 10.520 -23.225 89.426 1.00 19.46 292 GLU B CA 1
ATOM 5199 C C . GLU B 1 290 ? 9.459 -23.459 88.353 1.00 18.55 292 GLU B C 1
ATOM 5200 O O . GLU B 1 290 ? 9.020 -24.592 88.159 1.00 17.93 292 GLU B O 1
ATOM 5206 N N . THR B 1 291 ? 9.053 -22.400 87.633 1.00 17.41 293 THR B N 1
ATOM 5207 C CA . THR B 1 291 ? 8.041 -22.556 86.596 1.00 14.42 293 THR B CA 1
ATOM 5208 C C . THR B 1 291 ? 8.601 -23.299 85.390 1.00 17.20 293 THR B C 1
ATOM 5209 O O . THR B 1 291 ? 7.952 -24.198 84.844 1.00 17.08 293 THR B O 1
ATOM 5213 N N . MET B 1 292 ? 9.823 -22.938 84.975 1.00 15.78 294 MET B N 1
ATOM 5214 C CA . MET B 1 292 ? 10.433 -23.634 83.842 1.00 13.59 294 MET B CA 1
ATOM 5215 C C . MET B 1 292 ? 10.656 -25.119 84.127 1.00 16.62 294 MET B C 1
ATOM 5216 O O . MET B 1 292 ? 10.516 -25.952 83.222 1.00 16.61 294 MET B O 1
ATOM 5221 N N . TYR B 1 293 ? 10.968 -25.475 85.374 1.00 16.72 295 TYR B N 1
ATOM 5222 C CA . TYR B 1 293 ? 11.139 -26.877 85.699 1.00 17.16 295 TYR B CA 1
ATOM 5223 C C . TYR B 1 293 ? 9.816 -27.616 85.653 1.00 17.62 295 TYR B C 1
ATOM 5224 O O . TYR B 1 293 ? 9.766 -28.745 85.153 1.00 15.85 295 TYR B O 1
ATOM 5233 N N . LYS B 1 294 ? 8.740 -26.964 86.122 1.00 15.56 296 LYS B N 1
ATOM 5234 C CA . LYS B 1 294 ? 7.414 -27.551 86.009 1.00 15.89 296 LYS B CA 1
ATOM 5235 C C . LYS B 1 294 ? 7.049 -27.778 84.551 1.00 16.59 296 LYS B C 1
ATOM 5236 O O . LYS B 1 294 ? 6.446 -28.804 84.217 1.00 17.45 296 LYS B O 1
ATOM 5242 N N . ILE B 1 295 ? 7.408 -26.839 83.664 1.00 16.74 297 ILE B N 1
ATOM 5243 C CA . ILE B 1 295 ? 7.117 -27.006 82.237 1.00 15.05 297 ILE B CA 1
ATOM 5244 C C . ILE B 1 295 ? 7.895 -28.185 81.686 1.00 14.19 297 ILE B C 1
ATOM 5245 O O . ILE B 1 295 ? 7.343 -29.028 80.980 1.00 16.55 297 ILE B O 1
ATOM 5250 N N . TYR B 1 296 ? 9.184 -28.284 82.035 1.00 14.93 298 TYR B N 1
ATOM 5251 C CA . TYR B 1 296 ? 9.974 -29.429 81.577 1.00 15.47 298 TYR B CA 1
ATOM 5252 C C . TYR B 1 296 ? 9.327 -30.744 81.975 1.00 16.63 298 TYR B C 1
ATOM 5253 O O . TYR B 1 296 ? 9.249 -31.670 81.163 1.00 17.44 298 TYR B O 1
ATOM 5262 N N . LEU B 1 297 ? 8.912 -30.878 83.250 1.00 16.42 299 LEU B N 1
ATOM 5263 C CA . LEU B 1 297 ? 8.380 -32.182 83.648 1.00 17.72 299 LEU B CA 1
ATOM 5264 C C . LEU B 1 297 ? 7.173 -32.581 82.804 1.00 18.63 299 LEU B C 1
ATOM 5265 O O . LEU B 1 297 ? 6.958 -33.774 82.550 1.00 19.66 299 LEU B O 1
ATOM 5270 N N . ALA B 1 298 ? 6.359 -31.617 82.377 1.00 16.48 300 ALA B N 1
ATOM 5271 C CA . ALA B 1 298 ? 5.164 -31.922 81.626 1.00 15.72 300 ALA B CA 1
ATOM 5272 C C . ALA B 1 298 ? 5.403 -31.999 80.115 1.00 16.47 300 ALA B C 1
ATOM 5273 O O . ALA B 1 298 ? 4.663 -32.697 79.410 1.00 18.20 300 ALA B O 1
ATOM 5275 N N . ASP B 1 299 ? 6.389 -31.265 79.601 1.00 14.64 301 ASP B N 1
ATOM 5276 C CA . ASP B 1 299 ? 6.701 -31.242 78.170 1.00 14.54 301 ASP B CA 1
ATOM 5277 C C . ASP B 1 299 ? 8.228 -31.284 78.079 1.00 15.85 301 ASP B C 1
ATOM 5278 O O . ASP B 1 299 ? 8.890 -30.243 77.955 1.00 16.78 301 ASP B O 1
ATOM 5283 N N . PRO B 1 300 ? 8.825 -32.475 78.168 1.00 15.64 302 PRO B N 1
ATOM 5284 C CA . PRO B 1 300 ? 10.261 -32.615 78.468 1.00 17.37 302 PRO B CA 1
ATOM 5285 C C . PRO B 1 300 ? 11.279 -32.377 77.356 1.00 19.66 302 PRO B C 1
ATOM 5286 O O . PRO B 1 300 ? 12.240 -33.145 77.196 1.00 18.52 302 PRO B O 1
ATOM 5290 N N . ARG B 1 301 ? 11.106 -31.270 76.642 1.00 16.90 303 ARG B N 1
ATOM 5291 C CA . ARG B 1 301 ? 12.074 -30.778 75.679 1.00 15.16 303 ARG B CA 1
ATOM 5292 C C . ARG B 1 301 ? 13.276 -30.166 76.398 1.00 15.93 303 ARG B C 1
ATOM 5293 O O . ARG B 1 301 ? 13.181 -29.770 77.569 1.00 17.46 303 ARG B O 1
ATOM 5301 N N . LEU B 1 302 ? 14.401 -30.035 75.668 1.00 15.64 304 LEU B N 1
ATOM 5302 C CA . LEU B 1 302 ? 15.615 -29.456 76.264 1.00 15.66 304 LEU B CA 1
ATOM 5303 C C . LEU B 1 302 ? 15.299 -28.073 76.851 1.00 17.34 304 LEU B C 1
ATOM 5304 O O . LEU B 1 302 ? 14.901 -27.174 76.092 1.00 18.22 304 LEU B O 1
ATOM 5309 N N . PRO B 1 303 ? 15.480 -27.843 78.140 1.00 16.28 305 PRO B N 1
ATOM 5310 C CA . PRO B 1 303 ? 15.183 -26.518 78.701 1.00 13.92 305 PRO B CA 1
ATOM 5311 C C . PRO B 1 303 ? 16.056 -25.428 78.102 1.00 16.10 305 PRO B C 1
ATOM 5312 O O . PRO B 1 303 ? 17.250 -25.623 77.880 1.00 18.30 305 PRO B O 1
ATOM 5316 N N . ALA B 1 304 ? 15.433 -24.264 77.893 1.00 14.04 306 ALA B N 1
ATOM 5317 C CA . ALA B 1 304 ? 16.128 -23.044 77.474 1.00 15.22 306 ALA B CA 1
ATOM 5318 C C . ALA B 1 304 ? 16.760 -22.305 78.637 1.00 15.32 306 ALA B C 1
ATOM 5319 O O . ALA B 1 304 ? 17.688 -21.517 78.425 1.00 16.38 306 ALA B O 1
ATOM 5321 N N . ARG B 1 305 ? 16.313 -22.579 79.855 1.00 14.79 307 ARG B N 1
ATOM 5322 C CA . ARG B 1 305 ? 16.910 -21.994 81.054 1.00 17.21 307 ARG B CA 1
ATOM 5323 C C . ARG B 1 305 ? 18.064 -22.885 81.497 1.00 19.05 307 ARG B C 1
ATOM 5324 O O . ARG B 1 305 ? 17.865 -24.069 81.738 1.00 17.28 307 ARG B O 1
ATOM 5332 N N . LYS B 1 306 ? 19.268 -22.303 81.600 1.00 16.77 308 LYS B N 1
ATOM 5333 C CA . LYS B 1 306 ? 20.490 -23.074 81.847 1.00 17.15 308 LYS B CA 1
ATOM 5334 C C . LYS B 1 306 ? 20.406 -23.883 83.138 1.00 20.27 308 LYS B C 1
ATOM 5335 O O . LYS B 1 306 ? 20.769 -25.059 83.153 1.00 20.28 308 LYS B O 1
ATOM 5341 N N . ASP B 1 307 ? 19.966 -23.263 84.236 1.00 18.02 309 ASP B N 1
ATOM 5342 C CA . ASP B 1 307 ? 19.960 -23.977 85.511 1.00 18.07 309 ASP B CA 1
ATOM 5343 C C . ASP B 1 307 ? 18.862 -25.023 85.593 1.00 21.40 309 ASP B C 1
ATOM 5344 O O . ASP B 1 307 ? 18.814 -25.775 86.570 1.00 23.83 309 ASP B O 1
ATOM 5349 N N . VAL B 1 308 ? 17.945 -25.054 84.631 1.00 16.74 310 VAL B N 1
ATOM 5350 C CA . VAL B 1 308 ? 16.989 -26.138 84.530 1.00 17.72 310 VAL B CA 1
ATOM 5351 C C . VAL B 1 308 ? 17.521 -27.255 83.647 1.00 16.65 310 VAL B C 1
ATOM 5352 O O . VAL B 1 308 ? 17.357 -28.434 83.978 1.00 19.47 310 VAL B O 1
ATOM 5356 N N . LEU B 1 309 ? 18.159 -26.921 82.512 1.00 16.49 311 LEU B N 1
ATOM 5357 C CA . LEU B 1 309 ? 18.848 -27.959 81.763 1.00 17.18 311 LEU B CA 1
ATOM 5358 C C . LEU B 1 309 ? 19.826 -28.721 82.662 1.00 20.29 311 LEU B C 1
ATOM 5359 O O . LEU B 1 309 ? 19.954 -29.944 82.547 1.00 20.57 311 LEU B O 1
ATOM 5364 N N . GLU B 1 310 ? 20.511 -28.016 83.573 1.00 21.15 312 GLU B N 1
ATOM 5365 C CA . GLU B 1 310 ? 21.520 -28.686 84.403 1.00 21.72 312 GLU B CA 1
ATOM 5366 C C . GLU B 1 310 ? 20.914 -29.745 85.307 1.00 24.42 312 GLU B C 1
ATOM 5367 O O . GLU B 1 310 ? 21.582 -30.737 85.632 1.00 27.83 312 GLU B O 1
ATOM 5373 N N . LEU B 1 311 ? 19.672 -29.551 85.735 1.00 20.45 313 LEU B N 1
ATOM 5374 C CA . LEU B 1 311 ? 18.981 -30.545 86.550 1.00 22.50 313 LEU B CA 1
ATOM 5375 C C . LEU B 1 311 ? 18.667 -31.811 85.763 1.00 23.71 313 LEU B C 1
ATOM 5376 O O . LEU B 1 311 ? 18.523 -32.881 86.353 1.00 27.63 313 LEU B O 1
ATOM 5381 N N . VAL B 1 312 ? 18.522 -31.709 84.442 1.00 19.74 314 VAL B N 1
ATOM 5382 C CA . VAL B 1 312 ? 17.997 -32.819 83.647 1.00 21.53 314 VAL B CA 1
ATOM 5383 C C . VAL B 1 312 ? 18.991 -33.314 82.608 1.00 21.25 314 VAL B C 1
ATOM 5384 O O . VAL B 1 312 ? 18.630 -34.142 81.759 1.00 20.00 314 VAL B O 1
ATOM 5388 N N . LYS B 1 313 ? 20.260 -32.882 82.713 1.00 20.79 315 LYS B N 1
ATOM 5389 C CA . LYS B 1 313 ? 21.244 -33.108 81.668 1.00 20.76 315 LYS B CA 1
ATOM 5390 C C . LYS B 1 313 ? 21.569 -34.578 81.451 1.00 20.07 315 LYS B C 1
ATOM 5391 O O . LYS B 1 313 ? 22.058 -34.935 80.374 1.00 22.12 315 LYS B O 1
ATOM 5397 N N . ASP B 1 314 ? 21.321 -35.439 82.426 1.00 17.70 316 ASP B N 1
ATOM 5398 C CA . ASP B 1 314 ? 21.626 -36.855 82.253 1.00 20.30 316 ASP B CA 1
ATOM 5399 C C . ASP B 1 314 ? 20.420 -37.670 81.800 1.00 16.02 316 ASP B C 1
ATOM 5400 O O . ASP B 1 314 ? 20.542 -38.870 81.617 1.00 18.25 316 ASP B O 1
ATOM 5405 N N . ASN B 1 315 ? 19.277 -37.048 81.595 1.00 15.84 317 ASN B N 1
ATOM 5406 C CA . ASN B 1 315 ? 18.166 -37.806 81.047 1.00 15.86 317 ASN B CA 1
ATOM 5407 C C . ASN B 1 315 ? 18.556 -38.363 79.674 1.00 16.53 317 ASN B C 1
ATOM 5408 O O . ASN B 1 315 ? 19.096 -37.620 78.840 1.00 16.92 317 ASN B O 1
ATOM 5413 N N . PRO B 1 316 ? 18.368 -39.658 79.419 1.00 17.22 318 PRO B N 1
ATOM 5414 C CA . PRO B 1 316 ? 18.843 -40.237 78.163 1.00 16.01 318 PRO B CA 1
ATOM 5415 C C . PRO B 1 316 ? 18.199 -39.649 76.932 1.00 16.45 318 PRO B C 1
ATOM 5416 O O . PRO B 1 316 ? 18.867 -39.559 75.898 1.00 16.79 318 PRO B O 1
ATOM 5420 N N . ASP B 1 317 ? 16.945 -39.194 77.020 1.00 17.67 319 ASP B N 1
ATOM 5421 C CA . ASP B 1 317 ? 16.348 -38.505 75.878 1.00 16.03 319 ASP B CA 1
ATOM 5422 C C . ASP B 1 317 ? 17.026 -37.157 75.648 1.00 16.39 319 ASP B C 1
ATOM 5423 O O . ASP B 1 317 ? 17.261 -36.763 74.487 1.00 17.73 319 ASP B O 1
ATOM 5428 N N . VAL B 1 318 ? 17.270 -36.402 76.725 1.00 15.89 320 VAL B N 1
ATOM 5429 C CA . VAL B 1 318 ? 17.984 -35.126 76.614 1.00 14.91 320 VAL B CA 1
ATOM 5430 C C . VAL B 1 318 ? 19.349 -35.352 75.986 1.00 14.89 320 VAL B C 1
ATOM 5431 O O . VAL B 1 318 ? 19.746 -34.614 75.082 1.00 16.66 320 VAL B O 1
ATOM 5435 N N . VAL B 1 319 ? 20.068 -36.406 76.401 1.00 15.79 321 VAL B N 1
ATOM 5436 C CA . VAL B 1 319 ? 21.414 -36.638 75.861 1.00 15.80 321 VAL B CA 1
ATOM 5437 C C . VAL B 1 319 ? 21.347 -36.923 74.363 1.00 16.39 321 VAL B C 1
ATOM 5438 O O . VAL B 1 319 ? 22.072 -36.313 73.560 1.00 16.67 321 VAL B O 1
ATOM 5442 N N . ALA B 1 320 ? 20.432 -37.816 73.956 1.00 15.04 322 ALA B N 1
ATOM 5443 C CA . ALA B 1 320 ? 20.328 -38.229 72.552 1.00 15.39 322 ALA B CA 1
ATOM 5444 C C . ALA B 1 320 ? 19.853 -37.085 71.662 1.00 16.89 322 ALA B C 1
ATOM 5445 O O . ALA B 1 320 ? 20.408 -36.874 70.590 1.00 16.34 322 ALA B O 1
ATOM 5447 N N . PHE B 1 321 ? 18.826 -36.338 72.082 1.00 17.46 323 PHE B N 1
ATOM 5448 C CA . PHE B 1 321 ? 18.370 -35.221 71.268 1.00 15.68 323 PHE B CA 1
ATOM 5449 C C . PHE B 1 321 ? 19.371 -34.065 71.245 1.00 15.84 323 PHE B C 1
ATOM 5450 O O . PHE B 1 321 ? 19.441 -33.349 70.239 1.00 15.79 323 PHE B O 1
ATOM 5458 N N . THR B 1 322 ? 20.127 -33.860 72.325 1.00 17.25 324 THR B N 1
ATOM 5459 C CA . THR B 1 322 ? 21.216 -32.887 72.299 1.00 14.56 324 THR B CA 1
ATOM 5460 C C . THR B 1 322 ? 22.235 -33.277 71.243 1.00 17.12 324 THR B C 1
ATOM 5461 O O . THR B 1 322 ? 22.698 -32.421 70.475 1.00 17.15 324 THR B O 1
ATOM 5465 N N . GLN B 1 323 ? 22.573 -34.568 71.162 1.00 17.47 325 GLN B N 1
ATOM 5466 C CA . GLN B 1 323 ? 23.524 -35.018 70.153 1.00 17.54 325 GLN B CA 1
ATOM 5467 C C . GLN B 1 323 ? 22.991 -34.798 68.736 1.00 17.52 325 GLN B C 1
ATOM 5468 O O . GLN B 1 323 ? 23.737 -34.350 67.857 1.00 18.96 325 GLN B O 1
ATOM 5474 N N . SER B 1 324 ? 21.712 -35.091 68.505 1.00 17.71 326 SER B N 1
ATOM 5475 C CA . SER B 1 324 ? 21.123 -34.863 67.194 1.00 15.86 326 SER B CA 1
ATOM 5476 C C . SER B 1 324 ? 21.183 -33.393 66.805 1.00 17.68 326 SER B C 1
ATOM 5477 O O . SER B 1 324 ? 21.577 -33.057 65.671 1.00 19.04 326 SER B O 1
ATOM 5480 N N . ALA B 1 325 ? 20.831 -32.500 67.728 1.00 18.72 327 ALA B N 1
ATOM 5481 C CA . ALA B 1 325 ? 20.826 -31.068 67.435 1.00 18.41 327 ALA B CA 1
ATOM 5482 C C . ALA B 1 325 ? 22.223 -30.490 67.290 1.00 19.68 327 ALA B C 1
ATOM 5483 O O . ALA B 1 325 ? 22.362 -29.393 66.729 1.00 19.55 327 ALA B O 1
ATOM 5485 N N . SER B 1 326 ? 23.245 -31.199 67.782 1.00 18.38 328 SER B N 1
ATOM 5486 C CA . SER B 1 326 ? 24.587 -30.619 67.853 1.00 18.75 328 SER B CA 1
ATOM 5487 C C . SER B 1 326 ? 25.135 -30.294 66.481 1.00 22.39 328 SER B C 1
ATOM 5488 O O . SER B 1 326 ? 25.929 -29.365 66.350 1.00 24.51 328 SER B O 1
ATOM 5491 N N . MET B 1 327 ? 24.704 -31.047 65.461 1.00 22.08 329 MET B N 1
ATOM 5492 C CA . MET B 1 327 ? 25.138 -30.848 64.093 1.00 23.33 329 MET B CA 1
ATOM 5493 C C . MET B 1 327 ? 24.077 -30.142 63.258 1.00 25.02 329 MET B C 1
ATOM 5494 O O . MET B 1 327 ? 24.197 -30.084 62.029 1.00 26.19 329 MET B O 1
ATOM 5499 N N . GLY B 1 328 ? 23.078 -29.550 63.897 1.00 21.91 330 GLY B N 1
ATOM 5500 C CA . GLY B 1 328 ? 22.007 -28.877 63.192 1.00 21.38 330 GLY B CA 1
ATOM 5501 C C . GLY B 1 328 ? 22.230 -27.386 63.003 1.00 22.79 330 GLY B C 1
ATOM 5502 O O . GLY B 1 328 ? 23.295 -26.831 63.284 1.00 27.11 330 GLY B O 1
ATOM 5503 N N . THR B 1 329 ? 21.186 -26.715 62.510 1.00 21.49 331 THR B N 1
ATOM 5504 C CA . THR B 1 329 ? 21.304 -25.278 62.313 1.00 25.02 331 THR B CA 1
ATOM 5505 C C . THR B 1 329 ? 19.975 -24.610 62.666 1.00 23.73 331 THR B C 1
ATOM 5506 O O . THR B 1 329 ? 18.941 -25.105 62.269 1.00 19.97 331 THR B O 1
ATOM 5510 N N . PRO B 1 330 ? 19.958 -23.505 63.420 1.00 24.46 332 PRO B N 1
ATOM 5511 C CA . PRO B 1 330 ? 18.659 -22.929 63.826 1.00 24.17 332 PRO B CA 1
ATOM 5512 C C . PRO B 1 330 ? 17.913 -22.365 62.624 1.00 22.76 332 PRO B C 1
ATOM 5513 O O . PRO B 1 330 ? 18.501 -21.854 61.668 1.00 25.42 332 PRO B O 1
ATOM 5517 N N . MET B 1 331 ? 16.600 -22.500 62.661 1.00 21.85 333 MET B N 1
ATOM 5518 C CA . MET B 1 331 ? 15.796 -21.966 61.578 1.00 18.08 333 MET B CA 1
ATOM 5519 C C . MET B 1 331 ? 15.989 -20.458 61.490 1.00 17.73 333 MET B C 1
ATOM 5520 O O . MET B 1 331 ? 16.063 -19.784 62.520 1.00 18.03 333 MET B O 1
ATOM 5525 N N . PRO B 1 332 ? 16.042 -19.891 60.278 1.00 15.68 334 PRO B N 1
ATOM 5526 C CA . PRO B 1 332 ? 15.974 -18.440 60.150 1.00 17.17 334 PRO B CA 1
ATOM 5527 C C . PRO B 1 332 ? 14.685 -17.956 60.763 1.00 16.94 334 PRO B C 1
ATOM 5528 O O . PRO B 1 332 ? 13.661 -18.659 60.727 1.00 16.82 334 PRO B O 1
ATOM 5532 N N . ASN B 1 333 ? 14.728 -16.751 61.322 1.00 16.43 335 ASN B N 1
ATOM 5533 C CA . ASN B 1 333 ? 13.518 -16.134 61.852 1.00 16.94 335 ASN B CA 1
ATOM 5534 C C . ASN B 1 333 ? 13.153 -14.846 61.126 1.00 17.76 335 ASN B C 1
ATOM 5535 O O . ASN B 1 333 ? 12.243 -14.136 61.565 1.00 19.36 335 ASN B O 1
ATOM 5540 N N . VAL B 1 334 ? 13.828 -14.528 60.027 1.00 15.57 336 VAL B N 1
ATOM 5541 C CA . VAL B 1 334 ? 13.553 -13.305 59.278 1.00 15.86 336 VAL B CA 1
ATOM 5542 C C . VAL B 1 334 ? 12.168 -13.393 58.633 1.00 19.98 336 VAL B C 1
ATOM 5543 O O . VAL B 1 334 ? 11.633 -14.496 58.436 1.00 16.85 336 VAL B O 1
ATOM 5547 N N . PRO B 1 335 ? 11.540 -12.264 58.304 1.00 17.75 337 PRO B N 1
ATOM 5548 C CA . PRO B 1 335 ? 10.196 -12.339 57.712 1.00 18.52 337 PRO B CA 1
ATOM 5549 C C . PRO B 1 335 ? 10.151 -13.166 56.442 1.00 20.58 337 PRO B C 1
ATOM 5550 O O . PRO B 1 335 ? 9.149 -13.847 56.179 1.00 19.15 337 PRO B O 1
ATOM 5554 N N . GLU B 1 336 ? 11.250 -13.191 55.706 1.00 17.67 338 GLU B N 1
ATOM 5555 C CA . GLU B 1 336 ? 11.298 -13.892 54.432 1.00 18.94 338 GLU B CA 1
ATOM 5556 C C . GLU B 1 336 ? 11.341 -15.401 54.603 1.00 19.09 338 GLU B C 1
ATOM 5557 O O . GLU B 1 336 ? 11.411 -16.109 53.611 1.00 18.69 338 GLU B O 1
ATOM 5563 N N . MET B 1 337 ? 11.422 -15.917 55.833 1.00 18.39 339 MET B N 1
ATOM 5564 C CA . MET B 1 337 ? 11.283 -17.355 55.994 1.00 20.06 339 MET B CA 1
ATOM 5565 C C . MET B 1 337 ? 9.864 -17.813 55.709 1.00 19.94 339 MET B C 1
ATOM 5566 O O . MET B 1 337 ? 9.677 -18.990 55.358 1.00 20.19 339 MET B O 1
ATOM 5571 N N . ALA B 1 338 ? 8.877 -16.911 55.825 1.00 21.55 340 ALA B N 1
ATOM 5572 C CA . ALA B 1 338 ? 7.476 -17.316 55.659 1.00 23.76 340 ALA B CA 1
ATOM 5573 C C . ALA B 1 338 ? 7.213 -18.037 54.347 1.00 24.35 340 ALA B C 1
ATOM 5574 O O . ALA B 1 338 ? 6.560 -19.089 54.369 1.00 26.32 340 ALA B O 1
ATOM 5576 N N . PRO B 1 339 ? 7.677 -17.562 53.195 1.00 21.49 341 PRO B N 1
ATOM 5577 C CA . PRO B 1 339 ? 7.352 -18.284 51.956 1.00 24.51 341 PRO B CA 1
ATOM 5578 C C . PRO B 1 339 ? 8.186 -19.538 51.741 1.00 25.57 341 PRO B C 1
ATOM 5579 O O . PRO B 1 339 ? 7.841 -20.375 50.875 1.00 26.53 341 PRO B O 1
ATOM 5583 N N . VAL B 1 340 ? 9.250 -19.722 52.526 1.00 20.90 342 VAL B N 1
ATOM 5584 C CA . VAL B 1 340 ? 10.159 -20.827 52.278 1.00 21.90 342 VAL B CA 1
ATOM 5585 C C . VAL B 1 340 ? 9.467 -22.154 52.528 1.00 20.04 342 VAL B C 1
ATOM 5586 O O . VAL B 1 340 ? 9.639 -23.105 51.748 1.00 19.18 342 VAL B O 1
ATOM 5590 N N . TRP B 1 341 ? 8.646 -22.235 53.590 1.00 19.36 343 TRP B N 1
ATOM 5591 C CA . TRP B 1 341 ? 8.022 -23.504 53.957 1.00 19.12 343 TRP B CA 1
ATOM 5592 C C . TRP B 1 341 ? 7.105 -24.037 52.866 1.00 19.77 343 TRP B C 1
ATOM 5593 O O . TRP B 1 341 ? 7.164 -25.227 52.532 1.00 20.30 343 TRP B O 1
ATOM 5604 N N . SER B 1 342 ? 6.192 -23.194 52.365 1.00 22.40 344 SER B N 1
ATOM 5605 C CA . SER B 1 342 ? 5.222 -23.656 51.378 1.00 26.87 344 SER B CA 1
ATOM 5606 C C . SER B 1 342 ? 5.893 -23.956 50.044 1.00 22.89 344 SER B C 1
ATOM 5607 O O . SER B 1 342 ? 5.566 -24.950 49.402 1.00 20.88 344 SER B O 1
ATOM 5610 N N . ALA B 1 343 ? 6.851 -23.126 49.618 1.00 21.82 345 ALA B N 1
ATOM 5611 C CA . ALA B 1 343 ? 7.523 -23.386 48.356 1.00 21.80 345 ALA B CA 1
ATOM 5612 C C . ALA B 1 343 ? 8.302 -24.690 48.410 1.00 19.76 345 ALA B C 1
ATOM 5613 O O . ALA B 1 343 ? 8.280 -25.482 47.458 1.00 19.96 345 ALA B O 1
ATOM 5615 N N . MET B 1 344 ? 9.038 -24.929 49.512 1.00 19.41 346 MET B N 1
ATOM 5616 C CA . MET B 1 344 ? 9.772 -26.180 49.588 1.00 17.53 346 MET B CA 1
ATOM 5617 C C . MET B 1 344 ? 8.849 -27.371 49.814 1.00 17.64 346 MET B C 1
ATOM 5618 O O . MET B 1 344 ? 9.173 -28.474 49.372 1.00 18.61 346 MET B O 1
ATOM 5623 N N . GLY B 1 345 ? 7.760 -27.182 50.553 1.00 17.16 347 GLY B N 1
ATOM 5624 C CA . GLY B 1 345 ? 6.794 -28.257 50.693 1.00 17.77 347 GLY B CA 1
ATOM 5625 C C . GLY B 1 345 ? 6.200 -28.645 49.353 1.00 20.31 347 GLY B C 1
ATOM 5626 O O . GLY B 1 345 ? 6.100 -29.828 49.036 1.00 18.29 347 GLY B O 1
ATOM 5627 N N . ASP B 1 346 ? 5.840 -27.648 48.533 1.00 19.23 348 ASP B N 1
ATOM 5628 C CA . ASP B 1 346 ? 5.345 -27.946 47.189 1.00 21.71 348 ASP B CA 1
ATOM 5629 C C . ASP B 1 346 ? 6.394 -28.663 46.361 1.00 20.71 348 ASP B C 1
ATOM 5630 O O . ASP B 1 346 ? 6.076 -29.610 45.631 1.00 22.68 348 ASP B O 1
ATOM 5635 N N . ALA B 1 347 ? 7.650 -28.233 46.456 1.00 18.66 349 ALA B N 1
ATOM 5636 C CA . ALA B 1 347 ? 8.719 -28.886 45.721 1.00 21.70 349 ALA B CA 1
ATOM 5637 C C . ALA B 1 347 ? 8.875 -30.332 46.143 1.00 20.68 349 ALA B C 1
ATOM 5638 O O . ALA B 1 347 ? 9.032 -31.216 45.293 1.00 20.01 349 ALA B O 1
ATOM 5640 N N . LEU B 1 348 ? 8.842 -30.605 47.463 1.00 17.41 350 LEU B N 1
ATOM 5641 C CA . LEU B 1 348 ? 8.967 -31.983 47.936 1.00 18.06 350 LEU B CA 1
ATOM 5642 C C . LEU B 1 348 ? 7.793 -32.825 47.475 1.00 19.00 350 LEU B C 1
ATOM 5643 O O . LEU B 1 348 ? 7.962 -34.001 47.109 1.00 20.30 350 LEU B O 1
ATOM 5648 N N . SER B 1 349 ? 6.586 -32.254 47.488 1.00 18.46 351 SER B N 1
ATOM 5649 C CA . SER B 1 349 ? 5.434 -32.982 46.951 1.00 18.47 351 SER B CA 1
ATOM 5650 C C . SER B 1 349 ? 5.629 -33.334 45.475 1.00 19.79 351 SER B C 1
ATOM 5651 O O . SER B 1 349 ? 5.369 -34.465 45.060 1.00 20.05 351 SER B O 1
ATOM 5654 N N . ILE B 1 350 ? 6.088 -32.380 44.668 1.00 22.71 352 ILE B N 1
ATOM 5655 C CA . ILE B 1 350 ? 6.362 -32.663 43.252 1.00 21.61 352 ILE B CA 1
ATOM 5656 C C . ILE B 1 350 ? 7.408 -33.768 43.112 1.00 22.94 352 ILE B C 1
ATOM 5657 O O . ILE B 1 350 ? 7.257 -34.712 42.313 1.00 24.82 352 ILE B O 1
ATOM 5662 N N . ILE B 1 351 ? 8.471 -33.693 43.909 1.00 20.38 353 ILE B N 1
ATOM 5663 C CA . ILE B 1 351 ? 9.566 -34.655 43.797 1.00 23.11 353 ILE B CA 1
ATOM 5664 C C . ILE B 1 351 ? 9.091 -36.057 44.162 1.00 24.29 353 ILE B C 1
ATOM 5665 O O . ILE B 1 351 ? 9.337 -37.024 43.430 1.00 24.70 353 ILE B O 1
ATOM 5670 N N . ILE B 1 352 ? 8.399 -36.199 45.300 1.00 20.83 354 ILE B N 1
ATOM 5671 C CA . ILE B 1 352 ? 8.044 -37.540 45.736 1.00 22.07 354 ILE B CA 1
ATOM 5672 C C . ILE B 1 352 ? 6.943 -38.146 44.883 1.00 22.35 354 ILE B C 1
ATOM 5673 O O . ILE B 1 352 ? 6.811 -39.379 44.844 1.00 24.91 354 ILE B O 1
ATOM 5678 N N . ASN B 1 353 ? 6.190 -37.320 44.156 1.00 19.86 355 ASN B N 1
ATOM 5679 C CA . ASN B 1 353 ? 5.156 -37.806 43.249 1.00 21.12 355 ASN B CA 1
ATOM 5680 C C . ASN B 1 353 ? 5.675 -37.968 41.840 1.00 24.52 355 ASN B C 1
ATOM 5681 O O . ASN B 1 353 ? 4.892 -38.316 40.938 1.00 26.51 355 ASN B O 1
ATOM 5686 N N . GLY B 1 354 ? 6.981 -37.764 41.658 1.00 24.60 356 GLY B N 1
ATOM 5687 C CA . GLY B 1 354 ? 7.609 -37.907 40.349 1.00 25.44 356 GLY B CA 1
ATOM 5688 C C . GLY B 1 354 ? 7.057 -36.968 39.304 1.00 30.98 356 GLY B C 1
ATOM 5689 O O . GLY B 1 354 ? 7.126 -37.278 38.103 1.00 28.73 356 GLY B O 1
ATOM 5690 N N . GLN B 1 355 ? 6.575 -35.793 39.711 1.00 24.40 357 GLN B N 1
ATOM 5691 C CA . GLN B 1 355 ? 5.927 -34.867 38.782 1.00 25.25 357 GLN B CA 1
ATOM 5692 C C . GLN B 1 355 ? 6.908 -33.996 38.014 1.00 29.96 357 GLN B C 1
ATOM 5693 O O . GLN B 1 355 ? 6.538 -33.425 36.979 1.00 33.36 357 GLN B O 1
ATOM 5699 N N . ALA B 1 356 ? 8.140 -33.886 38.489 1.00 24.75 358 ALA B N 1
ATOM 5700 C CA . ALA B 1 356 ? 9.183 -33.128 37.819 1.00 24.76 358 ALA B CA 1
ATOM 5701 C C . ALA B 1 356 ? 10.499 -33.596 38.408 1.00 25.05 358 ALA B C 1
ATOM 5702 O O . ALA B 1 356 ? 10.523 -34.202 39.480 1.00 26.37 358 ALA B O 1
ATOM 5704 N N . SER B 1 357 ? 11.596 -33.294 37.716 1.00 31.14 359 SER B N 1
ATOM 5705 C CA . SER B 1 357 ? 12.898 -33.696 38.209 1.00 26.68 359 SER B CA 1
ATOM 5706 C C . SER B 1 357 ? 13.228 -32.919 39.487 1.00 23.57 359 SER B C 1
ATOM 5707 O O . SER B 1 357 ? 12.642 -31.873 39.771 1.00 27.56 359 SER B O 1
ATOM 5710 N N . VAL B 1 358 ? 14.181 -33.444 40.262 1.00 28.48 360 VAL B N 1
ATOM 5711 C CA . VAL B 1 358 ? 14.586 -32.746 41.488 1.00 25.47 360 VAL B CA 1
ATOM 5712 C C . VAL B 1 358 ? 15.085 -31.345 41.157 1.00 28.56 360 VAL B C 1
ATOM 5713 O O . VAL B 1 358 ? 14.695 -30.351 41.786 1.00 23.72 360 VAL B O 1
ATOM 5717 N N . GLU B 1 359 ? 15.938 -31.245 40.128 1.00 28.57 361 GLU B N 1
ATOM 5718 C CA . GLU B 1 359 ? 16.494 -29.957 39.728 1.00 26.99 361 GLU B CA 1
ATOM 5719 C C . GLU B 1 359 ? 15.405 -28.954 39.383 1.00 22.86 361 GLU B C 1
ATOM 5720 O O . GLU B 1 359 ? 15.439 -27.799 39.814 1.00 25.67 361 GLU B O 1
ATOM 5726 N N . ASP B 1 360 ? 14.438 -29.379 38.577 1.00 25.11 362 ASP B N 1
ATOM 5727 C CA . ASP B 1 360 ? 13.383 -28.478 38.152 1.00 26.12 362 ASP B CA 1
ATOM 5728 C C . ASP B 1 360 ? 12.505 -28.063 39.336 1.00 26.87 362 ASP B C 1
ATOM 5729 O O . ASP B 1 360 ? 12.089 -26.902 39.428 1.00 27.80 362 ASP B O 1
ATOM 5734 N N . ALA B 1 361 ? 12.219 -28.998 40.261 1.00 24.99 363 ALA B N 1
ATOM 5735 C CA . ALA B 1 361 ? 11.333 -28.680 41.375 1.00 22.36 363 ALA B CA 1
ATOM 5736 C C . ALA B 1 361 ? 11.975 -27.692 42.345 1.00 19.53 363 ALA B C 1
ATOM 5737 O O . ALA B 1 361 ? 11.311 -26.774 42.816 1.00 21.25 363 ALA B O 1
ATOM 5739 N N . LEU B 1 362 ? 13.251 -27.876 42.639 1.00 21.76 364 LEU B N 1
ATOM 5740 C CA . LEU B 1 362 ? 13.943 -26.960 43.541 1.00 20.70 364 LEU B CA 1
ATOM 5741 C C . LEU B 1 362 ? 14.165 -25.606 42.877 1.00 25.72 364 LEU B C 1
ATOM 5742 O O . LEU B 1 362 ? 14.018 -24.565 43.524 1.00 25.10 364 LEU B O 1
ATOM 5747 N N . LYS B 1 363 ? 14.475 -25.590 41.569 1.00 28.56 365 LYS B N 1
ATOM 5748 C CA . LYS B 1 363 ? 14.562 -24.312 40.870 1.00 30.29 365 LYS B CA 1
ATOM 5749 C C . LYS B 1 363 ? 13.245 -23.560 40.940 1.00 27.68 365 LYS B C 1
ATOM 5750 O O . LYS B 1 363 ? 13.222 -22.343 41.176 1.00 28.80 365 LYS B O 1
ATOM 5756 N N . GLU B 1 364 ? 12.128 -24.267 40.725 1.00 23.21 366 GLU B N 1
ATOM 5757 C CA . GLU B 1 364 ? 10.824 -23.631 40.845 1.00 23.15 366 GLU B CA 1
ATOM 5758 C C . GLU B 1 364 ? 10.594 -23.096 42.258 1.00 27.55 366 GLU B C 1
ATOM 5759 O O . GLU B 1 364 ? 10.046 -21.998 42.438 1.00 25.33 366 GLU B O 1
ATOM 5765 N N . ALA B 1 365 ? 11.033 -23.847 43.279 1.00 27.15 367 ALA B N 1
ATOM 5766 C CA . ALA B 1 365 ? 10.859 -23.377 44.654 1.00 24.74 367 ALA B CA 1
ATOM 5767 C C . ALA B 1 365 ? 11.645 -22.094 44.911 1.00 22.13 367 ALA B C 1
ATOM 5768 O O . ALA B 1 365 ? 11.116 -21.139 45.499 1.00 23.76 367 ALA B O 1
ATOM 5770 N N . VAL B 1 366 ? 12.917 -22.061 44.502 1.00 24.46 368 VAL B N 1
ATOM 5771 C CA . VAL B 1 366 ? 13.722 -20.849 44.688 1.00 26.13 368 VAL B CA 1
ATOM 5772 C C . VAL B 1 366 ? 13.121 -19.674 43.916 1.00 25.18 368 VAL B C 1
ATOM 5773 O O . VAL B 1 366 ? 13.059 -18.545 44.420 1.00 25.25 368 VAL B O 1
ATOM 5777 N N . GLU B 1 367 ? 12.690 -19.909 42.668 1.00 27.94 369 GLU B N 1
ATOM 5778 C CA . GLU B 1 367 ? 12.030 -18.828 41.937 1.00 27.75 369 GLU B CA 1
ATOM 5779 C C . GLU B 1 367 ? 10.792 -18.328 42.671 1.00 25.25 369 GLU B C 1
ATOM 5780 O O . GLU B 1 367 ? 10.562 -17.117 42.746 1.00 26.10 369 GLU B O 1
ATOM 5786 N N . LYS B 1 368 ? 9.996 -19.242 43.248 1.00 23.92 370 LYS B N 1
ATOM 5787 C CA . LYS B 1 368 ? 8.789 -18.835 43.962 1.00 22.84 370 LYS B CA 1
ATOM 5788 C C . LYS B 1 368 ? 9.139 -18.029 45.206 1.00 26.20 370 LYS B C 1
ATOM 5789 O O . LYS B 1 368 ? 8.493 -17.022 45.504 1.00 27.88 370 LYS B O 1
ATOM 5795 N N . ILE B 1 369 ? 10.153 -18.466 45.948 1.00 25.93 371 ILE B N 1
ATOM 5796 C CA . ILE B 1 369 ? 10.541 -17.727 47.144 1.00 27.57 371 ILE B CA 1
ATOM 5797 C C . ILE B 1 369 ? 11.007 -16.330 46.773 1.00 23.95 371 ILE B C 1
ATOM 5798 O O . ILE B 1 369 ? 10.589 -15.340 47.387 1.00 24.00 371 ILE B O 1
ATOM 5803 N N . LYS B 1 370 ? 11.858 -16.239 45.743 1.00 24.12 372 LYS B N 1
ATOM 5804 C CA . LYS B 1 370 ? 12.405 -14.949 45.329 1.00 25.80 372 LYS B CA 1
ATOM 5805 C C . LYS B 1 370 ? 11.309 -13.992 44.906 1.00 24.51 372 LYS B C 1
ATOM 5806 O O . LYS B 1 370 ? 11.372 -12.794 45.202 1.00 25.20 372 LYS B O 1
ATOM 5812 N N . ALA B 1 371 ? 10.299 -14.505 44.197 1.00 26.22 373 ALA B N 1
ATOM 5813 C CA . ALA B 1 371 ? 9.181 -13.672 43.775 1.00 30.01 373 ALA B CA 1
ATOM 5814 C C . ALA B 1 371 ? 8.374 -13.178 44.963 1.00 28.36 373 ALA B C 1
ATOM 5815 O O . ALA B 1 371 ? 7.978 -12.007 45.020 1.00 31.28 373 ALA B O 1
ATOM 5817 N N . GLN B 1 372 ? 8.126 -14.061 45.928 1.00 26.03 374 GLN B N 1
ATOM 5818 C CA . GLN B 1 372 ? 7.383 -13.672 47.115 1.00 27.56 374 GLN B CA 1
ATOM 5819 C C . GLN B 1 372 ? 8.148 -12.636 47.920 1.00 27.61 374 GLN B C 1
ATOM 5820 O O . GLN B 1 372 ? 7.558 -11.680 48.427 1.00 28.99 374 GLN B O 1
ATOM 5826 N N . ILE B 1 373 ? 9.472 -12.793 48.016 1.00 25.34 375 ILE B N 1
ATOM 5827 C CA . ILE B 1 373 ? 10.294 -11.846 48.760 1.00 24.12 375 ILE B CA 1
ATOM 5828 C C . ILE B 1 373 ? 10.273 -10.472 48.096 1.00 26.10 375 ILE B C 1
ATOM 5829 O O . ILE B 1 373 ? 10.128 -9.441 48.763 1.00 31.54 375 ILE B O 1
ATOM 5834 N N . GLU B 1 374 ? 10.421 -10.441 46.769 1.00 28.98 376 GLU B N 1
ATOM 5835 C CA . GLU B 1 374 ? 10.436 -9.172 46.041 1.00 30.32 376 GLU B CA 1
ATOM 5836 C C . GLU B 1 374 ? 9.098 -8.461 46.134 1.00 33.75 376 GLU B C 1
ATOM 5837 O O . GLU B 1 374 ? 9.039 -7.228 46.134 1.00 34.40 376 GLU B O 1
ATOM 5843 N N . LYS B 1 375 ? 8.012 -9.224 46.118 1.00 31.13 377 LYS B N 1
ATOM 5844 C CA . LYS B 1 375 ? 6.674 -8.689 46.273 1.00 35.15 377 LYS B CA 1
ATOM 5845 C C . LYS B 1 375 ? 6.210 -8.702 47.706 1.00 30.66 377 LYS B C 1
ATOM 5846 O O . LYS B 1 375 ? 5.007 -8.703 47.938 1.00 36.11 377 LYS B O 1
ATOM 5852 N N . GLY B 1 376 ? 7.117 -8.920 48.655 1.00 38.55 378 GLY B N 1
ATOM 5853 C CA . GLY B 1 376 ? 6.775 -8.731 50.051 1.00 43.95 378 GLY B CA 1
ATOM 5854 C C . GLY B 1 376 ? 5.625 -9.554 50.595 1.00 49.41 378 GLY B C 1
ATOM 5855 O O . GLY B 1 376 ? 4.761 -8.990 51.277 1.00 52.20 378 GLY B O 1
ATOM 5856 N N . SER B 1 377 ? 5.585 -10.865 50.295 1.00 46.71 379 SER B N 1
ATOM 5857 C CA . SER B 1 377 ? 4.494 -11.729 50.753 1.00 49.33 379 SER B CA 1
ATOM 5858 C C . SER B 1 377 ? 4.369 -11.781 52.276 1.00 53.56 379 SER B C 1
ATOM 5859 O O . SER B 1 377 ? 3.326 -12.212 52.793 1.00 50.25 379 SER B O 1
ATOM 5862 N N . HIS B 1 378 ? 5.408 -11.365 53.002 1.00 51.50 380 HIS B N 1
ATOM 5863 C CA . HIS B 1 378 ? 5.359 -11.359 54.461 1.00 53.30 380 HIS B CA 1
ATOM 5864 C C . HIS B 1 378 ? 4.657 -10.128 55.040 1.00 55.53 380 HIS B C 1
ATOM 5865 O O . HIS B 1 378 ? 4.260 -10.161 56.213 1.00 49.62 380 HIS B O 1
ATOM 5872 N N . HIS B 1 379 ? 4.471 -9.066 54.244 1.00 52.49 381 HIS B N 1
ATOM 5873 C CA . HIS B 1 379 ? 3.804 -7.847 54.703 1.00 54.19 381 HIS B CA 1
ATOM 5874 C C . HIS B 1 379 ? 2.289 -7.976 54.574 1.00 55.53 381 HIS B C 1
ATOM 5875 O O . HIS B 1 379 ? 1.774 -8.187 53.468 1.00 52.74 381 HIS B O 1
ATOM 5882 N N . HIS B 1 380 ? 1.580 -7.827 55.698 1.00 55.89 382 HIS B N 1
ATOM 5883 C CA . HIS B 1 380 ? 0.111 -7.743 55.714 1.00 53.81 382 HIS B CA 1
ATOM 5884 C C . HIS B 1 380 ? -0.380 -6.358 56.162 1.00 61.54 382 HIS B C 1
ATOM 5885 O O . HIS B 1 380 ? 0.414 -5.486 56.550 1.00 67.64 382 HIS B O 1
#